Protein 3N44 (pdb70)

Solvent-accessible surface area: 36978 Å² total; per-residue (Å²): 178,51,77,0,64,52,100,136,79,91,17,52,0,61,127,7,91,32,65,88,21,1,20,91,126,94,32,74,96,4,0,90,11,0,11,85,0,18,177,85,125,1,1,54,87,0,6,109,19,0,0,47,41,123,188,72,74,25,21,24,12,0,3,33,0,3,32,3,24,0,58,38,31,26,180,54,126,67,48,66,0,10,0,0,0,29,64,31,8,47,8,5,13,30,8,7,0,0,0,4,0,0,0,1,1,3,0,59,53,96,27,53,108,46,198,52,54,0,5,9,9,47,58,101,112,44,25,42,4,88,50,101,24,9,71,2,93,12,80,40,100,15,95,39,56,11,27,32,0,11,6,0,0,0,104,11,56,143,7,116,54,0,18,0,0,0,43,16,95,192,169,92,76,54,26,0,25,37,113,28,118,6,78,59,75,62,34,32,27,0,92,60,182,91,200,42,182,160,16,75,110,36,76,2,0,26,4,49,104,54,85,66,39,100,90,8,65,19,64,2,9,2,1,4,18,35,4,18,131,118,11,15,45,81,92,118,49,38,0,57,0,46,8,122,82,78,42,0,65,20,57,14,98,23,88,52,25,128,107,28,93,5,92,82,88,71,77,0,95,134,10,122,52,128,74,6,26,4,6,23,16,34,33,118,55,0,5,32,9,0,25,23,5,2,25,8,47,126,40,16,110,70,61,1,50,8,49,4,7,3,17,16,28,125,59,72,26,93,0,30,98,12,158,109,17,85,54,75,72,14,153,74,60,0,31,1,55,1,86,21,127,34,27,0,21,0,3,53,4,27,12,5,149,123,25,85,46,86,90,57,82,4,120,131,152,90,102,12,97,9,102,2,34,121,77,0,4,5,0,11,1,1,4,14,106,39,50,65,13,39,36,87,94,102,21,98,22,85,7,66,4,33,41,44,24,54,42,38,14,42,0,89,42,109,56,46,10,12,28,12,2,18,0,31,0,68,29,2,24,9,70,8,76,55,54,69,47,0,2,1,1,27,27,46,26,28,26,25,0,1,46,0,71,37,44,19,112,7,158,44,135,149,64,160,70,34,39,43,17,34,87,47,24,89,42,10,69,2,84,32,113,15,16,3,17,2,44,21,108,74,110,1,5,0,13,0,16,1,28,0,63,28,4,26,0,1,100,28,3,60,0,7,0,52,100,14,103,126,32,52,21,28,4,80,0,39,0,53,5,112,54,97,94,10,72,0,84,4,113,4,83,29,119,70,40,32,79,34,140,108,0,99,0,49,1,7,84,31,70,30,106,78,38,8,14,85,109,45,0,0,16,10,59,38,43,1,16,54,41,130,3,36,85,90,42,50,1,154,25,21,97,20,0,0,1,0,1,138,41,30,133,20,198,61,35,59,14,51,0,120,17,72,2,84,129,14,56,106,21,19,6,32,11,25,90,47,34,23,105,12,0,3,61,111,18,32,138,109,69,53,31,3,13,42,39,41,2,29,28,4,0,40,12,27,35,145,69,10,66,0,28,37,1,42,19,41,56,0,35,0,16,0,61,0,27,137,100,18,14,82,141,63,130,104,9,10,70,5,78,117,38,57,24,79,33,88,53,15,53,32,23,50,96,53,26,1,48,0,39,0,98,15,27,16,76,92,132,22,139,0,10,1,32,10,59,34,153,47,5,50,4,130,49,11,86,28,114,0,105,18,148,53,102,12,121,1,13,0,16,7,89,80,58,86,1,107,0,110,0,17,0,3,59,50,74,8,106,0,64,12,128,3,101,100,44,189,47,98,3,27,77,140,64

Organism: Chikungunya virus (NCBI:txid37124)

GO terms:
  GO:0042802 identical protein binding (F, IPI)

Secondary structure (DSSP, 8-state):
--EEEETTEEEETTS-SS-S-HHHH-HHHHHHHHHTTSSSTTHHHHHHHHTB--/--B-GGGTB----EEESBSSTT--EEETT-EEEEE---TTS-EEEEEEEEEEE-TTS-EEEEEEEEEETTEEEEEEGGG-EEESSSB-EEEEEEEEEEEEE--SEEEEEEEEE-TTS-EEEEEEEEEE-PPPSSSB--SS--SSSEEEEEEEE-------S-EEEEEPPPPEE-GGGEEEETTEEEE--TTS-EEEEESSSS--EEEESS-EEESS--GGGEEEEE---S-BEE--TTS---TTT-S--EEEE-SS-EEEEEEEEPPPPPPEEEEETTEEEEEE--SS-EEEEEEESSS----EEEEE-S-EEEEEE--SS-EEEEETTSPPEEEEE-/-EEEEEEES-TT--EEEEE--TTB--EEEEEEEEEEEEE--EEEEEEEE-EEEE----EEETTS--------STT-EEEEEES---EETTEES-S-SSS-EEEEEEEEEE-GGGGTSEEEEEEE-SPEEEEEEEEEETTEEEEEEEETTS--EEEETTEEEEE---S----S--SEEEEETTEEEE--PPPTT-PPTTSTTSEEBSSTT-S--EE-S--EE-PPPTT-----EE----HHHHHHHH----HHHH-GGG-EEETTTTEEES---SEEEEEEE--GGG--BTTTSPPEEEEEEEEEEEB-SSS--EEEEEEEEESS-EEEEEEESSTT-EES-SEEEE-SS-EEEEEEE-S-SEEEEEEEETTEEEEEEEE-B--S-SEES--

CATH classification: 1.10.287.2230

Structure (mmCIF, N/CA/C/O backbone):
data_3N44
#
_entry.id   3N44
#
_cell.length_a   58.089
_cell.length_b   89.954
_cell.length_c   174.018
_cell.angle_alpha   90.00
_cell.angle_beta   90.00
_cell.angle_gamma   90.00
#
_symmetry.space_group_name_H-M   'P 21 21 21'
#
loop_
_entity.id
_entity.type
_entity.pdbx_description
1 polymer 'E3 envelope glycoprotein'
2 polymer 'E2 envelope glycoprotein'
3 polymer 'E1 envelope glycoprotein'
4 non-polymer 'ACETATE ION'
5 non-polymer 2-acetamido-2-deoxy-beta-D-glucopyranose
6 non-polymer 'OSMIUM ION'
7 water water
#
loop_
_atom_site.group_PDB
_atom_site.id
_atom_site.type_symbol
_atom_site.label_atom_id
_atom_site.label_alt_id
_atom_site.label_comp_id
_atom_site.label_asym_id
_atom_site.label_entity_id
_atom_site.label_seq_id
_atom_site.pdbx_PDB_ins_code
_atom_site.Cartn_x
_atom_site.Cartn_y
_atom_site.Cartn_z
_atom_site.occupancy
_atom_site.B_iso_or_equiv
_atom_site.auth_seq_id
_atom_site.auth_comp_id
_atom_site.auth_asym_id
_atom_site.auth_atom_id
_atom_site.pdbx_PDB_model_num
ATOM 1 N N . PRO A 1 6 ? 56.541 1.565 40.747 1.00 80.68 5 PRO A N 1
ATOM 2 C CA . PRO A 1 6 ? 56.611 1.006 42.105 1.00 80.27 5 PRO A CA 1
ATOM 3 C C . PRO A 1 6 ? 55.922 -0.352 42.261 1.00 83.83 5 PRO A C 1
ATOM 4 O O . PRO A 1 6 ? 56.076 -0.986 43.308 1.00 83.38 5 PRO A O 1
ATOM 8 N N . VAL A 1 7 ? 55.171 -0.799 41.229 1.00 80.23 6 VAL A N 1
ATOM 9 C CA . VAL A 1 7 ? 54.440 -2.073 41.226 1.00 79.90 6 VAL A CA 1
ATOM 10 C C . VAL A 1 7 ? 55.383 -3.295 41.241 1.00 83.05 6 VAL A C 1
ATOM 11 O O . VAL A 1 7 ? 56.339 -3.348 40.463 1.00 82.45 6 VAL A O 1
ATOM 15 N N . MET A 1 8 ? 55.131 -4.243 42.167 1.00 79.38 7 MET A N 1
ATOM 16 C CA . MET A 1 8 ? 55.954 -5.443 42.357 1.00 79.00 7 MET A CA 1
ATOM 17 C C . MET A 1 8 ? 55.199 -6.744 42.077 1.00 82.48 7 MET A C 1
ATOM 18 O O . MET A 1 8 ? 54.007 -6.845 42.369 1.00 82.22 7 MET A O 1
ATOM 23 N N . CYS A 1 9 ? 55.908 -7.735 41.502 1.00 78.58 8 CYS A N 1
ATOM 24 C CA . CYS A 1 9 ? 55.406 -9.073 41.167 1.00 78.29 8 CYS A CA 1
ATOM 25 C C . CYS A 1 9 ? 56.094 -10.143 42.041 1.00 83.20 8 CYS A C 1
ATOM 26 O O . CYS A 1 9 ? 57.104 -9.845 42.685 1.00 82.94 8 CYS A O 1
ATOM 29 N N . LEU A 1 10 ? 55.545 -11.377 42.071 1.00 80.49 9 LEU A N 1
ATOM 30 C CA . LEU A 1 10 ? 56.069 -12.470 42.898 1.00 81.32 9 LEU A CA 1
ATOM 31 C C . LEU A 1 10 ? 56.515 -13.728 42.148 1.00 85.50 9 LEU A C 1
ATOM 32 O O . LEU A 1 10 ? 55.931 -14.087 41.124 1.00 84.48 9 LEU A O 1
ATOM 37 N N . LEU A 1 11 ? 57.545 -14.405 42.697 1.00 83.10 10 LEU A N 1
ATOM 38 C CA . LEU A 1 11 ? 58.121 -15.663 42.210 1.00 83.27 10 LEU A CA 1
ATOM 39 C C . LEU A 1 11 ? 58.512 -16.490 43.443 1.00 88.76 10 LEU A C 1
ATOM 40 O O . LEU A 1 11 ? 59.518 -16.186 44.091 1.00 88.83 10 LEU A O 1
ATOM 45 N N . ALA A 1 12 ? 57.692 -17.516 43.770 1.00 86.21 11 ALA A N 1
ATOM 46 C CA . ALA A 1 12 ? 57.835 -18.435 44.911 1.00 87.67 11 ALA A CA 1
ATOM 47 C C . ALA A 1 12 ? 57.975 -17.730 46.276 1.00 92.43 11 ALA A C 1
ATOM 48 O O . ALA A 1 12 ? 56.990 -17.645 47.011 1.00 92.75 11 ALA A O 1
ATOM 50 N N . ASN A 1 13 ? 59.181 -17.212 46.598 1.00 88.90 12 ASN A N 1
ATOM 51 C CA . ASN A 1 13 ? 59.470 -16.500 47.849 1.00 89.41 12 ASN A CA 1
ATOM 52 C C . ASN A 1 13 ? 60.252 -15.187 47.638 1.00 91.89 12 ASN A C 1
ATOM 53 O O . ASN A 1 13 ? 60.546 -14.487 48.611 1.00 91.85 12 ASN A O 1
ATOM 58 N N . THR A 1 14 ? 60.561 -14.846 46.369 1.00 86.94 13 THR A N 1
ATOM 59 C CA . THR A 1 14 ? 61.297 -13.630 46.002 1.00 85.69 13 THR A CA 1
ATOM 60 C C . THR A 1 14 ? 60.408 -12.615 45.280 1.00 87.98 13 THR A C 1
ATOM 61 O O . THR A 1 14 ? 59.651 -12.988 44.380 1.00 87.01 13 THR A O 1
ATOM 65 N N . THR A 1 15 ? 60.509 -11.333 45.679 1.00 83.96 14 THR A N 1
ATOM 66 C CA . THR A 1 15 ? 59.754 -10.220 45.089 1.00 82.73 14 THR A CA 1
ATOM 67 C C . THR A 1 15 ? 60.619 -9.457 44.085 1.00 85.27 14 THR A C 1
ATOM 68 O O . THR A 1 15 ? 61.801 -9.220 44.344 1.00 85.01 14 THR A O 1
ATOM 72 N N . PHE A 1 16 ? 60.026 -9.080 42.940 1.00 80.72 15 PHE A N 1
ATOM 73 C CA . PHE A 1 16 ? 60.706 -8.377 41.848 1.00 79.86 15 PHE A CA 1
ATOM 74 C C . PHE A 1 16 ? 59.755 -7.394 41.128 1.00 82.57 15 PHE A C 1
ATOM 75 O O . PHE A 1 16 ? 58.553 -7.662 41.109 1.00 82.09 15 PHE A O 1
ATOM 83 N N . PRO A 1 17 ? 60.244 -6.302 40.477 1.00 78.40 16 PRO A N 1
ATOM 84 C CA . PRO A 1 17 ? 59.312 -5.415 39.751 1.00 77.80 16 PRO A CA 1
ATOM 85 C C . PRO A 1 17 ? 58.734 -6.096 38.506 1.00 80.84 16 PRO A C 1
ATOM 86 O O . PRO A 1 17 ? 59.477 -6.731 37.756 1.00 80.32 16 PRO A O 1
ATOM 90 N N . CYS A 1 18 ? 57.402 -5.996 38.320 1.00 76.88 17 CYS A N 1
ATOM 91 C CA . CYS A 1 18 ? 56.636 -6.610 37.226 1.00 76.29 17 CYS A CA 1
ATOM 92 C C . CYS A 1 18 ? 57.223 -6.428 35.824 1.00 78.60 17 CYS A C 1
ATOM 93 O O . CYS A 1 18 ? 57.283 -7.397 35.065 1.00 77.96 17 CYS A O 1
ATOM 96 N N . SER A 1 19 ? 57.668 -5.202 35.492 1.00 74.23 18 SER A N 1
ATOM 97 C CA . SER A 1 19 ? 58.266 -4.877 34.193 1.00 73.74 18 SER A CA 1
ATOM 98 C C . SER A 1 19 ? 59.653 -5.510 33.998 1.00 76.13 18 SER A C 1
ATOM 99 O O . SER A 1 19 ? 60.058 -5.736 32.855 1.00 75.90 18 SER A O 1
ATOM 102 N N . GLN A 1 20 ? 60.369 -5.801 35.106 1.00 71.40 19 GLN A N 1
ATOM 103 C CA . GLN A 1 20 ? 61.708 -6.398 35.082 1.00 70.80 19 GLN A CA 1
ATOM 104 C C . GLN A 1 20 ? 61.748 -7.794 35.755 1.00 72.84 19 GLN A C 1
ATOM 105 O O . GLN A 1 20 ? 62.080 -7.899 36.941 1.00 72.42 19 GLN A O 1
ATOM 111 N N . PRO A 1 21 ? 61.402 -8.881 35.021 1.00 67.95 20 PRO A N 1
ATOM 112 C CA . PRO A 1 21 ? 61.443 -10.220 35.635 1.00 67.12 20 PRO A CA 1
ATOM 113 C C . PRO A 1 21 ? 62.852 -10.830 35.683 1.00 69.28 20 PRO A C 1
ATOM 114 O O . PRO A 1 21 ? 63.702 -10.414 34.896 1.00 68.99 20 PRO A O 1
ATOM 118 N N . PRO A 1 22 ? 63.143 -11.807 36.584 1.00 64.54 21 PRO A N 1
ATOM 119 C CA . PRO A 1 22 ? 64.505 -12.378 36.623 1.00 64.22 21 PRO A CA 1
ATOM 120 C C . PRO A 1 22 ? 64.846 -13.290 35.441 1.00 66.15 21 PRO A C 1
ATOM 121 O O . PRO A 1 22 ? 66.025 -13.507 35.161 1.00 66.29 21 PRO A O 1
ATOM 125 N N . CYS A 1 23 ? 63.817 -13.819 34.757 1.00 60.60 22 CYS A N 1
ATOM 126 C CA . CYS A 1 23 ? 63.940 -14.726 33.613 1.00 59.59 22 CYS A CA 1
ATOM 127 C C . CYS A 1 23 ? 64.375 -14.047 32.308 1.00 63.05 22 CYS A C 1
ATOM 128 O O . CYS A 1 23 ? 64.994 -14.704 31.469 1.00 62.75 22 CYS A O 1
ATOM 131 N N . THR A 1 24 ? 64.013 -12.754 32.123 1.00 59.33 23 THR A N 1
ATOM 132 C CA . THR A 1 24 ? 64.302 -11.955 30.924 1.00 59.29 23 THR A CA 1
ATOM 133 C C . THR A 1 24 ? 65.805 -11.926 30.539 1.00 63.46 23 THR A C 1
ATOM 134 O O . THR A 1 24 ? 66.643 -11.829 31.439 1.00 63.30 23 THR A O 1
ATOM 138 N N . PRO A 1 25 ? 66.187 -12.075 29.243 1.00 60.15 24 PRO A N 1
ATOM 139 C CA . PRO A 1 25 ? 65.341 -12.206 28.039 1.00 59.66 24 PRO A CA 1
ATOM 140 C C . PRO A 1 25 ? 64.798 -13.606 27.761 1.00 62.67 24 PRO A C 1
ATOM 141 O O . PRO A 1 25 ? 65.376 -14.596 28.211 1.00 62.34 24 PRO A O 1
ATOM 145 N N . CYS A 1 26 ? 63.694 -13.668 26.983 1.00 58.50 25 CYS A N 1
ATOM 146 C CA . CYS A 1 26 ? 62.994 -14.881 26.536 1.00 57.67 25 CYS A CA 1
ATOM 147 C C . CYS A 1 26 ? 62.661 -15.843 27.693 1.00 61.08 25 CYS A C 1
ATOM 148 O O . CYS A 1 26 ? 63.332 -16.865 27.872 1.00 60.90 25 CYS A O 1
ATOM 151 N N . CYS A 1 27 ? 61.640 -15.486 28.495 1.00 57.14 26 CYS A N 1
ATOM 152 C CA . CYS A 1 27 ? 61.188 -16.269 29.650 1.00 56.61 26 CYS A CA 1
ATOM 153 C C . CYS A 1 27 ? 60.527 -17.583 29.238 1.00 58.48 26 CYS A C 1
ATOM 154 O O . CYS A 1 27 ? 60.837 -18.626 29.818 1.00 58.25 26 CYS A O 1
ATOM 157 N N . TYR A 1 28 ? 59.618 -17.530 28.245 1.00 53.30 27 TYR A N 1
ATOM 158 C CA . TYR A 1 28 ? 58.896 -18.696 27.735 1.00 52.06 27 TYR A CA 1
ATOM 159 C C . TYR A 1 28 ? 59.803 -19.652 26.946 1.00 55.16 27 TYR A C 1
ATOM 160 O O . TYR A 1 28 ? 59.593 -20.864 27.002 1.00 54.35 27 TYR A O 1
ATOM 169 N N . GLU A 1 29 ? 60.788 -19.109 26.202 1.00 51.70 28 GLU A N 1
ATOM 170 C CA . GLU A 1 29 ? 61.725 -19.898 25.397 1.00 51.66 28 GLU A CA 1
ATOM 171 C C . GLU A 1 29 ? 62.646 -20.759 26.265 1.00 55.89 28 GLU A C 1
ATOM 172 O O . GLU A 1 29 ? 62.833 -21.939 25.963 1.00 55.43 28 GLU A O 1
ATOM 178 N N . LYS A 1 30 ? 63.195 -20.174 27.352 1.00 52.84 29 LYS A N 1
ATOM 179 C CA . LYS A 1 30 ? 64.091 -20.844 28.299 1.00 53.27 29 LYS A CA 1
ATOM 180 C C . LYS A 1 30 ? 63.349 -21.913 29.108 1.00 56.91 29 LYS A C 1
ATOM 181 O O . LYS A 1 30 ? 63.722 -23.088 29.058 1.00 56.87 29 LYS A O 1
ATOM 187 N N . GLU A 1 31 ? 62.308 -21.498 29.859 1.00 52.84 30 GLU A N 1
ATOM 188 C CA . GLU A 1 31 ? 61.497 -22.369 30.710 1.00 52.51 30 GLU A CA 1
ATOM 189 C C . GLU A 1 31 ? 60.001 -22.119 30.427 1.00 55.20 30 GLU A C 1
ATOM 190 O O . GLU A 1 31 ? 59.437 -21.167 30.971 1.00 54.56 30 GLU A O 1
ATOM 196 N N . PRO A 1 32 ? 59.339 -22.929 29.565 1.00 51.03 31 PRO A N 1
ATOM 197 C CA . PRO A 1 32 ? 57.915 -22.672 29.274 1.00 49.96 31 PRO A CA 1
ATOM 198 C C . PRO A 1 32 ? 56.941 -23.004 30.404 1.00 53.59 31 PRO A C 1
ATOM 199 O O . PRO A 1 32 ? 55.901 -22.354 30.501 1.00 52.83 31 PRO A O 1
ATOM 203 N N . GLU A 1 33 ? 57.273 -23.995 31.256 1.00 50.50 32 GLU A N 1
ATOM 204 C CA . GLU A 1 33 ? 56.418 -24.419 32.366 1.00 50.63 32 GLU A CA 1
ATOM 205 C C . GLU A 1 33 ? 56.382 -23.420 33.528 1.00 54.14 32 GLU A C 1
ATOM 206 O O . GLU A 1 33 ? 55.290 -23.012 33.925 1.00 53.50 32 GLU A O 1
ATOM 212 N N . GLU A 1 34 ? 57.556 -23.038 34.079 1.00 50.81 33 GLU A N 1
ATOM 213 C CA . GLU A 1 34 ? 57.620 -22.112 35.215 1.00 50.82 33 GLU A CA 1
ATOM 214 C C . GLU A 1 34 ? 57.222 -20.659 34.913 1.00 52.84 33 GLU A C 1
ATOM 215 O O . GLU A 1 34 ? 56.871 -19.933 35.843 1.00 52.54 33 GLU A O 1
ATOM 221 N N . THR A 1 35 ? 57.263 -20.245 33.626 1.00 47.86 34 THR A N 1
ATOM 222 C CA . THR A 1 35 ? 56.871 -18.900 33.189 1.00 46.84 34 THR A CA 1
ATOM 223 C C . THR A 1 35 ? 55.351 -18.743 33.336 1.00 49.84 34 THR A C 1
ATOM 224 O O . THR A 1 35 ? 54.898 -17.749 33.905 1.00 49.44 34 THR A O 1
ATOM 228 N N . LEU A 1 36 ? 54.579 -19.743 32.855 1.00 45.66 35 LEU A N 1
ATOM 229 C CA . LEU A 1 36 ? 53.117 -19.770 32.952 1.00 45.05 35 LEU A CA 1
ATOM 230 C C . LEU A 1 36 ? 52.686 -19.900 34.413 1.00 49.64 35 LEU A C 1
ATOM 231 O O . LEU A 1 36 ? 51.715 -19.258 34.814 1.00 49.19 35 LEU A O 1
ATOM 236 N N . ARG A 1 37 ? 53.434 -20.700 35.209 1.00 47.05 36 ARG A N 1
ATOM 237 C CA . ARG A 1 37 ? 53.211 -20.906 36.644 1.00 47.98 36 ARG A CA 1
ATOM 238 C C . ARG A 1 37 ? 53.410 -19.595 37.412 1.00 51.91 36 ARG A C 1
ATOM 239 O O . ARG A 1 37 ? 52.623 -19.296 38.310 1.00 52.34 36 ARG A O 1
ATOM 247 N N . MET A 1 38 ? 54.445 -18.807 37.033 1.00 47.54 37 MET A N 1
ATOM 248 C CA . MET A 1 38 ? 54.766 -17.497 37.610 1.00 47.32 37 MET A CA 1
ATOM 249 C C . MET A 1 38 ? 53.620 -16.517 37.315 1.00 50.53 37 MET A C 1
ATOM 250 O O . MET A 1 38 ? 53.173 -15.815 38.222 1.00 50.52 37 MET A O 1
ATOM 255 N N . LEU A 1 39 ? 53.133 -16.503 36.056 1.00 46.15 38 LEU A N 1
ATOM 256 C CA . LEU A 1 39 ? 52.030 -15.653 35.602 1.00 45.56 38 LEU A CA 1
ATOM 257 C C . LEU A 1 39 ? 50.708 -16.007 36.292 1.00 49.57 38 LEU A C 1
ATOM 258 O O . LEU A 1 39 ? 49.941 -15.104 36.621 1.00 49.08 38 LEU A O 1
ATOM 263 N N . GLU A 1 40 ? 50.467 -17.313 36.545 1.00 46.52 39 GLU A N 1
ATOM 264 C CA . GLU A 1 40 ? 49.273 -17.823 37.230 1.00 46.96 39 GLU A CA 1
ATOM 265 C C . GLU A 1 40 ? 49.200 -17.356 38.688 1.00 52.25 39 GLU A C 1
ATOM 266 O O . GLU A 1 40 ? 48.101 -17.182 39.215 1.00 52.30 39 GLU A O 1
ATOM 272 N N . ASP A 1 41 ? 50.367 -17.160 39.332 1.00 49.63 40 ASP A N 1
ATOM 273 C CA . ASP A 1 41 ? 50.481 -16.708 40.720 1.00 50.61 40 ASP A CA 1
ATOM 274 C C . ASP A 1 41 ? 50.356 -15.181 40.863 1.00 54.64 40 ASP A C 1
ATOM 275 O O . ASP A 1 41 ? 50.196 -14.691 41.984 1.00 55.10 40 ASP A O 1
ATOM 280 N N . ASN A 1 42 ? 50.425 -14.438 39.739 1.00 50.50 41 ASN A N 1
ATOM 281 C CA . ASN A 1 42 ? 50.357 -12.972 39.722 1.00 50.28 41 ASN A CA 1
ATOM 282 C C . ASN A 1 42 ? 49.083 -12.380 39.082 1.00 54.42 41 ASN A C 1
ATOM 283 O O . ASN A 1 42 ? 49.046 -11.175 38.822 1.00 53.67 41 ASN A O 1
ATOM 288 N N . VAL A 1 43 ? 48.038 -13.206 38.860 1.00 51.78 42 VAL A N 1
ATOM 289 C CA . VAL A 1 43 ? 46.774 -12.771 38.236 1.00 51.77 42 VAL A CA 1
ATOM 290 C C . VAL A 1 43 ? 45.948 -11.746 39.011 1.00 56.89 42 VAL A C 1
ATOM 291 O O . VAL A 1 43 ? 45.335 -10.873 38.393 1.00 56.30 42 VAL A O 1
ATOM 295 N N . MET A 1 44 ? 45.925 -11.852 40.349 1.00 54.86 43 MET A N 1
ATOM 296 C CA . MET A 1 44 ? 45.183 -10.935 41.222 1.00 55.69 43 MET A CA 1
ATOM 297 C C . MET A 1 44 ? 45.895 -9.580 41.340 1.00 59.04 43 MET A C 1
ATOM 298 O O . MET A 1 44 ? 45.246 -8.568 41.612 1.00 59.01 43 MET A O 1
ATOM 303 N N . ARG A 1 45 ? 47.226 -9.573 41.132 1.00 54.84 44 ARG A N 1
ATOM 304 C CA . ARG A 1 45 ? 48.109 -8.406 41.223 1.00 54.37 44 ARG A CA 1
ATOM 305 C C . ARG A 1 45 ? 47.858 -7.353 40.125 1.00 57.70 44 ARG A C 1
ATOM 306 O O . ARG A 1 45 ? 47.542 -7.732 38.994 1.00 56.89 44 ARG A O 1
ATOM 314 N N . PRO A 1 46 ? 47.984 -6.033 40.435 1.00 54.31 45 PRO A N 1
ATOM 315 C CA . PRO A 1 46 ? 47.707 -5.003 39.414 1.00 53.94 45 PRO A CA 1
ATOM 316 C C . PRO A 1 46 ? 48.692 -4.928 38.249 1.00 56.68 45 PRO A C 1
ATOM 317 O O . PRO A 1 46 ? 48.301 -4.530 37.150 1.00 56.55 45 PRO A O 1
ATOM 321 N N . GLY A 1 47 ? 49.947 -5.298 38.494 1.00 52.13 46 GLY A N 1
ATOM 322 C CA . GLY A 1 47 ? 50.998 -5.262 37.483 1.00 51.17 46 GLY A CA 1
ATOM 323 C C . GLY A 1 47 ? 51.157 -6.526 36.663 1.00 53.57 46 GLY A C 1
ATOM 324 O O . GLY A 1 47 ? 52.228 -6.747 36.093 1.00 52.89 46 GLY A O 1
ATOM 325 N N . TYR A 1 48 ? 50.093 -7.355 36.574 1.00 49.38 47 TYR A N 1
ATOM 326 C CA . TYR A 1 48 ? 50.098 -8.611 35.819 1.00 48.47 47 TYR A CA 1
ATOM 327 C C . TYR A 1 48 ? 50.424 -8.428 34.331 1.00 51.83 47 TYR A C 1
ATOM 328 O O . TYR A 1 48 ? 51.248 -9.173 33.800 1.00 51.09 47 TYR A O 1
ATOM 337 N N . TYR A 1 49 ? 49.762 -7.463 33.663 1.00 48.61 48 TYR A N 1
ATOM 338 C CA . TYR A 1 49 ? 49.968 -7.189 32.238 1.00 48.46 48 TYR A CA 1
ATOM 339 C C . TYR A 1 49 ? 51.347 -6.621 31.898 1.00 52.67 48 TYR A C 1
ATOM 340 O O . TYR A 1 49 ? 51.783 -6.730 30.750 1.00 52.13 48 TYR A O 1
ATOM 349 N N . GLN A 1 50 ? 52.045 -6.056 32.905 1.00 49.70 49 GLN A N 1
ATOM 350 C CA . GLN A 1 50 ? 53.415 -5.561 32.772 1.00 49.87 49 GLN A CA 1
ATOM 351 C C . GLN A 1 50 ? 54.345 -6.779 32.763 1.00 53.75 49 GLN A C 1
ATOM 352 O O . GLN A 1 50 ? 55.331 -6.793 32.025 1.00 53.71 49 GLN A O 1
ATOM 358 N N . LEU A 1 51 ? 53.999 -7.814 33.563 1.00 50.06 50 LEU A N 1
ATOM 359 C CA . LEU A 1 51 ? 54.726 -9.081 33.661 1.00 49.70 50 LEU A CA 1
ATOM 360 C C . LEU A 1 51 ? 54.460 -9.956 32.428 1.00 53.50 50 LEU A C 1
ATOM 361 O O . LEU A 1 51 ? 55.385 -10.608 31.943 1.00 52.87 50 LEU A O 1
ATOM 366 N N . LEU A 1 52 ? 53.205 -9.957 31.922 1.00 50.13 51 LEU A N 1
ATOM 367 C CA . LEU A 1 52 ? 52.790 -10.718 30.736 1.00 49.77 51 LEU A CA 1
ATOM 368 C C . LEU A 1 52 ? 53.505 -10.216 29.474 1.00 54.09 51 LEU A C 1
ATOM 369 O O . LEU A 1 52 ? 53.895 -11.026 28.630 1.00 53.29 51 LEU A O 1
ATOM 374 N N . GLN A 1 53 ? 53.695 -8.885 29.370 1.00 51.54 52 GLN A N 1
ATOM 375 C CA . GLN A 1 53 ? 54.378 -8.239 28.250 1.00 52.10 52 GLN A CA 1
ATOM 376 C C . GLN A 1 53 ? 55.877 -8.561 28.261 1.00 56.28 52 GLN A C 1
ATOM 377 O O . GLN A 1 53 ? 56.422 -8.929 27.221 1.00 56.18 52 GLN A O 1
ATOM 383 N N . ALA A 1 54 ? 56.525 -8.448 29.437 1.00 52.77 53 ALA A N 1
ATOM 384 C CA . ALA A 1 54 ? 57.955 -8.697 29.625 1.00 52.78 53 ALA A CA 1
ATOM 385 C C . ALA A 1 54 ? 58.365 -10.168 29.469 1.00 56.59 53 ALA A C 1
ATOM 386 O O . ALA A 1 54 ? 59.434 -10.437 28.920 1.00 56.66 53 ALA A O 1
ATOM 388 N N . SER A 1 55 ? 57.530 -11.109 29.951 1.00 52.73 54 SER A N 1
ATOM 389 C CA . SER A 1 55 ? 57.800 -12.550 29.881 1.00 52.35 54 SER A CA 1
ATOM 390 C C . SER A 1 55 ? 57.671 -13.122 28.470 1.00 56.13 54 SER A C 1
ATOM 391 O O . SER A 1 55 ? 58.398 -14.057 28.127 1.00 55.68 54 SER A O 1
ATOM 394 N N . LEU A 1 56 ? 56.746 -12.576 27.660 1.00 52.73 55 LEU A N 1
ATOM 395 C CA . LEU A 1 56 ? 56.506 -13.050 26.295 1.00 52.57 55 LEU A CA 1
ATOM 396 C C . LEU A 1 56 ? 57.209 -12.232 25.191 1.00 57.48 55 LEU A C 1
ATOM 397 O O . LEU A 1 56 ? 56.782 -12.248 24.034 1.00 57.10 55 LEU A O 1
ATOM 402 N N . THR A 1 57 ? 58.317 -11.559 25.553 1.00 55.21 56 THR A N 1
ATOM 403 C CA . THR A 1 57 ? 59.148 -10.764 24.646 1.00 56.27 56 THR A CA 1
ATOM 404 C C . THR A 1 57 ? 60.493 -11.478 24.465 1.00 60.99 56 THR A C 1
ATOM 405 O O . THR A 1 57 ? 61.136 -11.831 25.457 1.00 60.31 56 THR A O 1
ATOM 409 N N . CYS A 1 58 ? 60.908 -11.700 23.203 1.00 58.71 57 CYS A N 1
ATOM 410 C CA . CYS A 1 58 ? 62.170 -12.374 22.903 1.00 59.15 57 CYS A CA 1
ATOM 411 C C . CYS A 1 58 ? 63.017 -11.658 21.839 1.00 64.63 57 CYS A C 1
ATOM 412 O O . CYS A 1 58 ? 63.955 -10.946 22.202 1.00 65.07 57 CYS A O 1
ATOM 415 N N . SER A 1 59 ? 62.694 -11.844 20.541 1.00 61.68 58 SER A N 1
ATOM 416 C CA . SER A 1 59 ? 63.434 -11.242 19.428 1.00 93.32 58 SER A CA 1
ATOM 417 C C . SER A 1 59 ? 62.490 -10.740 18.339 1.00 121.77 58 SER A C 1
ATOM 418 O O . SER A 1 59 ? 62.875 -9.907 17.520 1.00 84.02 58 SER A O 1
ATOM 421 N N . ASP B 2 4 ? 57.807 -4.037 20.852 1.00 71.11 4 ASP B N 1
ATOM 422 C CA . ASP B 2 4 ? 57.097 -4.617 19.712 1.00 71.18 4 ASP B CA 1
ATOM 423 C C . ASP B 2 4 ? 57.487 -6.079 19.415 1.00 73.53 4 ASP B C 1
ATOM 424 O O . ASP B 2 4 ? 56.957 -6.676 18.474 1.00 73.16 4 ASP B O 1
ATOM 429 N N . ASN B 2 5 ? 58.381 -6.659 20.244 1.00 68.73 5 ASN B N 1
ATOM 430 C CA . ASN B 2 5 ? 58.853 -8.045 20.123 1.00 67.41 5 ASN B CA 1
ATOM 431 C C . ASN B 2 5 ? 57.972 -9.027 20.929 1.00 68.88 5 ASN B C 1
ATOM 432 O O . ASN B 2 5 ? 58.274 -10.224 20.989 1.00 67.77 5 ASN B O 1
ATOM 437 N N . PHE B 2 6 ? 56.879 -8.515 21.531 1.00 64.24 6 PHE B N 1
ATOM 438 C CA . PHE B 2 6 ? 55.929 -9.273 22.346 1.00 62.27 6 PHE B CA 1
ATOM 439 C C . PHE B 2 6 ? 54.955 -10.099 21.503 1.00 64.55 6 PHE B C 1
ATOM 440 O O . PHE B 2 6 ? 54.292 -9.562 20.612 1.00 64.87 6 PHE B O 1
ATOM 448 N N . ASN B 2 7 ? 54.863 -11.405 21.810 1.00 59.03 7 ASN B N 1
ATOM 449 C CA . ASN B 2 7 ? 53.970 -12.351 21.143 1.00 57.71 7 ASN B CA 1
ATOM 450 C C . ASN B 2 7 ? 53.256 -13.200 22.196 1.00 59.13 7 ASN B C 1
ATOM 451 O O . ASN B 2 7 ? 53.886 -14.021 22.864 1.00 58.39 7 ASN B O 1
ATOM 456 N N . VAL B 2 8 ? 51.948 -12.961 22.370 1.00 54.36 8 VAL B N 1
ATOM 457 C CA . VAL B 2 8 ? 51.114 -13.668 23.344 1.00 52.82 8 VAL B CA 1
ATOM 458 C C . VAL B 2 8 ? 50.728 -15.078 22.862 1.00 54.84 8 VAL B C 1
ATOM 459 O O . VAL B 2 8 ? 50.479 -15.965 23.682 1.00 53.69 8 VAL B O 1
ATOM 463 N N . TYR B 2 9 ? 50.712 -15.277 21.532 1.00 50.73 9 TYR B N 1
ATOM 464 C CA . TYR B 2 9 ? 50.338 -16.531 20.885 1.00 49.30 9 TYR B CA 1
ATOM 465 C C . TYR B 2 9 ? 51.317 -17.693 21.062 1.00 51.50 9 TYR B C 1
ATOM 466 O O . TYR B 2 9 ? 50.949 -18.832 20.774 1.00 50.26 9 TYR B O 1
ATOM 475 N N . LYS B 2 10 ? 52.535 -17.429 21.571 1.00 52.61 10 LYS B N 1
ATOM 476 C CA . LYS B 2 10 ? 53.500 -18.500 21.823 1.00 53.11 10 LYS B CA 1
ATOM 477 C C . LYS B 2 10 ? 53.151 -19.297 23.086 1.00 55.20 10 LYS B C 1
ATOM 478 O O . LYS B 2 10 ? 53.403 -20.502 23.136 1.00 54.84 10 LYS B O 1
ATOM 484 N N . ALA B 2 11 ? 52.522 -18.630 24.074 1.00 50.33 11 ALA B N 1
ATOM 485 C CA . ALA B 2 11 ? 52.076 -19.235 25.330 1.00 48.97 11 ALA B CA 1
ATOM 486 C C . ALA B 2 11 ? 50.780 -20.019 25.129 1.00 50.02 11 ALA B C 1
ATOM 487 O O . ALA B 2 11 ? 50.607 -21.070 25.743 1.00 49.43 11 ALA B O 1
ATOM 489 N N . THR B 2 12 ? 49.875 -19.505 24.275 1.00 44.72 12 THR B N 1
ATOM 490 C CA . THR B 2 12 ? 48.576 -20.114 23.973 1.00 42.59 12 THR B CA 1
ATOM 491 C C . THR B 2 12 ? 48.658 -21.107 22.807 1.00 45.55 12 THR B C 1
ATOM 492 O O . THR B 2 12 ? 49.675 -21.161 22.115 1.00 46.40 12 THR B O 1
ATOM 496 N N . ARG B 2 13 ? 47.587 -21.899 22.600 1.00 40.21 13 ARG B N 1
ATOM 497 C CA . ARG B 2 13 ? 47.514 -22.893 21.527 1.00 39.90 13 ARG B CA 1
ATOM 498 C C . ARG B 2 13 ? 46.071 -23.139 21.035 1.00 41.59 13 ARG B C 1
ATOM 499 O O . ARG B 2 13 ? 45.144 -23.025 21.844 1.00 39.93 13 ARG B O 1
ATOM 507 N N . PRO B 2 14 ? 45.848 -23.513 19.742 1.00 37.88 14 PRO B N 1
ATOM 508 C CA . PRO B 2 14 ? 44.476 -23.849 19.313 1.00 36.69 14 PRO B CA 1
ATOM 509 C C . PRO B 2 14 ? 44.063 -25.190 19.932 1.00 39.59 14 PRO B C 1
ATOM 510 O O . PRO B 2 14 ? 44.933 -25.980 20.306 1.00 39.86 14 PRO B O 1
ATOM 514 N N . TYR B 2 15 ? 42.757 -25.443 20.076 1.00 34.80 15 TYR B N 1
ATOM 515 C CA . TYR B 2 15 ? 42.302 -26.673 20.728 1.00 34.28 15 TYR B CA 1
ATOM 516 C C . TYR B 2 15 ? 41.095 -27.355 20.089 1.00 38.68 15 TYR B C 1
ATOM 517 O O . TYR B 2 15 ? 40.475 -26.810 19.176 1.00 38.10 15 TYR B O 1
ATOM 526 N N . LEU B 2 16 ? 40.786 -28.571 20.575 1.00 36.09 16 LEU B N 1
ATOM 527 C CA . LEU B 2 16 ? 39.640 -29.372 20.157 1.00 36.52 16 LEU B CA 1
ATOM 528 C C . LEU B 2 16 ? 38.607 -29.307 21.278 1.00 39.83 16 LEU B C 1
ATOM 529 O O . LEU B 2 16 ? 38.930 -29.594 22.435 1.00 39.08 16 LEU B O 1
ATOM 534 N N . ALA B 2 17 ? 37.379 -28.894 20.941 1.00 36.39 17 ALA B N 1
ATOM 535 C CA . ALA B 2 17 ? 36.280 -28.772 21.897 1.00 36.00 17 ALA B CA 1
ATOM 536 C C . ALA B 2 17 ? 34.984 -29.340 21.318 1.00 40.98 17 ALA B C 1
ATOM 537 O O . ALA B 2 17 ? 34.881 -29.526 20.102 1.00 41.42 17 ALA B O 1
ATOM 539 N N . HIS B 2 18 ? 34.000 -29.613 22.193 1.00 37.59 18 HIS B N 1
ATOM 540 C CA . HIS B 2 18 ? 32.694 -30.144 21.810 1.00 38.47 18 HIS B CA 1
ATOM 541 C C . HIS B 2 18 ? 31.904 -29.168 20.936 1.00 42.54 18 HIS B C 1
ATOM 542 O O . HIS B 2 18 ? 31.921 -27.960 21.174 1.00 41.06 18 HIS B O 1
ATOM 549 N N . CYS B 2 19 ? 31.204 -29.715 19.935 1.00 40.66 19 CYS B N 1
ATOM 550 C CA . CYS B 2 19 ? 30.327 -28.992 19.022 1.00 41.01 19 CYS B CA 1
ATOM 551 C C . CYS B 2 19 ? 29.054 -29.835 18.829 1.00 46.33 19 CYS B C 1
ATOM 552 O O . CYS B 2 19 ? 29.173 -31.033 18.560 1.00 47.20 19 CYS B O 1
ATOM 555 N N . PRO B 2 20 ? 27.838 -29.258 19.002 1.00 43.00 20 PRO B N 1
ATOM 556 C CA . PRO B 2 20 ? 26.614 -30.070 18.859 1.00 44.69 20 PRO B CA 1
ATOM 557 C C . PRO B 2 20 ? 26.300 -30.529 17.433 1.00 50.58 20 PRO B C 1
ATOM 558 O O . PRO B 2 20 ? 25.631 -31.550 17.262 1.00 51.86 20 PRO B O 1
ATOM 562 N N . ASP B 2 21 ? 26.776 -29.780 16.419 1.00 47.26 21 ASP B N 1
ATOM 563 C CA . ASP B 2 21 ? 26.554 -30.089 15.006 1.00 49.10 21 ASP B CA 1
ATOM 564 C C . ASP B 2 21 ? 27.789 -29.767 14.155 1.00 53.16 21 ASP B C 1
ATOM 565 O O . ASP B 2 21 ? 28.063 -28.600 13.868 1.00 51.62 21 ASP B O 1
ATOM 570 N N . CYS B 2 22 ? 28.522 -30.816 13.750 1.00 51.30 22 CYS B N 1
ATOM 571 C CA . CYS B 2 22 ? 29.717 -30.713 12.909 1.00 51.55 22 CYS B CA 1
ATOM 572 C C . CYS B 2 22 ? 29.373 -30.922 11.425 1.00 58.82 22 CYS B C 1
ATOM 573 O O . CYS B 2 22 ? 30.254 -30.847 10.564 1.00 58.87 22 CYS B O 1
ATOM 576 N N . GLY B 2 23 ? 28.093 -31.168 11.155 1.00 57.93 23 GLY B N 1
ATOM 577 C CA . GLY B 2 23 ? 27.554 -31.439 9.829 1.00 60.89 23 GLY B CA 1
ATOM 578 C C . GLY B 2 23 ? 26.683 -32.677 9.856 1.00 68.29 23 GLY B C 1
ATOM 579 O O . GLY B 2 23 ? 26.952 -33.602 10.631 1.00 67.93 23 GLY B O 1
ATOM 580 N N . GLU B 2 24 ? 25.611 -32.690 9.031 1.00 67.87 24 GLU B N 1
ATOM 581 C CA . GLU B 2 24 ? 24.616 -33.778 8.905 1.00 70.74 24 GLU B CA 1
ATOM 582 C C . GLU B 2 24 ? 23.682 -33.928 10.129 1.00 74.17 24 GLU B C 1
ATOM 583 O O . GLU B 2 24 ? 22.661 -34.616 10.037 1.00 76.25 24 GLU B O 1
ATOM 589 N N . GLY B 2 25 ? 24.033 -33.274 11.239 1.00 67.57 25 GLY B N 1
ATOM 590 C CA . GLY B 2 25 ? 23.273 -33.297 12.485 1.00 66.55 25 GLY B CA 1
ATOM 591 C C . GLY B 2 25 ? 23.877 -34.168 13.568 1.00 69.34 25 GLY B C 1
ATOM 592 O O . GLY B 2 25 ? 23.143 -34.700 14.407 1.00 69.78 25 GLY B O 1
ATOM 593 N N . HIS B 2 26 ? 25.219 -34.313 13.569 1.00 64.13 26 HIS B N 1
ATOM 594 C CA . HIS B 2 26 ? 25.944 -35.136 14.541 1.00 62.86 26 HIS B CA 1
ATOM 595 C C . HIS B 2 26 ? 27.046 -34.365 15.266 1.00 62.52 26 HIS B C 1
ATOM 596 O O . HIS B 2 26 ? 27.720 -33.527 14.663 1.00 60.77 26 HIS B O 1
ATOM 603 N N . SER B 2 27 ? 27.233 -34.675 16.561 1.00 57.36 27 SER B N 1
ATOM 604 C CA . SER B 2 27 ? 28.234 -34.066 17.438 1.00 54.46 27 SER B CA 1
ATOM 605 C C . SER B 2 27 ? 29.641 -34.631 17.196 1.00 56.74 27 SER B C 1
ATOM 606 O O . SER B 2 27 ? 29.779 -35.803 16.835 1.00 57.84 27 SER B O 1
ATOM 609 N N . CYS B 2 28 ? 30.683 -33.794 17.415 1.00 50.48 28 CYS B N 1
ATOM 610 C CA . CYS B 2 28 ? 32.098 -34.155 17.242 1.00 49.54 28 CYS B CA 1
ATOM 611 C C . CYS B 2 28 ? 33.047 -33.273 18.076 1.00 50.28 28 CYS B C 1
ATOM 612 O O . CYS B 2 28 ? 32.635 -32.231 18.592 1.00 48.41 28 CYS B O 1
ATOM 615 N N . HIS B 2 29 ? 34.329 -33.686 18.167 1.00 46.10 29 HIS B N 1
ATOM 616 C CA . HIS B 2 29 ? 35.400 -32.940 18.829 1.00 44.09 29 HIS B CA 1
ATOM 617 C C . HIS B 2 29 ? 35.970 -32.044 17.727 1.00 47.26 29 HIS B C 1
ATOM 618 O O . HIS B 2 29 ? 36.862 -32.450 16.975 1.00 47.78 29 HIS B O 1
ATOM 625 N N . SER B 2 30 ? 35.371 -30.854 17.582 1.00 42.47 30 SER B N 1
ATOM 626 C CA . SER B 2 30 ? 35.658 -29.890 16.524 1.00 42.07 30 SER B CA 1
ATOM 627 C C . SER B 2 30 ? 36.910 -29.017 16.684 1.00 44.41 30 SER B C 1
ATOM 628 O O . SER B 2 30 ? 37.080 -28.375 17.724 1.00 42.53 30 SER B O 1
ATOM 631 N N . PRO B 2 31 ? 37.740 -28.897 15.615 1.00 41.67 31 PRO B N 1
ATOM 632 C CA . PRO B 2 31 ? 38.890 -27.977 15.681 1.00 40.82 31 PRO B CA 1
ATOM 633 C C . PRO B 2 31 ? 38.463 -26.524 15.422 1.00 43.93 31 PRO B C 1
ATOM 634 O O . PRO B 2 31 ? 39.263 -25.606 15.598 1.00 42.95 31 PRO B O 1
ATOM 638 N N . VAL B 2 32 ? 37.195 -26.333 14.997 1.00 40.72 32 VAL B N 1
ATOM 639 C CA . VAL B 2 32 ? 36.546 -25.056 14.690 1.00 40.05 32 VAL B CA 1
ATOM 640 C C . VAL B 2 32 ? 35.270 -24.890 15.578 1.00 42.91 32 VAL B C 1
ATOM 641 O O . VAL B 2 32 ? 34.287 -24.262 15.176 1.00 42.60 32 VAL B O 1
ATOM 645 N N . ALA B 2 33 ? 35.327 -25.436 16.813 1.00 38.67 33 ALA B N 1
ATOM 646 C CA . ALA B 2 33 ? 34.235 -25.395 17.791 1.00 37.78 33 ALA B CA 1
ATOM 647 C C . ALA B 2 33 ? 33.888 -23.971 18.231 1.00 40.62 33 ALA B C 1
ATOM 648 O O . ALA B 2 33 ? 34.786 -23.163 18.476 1.00 39.49 33 ALA B O 1
ATOM 650 N N . LEU B 2 34 ? 32.582 -23.670 18.315 1.00 37.21 34 LEU B N 1
ATOM 651 C CA . LEU B 2 34 ? 32.072 -22.354 18.706 1.00 36.17 34 LEU B CA 1
ATOM 652 C C . LEU B 2 34 ? 32.026 -22.197 20.220 1.00 38.90 34 LEU B C 1
ATOM 653 O O . LEU B 2 34 ? 31.504 -23.071 20.914 1.00 38.67 34 LEU B O 1
ATOM 658 N N . GLU B 2 35 ? 32.574 -21.079 20.728 1.00 34.63 35 GLU B N 1
ATOM 659 C CA . GLU B 2 35 ? 32.616 -20.787 22.160 1.00 33.97 35 GLU B CA 1
ATOM 660 C C . GLU B 2 35 ? 31.526 -19.809 22.597 1.00 38.33 35 GLU B C 1
ATOM 661 O O . GLU B 2 35 ? 30.578 -20.215 23.269 1.00 38.75 35 GLU B O 1
ATOM 667 N N . ARG B 2 36 ? 31.663 -18.529 22.218 1.00 34.48 36 ARG B N 1
ATOM 668 C CA . ARG B 2 36 ? 30.728 -17.470 22.581 1.00 34.09 36 ARG B CA 1
ATOM 669 C C . ARG B 2 36 ? 30.493 -16.545 21.392 1.00 37.22 36 ARG B C 1
ATOM 670 O O . ARG B 2 36 ? 31.451 -16.043 20.800 1.00 36.79 36 ARG B O 1
ATOM 678 N N . ILE B 2 37 ? 29.214 -16.338 21.042 1.00 33.38 37 ILE B N 1
ATOM 679 C CA . ILE B 2 37 ? 28.798 -15.444 19.961 1.00 32.93 37 ILE B CA 1
ATOM 680 C C . ILE B 2 37 ? 28.193 -14.205 20.624 1.00 35.38 37 ILE B C 1
ATOM 681 O O . ILE B 2 37 ? 27.187 -14.310 21.332 1.00 35.29 37 ILE B O 1
ATOM 686 N N . ARG B 2 38 ? 28.839 -13.046 20.430 1.00 30.68 38 ARG B N 1
ATOM 687 C CA . ARG B 2 38 ? 28.407 -11.776 21.012 1.00 29.93 38 ARG B CA 1
ATOM 688 C C . ARG B 2 38 ? 27.692 -10.900 19.989 1.00 33.52 38 ARG B C 1
ATOM 689 O O . ARG B 2 38 ? 28.228 -10.644 18.909 1.00 32.94 38 ARG B O 1
ATOM 697 N N . ASN B 2 39 ? 26.465 -10.467 20.330 1.00 30.41 39 ASN B N 1
ATOM 698 C CA . ASN B 2 39 ? 25.606 -9.627 19.488 1.00 30.49 39 ASN B CA 1
ATOM 699 C C . ASN B 2 39 ? 25.189 -8.333 20.219 1.00 34.16 39 ASN B C 1
ATOM 700 O O . ASN B 2 39 ? 24.040 -7.892 20.125 1.00 34.07 39 ASN B O 1
ATOM 705 N N . GLU B 2 40 ? 26.149 -7.719 20.927 1.00 30.43 40 GLU B N 1
ATOM 706 C CA . GLU B 2 40 ? 25.959 -6.493 21.710 1.00 30.59 40 GLU B CA 1
ATOM 707 C C . GLU B 2 40 ? 25.977 -5.233 20.839 1.00 34.88 40 GLU B C 1
ATOM 708 O O . GLU B 2 40 ? 25.400 -4.215 21.228 1.00 35.12 40 GLU B O 1
ATOM 714 N N . ALA B 2 41 ? 26.649 -5.302 19.670 1.00 31.10 41 ALA B N 1
ATOM 715 C CA . ALA B 2 41 ? 26.764 -4.200 18.715 1.00 30.98 41 ALA B CA 1
ATOM 716 C C . ALA B 2 41 ? 25.425 -3.915 18.044 1.00 34.81 41 ALA B C 1
ATOM 717 O O . ALA B 2 41 ? 24.801 -4.824 17.489 1.00 34.32 41 ALA B O 1
ATOM 719 N N . THR B 2 42 ? 24.976 -2.653 18.119 1.00 31.67 42 THR B N 1
ATOM 720 C CA . THR B 2 42 ? 23.700 -2.216 17.548 1.00 32.18 42 THR B CA 1
ATOM 721 C C . THR B 2 42 ? 23.713 -2.150 16.016 1.00 36.51 42 THR B C 1
ATOM 722 O O . THR B 2 42 ? 22.655 -2.268 15.397 1.00 36.84 42 THR B O 1
ATOM 726 N N . ASP B 2 43 ? 24.910 -2.011 15.405 1.00 32.79 43 ASP B N 1
ATOM 727 C CA . ASP B 2 43 ? 25.077 -1.956 13.950 1.00 33.04 43 ASP B CA 1
ATOM 728 C C . ASP B 2 43 ? 24.866 -3.318 13.249 1.00 37.03 43 ASP B C 1
ATOM 729 O O . ASP B 2 43 ? 24.734 -3.359 12.024 1.00 37.79 43 ASP B O 1
ATOM 734 N N . GLY B 2 44 ? 24.837 -4.400 14.030 1.00 32.67 44 GLY B N 1
ATOM 735 C CA . GLY B 2 44 ? 24.618 -5.756 13.534 1.00 32.53 44 GLY B CA 1
ATOM 736 C C . GLY B 2 44 ? 25.830 -6.668 13.544 1.00 35.49 44 GLY B C 1
ATOM 737 O O . GLY B 2 44 ? 25.686 -7.874 13.324 1.00 34.97 44 GLY B O 1
ATOM 738 N N . THR B 2 45 ? 27.032 -6.101 13.791 1.00 31.61 45 THR B N 1
ATOM 739 C CA . THR B 2 45 ? 28.309 -6.824 13.828 1.00 31.19 45 THR B CA 1
ATOM 740 C C . THR B 2 45 ? 28.322 -7.873 14.945 1.00 34.47 45 THR B C 1
ATOM 741 O O . THR B 2 45 ? 27.921 -7.577 16.073 1.00 33.57 45 THR B O 1
ATOM 745 N N . LEU B 2 46 ? 28.767 -9.099 14.613 1.00 31.21 46 LEU B N 1
ATOM 746 C CA . LEU B 2 46 ? 28.857 -10.221 15.549 1.00 30.54 46 LEU B CA 1
ATOM 747 C C . LEU B 2 46 ? 30.306 -10.513 15.918 1.00 34.10 46 LEU B C 1
ATOM 748 O O . LEU B 2 46 ? 31.161 -10.584 15.032 1.00 34.11 46 LEU B O 1
ATOM 753 N N . LYS B 2 47 ? 30.577 -10.700 17.222 1.00 29.98 47 LYS B N 1
ATOM 754 C CA . LYS B 2 47 ? 31.903 -11.061 17.719 1.00 29.36 47 LYS B CA 1
ATOM 755 C C . LYS B 2 47 ? 31.854 -12.549 18.073 1.00 32.45 47 LYS B C 1
ATOM 756 O O . LYS B 2 47 ? 31.280 -12.930 19.097 1.00 31.76 47 LYS B O 1
ATOM 762 N N . ILE B 2 48 ? 32.405 -13.387 17.184 1.00 29.02 48 ILE B N 1
ATOM 763 C CA . ILE B 2 48 ? 32.395 -14.846 17.316 1.00 28.67 48 ILE B CA 1
ATOM 764 C C . ILE B 2 48 ? 33.716 -15.374 17.888 1.00 32.05 48 ILE B C 1
ATOM 765 O O . ILE B 2 48 ? 34.785 -14.993 17.409 1.00 32.12 48 ILE B O 1
ATOM 770 N N . GLN B 2 49 ? 33.634 -16.259 18.905 1.00 27.90 49 GLN B N 1
ATOM 771 C CA . GLN B 2 49 ? 34.800 -16.895 19.519 1.00 27.30 49 GLN B CA 1
ATOM 772 C C . GLN B 2 49 ? 34.880 -18.360 19.092 1.00 31.61 49 GLN B C 1
ATOM 773 O O . GLN B 2 49 ? 33.901 -19.100 19.234 1.00 31.00 49 GLN B O 1
ATOM 779 N N A VAL B 2 50 ? 36.048 -18.766 18.566 0.50 28.90 50 VAL B N 1
ATOM 780 N N B VAL B 2 50 ? 36.045 -18.772 18.561 0.50 28.80 50 VAL B N 1
ATOM 781 C CA A VAL B 2 50 ? 36.313 -20.113 18.058 0.50 29.43 50 VAL B CA 1
ATOM 782 C CA B VAL B 2 50 ? 36.300 -20.145 18.103 0.50 29.23 50 VAL B CA 1
ATOM 783 C C A VAL B 2 50 ? 37.512 -20.785 18.779 0.50 33.26 50 VAL B C 1
ATOM 784 C C B VAL B 2 50 ? 37.492 -20.795 18.817 0.50 33.15 50 VAL B C 1
ATOM 785 O O A VAL B 2 50 ? 38.329 -20.084 19.379 0.50 32.52 50 VAL B O 1
ATOM 786 O O B VAL B 2 50 ? 38.300 -20.093 19.428 0.50 32.38 50 VAL B O 1
ATOM 793 N N . SER B 2 51 ? 37.593 -22.135 18.737 1.00 30.16 51 SER B N 1
ATOM 794 C CA . SER B 2 51 ? 38.669 -22.919 19.364 1.00 30.03 51 SER B CA 1
ATOM 795 C C . SER B 2 51 ? 40.028 -22.787 18.650 1.00 34.75 51 SER B C 1
ATOM 796 O O . SER B 2 51 ? 41.066 -23.004 19.280 1.00 34.12 51 SER B O 1
ATOM 799 N N . LEU B 2 52 ? 40.023 -22.437 17.346 1.00 32.40 52 LEU B N 1
ATOM 800 C CA . LEU B 2 52 ? 41.250 -22.248 16.563 1.00 33.31 52 LEU B CA 1
ATOM 801 C C . LEU B 2 52 ? 41.765 -20.797 16.594 1.00 36.57 52 LEU B C 1
ATOM 802 O O . LEU B 2 52 ? 41.046 -19.901 17.044 1.00 35.26 52 LEU B O 1
ATOM 807 N N . GLN B 2 53 ? 43.003 -20.573 16.107 1.00 33.93 53 GLN B N 1
ATOM 808 C CA . GLN B 2 53 ? 43.636 -19.251 16.066 1.00 33.87 53 GLN B CA 1
ATOM 809 C C . GLN B 2 53 ? 43.946 -18.810 14.631 1.00 39.25 53 GLN B C 1
ATOM 810 O O . GLN B 2 53 ? 44.617 -19.534 13.894 1.00 39.67 53 GLN B O 1
ATOM 816 N N . ILE B 2 54 ? 43.433 -17.625 14.238 1.00 36.23 54 ILE B N 1
ATOM 817 C CA . ILE B 2 54 ? 43.585 -17.039 12.896 1.00 37.42 54 ILE B CA 1
ATOM 818 C C . ILE B 2 54 ? 44.666 -15.952 12.890 1.00 42.43 54 ILE B C 1
ATOM 819 O O . ILE B 2 54 ? 44.765 -15.178 13.842 1.00 41.10 54 ILE B O 1
ATOM 824 N N . GLY B 2 55 ? 45.436 -15.897 11.803 1.00 41.23 55 GLY B N 1
ATOM 825 C CA . GLY B 2 55 ? 46.492 -14.911 11.598 1.00 42.59 55 GLY B CA 1
ATOM 826 C C . GLY B 2 55 ? 47.827 -15.250 12.229 1.00 47.67 55 GLY B C 1
ATOM 827 O O . GLY B 2 55 ? 48.741 -14.422 12.215 1.00 48.71 55 GLY B O 1
ATOM 828 N N . ILE B 2 56 ? 47.945 -16.463 12.802 1.00 43.83 56 ILE B N 1
ATOM 829 C CA . ILE B 2 56 ? 49.151 -16.952 13.481 1.00 44.45 56 ILE B CA 1
ATOM 830 C C . ILE B 2 56 ? 49.489 -18.367 12.980 1.00 49.06 56 ILE B C 1
ATOM 831 O O . ILE B 2 56 ? 48.588 -19.190 12.814 1.00 47.51 56 ILE B O 1
ATOM 836 N N . LYS B 2 57 ? 50.787 -18.627 12.720 1.00 47.90 57 LYS B N 1
ATOM 837 C CA . LYS B 2 57 ? 51.308 -19.921 12.264 1.00 49.02 57 LYS B CA 1
ATOM 838 C C . LYS B 2 57 ? 51.663 -20.816 13.465 1.00 52.48 57 LYS B C 1
ATOM 839 O O . LYS B 2 57 ? 51.723 -20.324 14.594 1.00 50.78 57 LYS B O 1
ATOM 845 N N . THR B 2 58 ? 51.918 -22.122 13.215 1.00 50.26 58 THR B N 1
ATOM 846 C CA . THR B 2 58 ? 52.294 -23.114 14.240 1.00 49.73 58 THR B CA 1
ATOM 847 C C . THR B 2 58 ? 53.614 -22.764 14.941 1.00 54.94 58 THR B C 1
ATOM 848 O O . THR B 2 58 ? 53.795 -23.105 16.111 1.00 53.32 58 THR B O 1
ATOM 852 N N . ASP B 2 59 ? 54.519 -22.066 14.223 1.00 54.24 59 ASP B N 1
ATOM 853 C CA . ASP B 2 59 ? 55.819 -21.596 14.712 1.00 55.78 59 ASP B CA 1
ATOM 854 C C . ASP B 2 59 ? 55.692 -20.266 15.493 1.00 58.96 59 ASP B C 1
ATOM 855 O O . ASP B 2 59 ? 56.705 -19.646 15.828 1.00 60.08 59 ASP B O 1
ATOM 860 N N . ASP B 2 60 ? 54.433 -19.841 15.770 1.00 53.53 60 ASP B N 1
ATOM 861 C CA . ASP B 2 60 ? 54.014 -18.639 16.511 1.00 52.35 60 ASP B CA 1
ATOM 862 C C . ASP B 2 60 ? 54.119 -17.296 15.766 1.00 57.48 60 ASP B C 1
ATOM 863 O O . ASP B 2 60 ? 53.650 -16.281 16.289 1.00 56.09 60 ASP B O 1
ATOM 868 N N . SER B 2 61 ? 54.693 -17.293 14.543 1.00 56.34 61 SER B N 1
ATOM 869 C CA . SER B 2 61 ? 54.838 -16.085 13.723 1.00 57.68 61 SER B CA 1
ATOM 870 C C . SER B 2 61 ? 53.494 -15.619 13.158 1.00 60.41 61 SER B C 1
ATOM 871 O O . SER B 2 61 ? 52.639 -16.447 12.836 1.00 58.68 61 SER B O 1
ATOM 874 N N . HIS B 2 62 ? 53.320 -14.291 13.039 1.00 57.65 62 HIS B N 1
ATOM 875 C CA . HIS B 2 62 ? 52.098 -13.666 12.535 1.00 56.46 62 HIS B CA 1
ATOM 876 C C . HIS B 2 62 ? 52.048 -13.633 11.006 1.00 62.00 62 HIS B C 1
ATOM 877 O O . HIS B 2 62 ? 52.957 -13.100 10.365 1.00 63.83 62 HIS B O 1
ATOM 884 N N . ASP B 2 63 ? 50.984 -14.224 10.432 1.00 57.65 63 ASP B N 1
ATOM 885 C CA . ASP B 2 63 ? 50.742 -14.302 8.990 1.00 59.15 63 ASP B CA 1
ATOM 886 C C . ASP B 2 63 ? 49.228 -14.280 8.750 1.00 61.34 63 ASP B C 1
ATOM 887 O O . ASP B 2 63 ? 48.543 -15.252 9.078 1.00 59.24 63 ASP B O 1
ATOM 892 N N . TRP B 2 64 ? 48.710 -13.161 8.196 1.00 58.50 64 TRP B N 1
ATOM 893 C CA . TRP B 2 64 ? 47.281 -12.942 7.934 1.00 56.96 64 TRP B CA 1
ATOM 894 C C . TRP B 2 64 ? 46.612 -13.959 6.999 1.00 60.86 64 TRP B C 1
ATOM 895 O O . TRP B 2 64 ? 45.425 -14.239 7.170 1.00 58.73 64 TRP B O 1
ATOM 906 N N . THR B 2 65 ? 47.369 -14.518 6.031 1.00 59.67 65 THR B N 1
ATOM 907 C CA . THR B 2 65 ? 46.866 -15.524 5.083 1.00 60.43 65 THR B CA 1
ATOM 908 C C . THR B 2 65 ? 46.878 -16.943 5.678 1.00 62.95 65 THR B C 1
ATOM 909 O O . THR B 2 65 ? 46.345 -17.870 5.061 1.00 63.21 65 THR B O 1
ATOM 913 N N . LYS B 2 66 ? 47.471 -17.106 6.877 1.00 57.71 66 LYS B N 1
ATOM 914 C CA . LYS B 2 66 ? 47.565 -18.391 7.569 1.00 56.45 66 LYS B CA 1
ATOM 915 C C . LYS B 2 66 ? 46.580 -18.511 8.735 1.00 56.90 66 LYS B C 1
ATOM 916 O O . LYS B 2 66 ? 46.139 -17.503 9.292 1.00 55.00 66 LYS B O 1
ATOM 922 N N . LEU B 2 67 ? 46.239 -19.758 9.089 1.00 52.46 67 LEU B N 1
ATOM 923 C CA . LEU B 2 67 ? 45.308 -20.124 10.155 1.00 49.82 67 LEU B CA 1
ATOM 924 C C . LEU B 2 67 ? 45.836 -21.386 10.849 1.00 53.01 67 LEU B C 1
ATOM 925 O O . LEU B 2 67 ? 46.321 -22.292 10.170 1.00 53.84 67 LEU B O 1
ATOM 930 N N . ARG B 2 68 ? 45.733 -21.453 12.189 1.00 47.70 68 ARG B N 1
ATOM 931 C CA . ARG B 2 68 ? 46.174 -22.635 12.931 1.00 47.14 68 ARG B CA 1
ATOM 932 C C . ARG B 2 68 ? 45.077 -23.312 13.751 1.00 49.84 68 ARG B C 1
ATOM 933 O O . ARG B 2 68 ? 44.404 -22.668 14.556 1.00 47.78 68 ARG B O 1
ATOM 941 N N . TYR B 2 69 ? 44.891 -24.615 13.505 1.00 47.44 69 TYR B N 1
ATOM 942 C CA . TYR B 2 69 ? 43.893 -25.470 14.145 1.00 46.38 69 TYR B CA 1
ATOM 943 C C . TYR B 2 69 ? 44.578 -26.665 14.816 1.00 50.73 69 TYR B C 1
ATOM 944 O O . TYR B 2 69 ? 45.680 -27.039 14.410 1.00 51.50 69 TYR B O 1
ATOM 953 N N . MET B 2 70 ? 43.915 -27.286 15.805 1.00 46.54 70 MET B N 1
ATOM 954 C CA . MET B 2 70 ? 44.456 -28.463 16.480 1.00 46.87 70 MET B CA 1
ATOM 955 C C . MET B 2 70 ? 44.155 -29.714 15.651 1.00 53.31 70 MET B C 1
ATOM 956 O O . MET B 2 70 ? 42.987 -30.052 15.440 1.00 52.51 70 MET B O 1
ATOM 961 N N . ASP B 2 71 ? 45.217 -30.376 15.160 1.00 52.67 71 ASP B N 1
ATOM 962 C CA . ASP B 2 71 ? 45.112 -31.594 14.363 1.00 54.82 71 ASP B CA 1
ATOM 963 C C . ASP B 2 71 ? 45.419 -32.797 15.253 1.00 60.01 71 ASP B C 1
ATOM 964 O O . ASP B 2 71 ? 46.575 -33.220 15.358 1.00 60.40 71 ASP B O 1
ATOM 969 N N . ASN B 2 72 ? 44.370 -33.316 15.922 1.00 56.76 72 ASN B N 1
ATOM 970 C CA . ASN B 2 72 ? 44.394 -34.468 16.832 1.00 57.08 72 ASN B CA 1
ATOM 971 C C . ASN B 2 72 ? 45.320 -34.289 18.049 1.00 61.13 72 ASN B C 1
ATOM 972 O O . ASN B 2 72 ? 44.822 -34.051 19.151 1.00 59.41 72 ASN B O 1
ATOM 977 N N . HIS B 2 73 ? 46.654 -34.386 17.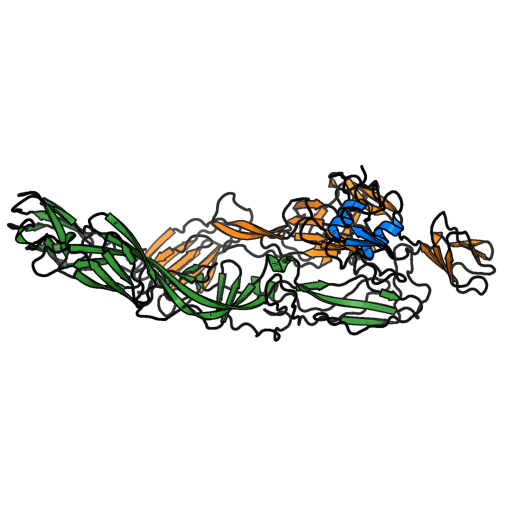849 1.00 59.35 73 HIS B N 1
ATOM 978 C CA . HIS B 2 73 ? 47.655 -34.249 18.914 1.00 58.96 73 HIS B CA 1
ATOM 979 C C . HIS B 2 73 ? 48.387 -32.904 18.854 1.00 62.23 73 HIS B C 1
ATOM 980 O O . HIS B 2 73 ? 48.519 -32.237 19.883 1.00 60.73 73 HIS B O 1
ATOM 987 N N . MET B 2 74 ? 48.888 -32.526 17.659 1.00 59.70 74 MET B N 1
ATOM 988 C CA . MET B 2 74 ? 49.656 -31.297 17.450 1.00 59.46 74 MET B CA 1
ATOM 989 C C . MET B 2 74 ? 48.927 -30.252 16.573 1.00 61.42 74 MET B C 1
ATOM 990 O O . MET B 2 74 ? 48.116 -30.643 15.727 1.00 61.33 74 MET B O 1
ATOM 995 N N . PRO B 2 75 ? 49.204 -28.930 16.731 1.00 56.34 75 PRO B N 1
ATOM 996 C CA . PRO B 2 75 ? 48.539 -27.938 15.870 1.00 55.45 75 PRO B CA 1
ATOM 997 C C . PRO B 2 75 ? 49.086 -27.963 14.442 1.00 59.58 75 PRO B C 1
ATOM 998 O O . PRO B 2 75 ? 50.271 -28.234 14.243 1.00 60.63 75 PRO B O 1
ATOM 1002 N N . ALA B 2 76 ? 48.215 -27.699 13.452 1.00 55.15 76 ALA B N 1
ATOM 1003 C CA . ALA B 2 76 ? 48.567 -27.684 12.029 1.00 56.58 76 ALA B CA 1
ATOM 1004 C C . ALA B 2 76 ? 48.128 -26.386 11.346 1.00 58.97 76 ALA B C 1
ATOM 1005 O O . ALA B 2 76 ? 47.220 -25.710 11.833 1.00 56.52 76 ALA B O 1
ATOM 1007 N N . ASP B 2 77 ? 48.779 -26.040 10.219 1.00 56.81 77 ASP B N 1
ATOM 1008 C CA . ASP B 2 77 ? 48.477 -24.833 9.448 1.00 56.52 77 ASP B CA 1
ATOM 1009 C C . ASP B 2 77 ? 47.421 -25.059 8.367 1.00 60.15 77 ASP B C 1
ATOM 1010 O O . ASP B 2 77 ? 47.344 -26.142 7.783 1.00 61.09 77 ASP B O 1
ATOM 1015 N N . ALA B 2 78 ? 46.606 -24.022 8.114 1.00 55.43 78 ALA B N 1
ATOM 1016 C CA . ALA B 2 78 ? 45.530 -23.992 7.120 1.00 55.80 78 ALA B CA 1
ATOM 1017 C C . ALA B 2 78 ? 45.431 -22.589 6.507 1.00 59.81 78 ALA B C 1
ATOM 1018 O O . ALA B 2 78 ? 45.986 -21.638 7.063 1.00 58.50 78 ALA B O 1
ATOM 1020 N N . GLU B 2 79 ? 44.737 -22.460 5.361 1.00 57.74 79 GLU B N 1
ATOM 1021 C CA . GLU B 2 79 ? 44.582 -21.179 4.667 1.00 58.11 79 GLU B CA 1
ATOM 1022 C C . GLU B 2 79 ? 43.401 -20.353 5.175 1.00 59.49 79 GLU B C 1
ATOM 1023 O O . GLU B 2 79 ? 42.326 -20.901 5.428 1.00 57.95 79 GLU B O 1
ATOM 1029 N N . ARG B 2 80 ? 43.616 -19.029 5.314 1.00 55.50 80 ARG B N 1
ATOM 1030 C CA . ARG B 2 80 ? 42.631 -18.037 5.762 1.00 53.46 80 ARG B CA 1
ATOM 1031 C C . ARG B 2 80 ? 41.459 -17.915 4.773 1.00 58.34 80 ARG B C 1
ATOM 1032 O O . ARG B 2 80 ? 40.322 -17.721 5.205 1.00 56.26 80 ARG B O 1
ATOM 1040 N N . ALA B 2 81 ? 41.738 -18.054 3.458 1.00 57.85 81 ALA B N 1
ATOM 1041 C CA . ALA B 2 81 ? 40.747 -17.992 2.377 1.00 59.21 81 ALA B CA 1
ATOM 1042 C C . ALA B 2 81 ? 39.655 -19.065 2.514 1.00 62.58 81 ALA B C 1
ATOM 1043 O O . ALA B 2 81 ? 38.504 -18.814 2.153 1.00 62.16 81 ALA B O 1
ATOM 1045 N N . GLY B 2 82 ? 40.030 -20.226 3.055 1.00 58.80 82 GLY B N 1
ATOM 1046 C CA . GLY B 2 82 ? 39.136 -21.355 3.287 1.00 58.24 82 GLY B CA 1
ATOM 1047 C C . GLY B 2 82 ? 38.140 -21.153 4.414 1.00 59.07 82 GLY B C 1
ATOM 1048 O O . GLY B 2 82 ? 37.134 -21.864 4.474 1.00 58.55 82 GLY B O 1
ATOM 1049 N N . LEU B 2 83 ? 38.413 -20.187 5.319 1.00 53.51 83 LEU B N 1
ATOM 1050 C CA . LEU B 2 83 ? 37.549 -19.861 6.458 1.00 50.82 83 LEU B CA 1
ATOM 1051 C C . LEU B 2 83 ? 36.257 -19.187 5.992 1.00 54.66 83 LEU B C 1
ATOM 1052 O O . LEU B 2 83 ? 36.301 -18.238 5.204 1.00 55.25 83 LEU B O 1
ATOM 1057 N N . PHE B 2 84 ? 35.111 -19.691 6.479 1.00 50.25 84 PHE B N 1
ATOM 1058 C CA . PHE B 2 84 ? 33.788 -19.172 6.140 1.00 50.06 84 PHE B CA 1
ATOM 1059 C C . PHE B 2 84 ? 32.861 -19.091 7.348 1.00 51.56 84 PHE B C 1
ATOM 1060 O O . PHE B 2 84 ? 32.901 -19.956 8.227 1.00 50.27 84 PHE B O 1
ATOM 1068 N N . VAL B 2 85 ? 32.025 -18.045 7.378 1.00 47.17 85 VAL B N 1
ATOM 1069 C CA . VAL B 2 85 ? 31.018 -17.800 8.413 1.00 45.25 85 VAL B CA 1
ATOM 1070 C C . VAL B 2 85 ? 29.678 -17.675 7.675 1.00 50.13 85 VAL B C 1
ATOM 1071 O O . VAL B 2 85 ? 29.608 -16.961 6.672 1.00 50.76 85 VAL B O 1
ATOM 1075 N N . ARG B 2 86 ? 28.638 -18.400 8.137 1.00 46.73 86 ARG B N 1
ATOM 1076 C CA . ARG B 2 86 ? 27.303 -18.362 7.528 1.00 47.96 86 ARG B CA 1
ATOM 1077 C C . ARG B 2 86 ? 26.156 -18.671 8.489 1.00 51.26 86 ARG B C 1
ATOM 1078 O O . ARG B 2 86 ? 26.332 -19.437 9.437 1.00 50.07 86 ARG B O 1
ATOM 1086 N N . THR B 2 87 ? 24.983 -18.063 8.233 1.00 48.38 87 THR B N 1
ATOM 1087 C CA . THR B 2 87 ? 23.754 -18.273 9.002 1.00 48.03 87 THR B CA 1
ATOM 1088 C C . THR B 2 87 ? 22.760 -19.022 8.108 1.00 54.25 87 THR B C 1
ATOM 1089 O O . THR B 2 87 ? 22.643 -20.243 8.215 1.00 54.59 87 THR B O 1
ATOM 1093 N N . SER B 2 88 ? 22.090 -18.295 7.199 1.00 52.23 88 SER B N 1
ATOM 1094 C CA . SER B 2 88 ? 21.159 -18.832 6.205 1.00 54.78 88 SER B CA 1
ATOM 1095 C C . SER B 2 88 ? 21.806 -18.657 4.829 1.00 60.04 88 SER B C 1
ATOM 1096 O O . SER B 2 88 ? 21.551 -19.437 3.911 1.00 62.15 88 SER B O 1
ATOM 1099 N N . ALA B 2 89 ? 22.662 -17.627 4.717 1.00 55.25 89 ALA B N 1
ATOM 1100 C CA . ALA B 2 89 ? 23.436 -17.236 3.541 1.00 56.24 89 ALA B CA 1
ATOM 1101 C C . ALA B 2 89 ? 24.868 -16.868 4.006 1.00 58.00 89 ALA B C 1
ATOM 1102 O O . ALA B 2 89 ? 25.038 -16.579 5.195 1.00 54.99 89 ALA B O 1
ATOM 1104 N N . PRO B 2 90 ? 25.909 -16.874 3.128 1.00 55.78 90 PRO B N 1
ATOM 1105 C CA . PRO B 2 90 ? 27.269 -16.545 3.600 1.00 54.04 90 PRO B CA 1
ATOM 1106 C C . PRO B 2 90 ? 27.440 -15.136 4.173 1.00 56.16 90 PRO B C 1
ATOM 1107 O O . PRO B 2 90 ? 26.917 -14.171 3.613 1.00 56.40 90 PRO B O 1
ATOM 1111 N N . CYS B 2 91 ? 28.159 -15.035 5.309 1.00 50.52 91 CYS B N 1
ATOM 1112 C CA . CYS B 2 91 ? 28.444 -13.780 6.014 1.00 48.55 91 CYS B CA 1
ATOM 1113 C C . CYS B 2 91 ? 29.716 -13.134 5.483 1.00 52.62 91 CYS B C 1
ATOM 1114 O O . CYS B 2 91 ? 30.631 -13.836 5.048 1.00 53.06 91 CYS B O 1
ATOM 1117 N N . THR B 2 92 ? 29.794 -11.798 5.574 1.00 48.52 92 THR B N 1
ATOM 1118 C CA . THR B 2 92 ? 30.973 -11.041 5.160 1.00 48.65 92 THR B CA 1
ATOM 1119 C C . THR B 2 92 ? 31.868 -10.849 6.389 1.00 50.24 92 THR B C 1
ATOM 1120 O O . THR B 2 92 ? 31.472 -10.174 7.343 1.00 48.22 92 THR B O 1
ATOM 1124 N N . ILE B 2 93 ? 33.056 -11.479 6.375 1.00 46.72 93 ILE B N 1
ATOM 1125 C CA . ILE B 2 93 ? 34.027 -11.394 7.467 1.00 44.96 93 ILE B CA 1
ATOM 1126 C C . ILE B 2 93 ? 34.757 -10.050 7.384 1.00 48.99 93 ILE B C 1
ATOM 1127 O O . ILE B 2 93 ? 35.383 -9.748 6.364 1.00 50.39 93 ILE B O 1
ATOM 1132 N N . THR B 2 94 ? 34.654 -9.245 8.454 1.00 43.86 94 THR B N 1
ATOM 1133 C CA . THR B 2 94 ? 35.266 -7.916 8.544 1.00 43.92 94 THR B CA 1
ATOM 1134 C C . THR B 2 94 ? 36.611 -7.897 9.277 1.00 47.81 94 THR B C 1
ATOM 1135 O O . THR B 2 94 ? 37.470 -7.080 8.941 1.00 48.44 94 THR B O 1
ATOM 1139 N N . GLY B 2 95 ? 36.779 -8.781 10.261 1.00 43.29 95 GLY B N 1
ATOM 1140 C CA . GLY B 2 95 ? 38.003 -8.876 11.051 1.00 42.88 95 GLY B CA 1
ATOM 1141 C C . GLY B 2 95 ? 38.294 -10.261 11.590 1.00 45.99 95 GLY B C 1
ATOM 1142 O O . GLY B 2 95 ? 37.379 -10.966 12.022 1.00 44.50 95 GLY B O 1
ATOM 1143 N N . THR B 2 96 ? 39.583 -10.654 11.567 1.00 43.34 96 THR B N 1
ATOM 1144 C CA . THR B 2 96 ? 40.073 -11.949 12.056 1.00 42.76 96 THR B CA 1
ATOM 1145 C C . THR B 2 96 ? 41.410 -11.809 12.779 1.00 46.66 96 THR B C 1
ATOM 1146 O O . THR B 2 96 ? 42.374 -11.302 12.197 1.00 47.61 96 THR B O 1
ATOM 1150 N N . MET B 2 97 ? 41.461 -12.258 14.050 1.00 41.92 97 MET B N 1
ATOM 1151 C CA . MET B 2 97 ? 42.659 -12.256 14.895 1.00 42.00 97 MET B CA 1
ATOM 1152 C C . MET B 2 97 ? 42.510 -13.238 16.057 1.00 44.09 97 MET B C 1
ATOM 1153 O O . MET B 2 97 ? 41.702 -13.016 16.962 1.00 42.52 97 MET B O 1
ATOM 1158 N N . GLY B 2 98 ? 43.284 -14.320 15.992 1.00 40.68 98 GLY B N 1
ATOM 1159 C CA . GLY B 2 98 ? 43.299 -15.387 16.984 1.00 39.43 98 GLY B CA 1
ATOM 1160 C C . GLY B 2 98 ? 41.993 -16.147 17.058 1.00 41.41 98 GLY B C 1
ATOM 1161 O O . GLY B 2 98 ? 41.489 -16.619 16.036 1.00 41.30 98 GLY B O 1
ATOM 1162 N N . HIS B 2 99 ? 41.425 -16.233 18.270 1.00 36.37 99 HIS B N 1
ATOM 1163 C CA . HIS B 2 99 ? 40.160 -16.917 18.550 1.00 35.08 99 HIS B CA 1
ATOM 1164 C C . HIS B 2 99 ? 38.920 -16.108 18.130 1.00 38.13 99 HIS B C 1
ATOM 1165 O O . HIS B 2 99 ? 37.807 -16.623 18.236 1.00 36.98 99 HIS B O 1
ATOM 1172 N N . PHE B 2 100 ? 39.100 -14.858 17.659 1.00 34.92 100 PHE B N 1
ATOM 1173 C CA . PHE B 2 100 ? 37.976 -13.982 17.328 1.00 34.40 100 PHE B CA 1
ATOM 1174 C C . PHE B 2 100 ? 37.741 -13.635 15.862 1.00 39.05 100 PHE B C 1
ATOM 1175 O O . PHE B 2 100 ? 38.682 -13.315 15.134 1.00 39.39 100 PHE B O 1
ATOM 1183 N N . ILE B 2 101 ? 36.458 -13.694 15.446 1.00 35.65 101 ILE B N 1
ATOM 1184 C CA . ILE B 2 101 ? 35.979 -13.380 14.093 1.00 36.39 101 ILE B CA 1
ATOM 1185 C C . ILE B 2 101 ? 34.884 -12.309 14.173 1.00 39.62 101 ILE B C 1
ATOM 1186 O O . ILE B 2 101 ? 33.975 -12.417 15.001 1.00 38.31 101 ILE B O 1
ATOM 1191 N N . LEU B 2 102 ? 34.953 -11.306 13.283 1.00 36.89 102 LEU B N 1
ATOM 1192 C CA . LEU B 2 102 ? 33.936 -10.264 13.153 1.00 36.55 102 LEU B CA 1
ATOM 1193 C C . LEU B 2 102 ? 33.217 -10.500 11.831 1.00 41.47 102 LEU B C 1
ATOM 1194 O O . LEU B 2 102 ? 33.871 -10.588 10.788 1.00 42.06 102 LEU B O 1
ATOM 1199 N N . ALA B 2 103 ? 31.882 -10.649 11.873 1.00 37.96 103 ALA B N 1
ATOM 1200 C CA . ALA B 2 103 ? 31.099 -10.914 10.668 1.00 39.06 103 ALA B CA 1
ATOM 1201 C C . ALA B 2 103 ? 29.733 -10.236 10.637 1.00 43.35 103 ALA B C 1
ATOM 1202 O O . ALA B 2 103 ? 29.059 -10.136 11.665 1.00 41.84 103 ALA B O 1
ATOM 1204 N N . ARG B 2 104 ? 29.330 -9.784 9.436 1.00 41.63 104 ARG B N 1
ATOM 1205 C CA . ARG B 2 104 ? 28.023 -9.187 9.174 1.00 42.04 104 ARG B CA 1
ATOM 1206 C C . ARG B 2 104 ? 27.176 -10.299 8.559 1.00 47.15 104 ARG B C 1
ATOM 1207 O O . ARG B 2 104 ? 27.468 -10.769 7.455 1.00 48.02 104 ARG B O 1
ATOM 1215 N N . CYS B 2 105 ? 26.179 -10.773 9.317 1.00 43.63 105 CYS B N 1
ATOM 1216 C CA . CYS B 2 105 ? 25.325 -11.893 8.932 1.00 44.80 105 CYS B CA 1
ATOM 1217 C C . CYS B 2 105 ? 23.881 -11.518 8.602 1.00 49.99 105 CYS B C 1
ATOM 1218 O O . CYS B 2 105 ? 23.298 -10.691 9.308 1.00 48.84 105 CYS B O 1
ATOM 1221 N N . PRO B 2 106 ? 23.250 -12.171 7.592 1.00 48.66 106 PRO B N 1
ATOM 1222 C CA . PRO B 2 106 ? 21.826 -11.898 7.331 1.00 49.76 106 PRO B CA 1
ATOM 1223 C C . PRO B 2 106 ? 20.938 -12.648 8.334 1.00 53.74 106 PRO B C 1
ATOM 1224 O O . PRO B 2 106 ? 21.457 -13.422 9.144 1.00 52.20 106 PRO B O 1
ATOM 1228 N N . LYS B 2 107 ? 19.607 -12.418 8.287 1.00 51.90 107 LYS B N 1
ATOM 1229 C CA . LYS B 2 107 ? 18.629 -13.054 9.179 1.00 52.12 107 LYS B CA 1
ATOM 1230 C C . LYS B 2 107 ? 18.707 -14.589 9.100 1.00 56.88 107 LYS B C 1
ATOM 1231 O O . LYS B 2 107 ? 18.572 -15.164 8.018 1.00 58.39 107 LYS B O 1
ATOM 1237 N N . GLY B 2 108 ? 18.966 -15.214 10.247 1.00 52.10 108 GLY B N 1
ATOM 1238 C CA . GLY B 2 108 ? 19.091 -16.662 10.376 1.00 52.47 108 GLY B CA 1
ATOM 1239 C C . GLY B 2 108 ? 18.742 -17.193 11.752 1.00 55.10 108 GLY B C 1
ATOM 1240 O O . GLY B 2 108 ? 18.633 -16.423 12.712 1.00 53.15 108 GLY B O 1
ATOM 1241 N N . GLU B 2 109 ? 18.568 -18.525 11.851 1.00 52.58 109 GLU B N 1
ATOM 1242 C CA . GLU B 2 109 ? 18.224 -19.220 13.096 1.00 52.11 109 GLU B CA 1
ATOM 1243 C C . GLU B 2 109 ? 19.394 -19.999 13.705 1.00 54.16 109 GLU B C 1
ATOM 1244 O O . GLU B 2 109 ? 19.367 -20.299 14.900 1.00 53.20 109 GLU B O 1
ATOM 1250 N N . THR B 2 110 ? 20.413 -20.323 12.889 1.00 49.96 110 THR B N 1
ATOM 1251 C CA . THR B 2 110 ? 21.617 -21.049 13.312 1.00 48.50 110 THR B CA 1
ATOM 1252 C C . THR B 2 110 ? 22.870 -20.332 12.807 1.00 50.91 110 THR B C 1
ATOM 1253 O O . THR B 2 110 ? 22.812 -19.671 11.772 1.00 50.97 110 THR B O 1
ATOM 1257 N N . LEU B 2 111 ? 23.999 -20.463 13.530 1.00 45.86 111 LEU B N 1
ATOM 1258 C CA . LEU B 2 111 ? 25.272 -19.858 13.129 1.00 44.54 111 LEU B CA 1
ATOM 1259 C C . LEU B 2 111 ? 26.314 -20.947 12.873 1.00 48.12 111 LEU B C 1
ATOM 1260 O O . LEU B 2 111 ? 26.540 -21.802 13.731 1.00 47.02 111 LEU B O 1
ATOM 1265 N N . THR B 2 112 ? 26.934 -20.913 11.682 1.00 45.52 112 THR B N 1
ATOM 1266 C CA . THR B 2 112 ? 27.945 -21.879 11.255 1.00 45.84 112 THR B CA 1
ATOM 1267 C C . THR B 2 112 ? 29.269 -21.190 10.926 1.00 48.89 112 THR B C 1
ATOM 1268 O O . THR B 2 112 ? 29.289 -20.200 10.193 1.00 48.65 112 THR B O 1
ATOM 1272 N N . VAL B 2 113 ? 30.369 -21.724 11.480 1.00 44.86 113 VAL B N 1
ATOM 1273 C CA . VAL B 2 113 ? 31.736 -21.259 11.241 1.00 44.31 113 VAL B CA 1
ATOM 1274 C C . VAL B 2 113 ? 32.566 -22.477 10.817 1.00 49.39 113 VAL B C 1
ATOM 1275 O O . VAL B 2 113 ? 32.652 -23.458 11.561 1.00 48.65 113 VAL B O 1
ATOM 1279 N N . GLY B 2 114 ? 33.138 -22.405 9.619 1.00 47.42 114 GLY B N 1
ATOM 1280 C CA . GLY B 2 114 ? 33.946 -23.481 9.061 1.00 48.73 114 GLY B CA 1
ATOM 1281 C C . GLY B 2 114 ? 35.225 -23.044 8.380 1.00 53.53 114 GLY B C 1
ATOM 1282 O O . GLY B 2 114 ? 35.470 -21.846 8.215 1.00 52.63 114 GLY B O 1
ATOM 1283 N N . PHE B 2 115 ? 36.052 -24.032 7.983 1.00 51.73 115 PHE B N 1
ATOM 1284 C CA . PHE B 2 115 ? 37.334 -23.848 7.292 1.00 53.00 115 PHE B CA 1
ATOM 1285 C C . PHE B 2 115 ? 37.741 -25.126 6.533 1.00 59.67 115 PHE B C 1
ATOM 1286 O O . PHE B 2 115 ? 37.125 -26.178 6.720 1.00 59.42 115 PHE B O 1
ATOM 1294 N N . THR B 2 116 ? 38.791 -25.030 5.697 1.00 58.58 116 THR B N 1
ATOM 1295 C CA . THR B 2 116 ? 39.336 -26.153 4.931 1.00 61.11 116 THR B CA 1
ATOM 1296 C C . THR B 2 116 ? 40.820 -26.305 5.274 1.00 65.67 116 THR B C 1
ATOM 1297 O O . THR B 2 116 ? 41.582 -25.342 5.150 1.00 65.19 116 THR B O 1
ATOM 1301 N N . ASP B 2 117 ? 41.222 -27.508 5.723 1.00 63.05 117 ASP B N 1
ATOM 1302 C CA . ASP B 2 117 ? 42.606 -27.798 6.102 1.00 63.26 117 ASP B CA 1
ATOM 1303 C C . ASP B 2 117 ? 43.527 -28.087 4.901 1.00 70.76 117 ASP B C 1
ATOM 1304 O O . ASP B 2 117 ? 43.091 -27.980 3.751 1.00 72.47 117 ASP B O 1
ATOM 1309 N N . SER B 2 118 ? 44.802 -28.441 5.177 1.00 68.16 118 SER B N 1
ATOM 1310 C CA . SER B 2 118 ? 45.831 -28.746 4.176 1.00 71.17 118 SER B CA 1
ATOM 1311 C C . SER B 2 118 ? 45.523 -29.988 3.326 1.00 77.40 118 SER B C 1
ATOM 1312 O O . SER B 2 118 ? 46.029 -30.094 2.206 1.00 80.10 118 SER B O 1
ATOM 1315 N N . ARG B 2 119 ? 44.703 -30.919 3.854 1.00 72.78 119 ARG B N 1
ATOM 1316 C CA . ARG B 2 119 ? 44.336 -32.166 3.172 1.00 74.99 119 ARG B CA 1
ATOM 1317 C C . ARG B 2 119 ? 42.990 -32.106 2.416 1.00 79.43 119 ARG B C 1
ATOM 1318 O O . ARG B 2 119 ? 42.500 -33.155 1.986 1.00 80.96 119 ARG B O 1
ATOM 1326 N N . LYS B 2 120 ? 42.404 -30.886 2.245 1.00 74.46 120 LYS B N 1
ATOM 1327 C CA . LYS B 2 120 ? 41.137 -30.618 1.530 1.00 74.90 120 LYS B CA 1
ATOM 1328 C C . LYS B 2 120 ? 39.840 -30.919 2.343 1.00 76.14 120 LYS B C 1
ATOM 1329 O O . LYS B 2 120 ? 38.744 -30.578 1.891 1.00 76.24 120 LYS B O 1
ATOM 1335 N N . ILE B 2 121 ? 39.971 -31.484 3.563 1.00 70.05 121 ILE B N 1
ATOM 1336 C CA . ILE B 2 121 ? 38.822 -31.809 4.426 1.00 67.81 121 ILE B CA 1
ATOM 1337 C C . ILE B 2 121 ? 38.194 -30.534 5.015 1.00 68.42 121 ILE B C 1
ATOM 1338 O O . ILE B 2 121 ? 38.907 -29.695 5.570 1.00 66.12 121 ILE B O 1
ATOM 1343 N N . SER B 2 122 ? 36.860 -30.395 4.887 1.00 64.51 122 SER B N 1
ATOM 1344 C CA . SER B 2 122 ? 36.122 -29.242 5.402 1.00 61.76 122 SER B CA 1
ATOM 1345 C C . SER B 2 122 ? 35.526 -29.523 6.781 1.00 62.38 122 SER B C 1
ATOM 1346 O O . SER B 2 122 ? 34.758 -30.475 6.945 1.00 62.70 122 SER B O 1
ATOM 1349 N N . HIS B 2 123 ? 35.904 -28.699 7.772 1.00 55.67 123 HIS B N 1
ATOM 1350 C CA . HIS B 2 123 ? 35.431 -28.799 9.154 1.00 52.97 123 HIS B CA 1
ATOM 1351 C C . HIS B 2 123 ? 34.526 -27.614 9.466 1.00 54.47 123 HIS B C 1
ATOM 1352 O O . HIS B 2 123 ? 34.906 -26.475 9.196 1.00 53.26 123 HIS B O 1
ATOM 1359 N N . SER B 2 124 ? 33.336 -27.878 10.034 1.00 50.06 124 SER B N 1
ATOM 1360 C CA . SER B 2 124 ? 32.363 -26.843 10.394 1.00 48.40 124 SER B CA 1
ATOM 1361 C C . SER B 2 124 ? 31.731 -27.092 11.770 1.00 50.11 124 SER B C 1
ATOM 1362 O O . SER B 2 124 ? 31.820 -28.202 12.296 1.00 49.72 124 SER B O 1
ATOM 1365 N N . CYS B 2 125 ? 31.108 -26.048 12.353 1.00 45.02 125 CYS B N 1
ATOM 1366 C CA . CYS B 2 125 ? 30.422 -26.115 13.645 1.00 43.53 125 CYS B CA 1
ATOM 1367 C C . CYS B 2 125 ? 29.162 -25.256 13.626 1.00 47.66 125 CYS B C 1
ATOM 1368 O O . CYS B 2 125 ? 29.238 -24.059 13.348 1.00 46.41 125 CYS B O 1
ATOM 1371 N N . THR B 2 126 ? 28.004 -25.876 13.911 1.00 45.58 126 THR B N 1
ATOM 1372 C CA . THR B 2 126 ? 26.700 -25.213 13.919 1.00 45.91 126 THR B CA 1
ATOM 1373 C C . THR B 2 126 ? 26.119 -25.128 15.333 1.00 49.65 126 THR B C 1
ATOM 1374 O O . THR B 2 126 ? 26.071 -26.127 16.050 1.00 49.53 126 THR B O 1
ATOM 1378 N N . HIS B 2 127 ? 25.679 -23.921 15.715 1.00 46.16 127 HIS B N 1
ATOM 1379 C CA . HIS B 2 127 ? 25.060 -23.610 17.002 1.00 45.73 127 HIS B CA 1
ATOM 1380 C C . HIS B 2 127 ? 23.710 -22.933 16.755 1.00 50.76 127 HIS B C 1
ATOM 1381 O O . HIS B 2 127 ? 23.614 -22.129 15.824 1.00 50.46 127 HIS B O 1
ATOM 1388 N N . PRO B 2 128 ? 22.656 -23.209 17.562 1.00 48.41 128 PRO B N 1
ATOM 1389 C CA . PRO B 2 128 ? 21.384 -22.501 17.345 1.00 49.23 128 PRO B CA 1
ATOM 1390 C C . PRO B 2 128 ? 21.472 -21.074 17.890 1.00 52.13 128 PRO B C 1
ATOM 1391 O O . PRO B 2 128 ? 21.520 -20.869 19.105 1.00 51.29 128 PRO B O 1
ATOM 1395 N N . PHE B 2 129 ? 21.566 -20.093 16.976 1.00 48.51 129 PHE B N 1
ATOM 1396 C CA . PHE B 2 129 ? 21.692 -18.677 17.313 1.00 47.21 129 PHE B CA 1
ATOM 1397 C C . PHE B 2 129 ? 20.680 -17.828 16.546 1.00 52.53 129 PHE B C 1
ATOM 1398 O O . PHE B 2 129 ? 20.784 -17.697 15.324 1.00 52.55 129 PHE B O 1
ATOM 1406 N N . HIS B 2 130 ? 19.708 -17.242 17.272 1.00 50.04 130 HIS B N 1
ATOM 1407 C CA . HIS B 2 130 ? 18.682 -16.377 16.691 1.00 51.08 130 HIS B CA 1
ATOM 1408 C C . HIS B 2 130 ? 19.297 -15.019 16.327 1.00 53.75 130 HIS B C 1
ATOM 1409 O O . HIS B 2 130 ? 19.553 -14.194 17.209 1.00 52.19 130 HIS B O 1
ATOM 1416 N N . HIS B 2 131 ? 19.565 -14.814 15.026 1.00 50.75 131 HIS B N 1
ATOM 1417 C CA . HIS B 2 131 ? 20.154 -13.578 14.520 1.00 49.78 131 HIS B CA 1
ATOM 1418 C C . HIS B 2 131 ? 19.148 -12.746 13.729 1.00 55.48 131 HIS B C 1
ATOM 1419 O O . HIS B 2 131 ? 18.700 -13.146 12.650 1.00 56.45 131 HIS B O 1
ATOM 1426 N N . ASP B 2 132 ? 18.786 -11.589 14.297 1.00 52.04 132 ASP B N 1
ATOM 1427 C CA . ASP B 2 132 ? 17.863 -10.617 13.722 1.00 53.01 132 ASP B CA 1
ATOM 1428 C C . ASP B 2 132 ? 18.311 -9.235 14.228 1.00 55.95 132 ASP B C 1
ATOM 1429 O O . ASP B 2 132 ? 17.826 -8.784 15.272 1.00 55.47 132 ASP B O 1
ATOM 1434 N N . PRO B 2 133 ? 19.299 -8.588 13.553 1.00 51.89 133 PRO B N 1
ATOM 1435 C CA . PRO B 2 133 ? 19.794 -7.284 14.039 1.00 50.82 133 PRO B CA 1
ATOM 1436 C C . PRO B 2 133 ? 18.722 -6.193 14.123 1.00 55.36 133 PRO B C 1
ATOM 1437 O O . PRO B 2 133 ? 17.888 -6.102 13.219 1.00 55.95 133 PRO B O 1
ATOM 1441 N N . PRO B 2 134 ? 18.695 -5.391 15.219 1.00 51.64 134 PRO B N 1
ATOM 1442 C CA . PRO B 2 134 ? 17.652 -4.357 15.346 1.00 52.17 134 PRO B CA 1
ATOM 1443 C C . PRO B 2 134 ? 17.794 -3.199 14.364 1.00 55.38 134 PRO B C 1
ATOM 1444 O O . PRO B 2 134 ? 18.894 -2.920 13.880 1.00 54.27 134 PRO B O 1
ATOM 1448 N N . VAL B 2 135 ? 16.670 -2.528 14.076 1.00 52.31 135 VAL B N 1
ATOM 1449 C CA . VAL B 2 135 ? 16.629 -1.383 13.170 1.00 52.26 135 VAL B CA 1
ATOM 1450 C C . VAL B 2 135 ? 17.187 -0.123 13.849 1.00 54.44 135 VAL B C 1
ATOM 1451 O O . VAL B 2 135 ? 16.720 0.263 14.923 1.00 54.18 135 VAL B O 1
ATOM 1455 N N . ILE B 2 136 ? 18.220 0.481 13.236 1.00 49.66 136 ILE B N 1
ATOM 1456 C CA . ILE B 2 136 ? 18.839 1.709 13.732 1.00 48.61 136 ILE B CA 1
ATOM 1457 C C . ILE B 2 136 ? 18.093 2.877 13.099 1.00 52.25 136 ILE B C 1
ATOM 1458 O O . ILE B 2 136 ? 18.171 3.083 11.886 1.00 52.40 136 ILE B O 1
ATOM 1463 N N . GLY B 2 137 ? 17.330 3.582 13.925 1.00 48.24 137 GLY B N 1
ATOM 1464 C CA . GLY B 2 137 ? 16.513 4.709 13.499 1.00 48.66 137 GLY B CA 1
ATOM 1465 C C . GLY B 2 137 ? 15.061 4.339 13.304 1.00 52.39 137 GLY B C 1
ATOM 1466 O O . GLY B 2 137 ? 14.503 3.563 14.086 1.00 51.81 137 GLY B O 1
ATOM 1467 N N . ARG B 2 138 ? 14.444 4.894 12.251 1.00 49.48 138 ARG B N 1
ATOM 1468 C CA . ARG B 2 138 ? 13.033 4.677 11.928 1.00 50.48 138 ARG B CA 1
ATOM 1469 C C . ARG B 2 138 ? 12.814 4.174 10.488 1.00 55.53 138 ARG B C 1
ATOM 1470 O O . ARG B 2 138 ? 11.676 4.140 10.014 1.00 56.53 138 ARG B O 1
ATOM 1478 N N . GLU B 2 139 ? 13.899 3.767 9.804 1.00 51.75 139 GLU B N 1
ATOM 1479 C CA . GLU B 2 139 ? 13.847 3.263 8.431 1.00 52.74 139 GLU B CA 1
ATOM 1480 C C . GLU B 2 139 ? 14.600 1.942 8.297 1.00 56.68 139 GLU B C 1
ATOM 1481 O O . GLU B 2 139 ? 15.753 1.849 8.721 1.00 54.71 139 GLU B O 1
ATOM 1487 N N . LYS B 2 140 ? 13.944 0.920 7.715 1.00 55.29 140 LYS B N 1
ATOM 1488 C CA . LYS B 2 140 ? 14.535 -0.403 7.499 1.00 55.25 140 LYS B CA 1
ATOM 1489 C C . LYS B 2 140 ? 15.272 -0.435 6.154 1.00 60.90 140 LYS B C 1
ATOM 1490 O O . LYS B 2 140 ? 14.704 -0.830 5.133 1.00 62.18 140 LYS B O 1
ATOM 1496 N N . PHE B 2 141 ? 16.537 0.017 6.161 1.00 57.16 141 PHE B N 1
ATOM 1497 C CA . PHE B 2 141 ? 17.401 0.080 4.980 1.00 58.05 141 PHE B CA 1
ATOM 1498 C C . PHE B 2 141 ? 18.340 -1.126 4.885 1.00 62.83 141 PHE B C 1
ATOM 1499 O O . PHE B 2 141 ? 18.645 -1.754 5.903 1.00 60.91 141 PHE B O 1
ATOM 1507 N N . HIS B 2 142 ? 18.794 -1.445 3.660 1.00 61.99 142 HIS B N 1
ATOM 1508 C CA . HIS B 2 142 ? 19.682 -2.578 3.389 1.00 62.29 142 HIS B CA 1
ATOM 1509 C C . HIS B 2 142 ? 21.162 -2.190 3.305 1.00 65.90 142 HIS B C 1
ATOM 1510 O O . HIS B 2 142 ? 22.011 -2.954 3.768 1.00 64.63 142 HIS B O 1
ATOM 1517 N N . SER B 2 143 ? 21.469 -1.019 2.712 1.00 63.33 143 SER B N 1
ATOM 1518 C CA . SER B 2 143 ? 22.840 -0.526 2.549 1.00 63.03 143 SER B CA 1
ATOM 1519 C C . SER B 2 143 ? 23.082 0.795 3.284 1.00 66.07 143 SER B C 1
ATOM 1520 O O . SER B 2 143 ? 22.248 1.699 3.208 1.00 66.01 143 SER B O 1
ATOM 1523 N N . ARG B 2 144 ? 24.229 0.907 3.984 1.00 61.67 144 ARG B N 1
ATOM 1524 C CA . ARG B 2 144 ? 24.611 2.105 4.742 1.00 60.86 144 ARG B CA 1
ATOM 1525 C C . ARG B 2 144 ? 25.063 3.276 3.841 1.00 66.22 144 ARG B C 1
ATOM 1526 O O . ARG B 2 144 ? 25.998 3.109 3.057 1.00 67.05 144 ARG B O 1
ATOM 1534 N N . PRO B 2 145 ? 24.419 4.466 3.915 1.00 62.82 145 PRO B N 1
ATOM 1535 C CA . PRO B 2 145 ? 24.861 5.580 3.057 1.00 64.06 145 PRO B CA 1
ATOM 1536 C C . PRO B 2 145 ? 26.054 6.349 3.629 1.00 67.24 145 PRO B C 1
ATOM 1537 O O . PRO B 2 145 ? 26.302 6.292 4.835 1.00 65.17 145 PRO B O 1
ATOM 1541 N N . GLN B 2 146 ? 26.790 7.069 2.759 1.00 65.45 146 GLN B N 1
ATOM 1542 C CA . GLN B 2 146 ? 27.943 7.887 3.155 1.00 65.40 146 GLN B CA 1
ATOM 1543 C C . GLN B 2 146 ? 27.488 9.123 3.933 1.00 68.29 146 GLN B C 1
ATOM 1544 O O . GLN B 2 146 ? 28.174 9.549 4.864 1.00 67.25 146 GLN B O 1
ATOM 1550 N N . HIS B 2 147 ? 26.323 9.681 3.554 1.00 64.92 147 HIS B N 1
ATOM 1551 C CA . HIS B 2 147 ? 25.702 10.836 4.199 1.00 64.36 147 HIS B CA 1
ATOM 1552 C C . HIS B 2 147 ? 24.311 10.472 4.724 1.00 66.04 147 HIS B C 1
ATOM 1553 O O . HIS B 2 147 ? 23.574 9.725 4.077 1.00 65.92 147 HIS B O 1
ATOM 1560 N N . GLY B 2 148 ? 23.976 11.022 5.886 1.00 60.82 148 GLY B N 1
ATOM 1561 C CA . GLY B 2 148 ? 22.694 10.825 6.548 1.00 59.39 148 GLY B CA 1
ATOM 1562 C C . GLY B 2 148 ? 22.665 11.381 7.956 1.00 61.23 148 GLY B C 1
ATOM 1563 O O . GLY B 2 148 ? 23.598 12.075 8.375 1.00 60.93 148 GLY B O 1
ATOM 1564 N N . LYS B 2 149 ? 21.585 11.077 8.695 1.00 56.13 149 LYS B N 1
ATOM 1565 C CA . LYS B 2 149 ? 21.403 11.510 10.079 1.00 54.91 149 LYS B CA 1
ATOM 1566 C C . LYS B 2 149 ? 22.340 10.704 10.984 1.00 56.63 149 LYS B C 1
ATOM 1567 O O . LYS B 2 149 ? 22.362 9.474 10.911 1.00 55.18 149 LYS B O 1
ATOM 1573 N N . GLU B 2 150 ? 23.140 11.405 11.804 1.00 52.80 150 GLU B N 1
ATOM 1574 C CA . GLU B 2 150 ? 24.078 10.772 12.726 1.00 51.44 150 GLU B CA 1
ATOM 1575 C C . GLU B 2 150 ? 23.346 10.251 13.956 1.00 53.71 150 GLU B C 1
ATOM 1576 O O . GLU B 2 150 ? 22.715 11.027 14.679 1.00 53.90 150 GLU B O 1
ATOM 1582 N N . LEU B 2 151 ? 23.408 8.927 14.170 1.00 48.43 151 LEU B N 1
ATOM 1583 C CA . LEU B 2 151 ? 22.786 8.256 15.308 1.00 47.21 151 LEU B CA 1
ATOM 1584 C C . LEU B 2 151 ? 23.831 7.504 16.130 1.00 49.90 151 LEU B C 1
ATOM 1585 O O . LEU B 2 151 ? 24.717 6.879 15.540 1.00 48.80 151 LEU B O 1
ATOM 1590 N N . PRO B 2 152 ? 23.739 7.508 17.483 1.00 46.41 152 PRO B N 1
ATOM 1591 C CA . PRO B 2 152 ? 24.723 6.752 18.274 1.00 45.55 152 PRO B CA 1
ATOM 1592 C C . PRO B 2 152 ? 24.505 5.241 18.172 1.00 48.27 152 PRO B C 1
ATOM 1593 O O . PRO B 2 152 ? 23.412 4.744 18.453 1.00 47.90 152 PRO B O 1
ATOM 1597 N N . CYS B 2 153 ? 25.542 4.524 17.716 1.00 44.05 153 CYS B N 1
ATOM 1598 C CA . CYS B 2 153 ? 25.522 3.072 17.550 1.00 42.94 153 CYS B CA 1
ATOM 1599 C C . CYS B 2 153 ? 26.820 2.439 18.052 1.00 45.47 153 CYS B C 1
ATOM 1600 O O . CYS B 2 153 ? 27.834 3.128 18.170 1.00 45.44 153 CYS B O 1
ATOM 1603 N N . SER B 2 154 ? 26.787 1.133 18.348 1.00 40.84 154 SER B N 1
ATOM 1604 C CA . SER B 2 154 ? 27.960 0.400 18.814 1.00 40.02 154 SER B CA 1
ATOM 1605 C C . SER B 2 154 ? 28.427 -0.626 17.791 1.00 43.44 154 SER B C 1
ATOM 1606 O O . SER B 2 154 ? 27.612 -1.177 17.046 1.00 43.00 154 SER B O 1
ATOM 1609 N N . THR B 2 155 ? 29.750 -0.860 17.748 1.00 39.75 155 THR B N 1
ATOM 1610 C CA . THR B 2 155 ? 30.412 -1.818 16.861 1.00 39.22 155 THR B CA 1
ATOM 1611 C C . THR B 2 155 ? 31.699 -2.348 17.501 1.00 43.17 155 THR B C 1
ATOM 1612 O O . THR B 2 155 ? 32.238 -1.728 18.422 1.00 43.08 155 THR B O 1
ATOM 1616 N N . TYR B 2 156 ? 32.192 -3.485 17.000 1.00 39.69 156 TYR B N 1
ATOM 1617 C CA . TYR B 2 156 ? 33.454 -4.057 17.447 1.00 39.67 156 TYR B CA 1
ATOM 1618 C C . TYR B 2 156 ? 34.507 -3.501 16.490 1.00 46.30 156 TYR B C 1
ATOM 1619 O O . TYR B 2 156 ? 34.443 -3.772 15.286 1.00 46.08 156 TYR B O 1
ATOM 1628 N N . VAL B 2 157 ? 35.411 -2.646 17.008 1.00 45.19 157 VAL B N 1
ATOM 1629 C CA . VAL B 2 157 ? 36.453 -1.983 16.213 1.00 47.12 157 VAL B CA 1
ATOM 1630 C C . VAL B 2 157 ? 37.403 -2.947 15.504 1.00 53.25 157 VAL B C 1
ATOM 1631 O O . VAL B 2 157 ? 37.868 -3.910 16.111 1.00 52.20 157 VAL B O 1
ATOM 1635 N N . GLN B 2 158 ? 37.670 -2.680 14.211 1.00 52.44 158 GLN B N 1
ATOM 1636 C CA . GLN B 2 158 ? 38.521 -3.479 13.317 1.00 53.88 158 GLN B CA 1
ATOM 1637 C C . GLN B 2 158 ? 39.992 -3.588 13.757 1.00 60.21 158 GLN B C 1
ATOM 1638 O O . GLN B 2 158 ? 40.723 -4.420 13.211 1.00 60.64 158 GLN B O 1
ATOM 1644 N N . SER B 2 159 ? 40.419 -2.756 14.734 1.00 58.04 159 SER B N 1
ATOM 1645 C CA . SER B 2 159 ? 41.782 -2.704 15.271 1.00 59.43 159 SER B CA 1
ATOM 1646 C C . SER B 2 159 ? 42.265 -4.033 15.854 1.00 63.74 159 SER B C 1
ATOM 1647 O O . SER B 2 159 ? 41.532 -4.694 16.594 1.00 61.93 159 SER B O 1
ATOM 1650 N N . THR B 2 160 ? 43.506 -4.412 15.506 1.00 62.28 160 THR B N 1
ATOM 1651 C CA . THR B 2 160 ? 44.181 -5.636 15.952 1.00 62.12 160 THR B CA 1
ATOM 1652 C C . THR B 2 160 ? 44.577 -5.514 17.436 1.00 65.89 160 THR B C 1
ATOM 1653 O O . THR B 2 160 ? 44.601 -6.523 18.146 1.00 64.76 160 THR B O 1
ATOM 1657 N N . ALA B 2 161 ? 44.879 -4.276 17.890 1.00 63.40 161 ALA B N 1
ATOM 1658 C CA . ALA B 2 161 ? 45.299 -3.936 19.252 1.00 63.57 161 ALA B CA 1
ATOM 1659 C C . ALA B 2 161 ? 44.342 -4.421 20.344 1.00 65.72 161 ALA B C 1
ATOM 1660 O O . ALA B 2 161 ? 43.142 -4.136 20.300 1.00 64.35 161 ALA B O 1
ATOM 1662 N N . ALA B 2 162 ? 44.889 -5.180 21.309 1.00 62.03 162 ALA B N 1
ATOM 1663 C CA . ALA B 2 162 ? 44.169 -5.737 22.452 1.00 60.38 162 ALA B CA 1
ATOM 1664 C C . ALA B 2 162 ? 44.589 -4.960 23.706 1.00 64.53 162 ALA B C 1
ATOM 1665 O O . ALA B 2 162 ? 45.746 -5.055 24.129 1.00 65.56 162 ALA B O 1
ATOM 1667 N N . THR B 2 163 ? 43.667 -4.142 24.260 1.00 59.85 163 THR B N 1
ATOM 1668 C CA . THR B 2 163 ? 43.952 -3.286 25.421 1.00 60.57 163 THR B CA 1
ATOM 1669 C C . THR B 2 163 ? 42.920 -3.316 26.553 1.00 61.94 163 THR B C 1
ATOM 1670 O O . THR B 2 163 ? 43.315 -3.238 27.718 1.00 63.00 163 THR B O 1
ATOM 1674 N N . THR B 2 164 ? 41.614 -3.382 26.226 1.00 55.03 164 THR B N 1
ATOM 1675 C CA . THR B 2 164 ? 40.541 -3.350 27.231 1.00 53.59 164 THR B CA 1
ATOM 1676 C C . THR B 2 164 ? 39.966 -4.715 27.642 1.00 53.46 164 THR B C 1
ATOM 1677 O O . THR B 2 164 ? 40.136 -5.120 28.794 1.00 53.65 164 THR B O 1
ATOM 1681 N N . GLU B 2 165 ? 39.269 -5.402 26.714 1.00 46.08 165 GLU B N 1
ATOM 1682 C CA . GLU B 2 165 ? 38.625 -6.701 26.950 1.00 43.58 165 GLU B CA 1
ATOM 1683 C C . GLU B 2 165 ? 39.628 -7.834 27.187 1.00 45.22 165 GLU B C 1
ATOM 1684 O O . GLU B 2 165 ? 40.755 -7.769 26.694 1.00 45.28 165 GLU B O 1
ATOM 1690 N N . GLU B 2 166 ? 39.212 -8.871 27.944 1.00 39.65 166 GLU B N 1
ATOM 1691 C CA . GLU B 2 166 ? 40.059 -10.019 28.288 1.00 38.72 166 GLU B CA 1
ATOM 1692 C C . GLU B 2 166 ? 39.309 -11.360 28.419 1.00 39.60 166 GLU B C 1
ATOM 1693 O O . GLU B 2 166 ? 38.084 -11.379 28.554 1.00 38.57 166 GLU B O 1
ATOM 1699 N N . ILE B 2 167 ? 40.066 -12.478 28.374 1.00 34.59 167 ILE B N 1
ATOM 1700 C CA . ILE B 2 167 ? 39.583 -13.859 28.534 1.00 33.04 167 ILE B CA 1
ATOM 1701 C C . ILE B 2 167 ? 40.485 -14.607 29.520 1.00 37.04 167 ILE B C 1
ATOM 1702 O O . ILE B 2 167 ? 41.658 -14.254 29.669 1.00 37.48 167 ILE B O 1
ATOM 1707 N N . GLU B 2 168 ? 39.946 -15.649 30.169 1.00 32.84 168 GLU B N 1
ATOM 1708 C CA . GLU B 2 168 ? 40.704 -16.472 31.107 1.00 32.96 168 GLU B CA 1
ATOM 1709 C C . GLU B 2 168 ? 41.362 -17.635 30.375 1.00 35.38 168 GLU B C 1
ATOM 1710 O O . GLU B 2 168 ? 40.739 -18.263 29.516 1.00 34.17 168 GLU B O 1
ATOM 1716 N N . VAL B 2 169 ? 42.634 -17.894 30.695 1.00 31.92 169 VAL B N 1
ATOM 1717 C CA . VAL B 2 169 ? 43.428 -18.978 30.112 1.00 31.10 169 VAL B CA 1
ATOM 1718 C C . VAL B 2 169 ? 44.037 -19.847 31.211 1.00 34.91 169 VAL B C 1
ATOM 1719 O O . VAL B 2 169 ? 44.346 -19.340 32.287 1.00 35.80 169 VAL B O 1
ATOM 1723 N N . HIS B 2 170 ? 44.187 -21.151 30.952 1.00 55.17 170 HIS B N 1
ATOM 1724 C CA . HIS B 2 170 ? 44.776 -22.095 31.901 1.00 52.81 170 HIS B CA 1
ATOM 1725 C C . HIS B 2 170 ? 45.442 -23.275 31.195 1.00 54.47 170 HIS B C 1
ATOM 1726 O O . HIS B 2 170 ? 45.348 -23.393 29.972 1.00 53.41 170 HIS B O 1
ATOM 1733 N N . MET B 2 171 ? 46.094 -24.155 31.972 1.00 50.32 171 MET B N 1
ATOM 1734 C CA . MET B 2 171 ? 46.761 -25.356 31.479 1.00 48.51 171 MET B CA 1
ATOM 1735 C C . MET B 2 171 ? 45.726 -26.342 30.906 1.00 50.04 171 MET B C 1
ATOM 1736 O O . MET B 2 171 ? 44.641 -26.472 31.482 1.00 48.81 171 MET B O 1
ATOM 1741 N N . PRO B 2 172 ? 46.014 -27.022 29.769 1.00 45.80 172 PRO B N 1
ATOM 1742 C CA . PRO B 2 172 ? 45.030 -27.964 29.209 1.00 43.82 172 PRO B CA 1
ATOM 1743 C C . PRO B 2 172 ? 44.903 -29.245 30.039 1.00 45.93 172 PRO B C 1
ATOM 1744 O O . PRO B 2 172 ? 45.857 -29.595 30.740 1.00 45.32 172 PRO B O 1
ATOM 1748 N N . PRO B 2 173 ? 43.764 -29.981 29.964 1.00 41.29 173 PRO B N 1
ATOM 1749 C CA . PRO B 2 173 ? 43.659 -31.239 30.723 1.00 39.65 173 PRO B CA 1
ATOM 1750 C C . PRO B 2 173 ? 44.513 -32.345 30.095 1.00 43.11 173 PRO B C 1
ATOM 1751 O O . PRO B 2 173 ? 45.021 -32.169 28.982 1.00 42.98 173 PRO B O 1
ATOM 1755 N N . ASP B 2 174 ? 44.663 -33.483 30.798 1.00 39.08 174 ASP B N 1
ATOM 1756 C CA . ASP B 2 174 ? 45.428 -34.625 30.297 1.00 38.34 174 ASP B CA 1
ATOM 1757 C C . ASP B 2 174 ? 44.683 -35.243 29.108 1.00 42.14 174 ASP B C 1
ATOM 1758 O O . ASP B 2 174 ? 43.504 -35.582 29.233 1.00 41.61 174 ASP B O 1
ATOM 1763 N N . THR B 2 175 ? 45.355 -35.308 27.942 1.00 38.81 175 THR B N 1
ATOM 1764 C CA . THR B 2 175 ? 44.803 -35.817 26.681 1.00 38.46 175 THR B CA 1
ATOM 1765 C C . THR B 2 175 ? 44.862 -37.356 26.630 1.00 40.71 175 THR B C 1
ATOM 1766 O O . THR B 2 175 ? 45.960 -37.899 26.488 1.00 39.96 175 THR B O 1
ATOM 1770 N N . PRO B 2 176 ? 43.712 -38.078 26.708 1.00 36.43 176 PRO B N 1
ATOM 1771 C CA . PRO B 2 176 ? 43.771 -39.550 26.643 1.00 35.79 176 PRO B CA 1
ATOM 1772 C C . PRO B 2 176 ? 44.213 -40.061 25.275 1.00 40.52 176 PRO B C 1
ATOM 1773 O O . PRO B 2 176 ? 43.811 -39.511 24.251 1.00 40.81 176 PRO B O 1
ATOM 1777 N N . ASP B 2 177 ? 45.087 -41.078 25.268 1.00 37.42 177 ASP B N 1
ATOM 1778 C CA . ASP B 2 177 ? 45.621 -41.670 24.047 1.00 38.05 177 ASP B CA 1
ATOM 1779 C C . ASP B 2 177 ? 45.840 -43.165 24.251 1.00 42.37 177 ASP B C 1
ATOM 1780 O O . ASP B 2 177 ? 46.719 -43.568 25.017 1.00 41.55 177 ASP B O 1
ATOM 1785 N N . ARG B 2 178 ? 45.011 -43.986 23.581 1.00 39.97 178 ARG B N 1
ATOM 1786 C CA . ARG B 2 178 ? 45.063 -45.448 23.669 1.00 40.35 178 ARG B CA 1
ATOM 1787 C C . ARG B 2 178 ? 46.288 -46.048 22.972 1.00 44.53 178 ARG B C 1
ATOM 1788 O O . ARG B 2 178 ? 46.698 -47.157 23.323 1.00 44.42 178 ARG B O 1
ATOM 1796 N N . THR B 2 179 ? 46.887 -45.307 22.013 1.00 41.35 179 THR B N 1
ATOM 1797 C CA . THR B 2 179 ? 48.078 -45.731 21.263 1.00 41.77 179 THR B CA 1
ATOM 1798 C C . THR B 2 179 ? 49.344 -45.800 22.134 1.00 44.65 179 THR B C 1
ATOM 1799 O O . THR B 2 179 ? 50.317 -46.443 21.735 1.00 44.66 179 THR B O 1
ATOM 1803 N N . LEU B 2 180 ? 49.316 -45.169 23.334 1.00 40.28 180 LEU B N 1
ATOM 1804 C CA . LEU B 2 180 ? 50.408 -45.185 24.318 1.00 39.57 180 LEU B CA 1
ATOM 1805 C C . LEU B 2 180 ? 50.578 -46.588 24.905 1.00 43.98 180 LEU B C 1
ATOM 1806 O O . LEU B 2 180 ? 51.675 -46.951 25.328 1.00 43.19 180 LEU B O 1
ATOM 1811 N N . MET B 2 181 ? 49.477 -47.359 24.946 1.00 41.83 181 MET B N 1
ATOM 1812 C CA . MET B 2 181 ? 49.419 -48.713 25.491 1.00 42.72 181 MET B CA 1
ATOM 1813 C C . MET B 2 181 ? 49.420 -49.756 24.382 1.00 48.40 181 MET B C 1
ATOM 1814 O O . MET B 2 181 ? 48.747 -49.582 23.362 1.00 48.58 181 MET B O 1
ATOM 1819 N N . SER B 2 182 ? 50.179 -50.842 24.591 1.00 45.93 182 SER B N 1
ATOM 1820 C CA . SER B 2 182 ? 50.302 -51.958 23.655 1.00 47.46 182 SER B CA 1
ATOM 1821 C C . SER B 2 182 ? 50.339 -53.289 24.404 1.00 52.82 182 SER B C 1
ATOM 1822 O O . SER B 2 182 ? 50.818 -53.345 25.540 1.00 51.59 182 SER B O 1
ATOM 1825 N N . GLN B 2 183 ? 49.828 -54.357 23.766 1.00 51.75 183 GLN B N 1
ATOM 1826 C CA . GLN B 2 183 ? 49.790 -55.699 24.343 1.00 53.29 183 GLN B CA 1
ATOM 1827 C C . GLN B 2 183 ? 51.060 -56.472 23.985 1.00 58.21 183 GLN B C 1
ATOM 1828 O O . GLN B 2 183 ? 51.329 -56.709 22.805 1.00 58.95 183 GLN B O 1
ATOM 1834 N N . GLN B 2 184 ? 51.848 -56.838 25.010 1.00 54.64 184 GLN B N 1
ATOM 1835 C CA . GLN B 2 184 ? 53.091 -57.599 24.869 1.00 55.40 184 GLN B CA 1
ATOM 1836 C C . GLN B 2 184 ? 52.938 -58.965 25.552 1.00 61.25 184 GLN B C 1
ATOM 1837 O O . GLN B 2 184 ? 53.382 -59.145 26.689 1.00 60.84 184 GLN B O 1
ATOM 1843 N N . SER B 2 185 ? 52.280 -59.911 24.842 1.00 59.79 185 SER B N 1
ATOM 1844 C CA . SER B 2 185 ? 51.957 -61.296 25.227 1.00 62.26 185 SER B CA 1
ATOM 1845 C C . SER B 2 185 ? 52.627 -61.845 26.514 1.00 65.62 185 SER B C 1
ATOM 1846 O O . SER B 2 185 ? 53.753 -62.342 26.454 1.00 65.91 185 SER B O 1
ATOM 1849 N N . GLY B 2 186 ? 51.952 -61.747 27.664 1.00 61.12 186 GLY B N 1
ATOM 1850 C CA . GLY B 2 186 ? 50.626 -61.157 27.831 1.00 59.60 186 GLY B CA 1
ATOM 1851 C C . GLY B 2 186 ? 50.625 -60.041 28.855 1.00 59.84 186 GLY B C 1
ATOM 1852 O O . GLY B 2 186 ? 49.929 -60.122 29.871 1.00 59.92 186 GLY B O 1
ATOM 1853 N N . ASN B 2 187 ? 51.423 -58.994 28.589 1.00 52.95 187 ASN B N 1
ATOM 1854 C CA . ASN B 2 187 ? 51.590 -57.824 29.455 1.00 50.00 187 ASN B CA 1
ATOM 1855 C C . ASN B 2 187 ? 51.188 -56.535 28.729 1.00 50.60 187 ASN B C 1
ATOM 1856 O O . ASN B 2 187 ? 50.942 -56.559 27.522 1.00 50.19 187 ASN B O 1
ATOM 1861 N N . VAL B 2 188 ? 51.120 -55.412 29.468 1.00 44.76 188 VAL B N 1
ATOM 1862 C CA . VAL B 2 188 ? 50.792 -54.099 28.908 1.00 42.48 188 VAL B CA 1
ATOM 1863 C C . VAL B 2 188 ? 52.039 -53.222 28.962 1.00 44.53 188 VAL B C 1
ATOM 1864 O O . VAL B 2 188 ? 52.621 -53.047 30.034 1.00 43.82 188 VAL B O 1
ATOM 1868 N N . LYS B 2 189 ? 52.450 -52.684 27.804 1.00 40.17 189 LYS B N 1
ATOM 1869 C CA . LYS B 2 189 ? 53.602 -51.795 27.716 1.00 38.84 189 LYS B CA 1
ATOM 1870 C C . LYS B 2 189 ? 53.140 -50.365 27.452 1.00 41.37 189 LYS B C 1
ATOM 1871 O O . LYS B 2 189 ? 52.305 -50.136 26.572 1.00 40.88 189 LYS B O 1
ATOM 1877 N N . ILE B 2 190 ? 53.675 -49.410 28.227 1.00 36.99 190 ILE B N 1
ATOM 1878 C CA . ILE B 2 190 ? 53.372 -47.989 28.077 1.00 35.85 190 ILE B CA 1
ATOM 1879 C C . ILE B 2 190 ? 54.577 -47.323 27.409 1.00 39.11 190 ILE B C 1
ATOM 1880 O O . ILE B 2 190 ? 55.641 -47.217 28.024 1.00 38.67 190 ILE B O 1
ATOM 1885 N N . THR B 2 191 ? 54.419 -46.923 26.137 1.00 35.34 191 THR B N 1
ATOM 1886 C CA . THR B 2 191 ? 55.483 -46.262 25.383 1.00 35.05 191 THR B CA 1
ATOM 1887 C C . THR B 2 191 ? 55.320 -44.749 25.528 1.00 38.25 191 THR B C 1
ATOM 1888 O O . THR B 2 191 ? 54.430 -44.151 24.919 1.00 37.62 191 THR B O 1
ATOM 1892 N N . VAL B 2 192 ? 56.165 -44.155 26.382 1.00 34.86 192 VAL B N 1
ATOM 1893 C CA . VAL B 2 192 ? 56.175 -42.737 26.742 1.00 34.74 192 VAL B CA 1
ATOM 1894 C C . VAL B 2 192 ? 56.436 -41.761 25.578 1.00 39.36 192 VAL B C 1
ATOM 1895 O O . VAL B 2 192 ? 55.711 -40.770 25.456 1.00 39.26 192 VAL B O 1
ATOM 1899 N N . ASN B 2 193 ? 57.439 -42.063 24.718 1.00 36.16 193 ASN B N 1
ATOM 1900 C CA . ASN B 2 193 ? 57.851 -41.248 23.563 1.00 36.97 193 ASN B CA 1
ATOM 1901 C C . ASN B 2 193 ? 58.182 -39.781 23.915 1.00 40.87 193 ASN B C 1
ATOM 1902 O O . ASN B 2 193 ? 57.735 -38.853 23.236 1.00 41.22 193 ASN B O 1
ATOM 1907 N N . GLY B 2 194 ? 58.968 -39.607 24.978 1.00 36.82 194 GLY B N 1
ATOM 1908 C CA . GLY B 2 194 ? 59.416 -38.309 25.475 1.00 37.24 194 GLY B CA 1
ATOM 1909 C C . GLY B 2 194 ? 58.331 -37.406 26.027 1.00 40.86 194 GLY B C 1
ATOM 1910 O O . GLY B 2 194 ? 58.479 -36.181 26.007 1.00 41.54 194 GLY B O 1
ATOM 1911 N N . GLN B 2 195 ? 57.240 -38.002 26.536 1.00 36.34 195 GLN B N 1
ATOM 1912 C CA . GLN B 2 195 ? 56.096 -37.276 27.096 1.00 36.04 195 GLN B CA 1
ATOM 1913 C C . GLN B 2 195 ? 55.790 -37.722 28.526 1.00 38.98 195 GLN B C 1
ATOM 1914 O O . GLN B 2 195 ? 56.091 -38.858 28.897 1.00 37.80 195 GLN B O 1
ATOM 1920 N N . THR B 2 196 ? 55.183 -36.827 29.323 1.00 35.93 196 THR B N 1
ATOM 1921 C CA . THR B 2 196 ? 54.774 -37.117 30.697 1.00 35.37 196 THR B CA 1
ATOM 1922 C C . THR B 2 196 ? 53.391 -37.775 30.599 1.00 38.44 196 THR B C 1
ATOM 1923 O O . THR B 2 196 ? 52.444 -37.152 30.115 1.00 37.86 196 THR B O 1
ATOM 1927 N N . VAL B 2 197 ? 53.301 -39.056 30.991 1.00 34.81 197 VAL B N 1
ATOM 1928 C CA . VAL B 2 197 ? 52.078 -39.855 30.887 1.00 34.08 197 VAL B CA 1
ATOM 1929 C C . VAL B 2 197 ? 51.485 -40.204 32.257 1.00 38.83 197 VAL B C 1
ATOM 1930 O O . VAL B 2 197 ? 52.196 -40.710 33.127 1.00 38.88 197 VAL B O 1
ATOM 1934 N N . ARG B 2 198 ? 50.175 -39.937 32.430 1.00 35.73 198 ARG B N 1
ATOM 1935 C CA . ARG B 2 198 ? 49.417 -40.271 33.636 1.00 35.92 198 ARG B CA 1
ATOM 1936 C C . ARG B 2 198 ? 48.641 -41.551 33.327 1.00 39.80 198 ARG B C 1
ATOM 1937 O O . ARG B 2 198 ? 47.823 -41.568 32.401 1.00 38.90 198 ARG B O 1
ATOM 1945 N N . TYR B 2 199 ? 48.931 -42.632 34.068 1.00 37.25 199 TYR B N 1
ATOM 1946 C CA . TYR B 2 199 ? 48.318 -43.940 33.842 1.00 37.38 199 TYR B CA 1
ATOM 1947 C C . TYR B 2 199 ? 47.583 -44.526 35.050 1.00 42.37 199 TYR B C 1
ATOM 1948 O O . TYR B 2 199 ? 47.831 -44.128 36.189 1.00 42.26 199 TYR B O 1
ATOM 1957 N N . LYS B 2 200 ? 46.692 -45.498 34.779 1.00 39.82 200 LYS B N 1
ATOM 1958 C CA . LYS B 2 200 ? 45.908 -46.247 35.760 1.00 40.98 200 LYS B CA 1
ATOM 1959 C C . LYS B 2 200 ? 45.549 -47.614 35.165 1.00 46.57 200 LYS B C 1
ATOM 1960 O O . LYS B 2 200 ? 45.070 -47.682 34.030 1.00 45.58 200 LYS B O 1
ATOM 1966 N N . CYS B 2 201 ? 45.794 -48.694 35.927 1.00 45.56 201 CYS B N 1
ATOM 1967 C CA . CYS B 2 201 ? 45.508 -50.065 35.499 1.00 47.03 201 CYS B CA 1
ATOM 1968 C C . CYS B 2 201 ? 44.715 -50.863 36.536 1.00 54.83 201 CYS B C 1
ATOM 1969 O O . CYS B 2 201 ? 44.929 -50.704 37.739 1.00 54.92 201 CYS B O 1
ATOM 1972 N N . ASN B 2 202 ? 43.813 -51.743 36.052 1.00 54.39 202 ASN B N 1
ATOM 1973 C CA . ASN B 2 202 ? 42.962 -52.632 36.855 1.00 57.15 202 ASN B CA 1
ATOM 1974 C C . ASN B 2 202 ? 43.692 -53.962 37.128 1.00 64.74 202 ASN B C 1
ATOM 1975 O O . ASN B 2 202 ? 43.060 -55.020 37.211 1.00 66.50 202 ASN B O 1
ATOM 1980 N N . CYS B 2 203 ? 45.028 -53.895 37.272 1.00 62.09 203 CYS B N 1
ATOM 1981 C CA . CYS B 2 203 ? 45.894 -55.049 37.499 1.00 64.29 203 CYS B CA 1
ATOM 1982 C C . CYS B 2 203 ? 46.743 -54.896 38.762 1.00 70.86 203 CYS B C 1
ATOM 1983 O O . CYS B 2 203 ? 47.077 -53.774 39.155 1.00 69.12 203 CYS B O 1
ATOM 1986 N N . GLY B 2 204 ? 47.076 -56.032 39.377 1.00 71.16 204 GLY B N 1
ATOM 1987 C CA . GLY B 2 204 ? 47.864 -56.110 40.603 1.00 72.98 204 GLY B CA 1
ATOM 1988 C C . GLY B 2 204 ? 49.321 -55.699 40.489 1.00 77.16 204 GLY B C 1
ATOM 1989 O O . GLY B 2 204 ? 49.953 -55.405 41.508 1.00 77.63 204 GLY B O 1
ATOM 1990 N N . GLY B 2 205 ? 49.850 -55.693 39.262 1.00 73.00 205 GLY B N 1
ATOM 1991 C CA . GLY B 2 205 ? 51.232 -55.327 38.961 1.00 72.10 205 GLY B CA 1
ATOM 1992 C C . GLY B 2 205 ? 51.559 -53.886 39.297 1.00 75.02 205 GLY B C 1
ATOM 1993 O O . GLY B 2 205 ? 52.180 -53.618 40.331 1.00 75.56 205 GLY B O 1
ATOM 1994 N N . SER B 2 206 ? 51.131 -52.949 38.430 1.00 69.69 206 SER B N 1
ATOM 1995 C CA . SER B 2 206 ? 51.340 -51.513 38.625 1.00 68.10 206 SER B CA 1
ATOM 1996 C C . SER B 2 206 ? 50.065 -50.829 39.101 1.00 71.89 206 SER B C 1
ATOM 1997 O O . SER B 2 206 ? 48.967 -51.190 38.668 1.00 71.73 206 SER B O 1
ATOM 2000 N N . ASN B 2 207 ? 50.217 -49.838 39.994 1.00 67.98 207 ASN B N 1
ATOM 2001 C CA . ASN B 2 207 ? 49.101 -49.092 40.570 1.00 67.44 207 ASN B CA 1
ATOM 2002 C C . ASN B 2 207 ? 48.596 -47.975 39.636 1.00 68.09 207 ASN B C 1
ATOM 2003 O O . ASN B 2 207 ? 48.069 -48.274 38.563 1.00 66.92 207 ASN B O 1
ATOM 2008 N N . GLU B 2 208 ? 48.754 -46.702 40.048 1.00 62.95 208 GLU B N 1
ATOM 2009 C CA . GLU B 2 208 ? 48.317 -45.506 39.331 1.00 60.59 208 GLU B CA 1
ATOM 2010 C C . GLU B 2 208 ? 49.260 -44.351 39.689 1.00 62.65 208 GLU B C 1
ATOM 2011 O O . GLU B 2 208 ? 49.525 -44.117 40.871 1.00 63.65 208 GLU B O 1
ATOM 2017 N N . GLY B 2 209 ? 49.754 -43.651 38.670 1.00 56.59 209 GLY B N 1
ATOM 2018 C CA . GLY B 2 209 ? 50.659 -42.524 38.859 1.00 55.93 209 GLY B CA 1
ATOM 2019 C C . GLY B 2 209 ? 51.014 -41.749 37.607 1.00 56.66 209 GLY B C 1
ATOM 2020 O O . GLY B 2 209 ? 50.313 -41.821 36.593 1.00 54.99 209 GLY B O 1
ATOM 2021 N N . LEU B 2 210 ? 52.114 -40.985 37.694 1.00 52.29 210 LEU B N 1
ATOM 2022 C CA . LEU B 2 210 ? 52.651 -40.145 36.626 1.00 50.91 210 LEU B CA 1
ATOM 2023 C C . LEU B 2 210 ? 54.041 -40.659 36.236 1.00 53.40 210 LEU B C 1
ATOM 2024 O O . LEU B 2 210 ? 54.856 -40.952 37.116 1.00 54.03 210 LEU B O 1
ATOM 2029 N N . THR B 2 211 ? 54.302 -40.794 34.921 1.00 47.85 211 THR B N 1
ATOM 2030 C CA . THR B 2 211 ? 55.581 -41.303 34.421 1.00 47.05 211 THR B CA 1
ATOM 2031 C C . THR B 2 211 ? 56.148 -40.569 33.205 1.00 49.79 211 THR B C 1
ATOM 2032 O O . THR B 2 211 ? 55.406 -40.167 32.309 1.00 48.67 211 THR B O 1
ATOM 2036 N N . THR B 2 212 ? 57.477 -40.416 33.189 1.00 46.52 212 THR B N 1
ATOM 2037 C CA . THR B 2 212 ? 58.260 -39.831 32.094 1.00 46.23 212 THR B CA 1
ATOM 2038 C C . THR B 2 212 ? 59.145 -40.936 31.475 1.00 49.19 212 THR B C 1
ATOM 2039 O O . THR B 2 212 ? 59.955 -40.655 30.583 1.00 49.06 212 THR B O 1
ATOM 2043 N N A THR B 2 213 ? 58.978 -42.186 31.954 0.50 45.10 213 THR B N 1
ATOM 2044 N N B THR B 2 213 ? 58.974 -42.184 31.957 0.50 45.24 213 THR B N 1
ATOM 2045 C CA A THR B 2 213 ? 59.720 -43.371 31.511 0.50 44.60 213 THR B CA 1
ATOM 2046 C CA B THR B 2 213 ? 59.725 -43.370 31.547 0.50 44.83 213 THR B CA 1
ATOM 2047 C C A THR B 2 213 ? 58.768 -44.484 31.057 0.50 47.78 213 THR B C 1
ATOM 2048 C C B THR B 2 213 ? 58.782 -44.510 31.101 0.50 47.88 213 THR B C 1
ATOM 2049 O O A THR B 2 213 ? 57.602 -44.501 31.459 0.50 47.09 213 THR B O 1
ATOM 2050 O O B THR B 2 213 ? 57.629 -44.554 31.538 0.50 47.21 213 THR B O 1
ATOM 2057 N N . ASP B 2 214 ? 59.276 -45.417 30.227 1.00 44.33 214 ASP B N 1
ATOM 2058 C CA . ASP B 2 214 ? 58.518 -46.568 29.710 1.00 44.11 214 ASP B CA 1
ATOM 2059 C C . ASP B 2 214 ? 58.203 -47.559 30.834 1.00 48.42 214 ASP B C 1
ATOM 2060 O O . ASP B 2 214 ? 59.099 -47.943 31.591 1.00 48.57 214 ASP B O 1
ATOM 2065 N N . LYS B 2 215 ? 56.923 -47.936 30.958 1.00 44.94 215 LYS B N 1
ATOM 2066 C CA . LYS B 2 215 ? 56.446 -48.849 31.994 1.00 45.53 215 LYS B CA 1
ATOM 2067 C C . LYS B 2 215 ? 55.894 -50.151 31.420 1.00 50.29 215 LYS B C 1
ATOM 2068 O O . LYS B 2 215 ? 55.416 -50.179 30.283 1.00 49.50 215 LYS B O 1
ATOM 2074 N N . VAL B 2 216 ? 55.965 -51.229 32.218 1.00 48.21 216 VAL B N 1
ATOM 2075 C CA . VAL B 2 216 ? 55.460 -52.553 31.860 1.00 49.38 216 VAL B CA 1
ATOM 2076 C C . VAL B 2 216 ? 54.579 -53.118 32.988 1.00 54.89 216 VAL B C 1
ATOM 2077 O O . VAL B 2 216 ? 55.003 -53.160 34.145 1.00 55.03 216 VAL B O 1
ATOM 2081 N N . ILE B 2 217 ? 53.332 -53.490 32.647 1.00 52.38 217 ILE B N 1
ATOM 2082 C CA . ILE B 2 217 ? 52.359 -54.039 33.596 1.00 53.61 217 ILE B CA 1
ATOM 2083 C C . ILE B 2 217 ? 52.285 -55.550 33.382 1.00 60.29 217 ILE B C 1
ATOM 2084 O O . ILE B 2 217 ? 51.661 -56.006 32.420 1.00 60.21 217 ILE B O 1
ATOM 2089 N N . ASN B 2 218 ? 52.958 -56.320 34.260 1.00 59.19 218 ASN B N 1
ATOM 2090 C CA . ASN B 2 218 ? 53.013 -57.783 34.196 1.00 61.75 218 ASN B CA 1
ATOM 2091 C C . ASN B 2 218 ? 51.645 -58.413 34.458 1.00 68.04 218 ASN B C 1
ATOM 2092 O O . ASN B 2 218 ? 50.978 -58.047 35.430 1.00 67.79 218 ASN B O 1
ATOM 2097 N N . ASN B 2 219 ? 51.226 -59.341 33.561 1.00 66.52 219 ASN B N 1
ATOM 2098 C CA . ASN B 2 219 ? 49.939 -60.053 33.567 1.00 68.37 219 ASN B CA 1
ATOM 2099 C C . ASN B 2 219 ? 48.773 -59.055 33.613 1.00 70.79 219 ASN B C 1
ATOM 2100 O O . ASN B 2 219 ? 48.105 -58.900 34.641 1.00 70.85 219 ASN B O 1
ATOM 2105 N N . CYS B 2 220 ? 48.583 -58.329 32.498 1.00 65.58 220 CYS B N 1
ATOM 2106 C CA . CYS B 2 220 ? 47.565 -57.288 32.377 1.00 63.67 220 CYS B CA 1
ATOM 2107 C C . CYS B 2 220 ? 46.972 -57.202 30.971 1.00 66.21 220 CYS B C 1
ATOM 2108 O O . CYS B 2 220 ? 47.634 -57.562 29.994 1.00 65.89 220 CYS B O 1
ATOM 2111 N N . LYS B 2 221 ? 45.724 -56.705 30.877 1.00 61.77 221 LYS B N 1
ATOM 2112 C CA . LYS B 2 221 ? 44.994 -56.522 29.621 1.00 61.16 221 LYS B CA 1
ATOM 2113 C C . LYS B 2 221 ? 44.928 -55.034 29.264 1.00 61.49 221 LYS B C 1
ATOM 2114 O O . LYS B 2 221 ? 44.837 -54.194 30.163 1.00 59.64 221 LYS B O 1
ATOM 2120 N N . VAL B 2 222 ? 45.003 -54.713 27.956 1.00 57.07 222 VAL B N 1
ATOM 2121 C CA . VAL B 2 222 ? 44.970 -53.338 27.436 1.00 54.70 222 VAL B CA 1
ATOM 2122 C C . VAL B 2 222 ? 43.652 -52.594 27.761 1.00 57.01 222 VAL B C 1
ATOM 2123 O O . VAL B 2 222 ? 43.684 -51.393 28.036 1.00 54.93 222 VAL B O 1
ATOM 2127 N N . ASP B 2 223 ? 42.517 -53.328 27.789 1.00 54.40 223 ASP B N 1
ATOM 2128 C CA . ASP B 2 223 ? 41.186 -52.802 28.112 1.00 53.58 223 ASP B CA 1
ATOM 2129 C C . ASP B 2 223 ? 41.060 -52.464 29.604 1.00 55.55 223 ASP B C 1
ATOM 2130 O O . ASP B 2 223 ? 40.201 -51.665 29.982 1.00 54.38 223 ASP B O 1
ATOM 2135 N N . GLN B 2 224 ? 41.925 -53.069 30.442 1.00 51.67 224 GLN B N 1
ATOM 2136 C CA . GLN B 2 224 ? 41.981 -52.858 31.891 1.00 50.85 224 GLN B CA 1
ATOM 2137 C C . GLN B 2 224 ? 42.922 -51.694 32.258 1.00 51.79 224 GLN B C 1
ATOM 2138 O O . GLN B 2 224 ? 43.218 -51.498 33.437 1.00 51.25 224 GLN B O 1
ATOM 2144 N N . CYS B 2 225 ? 43.382 -50.921 31.254 1.00 46.41 225 CYS B N 1
ATOM 2145 C CA . CYS B 2 225 ? 44.298 -49.796 31.448 1.00 44.55 225 CYS B CA 1
ATOM 2146 C C . CYS B 2 225 ? 43.837 -48.509 30.753 1.00 45.91 225 CYS B C 1
ATOM 2147 O O . CYS B 2 225 ? 43.145 -48.563 29.734 1.00 45.54 225 CYS B O 1
ATOM 2150 N N . HIS B 2 226 ? 44.251 -47.353 31.307 1.00 40.62 226 HIS B N 1
ATOM 2151 C CA . HIS B 2 226 ? 43.950 -46.011 30.800 1.00 39.07 226 HIS B CA 1
ATOM 2152 C C . HIS B 2 226 ? 45.221 -45.152 30.850 1.00 41.11 226 HIS B C 1
ATOM 2153 O O . HIS B 2 226 ? 45.909 -45.144 31.872 1.00 40.52 226 HIS B O 1
ATOM 2160 N N . ALA B 2 227 ? 45.536 -44.444 29.747 1.00 36.83 227 ALA B N 1
ATOM 2161 C CA . ALA B 2 227 ? 46.721 -43.581 29.650 1.00 36.11 227 ALA B CA 1
ATOM 2162 C C . ALA B 2 227 ? 46.401 -42.238 29.007 1.00 39.02 227 ALA B C 1
ATOM 2163 O O . ALA B 2 227 ? 45.610 -42.178 28.062 1.00 38.53 227 ALA B O 1
ATOM 2165 N N . ALA B 2 228 ? 47.031 -41.163 29.510 1.00 35.30 228 ALA B N 1
ATOM 2166 C CA . ALA B 2 228 ? 46.814 -39.802 29.018 1.00 35.23 228 ALA B CA 1
ATOM 2167 C C . ALA B 2 228 ? 48.097 -38.976 28.954 1.00 39.73 228 ALA B C 1
ATOM 2168 O O . ALA B 2 228 ? 48.959 -39.121 29.820 1.00 39.31 228 ALA B O 1
ATOM 2170 N N . VAL B 2 229 ? 48.209 -38.092 27.944 1.00 37.25 229 VAL B N 1
ATOM 2171 C CA . VAL B 2 229 ? 49.373 -37.217 27.755 1.00 38.01 229 VAL B CA 1
ATOM 2172 C C . VAL B 2 229 ? 49.174 -35.894 28.519 1.00 43.18 229 VAL B C 1
ATOM 2173 O O . VAL B 2 229 ? 48.183 -35.198 28.300 1.00 43.04 229 VAL B O 1
ATOM 2177 N N . THR B 2 230 ? 50.122 -35.557 29.411 1.00 40.67 230 THR B N 1
ATOM 2178 C CA . THR B 2 230 ? 50.112 -34.327 30.216 1.00 41.89 230 THR B CA 1
ATOM 2179 C C . THR B 2 230 ? 50.820 -33.187 29.458 1.00 47.64 230 THR B C 1
ATOM 2180 O O . THR B 2 230 ? 51.854 -33.431 28.841 1.00 47.51 230 THR B O 1
ATOM 2184 N N . ASN B 2 231 ? 50.261 -31.956 29.501 1.00 45.82 231 ASN B N 1
ATOM 2185 C CA . ASN B 2 231 ? 50.847 -30.765 28.872 1.00 47.64 231 ASN B CA 1
ATOM 2186 C C . ASN B 2 231 ? 50.788 -29.555 29.805 1.00 53.27 231 ASN B C 1
ATOM 2187 O O . ASN B 2 231 ? 49.717 -28.977 30.011 1.00 53.16 231 ASN B O 1
ATOM 2192 N N . HIS B 2 232 ? 51.945 -29.193 30.382 1.00 51.10 232 HIS B N 1
ATOM 2193 C CA . HIS B 2 232 ? 52.090 -28.062 31.299 1.00 53.11 232 HIS B CA 1
ATOM 2194 C C . HIS B 2 232 ? 52.935 -26.930 30.691 1.00 58.92 232 HIS B C 1
ATOM 2195 O O . HIS B 2 232 ? 53.269 -25.966 31.384 1.00 60.72 232 HIS B O 1
ATOM 2202 N N . LYS B 2 233 ? 53.238 -27.033 29.383 1.00 44.57 233 LYS B N 1
ATOM 2203 C CA . LYS B 2 233 ? 54.039 -26.056 28.640 1.00 45.23 233 LYS B CA 1
ATOM 2204 C C . LYS B 2 233 ? 53.200 -25.034 27.856 1.00 47.84 233 LYS B C 1
ATOM 2205 O O . LYS B 2 233 ? 53.737 -24.003 27.447 1.00 48.02 233 LYS B O 1
ATOM 2211 N N . LYS B 2 234 ? 51.896 -25.311 27.650 1.00 42.74 234 LYS B N 1
ATOM 2212 C CA . LYS B 2 234 ? 51.002 -24.432 26.885 1.00 41.52 234 LYS B CA 1
ATOM 2213 C C . LYS B 2 234 ? 49.778 -23.948 27.670 1.00 43.64 234 LYS B C 1
ATOM 2214 O O . LYS B 2 234 ? 49.392 -24.562 28.665 1.00 43.13 234 LYS B O 1
ATOM 2220 N N . TRP B 2 235 ? 49.173 -22.840 27.204 1.00 38.93 235 TRP B N 1
ATOM 2221 C CA . TRP B 2 235 ? 47.959 -22.246 27.764 1.00 37.38 235 TRP B CA 1
ATOM 2222 C C . TRP B 2 235 ? 46.788 -22.474 26.814 1.00 39.21 235 TRP B C 1
ATOM 2223 O O . TRP B 2 235 ? 46.974 -22.564 25.599 1.00 38.77 235 TRP B O 1
ATOM 2234 N N . GLN B 2 236 ? 45.584 -22.568 27.376 1.00 34.39 236 GLN B N 1
ATOM 2235 C CA . GLN B 2 236 ? 44.350 -22.813 26.638 1.00 32.98 236 GLN B CA 1
ATOM 2236 C C . GLN B 2 236 ? 43.229 -22.001 27.276 1.00 35.52 236 GLN B C 1
ATOM 2237 O O . GLN B 2 236 ? 43.204 -21.871 28.502 1.00 35.50 236 GLN B O 1
ATOM 2243 N N . TYR B 2 237 ? 42.294 -21.473 26.456 1.00 30.62 237 TYR B N 1
ATOM 2244 C CA . TYR B 2 237 ? 41.140 -20.702 26.934 1.00 29.62 237 TYR B CA 1
ATOM 2245 C C . TYR B 2 237 ? 40.327 -21.522 27.941 1.00 32.82 237 TYR B C 1
ATOM 2246 O O . TYR B 2 237 ? 40.144 -22.725 27.738 1.00 32.45 237 TYR B O 1
ATOM 2255 N N . ASN B 2 238 ? 39.859 -20.873 29.028 1.00 28.89 238 ASN B N 1
ATOM 2256 C CA . ASN B 2 238 ? 39.044 -21.496 30.075 1.00 28.59 238 ASN B CA 1
ATOM 2257 C C . ASN B 2 238 ? 37.655 -21.814 29.485 1.00 31.18 238 ASN B C 1
ATOM 2258 O O . ASN B 2 238 ? 36.678 -21.101 29.728 1.00 30.16 238 ASN B O 1
ATOM 2263 N N . SER B 2 239 ? 37.602 -22.890 28.679 1.00 27.64 239 SER B N 1
ATOM 2264 C CA . SER B 2 239 ? 36.427 -23.345 27.942 1.00 27.22 239 SER B CA 1
ATOM 2265 C C . SER B 2 239 ? 35.497 -24.266 28.730 1.00 31.39 239 SER B C 1
ATOM 2266 O O . SER B 2 239 ? 35.956 -25.279 29.259 1.00 31.33 239 SER B O 1
ATOM 2269 N N . PRO B 2 240 ? 34.168 -23.991 28.729 1.00 28.16 240 PRO B N 1
ATOM 2270 C CA . PRO B 2 240 ? 33.230 -24.905 29.407 1.00 28.82 240 PRO B CA 1
ATOM 2271 C C . PRO B 2 240 ? 33.006 -26.210 28.628 1.00 33.34 240 PRO B C 1
ATOM 2272 O O . PRO B 2 240 ? 32.379 -27.129 29.149 1.00 33.79 240 PRO B O 1
ATOM 2276 N N . LEU B 2 241 ? 33.521 -26.281 27.381 1.00 29.64 241 LEU B N 1
ATOM 2277 C CA . LEU B 2 241 ? 33.412 -27.430 26.475 1.00 29.92 241 LEU B CA 1
ATOM 2278 C C . LEU B 2 241 ? 34.634 -28.366 26.568 1.00 34.03 241 LEU B C 1
ATOM 2279 O O . LEU B 2 241 ? 34.708 -29.362 25.844 1.00 34.21 241 LEU B O 1
ATOM 2284 N N . VAL B 2 242 ? 35.593 -28.030 27.450 1.00 30.46 242 VAL B N 1
ATOM 2285 C CA . VAL B 2 242 ? 36.840 -28.770 27.678 1.00 30.56 242 VAL B CA 1
ATOM 2286 C C . VAL B 2 242 ? 36.954 -29.035 29.201 1.00 35.55 242 VAL B C 1
ATOM 2287 O O . VAL B 2 242 ? 36.653 -28.122 29.973 1.00 35.07 242 VAL B O 1
ATOM 2291 N N . PRO B 2 243 ? 37.367 -30.243 29.670 1.00 33.40 243 PRO B N 1
ATOM 2292 C CA . PRO B 2 243 ? 37.469 -30.456 31.126 1.00 34.16 243 PRO B CA 1
ATOM 2293 C C . PRO B 2 243 ? 38.604 -29.671 31.782 1.00 38.78 243 PRO B C 1
ATOM 2294 O O . PRO B 2 243 ? 39.598 -29.354 31.129 1.00 37.72 243 PRO B O 1
ATOM 2298 N N . ARG B 2 244 ? 38.434 -29.339 33.069 1.00 36.97 244 ARG B N 1
ATOM 2299 C CA . ARG B 2 244 ? 39.417 -28.607 33.868 1.00 37.52 244 ARG B CA 1
ATOM 2300 C C . ARG B 2 244 ? 40.571 -29.540 34.234 1.00 43.79 244 ARG B C 1
ATOM 2301 O O . ARG B 2 244 ? 40.347 -30.741 34.404 1.00 43.97 244 ARG B O 1
ATOM 2309 N N . ASN B 2 245 ? 41.797 -28.994 34.365 1.00 41.79 245 ASN B N 1
ATOM 2310 C CA . ASN B 2 245 ? 42.974 -29.773 34.754 1.00 42.99 245 ASN B CA 1
ATOM 2311 C C . ASN B 2 245 ? 42.748 -30.275 36.184 1.00 49.74 245 ASN B C 1
ATOM 2312 O O . ASN B 2 245 ? 42.639 -29.470 37.112 1.00 49.84 245 ASN B O 1
ATOM 2317 N N . ALA B 2 246 ? 42.586 -31.604 36.329 1.00 48.12 246 ALA B N 1
ATOM 2318 C CA . ALA B 2 246 ? 42.291 -32.301 37.585 1.00 49.92 246 ALA B CA 1
ATOM 2319 C C . ALA B 2 246 ? 43.227 -31.990 38.754 1.00 56.23 246 ALA B C 1
ATOM 2320 O O . ALA B 2 246 ? 42.754 -31.885 39.885 1.00 57.18 246 ALA B O 1
ATOM 2322 N N . GLU B 2 247 ? 44.538 -31.838 38.486 1.00 53.56 247 GLU B N 1
ATOM 2323 C CA . GLU B 2 247 ? 45.546 -31.567 39.516 1.00 55.25 247 GLU B CA 1
ATOM 2324 C C . GLU B 2 247 ? 45.628 -30.101 39.941 1.00 60.12 247 GLU B C 1
ATOM 2325 O O . GLU B 2 247 ? 45.575 -29.817 41.140 1.00 61.41 247 GLU B O 1
ATOM 2331 N N . LEU B 2 248 ? 45.766 -29.177 38.972 1.00 55.77 248 LEU B N 1
ATOM 2332 C CA . LEU B 2 248 ? 45.884 -27.740 39.242 1.00 56.14 248 LEU B CA 1
ATOM 2333 C C . LEU B 2 248 ? 44.534 -27.118 39.628 1.00 60.09 248 LEU B C 1
ATOM 2334 O O . LEU B 2 248 ? 44.399 -26.602 40.740 1.00 61.34 248 LEU B O 1
ATOM 2339 N N . GLY B 2 249 ? 43.554 -27.204 38.726 1.00 54.90 249 GLY B N 1
ATOM 2340 C CA . GLY B 2 249 ? 42.197 -26.712 38.943 1.00 54.38 249 GLY B CA 1
ATOM 2341 C C . GLY B 2 249 ? 42.020 -25.209 38.893 1.00 57.55 249 GLY B C 1
ATOM 2342 O O . GLY B 2 249 ? 41.807 -24.645 37.815 1.00 55.70 249 GLY B O 1
ATOM 2343 N N . ASP B 2 250 ? 42.080 -24.556 40.072 1.00 55.11 250 ASP B N 1
ATOM 2344 C CA . ASP B 2 250 ? 41.894 -23.108 40.229 1.00 54.91 250 ASP B CA 1
ATOM 2345 C C . ASP B 2 250 ? 43.004 -22.221 39.641 1.00 56.76 250 ASP B C 1
ATOM 2346 O O . ASP B 2 250 ? 42.798 -21.010 39.511 1.00 56.44 250 ASP B O 1
ATOM 2351 N N . ARG B 2 251 ? 44.161 -22.815 39.275 1.00 51.71 251 ARG B N 1
ATOM 2352 C CA . ARG B 2 251 ? 45.294 -22.101 38.676 1.00 50.80 251 ARG B CA 1
ATOM 2353 C C . ARG B 2 251 ? 44.910 -21.586 37.290 1.00 51.31 251 ARG B C 1
ATOM 2354 O O . ARG B 2 251 ? 44.543 -22.378 36.417 1.00 49.65 251 ARG B O 1
ATOM 2362 N N . LYS B 2 252 ? 44.945 -20.254 37.108 1.00 46.64 252 LYS B N 1
ATOM 2363 C CA . LYS B 2 252 ? 44.567 -19.612 35.846 1.00 44.32 252 LYS B CA 1
ATOM 2364 C C . LYS B 2 252 ? 45.352 -18.338 35.532 1.00 47.54 252 LYS B C 1
ATOM 2365 O O . LYS B 2 252 ? 45.927 -17.718 36.425 1.00 48.65 252 LYS B O 1
ATOM 2371 N N . GLY B 2 253 ? 45.342 -17.976 34.254 1.00 42.19 253 GLY B N 1
ATOM 2372 C CA . GLY B 2 253 ? 45.950 -16.774 33.703 1.00 42.02 253 GLY B CA 1
ATOM 2373 C C . GLY B 2 253 ? 44.923 -15.969 32.931 1.00 43.56 253 GLY B C 1
ATOM 2374 O O . GLY B 2 253 ? 43.774 -16.401 32.792 1.00 41.64 253 GLY B O 1
ATOM 2375 N N . LYS B 2 254 ? 45.320 -14.791 32.425 1.00 40.10 254 LYS B N 1
ATOM 2376 C CA . LYS B 2 254 ? 44.434 -13.927 31.638 1.00 38.80 254 LYS B CA 1
ATOM 2377 C C . LYS B 2 254 ? 45.167 -13.201 30.515 1.00 42.68 254 LYS B C 1
ATOM 2378 O O . LYS B 2 254 ? 46.311 -12.789 30.694 1.00 43.89 254 LYS B O 1
ATOM 2384 N N . ILE B 2 255 ? 44.523 -13.081 29.346 1.00 37.67 255 ILE B N 1
ATOM 2385 C CA . ILE B 2 255 ? 45.100 -12.408 28.177 1.00 37.54 255 ILE B CA 1
ATOM 2386 C C . ILE B 2 255 ? 44.122 -11.397 27.576 1.00 40.29 255 ILE B C 1
ATOM 2387 O O . ILE B 2 255 ? 42.913 -11.637 27.589 1.00 38.89 255 ILE B O 1
ATOM 2392 N N . HIS B 2 256 ? 44.644 -10.273 27.050 1.00 37.11 256 HIS B N 1
ATOM 2393 C CA . HIS B 2 256 ? 43.824 -9.251 26.397 1.00 36.22 256 HIS B CA 1
ATOM 2394 C C . HIS B 2 256 ? 43.364 -9.765 25.032 1.00 38.44 256 HIS B C 1
ATOM 2395 O O . HIS B 2 256 ? 44.102 -10.501 24.372 1.00 37.94 256 HIS B O 1
ATOM 2402 N N . ILE B 2 257 ? 42.139 -9.402 24.626 1.00 33.99 257 ILE B N 1
ATOM 2403 C CA . ILE B 2 257 ? 41.550 -9.853 23.361 1.00 32.85 257 ILE B CA 1
ATOM 2404 C C . ILE B 2 257 ? 41.264 -8.720 22.363 1.00 37.49 257 ILE B C 1
ATOM 2405 O O . ILE B 2 257 ? 40.934 -7.612 22.795 1.00 37.36 257 ILE B O 1
ATOM 2410 N N . PRO B 2 258 ? 41.378 -8.964 21.031 1.00 34.36 258 PRO B N 1
ATOM 2411 C CA . PRO B 2 258 ? 41.112 -7.881 20.072 1.00 34.67 258 PRO B CA 1
ATOM 2412 C C . PRO B 2 258 ? 39.624 -7.589 19.864 1.00 37.99 258 PRO B C 1
ATOM 2413 O O . PRO B 2 258 ? 38.766 -8.294 20.399 1.00 36.46 258 PRO B O 1
ATOM 2417 N N . PHE B 2 259 ? 39.337 -6.541 19.068 1.00 35.44 259 PHE B N 1
ATOM 2418 C CA . PHE B 2 259 ? 38.005 -6.066 18.679 1.00 34.84 259 PHE B CA 1
ATOM 2419 C C . PHE B 2 259 ? 37.041 -5.734 19.846 1.00 38.59 259 PHE B C 1
ATOM 2420 O O . PHE B 2 259 ? 35.981 -6.357 19.944 1.00 37.23 259 PHE B O 1
ATOM 2428 N N . PRO B 2 260 ? 37.351 -4.749 20.727 1.00 36.67 260 PRO B N 1
ATOM 2429 C CA . PRO B 2 260 ? 36.405 -4.423 21.810 1.00 36.43 260 PRO B CA 1
ATOM 2430 C C . PRO B 2 260 ? 35.212 -3.611 21.310 1.00 40.01 260 PRO B C 1
ATOM 2431 O O . PRO B 2 260 ? 35.300 -2.974 20.256 1.00 39.74 260 PRO B O 1
ATOM 2435 N N . LEU B 2 261 ? 34.095 -3.642 22.063 1.00 36.12 261 LEU B N 1
ATOM 2436 C CA . LEU B 2 261 ? 32.887 -2.890 21.722 1.00 35.81 261 LEU B CA 1
ATOM 2437 C C . LEU B 2 261 ? 33.123 -1.407 22.001 1.00 40.96 261 LEU B C 1
ATOM 2438 O O . LEU B 2 261 ? 33.612 -1.052 23.077 1.00 41.36 261 LEU B O 1
ATOM 2443 N N . ALA B 2 262 ? 32.802 -0.550 21.019 1.00 38.01 262 ALA B N 1
ATOM 2444 C CA . ALA B 2 262 ? 33.003 0.894 21.128 1.00 39.00 262 ALA B CA 1
ATOM 2445 C C . ALA B 2 262 ? 31.815 1.708 20.632 1.00 42.99 262 ALA B C 1
ATOM 2446 O O . ALA B 2 262 ? 31.116 1.289 19.708 1.00 41.79 262 ALA B O 1
ATOM 2448 N N . ASN B 2 263 ? 31.609 2.885 21.245 1.00 40.90 263 ASN B N 1
ATOM 2449 C CA . ASN B 2 263 ? 30.553 3.835 20.899 1.00 41.29 263 ASN B CA 1
ATOM 2450 C C . ASN B 2 263 ? 30.978 4.644 19.664 1.00 45.86 263 ASN B C 1
ATOM 2451 O O . ASN B 2 263 ? 31.984 5.358 19.702 1.00 46.42 263 ASN B O 1
ATOM 2456 N N . VAL B 2 264 ? 30.246 4.476 18.551 1.00 42.08 264 VAL B N 1
ATOM 2457 C CA . VAL B 2 264 ? 30.527 5.161 17.280 1.00 42.57 264 VAL B CA 1
ATOM 2458 C C . VAL B 2 264 ? 29.277 5.869 16.723 1.00 47.29 264 VAL B C 1
ATOM 2459 O O . VAL B 2 264 ? 28.259 5.960 17.412 1.00 46.51 264 VAL B O 1
ATOM 2463 N N . THR B 2 265 ? 29.366 6.372 15.480 1.00 45.22 265 THR B N 1
ATOM 2464 C CA . THR B 2 265 ? 28.264 7.042 14.795 1.00 45.78 265 THR B CA 1
ATOM 2465 C C . THR B 2 265 ? 27.798 6.245 13.573 1.00 49.71 265 THR B C 1
ATOM 2466 O O . THR B 2 265 ? 28.623 5.775 12.785 1.00 49.51 265 THR B O 1
ATOM 2470 N N . CYS B 2 266 ? 26.477 6.064 13.448 1.00 46.18 266 CYS B N 1
ATOM 2471 C CA . CYS B 2 266 ? 25.859 5.341 12.340 1.00 46.06 266 CYS B CA 1
ATOM 2472 C C . CYS B 2 266 ? 25.077 6.307 11.452 1.00 51.26 266 CYS B C 1
ATOM 2473 O O . CYS B 2 266 ? 24.270 7.094 11.956 1.00 50.92 266 CYS B O 1
ATOM 2476 N N . ARG B 2 267 ? 25.343 6.267 10.135 1.00 48.93 267 ARG B N 1
ATOM 2477 C CA . ARG B 2 267 ? 24.673 7.126 9.158 1.00 50.11 267 ARG B CA 1
ATOM 2478 C C . ARG B 2 267 ? 23.392 6.448 8.685 1.00 53.89 267 ARG B C 1
ATOM 2479 O O . ARG B 2 267 ? 23.440 5.325 8.175 1.00 53.29 267 ARG B O 1
ATOM 2487 N N . VAL B 2 268 ? 22.245 7.116 8.887 1.00 50.79 268 VAL B N 1
ATOM 2488 C CA . VAL B 2 268 ? 20.935 6.596 8.484 1.00 51.01 268 VAL B CA 1
ATOM 2489 C C . VAL B 2 268 ? 20.302 7.454 7.375 1.00 56.67 268 VAL B C 1
ATOM 2490 O O . VAL B 2 268 ? 20.332 8.684 7.473 1.00 56.70 268 VAL B O 1
ATOM 2494 N N . PRO B 2 269 ? 19.741 6.843 6.307 1.00 59.04 269 PRO B N 1
ATOM 2495 C CA . PRO B 2 269 ? 19.149 7.661 5.237 1.00 59.25 269 PRO B CA 1
ATOM 2496 C C . PRO B 2 269 ? 17.802 8.268 5.603 1.00 61.39 269 PRO B C 1
ATOM 2497 O O . PRO B 2 269 ? 17.049 7.692 6.390 1.00 59.59 269 PRO B O 1
ATOM 2501 N N . LYS B 2 270 ? 17.506 9.435 5.016 1.00 58.19 270 LYS B N 1
ATOM 2502 C CA . LYS B 2 270 ? 16.249 10.150 5.213 1.00 56.42 270 LYS B CA 1
ATOM 2503 C C . LYS B 2 270 ? 15.369 9.912 3.989 1.00 62.32 270 LYS B C 1
ATOM 2504 O O . LYS B 2 270 ? 15.786 10.210 2.865 1.00 63.65 270 LYS B O 1
ATOM 2510 N N . ALA B 2 271 ? 14.172 9.330 4.207 1.00 58.79 271 ALA B N 1
ATOM 2511 C CA . ALA B 2 271 ? 13.201 9.015 3.155 1.00 59.95 271 ALA B CA 1
ATOM 2512 C C . ALA B 2 271 ? 12.746 10.278 2.428 1.00 64.83 271 ALA B C 1
ATOM 2513 O O . ALA B 2 271 ? 12.611 11.329 3.063 1.00 62.69 271 ALA B O 1
ATOM 2515 N N . ARG B 2 272 ? 12.540 10.184 1.095 1.00 64.23 272 ARG B N 1
ATOM 2516 C CA . ARG B 2 272 ? 12.119 11.323 0.273 1.00 64.59 272 ARG B CA 1
ATOM 2517 C C . ARG B 2 272 ? 10.806 11.944 0.749 1.00 67.36 272 ARG B C 1
ATOM 2518 O O . ARG B 2 272 ? 9.876 11.216 1.107 1.00 66.16 272 ARG B O 1
ATOM 2526 N N . ASN B 2 273 ? 10.773 13.290 0.820 1.00 64.08 273 ASN B N 1
ATOM 2527 C CA . ASN B 2 273 ? 9.631 14.078 1.288 1.00 62.75 273 ASN B CA 1
ATOM 2528 C C . ASN B 2 273 ? 8.338 13.753 0.531 1.00 67.59 273 ASN B C 1
ATOM 2529 O O . ASN B 2 273 ? 8.332 13.790 -0.703 1.00 68.69 273 ASN B O 1
ATOM 2534 N N . PRO B 2 274 ? 7.255 13.370 1.247 1.00 63.43 274 PRO B N 1
ATOM 2535 C CA . PRO B 2 274 ? 6.006 13.021 0.549 1.00 63.75 274 PRO B CA 1
ATOM 2536 C C . PRO B 2 274 ? 5.249 14.236 0.021 1.00 67.82 274 PRO B C 1
ATOM 2537 O O . PRO B 2 274 ? 5.362 15.325 0.589 1.00 66.49 274 PRO B O 1
ATOM 2541 N N . THR B 2 275 ? 4.479 14.043 -1.069 1.00 65.77 275 THR B N 1
ATOM 2542 C CA . THR B 2 275 ? 3.659 15.096 -1.676 1.00 65.84 275 THR B CA 1
ATOM 2543 C C . THR B 2 275 ? 2.498 15.416 -0.738 1.00 68.64 275 THR B C 1
ATOM 2544 O O . THR B 2 275 ? 1.733 14.519 -0.370 1.00 67.78 275 THR B O 1
ATOM 2548 N N . VAL B 2 276 ? 2.416 16.682 -0.301 1.00 65.00 276 VAL B N 1
ATOM 2549 C CA . VAL B 2 276 ? 1.420 17.139 0.666 1.00 64.15 276 VAL B CA 1
ATOM 2550 C C . VAL B 2 276 ? 0.346 18.092 0.103 1.00 68.51 276 VAL B C 1
ATOM 2551 O O . VAL B 2 276 ? 0.670 19.084 -0.553 1.00 68.75 276 VAL B O 1
ATOM 2555 N N . THR B 2 277 ? -0.935 17.756 0.353 1.00 64.87 277 THR B N 1
ATOM 2556 C CA . THR B 2 277 ? -2.109 18.540 -0.044 1.00 65.21 277 THR B CA 1
ATOM 2557 C C . THR B 2 277 ? -2.891 18.902 1.219 1.00 68.84 277 THR B C 1
ATOM 2558 O O . THR B 2 277 ? -3.235 18.014 2.005 1.00 67.90 277 THR B O 1
ATOM 2562 N N . TYR B 2 278 ? -3.139 20.207 1.430 1.00 65.93 278 TYR B N 1
ATOM 2563 C CA . TYR B 2 278 ? -3.827 20.713 2.619 1.00 65.87 278 TYR B CA 1
ATOM 2564 C C . TYR B 2 278 ? -5.341 20.853 2.455 1.00 70.24 278 TYR B C 1
ATOM 2565 O O . TYR B 2 278 ? -5.823 21.199 1.375 1.00 70.43 278 TYR B O 1
ATOM 2574 N N . GLY B 2 279 ? -6.060 20.586 3.545 1.00 66.68 279 GLY B N 1
ATOM 2575 C CA . GLY B 2 279 ? -7.514 20.682 3.632 1.00 67.20 279 GLY B CA 1
ATOM 2576 C C . GLY B 2 279 ? -7.970 21.411 4.882 1.00 71.51 279 GLY B C 1
ATOM 2577 O O . GLY B 2 279 ? -7.136 21.820 5.696 1.00 70.89 279 GLY B O 1
ATOM 2578 N N . LYS B 2 280 ? -9.299 21.577 5.049 1.00 68.98 280 LYS B N 1
ATOM 2579 C CA . LYS B 2 280 ? -9.892 22.263 6.204 1.00 70.15 280 LYS B CA 1
ATOM 2580 C C . LYS B 2 280 ? -9.706 21.430 7.481 1.00 72.88 280 LYS B C 1
ATOM 2581 O O . LYS B 2 280 ? -10.307 20.359 7.614 1.00 72.19 280 LYS B O 1
ATOM 2587 N N . ASN B 2 281 ? -8.828 21.914 8.393 1.00 68.82 281 ASN B N 1
ATOM 2588 C CA . ASN B 2 281 ? -8.454 21.281 9.670 1.00 67.97 281 ASN B CA 1
ATOM 2589 C C . ASN B 2 281 ? -7.900 19.845 9.512 1.00 68.79 281 ASN B C 1
ATOM 2590 O O . ASN B 2 281 ? -7.976 19.038 10.443 1.00 68.00 281 ASN B O 1
ATOM 2595 N N . GLN B 2 282 ? -7.325 19.548 8.327 1.00 63.49 282 GLN B N 1
ATOM 2596 C CA . GLN B 2 282 ? -6.761 18.242 7.978 1.00 61.63 282 GLN B CA 1
ATOM 2597 C C . GLN B 2 282 ? -5.586 18.331 6.995 1.00 63.87 282 GLN B C 1
ATOM 2598 O O . GLN B 2 282 ? -5.477 19.302 6.243 1.00 63.61 282 GLN B O 1
ATOM 2604 N N . VAL B 2 283 ? -4.719 17.301 7.004 1.00 59.15 283 VAL B N 1
ATOM 2605 C CA . VAL B 2 283 ? -3.545 17.191 6.139 1.00 58.21 283 VAL B CA 1
ATOM 2606 C C . VAL B 2 283 ? -3.509 15.829 5.411 1.00 61.55 283 VAL B C 1
ATOM 2607 O O . VAL B 2 283 ? -3.767 14.790 6.026 1.00 60.73 283 VAL B O 1
ATOM 2611 N N . ILE B 2 284 ? -3.248 15.854 4.091 1.00 58.43 284 ILE B N 1
ATOM 2612 C CA . ILE B 2 284 ? -3.194 14.654 3.248 1.00 58.41 284 ILE B CA 1
ATOM 2613 C C . ILE B 2 284 ? -1.768 14.464 2.714 1.00 62.14 284 ILE B C 1
ATOM 2614 O O . ILE B 2 284 ? -1.214 15.379 2.099 1.00 61.87 284 ILE B O 1
ATOM 2619 N N . MET B 2 285 ? -1.178 13.282 2.969 1.00 58.75 285 MET B N 1
ATOM 2620 C CA . MET B 2 285 ? 0.187 12.951 2.554 1.00 58.87 285 MET B CA 1
ATOM 2621 C C . MET B 2 285 ? 0.238 11.678 1.714 1.00 63.60 285 MET B C 1
ATOM 2622 O O . MET B 2 285 ? -0.249 10.632 2.150 1.00 63.16 285 MET B O 1
ATOM 2627 N N . LEU B 2 286 ? 0.836 11.770 0.513 1.00 61.26 286 LEU B N 1
ATOM 2628 C CA . LEU B 2 286 ? 1.018 10.638 -0.397 1.00 62.58 286 LEU B CA 1
ATOM 2629 C C . LEU B 2 286 ? 2.433 10.100 -0.186 1.00 66.33 286 LEU B C 1
ATOM 2630 O O . LEU B 2 286 ? 3.400 10.659 -0.710 1.00 66.29 286 LEU B O 1
ATOM 2635 N N . LEU B 2 287 ? 2.551 9.046 0.637 1.00 62.57 287 LEU B N 1
ATOM 2636 C CA . LEU B 2 287 ? 3.828 8.430 1.007 1.00 62.74 287 LEU B CA 1
ATOM 2637 C C . LEU B 2 287 ? 4.318 7.433 -0.042 1.00 68.93 287 LEU B C 1
ATOM 2638 O O . LEU B 2 287 ? 3.587 6.508 -0.403 1.00 69.52 287 LEU B O 1
ATOM 2643 N N . TYR B 2 288 ? 5.562 7.627 -0.522 1.00 66.51 288 TYR B N 1
ATOM 2644 C CA . TYR B 2 288 ? 6.205 6.765 -1.517 1.00 68.93 288 TYR B CA 1
ATOM 2645 C C . TYR B 2 288 ? 7.502 6.151 -0.936 1.00 72.63 288 TYR B C 1
ATOM 2646 O O . TYR B 2 288 ? 8.595 6.666 -1.195 1.00 72.72 288 TYR B O 1
ATOM 2655 N N . PRO B 2 289 ? 7.408 5.067 -0.126 1.00 68.55 289 PRO B N 1
ATOM 2656 C CA . PRO B 2 289 ? 8.628 4.494 0.464 1.00 68.61 289 PRO B CA 1
ATOM 2657 C C . PRO B 2 289 ? 9.339 3.464 -0.411 1.00 74.62 289 PRO B C 1
ATOM 2658 O O . PRO B 2 289 ? 8.695 2.607 -1.020 1.00 76.03 289 PRO B O 1
ATOM 2662 N N . ASP B 2 290 ? 10.680 3.552 -0.460 1.00 71.25 290 ASP B N 1
ATOM 2663 C CA . ASP B 2 290 ? 11.544 2.637 -1.213 1.00 74.04 290 ASP B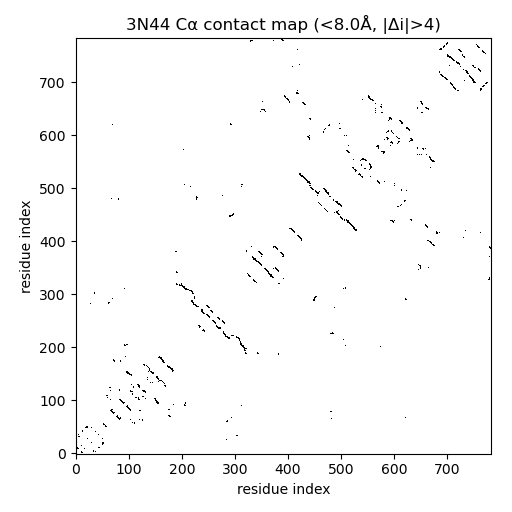 CA 1
ATOM 2664 C C . ASP B 2 290 ? 11.898 1.417 -0.350 1.00 77.14 290 ASP B C 1
ATOM 2665 O O . ASP B 2 290 ? 12.339 0.392 -0.874 1.00 79.82 290 ASP B O 1
ATOM 2670 N N . HIS B 2 291 ? 11.696 1.544 0.975 1.00 69.83 291 HIS B N 1
ATOM 2671 C CA . HIS B 2 291 ? 11.966 0.535 2.005 1.00 69.15 291 HIS B CA 1
ATOM 2672 C C . HIS B 2 291 ? 11.017 0.760 3.214 1.00 68.52 291 HIS B C 1
ATOM 2673 O O . HIS B 2 291 ? 10.438 1.848 3.292 1.00 65.94 291 HIS B O 1
ATOM 2680 N N . PRO B 2 292 ? 10.826 -0.212 4.158 1.00 63.92 292 PRO B N 1
ATOM 2681 C CA . PRO B 2 292 ? 9.914 0.039 5.297 1.00 60.60 292 PRO B CA 1
ATOM 2682 C C . PRO B 2 292 ? 10.286 1.276 6.119 1.00 60.51 292 PRO B C 1
ATOM 2683 O O . PRO B 2 292 ? 11.404 1.380 6.628 1.00 59.73 292 PRO B O 1
ATOM 2687 N N . THR B 2 293 ? 9.347 2.235 6.194 1.00 54.34 293 THR B N 1
ATOM 2688 C CA . THR B 2 293 ? 9.518 3.521 6.870 1.00 51.42 293 THR B CA 1
ATOM 2689 C C . THR B 2 293 ? 8.463 3.713 7.972 1.00 52.34 293 THR B C 1
ATOM 2690 O O . THR B 2 293 ? 7.275 3.487 7.728 1.00 51.97 293 THR B O 1
ATOM 2694 N N . LEU B 2 294 ? 8.904 4.134 9.178 1.00 46.54 294 LEU B N 1
ATOM 2695 C CA . LEU B 2 294 ? 8.019 4.386 10.319 1.00 44.47 294 LEU B CA 1
ATOM 2696 C C . LEU B 2 294 ? 7.352 5.749 10.166 1.00 46.06 294 LEU B C 1
ATOM 2697 O O . LEU B 2 294 ? 8.034 6.756 9.957 1.00 45.05 294 LEU B O 1
ATOM 2702 N N . LEU B 2 295 ? 6.017 5.771 10.289 1.00 41.75 295 LEU B N 1
ATOM 2703 C CA . LEU B 2 295 ? 5.197 6.978 10.235 1.00 40.34 295 LEU B CA 1
ATOM 2704 C C . LEU B 2 295 ? 4.585 7.172 11.624 1.00 42.50 295 LEU B C 1
ATOM 2705 O O . LEU B 2 295 ? 3.865 6.295 12.108 1.00 42.41 295 LEU B O 1
ATOM 2710 N N . SER B 2 296 ? 4.911 8.299 12.276 1.00 37.47 296 SER B N 1
ATOM 2711 C CA . SER B 2 296 ? 4.409 8.626 13.610 1.00 36.32 296 SER B CA 1
ATOM 2712 C C . SER B 2 296 ? 3.858 10.044 13.670 1.00 38.92 296 SER B C 1
ATOM 2713 O O . SER B 2 296 ? 4.348 10.929 12.963 1.00 38.17 296 SER B O 1
ATOM 2716 N N . TYR B 2 297 ? 2.835 10.256 14.514 1.00 35.09 297 TYR B N 1
ATOM 2717 C CA . TYR B 2 297 ? 2.196 11.561 14.685 1.00 34.77 297 TYR B CA 1
ATOM 2718 C C . TYR B 2 297 ? 1.631 11.805 16.079 1.00 37.48 297 TYR B C 1
ATOM 2719 O O . TYR B 2 297 ? 1.250 10.860 16.772 1.00 37.08 297 TYR B O 1
ATOM 2728 N N . ARG B 2 298 ? 1.604 13.084 16.491 1.00 33.58 298 ARG B N 1
ATOM 2729 C CA . ARG B 2 298 ? 1.118 13.528 17.799 1.00 34.00 298 ARG B CA 1
ATOM 2730 C C . ARG B 2 298 ? 0.548 14.947 17.751 1.00 39.25 298 ARG B C 1
ATOM 2731 O O . ARG B 2 298 ? 0.963 15.754 16.915 1.00 38.70 298 ARG B O 1
ATOM 2739 N N . ASN B 2 299 ? -0.392 15.246 18.661 1.00 37.38 299 ASN B N 1
ATOM 2740 C CA . ASN B 2 299 ? -0.987 16.573 18.807 1.00 38.88 299 ASN B CA 1
ATOM 2741 C C . ASN B 2 299 ? -0.077 17.378 19.733 1.00 43.05 299 ASN B C 1
ATOM 2742 O O . ASN B 2 299 ? 0.443 16.826 20.707 1.00 42.36 299 ASN B O 1
ATOM 2747 N N B MET B 2 300 ? 0.131 18.669 19.426 1.00 40.19 300 MET B N 1
ATOM 2748 C CA B MET B 2 300 ? 1.014 19.543 20.207 1.00 40.54 300 MET B CA 1
ATOM 2749 C C B MET B 2 300 ? 0.299 20.308 21.339 1.00 47.27 300 MET B C 1
ATOM 2750 O O B MET B 2 300 ? 0.566 21.491 21.567 1.00 48.36 300 MET B O 1
ATOM 2755 N N . GLY B 2 301 ? -0.576 19.602 22.054 1.00 44.96 301 GLY B N 1
ATOM 2756 C CA . GLY B 2 301 ? -1.341 20.142 23.173 1.00 47.64 301 GLY B CA 1
ATOM 2757 C C . GLY B 2 301 ? -1.325 19.255 24.400 1.00 52.07 301 GLY B C 1
ATOM 2758 O O . GLY B 2 301 ? -0.383 18.483 24.592 1.00 49.79 301 GLY B O 1
ATOM 2759 N N . GLU B 2 302 ? -2.377 19.365 25.236 1.00 51.48 302 GLU B N 1
ATOM 2760 C CA . GLU B 2 302 ? -2.546 18.607 26.481 1.00 52.30 302 GLU B CA 1
ATOM 2761 C C . GLU B 2 302 ? -2.635 17.095 26.238 1.00 54.42 302 GLU B C 1
ATOM 2762 O O . GLU B 2 302 ? -1.959 16.332 26.929 1.00 53.18 302 GLU B O 1
ATOM 2768 N N . GLU B 2 303 ? -3.453 16.674 25.254 1.00 50.61 303 GLU B N 1
ATOM 2769 C CA . GLU B 2 303 ? -3.631 15.272 24.878 1.00 48.91 303 GLU B CA 1
ATOM 2770 C C . GLU B 2 303 ? -2.829 15.005 23.587 1.00 50.19 303 GLU B C 1
ATOM 2771 O O . GLU B 2 303 ? -3.254 15.441 22.511 1.00 49.64 303 GLU B O 1
ATOM 2777 N N . PRO B 2 304 ? -1.652 14.336 23.671 1.00 44.93 304 PRO B N 1
ATOM 2778 C CA . PRO B 2 304 ? -0.859 14.101 22.450 1.00 42.65 304 PRO B CA 1
ATOM 2779 C C . PRO B 2 304 ? -1.449 13.058 21.503 1.00 45.92 304 PRO B C 1
ATOM 2780 O O . PRO B 2 304 ? -1.341 13.227 20.288 1.00 44.53 304 PRO B O 1
ATOM 2784 N N . ASN B 2 305 ? -2.086 11.998 22.059 1.00 43.35 305 ASN B N 1
ATOM 2785 C CA . ASN B 2 305 ? -2.714 10.886 21.332 1.00 43.02 305 ASN B CA 1
ATOM 2786 C C . ASN B 2 305 ? -1.784 10.319 20.245 1.00 45.28 305 ASN B C 1
ATOM 2787 O O . ASN B 2 305 ? -2.093 10.375 19.049 1.00 44.47 305 ASN B O 1
ATOM 2792 N N . TYR B 2 306 ? -0.612 9.824 20.685 1.00 41.05 306 TYR B N 1
ATOM 2793 C CA . TYR B 2 306 ? 0.430 9.262 19.826 1.00 39.69 306 TYR B CA 1
ATOM 2794 C C . TYR B 2 306 ? -0.045 8.027 19.066 1.00 44.78 306 TYR B C 1
ATOM 2795 O O . TYR B 2 306 ? -0.662 7.132 19.648 1.00 45.16 306 TYR B O 1
ATOM 2804 N N . GLN B 2 307 ? 0.249 7.995 17.758 1.00 41.62 307 GLN B N 1
ATOM 2805 C CA . GLN B 2 307 ? -0.083 6.892 16.856 1.00 42.11 307 GLN B CA 1
ATOM 2806 C C . GLN B 2 307 ? 1.123 6.587 15.971 1.00 46.47 307 GLN B C 1
ATOM 2807 O O . GLN B 2 307 ? 1.820 7.510 15.542 1.00 45.42 307 GLN B O 1
ATOM 2813 N N . GLU B 2 308 ? 1.374 5.295 15.709 1.00 44.47 308 GLU B N 1
ATOM 2814 C CA . GLU B 2 308 ? 2.496 4.856 14.876 1.00 44.63 308 GLU B CA 1
ATOM 2815 C C . GLU B 2 308 ? 2.153 3.688 13.955 1.00 50.35 308 GLU B C 1
ATOM 2816 O O . GLU B 2 308 ? 1.381 2.804 14.333 1.00 50.87 308 GLU B O 1
ATOM 2822 N N . GLU B 2 309 ? 2.736 3.695 12.743 1.00 47.58 309 GLU B N 1
ATOM 2823 C CA . GLU B 2 309 ? 2.552 2.653 11.729 1.00 48.97 309 GLU B CA 1
ATOM 2824 C C . GLU B 2 309 ? 3.749 2.544 10.784 1.00 53.57 309 GLU B C 1
ATOM 2825 O O . GLU B 2 309 ? 4.328 3.562 10.400 1.00 52.20 309 GLU B O 1
ATOM 2831 N N . TRP B 2 310 ? 4.118 1.303 10.423 1.00 52.05 310 TRP B N 1
ATOM 2832 C CA . TRP B 2 310 ? 5.213 1.024 9.497 1.00 53.18 310 TRP B CA 1
ATOM 2833 C C . TRP B 2 310 ? 4.645 0.949 8.080 1.00 59.86 310 TRP B C 1
ATOM 2834 O O . TRP B 2 310 ? 3.870 0.040 7.772 1.00 61.09 310 TRP B O 1
ATOM 2845 N N . VAL B 2 311 ? 4.995 1.933 7.235 1.00 57.07 311 VAL B N 1
ATOM 2846 C CA . VAL B 2 311 ? 4.521 2.017 5.850 1.00 58.66 311 VAL B CA 1
ATOM 2847 C C . VAL B 2 311 ? 5.444 1.191 4.944 1.00 66.15 311 VAL B C 1
ATOM 2848 O O . VAL B 2 311 ? 6.655 1.423 4.921 1.00 65.80 311 VAL B O 1
ATOM 2852 N N . MET B 2 312 ? 4.863 0.212 4.223 1.00 65.90 312 MET B N 1
ATOM 2853 C CA . MET B 2 312 ? 5.595 -0.707 3.343 1.00 69.15 312 MET B CA 1
ATOM 2854 C C . MET B 2 312 ? 5.501 -0.325 1.861 1.00 75.45 312 MET B C 1
ATOM 2855 O O . MET B 2 312 ? 6.521 -0.328 1.169 1.00 76.70 312 MET B O 1
ATOM 2860 N N . HIS B 2 313 ? 4.280 -0.021 1.375 1.00 72.27 313 HIS B N 1
ATOM 2861 C CA . HIS B 2 313 ? 4.005 0.334 -0.023 1.00 73.75 313 HIS B CA 1
ATOM 2862 C C . HIS B 2 313 ? 3.466 1.770 -0.177 1.00 75.31 313 HIS B C 1
ATOM 2863 O O . HIS B 2 313 ? 3.370 2.492 0.817 1.00 72.26 313 HIS B O 1
ATOM 2870 N N . LYS B 2 314 ? 3.124 2.177 -1.426 1.00 73.06 314 LYS B N 1
ATOM 2871 C CA . LYS B 2 314 ? 2.572 3.498 -1.761 1.00 71.20 314 LYS B CA 1
ATOM 2872 C C . LYS B 2 314 ? 1.232 3.673 -1.042 1.00 73.15 314 LYS B C 1
ATOM 2873 O O . LYS B 2 314 ? 0.295 2.909 -1.293 1.00 73.93 314 LYS B O 1
ATOM 2879 N N . LYS B 2 315 ? 1.165 4.636 -0.106 1.00 66.98 315 LYS B N 1
ATOM 2880 C CA . LYS B 2 315 ? -0.024 4.870 0.712 1.00 65.15 315 LYS B CA 1
ATOM 2881 C C . LYS B 2 315 ? -0.354 6.353 0.879 1.00 66.95 315 LYS B C 1
ATOM 2882 O O . LYS B 2 315 ? 0.549 7.178 1.032 1.00 65.74 315 LYS B O 1
ATOM 2888 N N . GLU B 2 316 ? -1.660 6.675 0.875 1.00 62.85 316 GLU B N 1
ATOM 2889 C CA . GLU B 2 316 ? -2.182 8.025 1.083 1.00 61.20 316 GLU B CA 1
ATOM 2890 C C . GLU B 2 316 ? -2.786 8.080 2.493 1.00 63.22 316 GLU B C 1
ATOM 2891 O O . GLU B 2 316 ? -3.645 7.259 2.826 1.00 63.25 316 GLU B O 1
ATOM 2897 N N . VAL B 2 317 ? -2.311 9.022 3.326 1.00 57.96 317 VAL B N 1
ATOM 2898 C CA . VAL B 2 317 ? -2.780 9.163 4.709 1.00 56.63 317 VAL B CA 1
ATOM 2899 C C . VAL B 2 317 ? -3.515 10.475 4.985 1.00 59.07 317 VAL B C 1
ATOM 2900 O O . VAL B 2 317 ? -3.028 11.545 4.618 1.00 58.31 317 VAL B O 1
ATOM 2904 N N . VAL B 2 318 ? -4.693 10.381 5.629 1.00 55.10 318 VAL B N 1
ATOM 2905 C CA . VAL B 2 318 ? -5.525 11.531 6.001 1.00 54.49 318 VAL B CA 1
ATOM 2906 C C . VAL B 2 318 ? -5.378 11.740 7.513 1.00 56.96 318 VAL B C 1
ATOM 2907 O O . VAL B 2 318 ? -5.751 10.866 8.299 1.00 56.72 318 VAL B O 1
ATOM 2911 N N . LEU B 2 319 ? -4.801 12.886 7.907 1.00 52.37 319 LEU B N 1
ATOM 2912 C CA . LEU B 2 319 ? -4.535 13.233 9.303 1.00 51.55 319 LEU B CA 1
ATOM 2913 C C . LEU B 2 319 ? -5.210 14.547 9.686 1.00 55.13 319 LEU B C 1
ATOM 2914 O O . LEU B 2 319 ? -5.017 15.551 9.000 1.00 54.69 319 LEU B O 1
ATOM 2919 N N . THR B 2 320 ? -5.983 14.544 10.788 1.00 51.75 320 THR B N 1
ATOM 2920 C CA . THR B 2 320 ? -6.675 15.739 11.282 1.00 52.44 320 THR B CA 1
ATOM 2921 C C . THR B 2 320 ? -5.706 16.646 12.052 1.00 55.44 320 THR B C 1
ATOM 2922 O O . THR B 2 320 ? -5.002 16.173 12.949 1.00 54.55 320 THR B O 1
ATOM 2926 N N . VAL B 2 321 ? -5.652 17.941 11.671 1.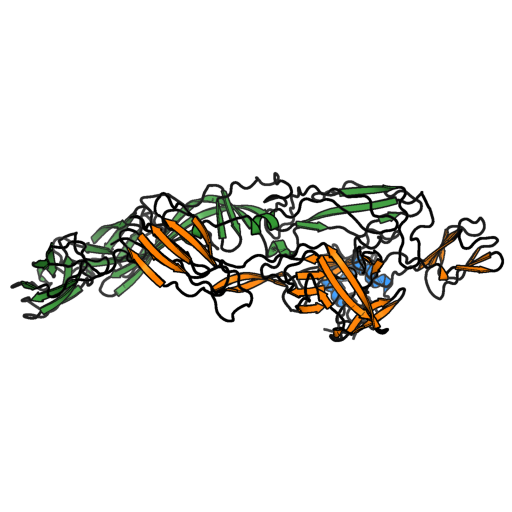00 51.96 321 VAL B N 1
ATOM 2927 C CA . VAL B 2 321 ? -4.786 18.949 12.298 1.00 51.85 321 VAL B CA 1
ATOM 2928 C C . VAL B 2 321 ? -5.609 19.753 13.321 1.00 57.09 321 VAL B C 1
ATOM 2929 O O . VAL B 2 321 ? -6.514 20.483 12.910 1.00 57.99 321 VAL B O 1
ATOM 2933 N N . PRO B 2 322 ? -5.341 19.615 14.645 1.00 53.60 322 PRO B N 1
ATOM 2934 C CA . PRO B 2 322 ? -6.126 20.375 15.632 1.00 55.53 322 PRO B CA 1
ATOM 2935 C C . PRO B 2 322 ? -5.592 21.792 15.867 1.00 60.15 322 PRO B C 1
ATOM 2936 O O . PRO B 2 322 ? -4.572 22.168 15.287 1.00 58.52 322 PRO B O 1
ATOM 2940 N N . THR B 2 323 ? -6.281 22.574 16.724 1.00 59.10 323 THR B N 1
ATOM 2941 C CA . THR B 2 323 ? -5.929 23.953 17.092 1.00 60.66 323 THR B CA 1
ATOM 2942 C C . THR B 2 323 ? -4.526 24.043 17.730 1.00 63.03 323 THR B C 1
ATOM 2943 O O . THR B 2 323 ? -3.799 25.008 17.482 1.00 63.09 323 THR B O 1
ATOM 2947 N N . GLU B 2 324 ? -4.156 23.031 18.540 1.00 57.74 324 GLU B N 1
ATOM 2948 C CA . GLU B 2 324 ? -2.863 22.936 19.230 1.00 56.41 324 GLU B CA 1
ATOM 2949 C C . GLU B 2 324 ? -1.713 22.702 18.245 1.00 56.39 324 GLU B C 1
ATOM 2950 O O . GLU B 2 324 ? -0.588 23.138 18.498 1.00 55.62 324 GLU B O 1
ATOM 2956 N N . GLY B 2 325 ? -2.010 22.000 17.153 1.00 50.35 325 GLY B N 1
ATOM 2957 C CA . GLY B 2 325 ? -1.047 21.664 16.114 1.00 47.71 325 GLY B CA 1
ATOM 2958 C C . GLY B 2 325 ? -0.760 20.179 16.031 1.00 48.55 325 GLY B C 1
ATOM 2959 O O . GLY B 2 325 ? -0.967 19.447 17.004 1.00 48.00 325 GLY B O 1
ATOM 2960 N N . LEU B 2 326 ? -0.273 19.726 14.867 1.00 42.91 326 LEU B N 1
ATOM 2961 C CA . LEU B 2 326 ? 0.052 18.322 14.632 1.00 40.93 326 LEU B CA 1
ATOM 2962 C C . LEU B 2 326 ? 1.498 18.163 14.163 1.00 43.25 326 LEU B C 1
ATOM 2963 O O . LEU B 2 326 ? 1.908 18.806 13.194 1.00 42.84 326 LEU B O 1
ATOM 2968 N N . GLU B 2 327 ? 2.267 17.313 14.864 1.00 38.67 327 GLU B N 1
ATOM 2969 C CA . GLU B 2 327 ? 3.662 17.025 14.537 1.00 37.30 327 GLU B CA 1
ATOM 2970 C C . GLU B 2 327 ? 3.737 15.648 13.881 1.00 40.37 327 GLU B C 1
ATOM 2971 O O . GLU B 2 327 ? 3.355 14.654 14.496 1.00 39.55 327 GLU B O 1
ATOM 2977 N N . VAL B 2 328 ? 4.196 15.600 12.620 1.00 37.18 328 VAL B N 1
ATOM 2978 C CA . VAL B 2 328 ? 4.309 14.363 11.843 1.00 36.86 328 VAL B CA 1
ATOM 2979 C C . VAL B 2 328 ? 5.785 14.031 11.598 1.00 41.12 328 VAL B C 1
ATOM 2980 O O . VAL B 2 328 ? 6.533 14.878 11.108 1.00 41.11 328 VAL B O 1
ATOM 2984 N N . THR B 2 329 ? 6.194 12.798 11.937 1.00 37.59 329 THR B N 1
ATOM 2985 C CA . THR B 2 329 ? 7.563 12.326 11.729 1.00 37.46 329 THR B CA 1
ATOM 2986 C C . THR B 2 329 ? 7.552 11.187 10.706 1.00 42.07 329 THR B C 1
ATOM 2987 O O . THR B 2 329 ? 6.935 10.146 10.943 1.00 41.54 329 THR B O 1
ATOM 2991 N N . TRP B 2 330 ? 8.203 11.412 9.554 1.00 39.66 330 TRP B N 1
ATOM 2992 C CA . TRP B 2 330 ? 8.296 10.441 8.467 1.00 40.62 330 TRP B CA 1
ATOM 2993 C C . TRP B 2 330 ? 9.721 9.885 8.383 1.00 45.16 330 TRP B C 1
ATOM 2994 O O . TRP B 2 330 ? 10.601 10.498 7.774 1.00 45.50 330 TRP B O 1
ATOM 3005 N N . GLY B 2 331 ? 9.928 8.747 9.045 1.00 41.53 331 GLY B N 1
ATOM 3006 C CA . GLY B 2 331 ? 11.210 8.056 9.109 1.00 42.00 331 GLY B CA 1
ATOM 3007 C C . GLY B 2 331 ? 12.270 8.809 9.883 1.00 44.78 331 GLY B C 1
ATOM 3008 O O . GLY B 2 331 ? 11.999 9.329 10.969 1.00 42.75 331 GLY B O 1
ATOM 3009 N N . ASN B 2 332 ? 13.484 8.882 9.310 1.00 42.54 332 ASN B N 1
ATOM 3010 C CA . ASN B 2 332 ? 14.639 9.564 9.898 1.00 42.11 332 ASN B CA 1
ATOM 3011 C C . ASN B 2 332 ? 14.651 11.081 9.659 1.00 46.29 332 ASN B C 1
ATOM 3012 O O . ASN B 2 332 ? 15.516 11.773 10.202 1.00 45.65 332 ASN B O 1
ATOM 3017 N N . ASN B 2 333 ? 13.683 11.599 8.869 1.00 43.40 333 ASN B N 1
ATOM 3018 C CA . ASN B 2 333 ? 13.545 13.030 8.579 1.00 43.39 333 ASN B CA 1
ATOM 3019 C C . ASN B 2 333 ? 13.147 13.793 9.838 1.00 46.73 333 ASN B C 1
ATOM 3020 O O . ASN B 2 333 ? 12.521 13.217 10.732 1.00 45.27 333 ASN B O 1
ATOM 3025 N N . GLU B 2 334 ? 13.491 15.094 9.894 1.00 44.28 334 GLU B N 1
ATOM 3026 C CA . GLU B 2 334 ? 13.133 15.976 11.007 1.00 43.72 334 GLU B CA 1
ATOM 3027 C C . GLU B 2 334 ? 11.603 16.149 11.030 1.00 47.70 334 GLU B C 1
ATOM 3028 O O . GLU B 2 334 ? 10.994 16.184 9.957 1.00 47.64 334 GLU B O 1
ATOM 3034 N N . PRO B 2 335 ? 10.954 16.186 12.221 1.00 44.17 335 PRO B N 1
ATOM 3035 C CA . PRO B 2 335 ? 9.482 16.272 12.255 1.00 44.04 335 PRO B CA 1
ATOM 3036 C C . PRO B 2 335 ? 8.858 17.490 11.579 1.00 48.86 335 PRO B C 1
ATOM 3037 O O . PRO B 2 335 ? 9.328 18.613 11.768 1.00 49.23 335 PRO B O 1
ATOM 3041 N N . TYR B 2 336 ? 7.804 17.250 10.772 1.00 45.40 336 TYR B N 1
ATOM 3042 C CA . TYR B 2 336 ? 7.050 18.299 10.087 1.00 45.91 336 TYR B CA 1
ATOM 3043 C C . TYR B 2 336 ? 5.946 18.758 11.039 1.00 49.73 336 TYR B C 1
ATOM 3044 O O . TYR B 2 336 ? 5.169 17.931 11.524 1.00 48.96 336 TYR B O 1
ATOM 3053 N N . LYS B 2 337 ? 5.889 20.065 11.325 1.00 46.96 337 LYS B N 1
ATOM 3054 C CA . LYS B 2 337 ? 4.882 20.636 12.220 1.00 47.28 337 LYS B CA 1
ATOM 3055 C C . LYS B 2 337 ? 3.794 21.330 11.409 1.00 51.64 337 LYS B C 1
ATOM 3056 O O . LYS B 2 337 ? 4.107 22.066 10.476 1.00 51.66 337 LYS B O 1
ATOM 3062 N N . TYR B 2 338 ? 2.519 21.065 11.741 1.00 48.26 338 TYR B N 1
ATOM 3063 C CA . TYR B 2 338 ? 1.366 21.631 11.036 1.00 48.78 338 TYR B CA 1
ATOM 3064 C C . TYR B 2 338 ? 0.426 22.370 11.980 1.00 54.12 338 TYR B C 1
ATOM 3065 O O . TYR B 2 338 ? 0.170 21.898 13.087 1.00 53.60 338 TYR B O 1
ATOM 3074 N N . TRP B 2 339 ? -0.097 23.524 11.528 1.00 52.39 339 TRP B N 1
ATOM 3075 C CA . TRP B 2 339 ? -1.023 24.374 12.282 1.00 54.28 339 TRP B CA 1
ATOM 3076 C C . TRP B 2 339 ? -2.142 24.914 11.376 1.00 59.82 339 TRP B C 1
ATOM 3077 O O . TRP B 2 339 ? -1.861 25.268 10.230 1.00 59.32 339 TRP B O 1
ATOM 3088 N N . PRO B 2 340 ? -3.405 25.024 11.857 1.00 57.99 340 PRO B N 1
ATOM 3089 C CA . PRO B 2 340 ? -4.461 25.578 10.991 1.00 58.92 340 PRO B CA 1
ATOM 3090 C C . PRO B 2 340 ? -4.445 27.107 10.942 1.00 64.82 340 PRO B C 1
ATOM 3091 O O . PRO B 2 340 ? -4.115 27.754 11.939 1.00 65.92 340 PRO B O 1
ATOM 3095 N N . GLN B 2 341 ? -4.798 27.680 9.775 1.00 61.57 341 GLN B N 1
ATOM 3096 C CA . GLN B 2 341 ? -4.838 29.128 9.542 1.00 93.22 341 GLN B CA 1
ATOM 3097 C C . GLN B 2 341 ? -5.996 29.791 10.289 1.00 123.07 341 GLN B C 1
ATOM 3098 O O . GLN B 2 341 ? -7.102 29.254 10.325 1.00 84.24 341 GLN B O 1
ATOM 3104 N N . TYR C 3 23 ? 14.061 52.605 33.114 1.00 35.37 1 TYR F N 1
ATOM 3105 C CA . TYR C 3 23 ? 12.638 52.290 33.020 1.00 34.58 1 TYR F CA 1
ATOM 3106 C C . TYR C 3 23 ? 12.421 50.778 32.923 1.00 37.57 1 TYR F C 1
ATOM 3107 O O . TYR C 3 23 ? 12.938 50.139 32.004 1.00 36.67 1 TYR F O 1
ATOM 3116 N N . GLU C 3 24 ? 11.652 50.215 33.872 1.00 34.27 2 GLU F N 1
ATOM 3117 C CA . GLU C 3 24 ? 11.346 48.785 33.915 1.00 33.87 2 GLU F CA 1
ATOM 3118 C C . GLU C 3 24 ? 10.085 48.464 33.107 1.00 37.47 2 GLU F C 1
ATOM 3119 O O . GLU C 3 24 ? 8.983 48.872 33.484 1.00 37.25 2 GLU F O 1
ATOM 3125 N N . HIS C 3 25 ? 10.259 47.736 31.991 1.00 33.64 3 HIS F N 1
ATOM 3126 C CA . HIS C 3 25 ? 9.167 47.310 31.122 1.00 33.15 3 HIS F CA 1
ATOM 3127 C C . HIS C 3 25 ? 8.837 45.843 31.395 1.00 37.13 3 HIS F C 1
ATOM 3128 O O . HIS C 3 25 ? 9.676 44.962 31.179 1.00 36.31 3 HIS F O 1
ATOM 3135 N N . VAL C 3 26 ? 7.622 45.596 31.905 1.00 34.21 4 VAL F N 1
ATOM 3136 C CA . VAL C 3 26 ? 7.126 44.259 32.238 1.00 34.09 4 VAL F CA 1
ATOM 3137 C C . VAL C 3 26 ? 6.141 43.823 31.152 1.00 37.97 4 VAL F C 1
ATOM 3138 O O . VAL C 3 26 ? 5.209 44.559 30.829 1.00 38.08 4 VAL F O 1
ATOM 3142 N N . THR C 3 27 ? 6.366 42.633 30.583 1.00 34.14 5 THR F N 1
ATOM 3143 C CA . THR C 3 27 ? 5.533 42.049 29.528 1.00 33.97 5 THR F CA 1
ATOM 3144 C C . THR C 3 27 ? 5.433 40.530 29.695 1.00 38.23 5 THR F C 1
ATOM 3145 O O . THR C 3 27 ? 6.239 39.943 30.414 1.00 37.57 5 THR F O 1
ATOM 3149 N N . VAL C 3 28 ? 4.427 39.903 29.063 1.00 35.70 6 VAL F N 1
ATOM 3150 C CA . VAL C 3 28 ? 4.221 38.450 29.118 1.00 35.93 6 VAL F CA 1
ATOM 3151 C C . VAL C 3 28 ? 3.999 37.926 27.692 1.00 39.58 6 VAL F C 1
ATOM 3152 O O . VAL C 3 28 ? 3.124 38.428 26.981 1.00 39.60 6 VAL F O 1
ATOM 3156 N N . ILE C 3 29 ? 4.795 36.923 27.281 1.00 35.57 7 ILE F N 1
ATOM 3157 C CA . ILE C 3 29 ? 4.682 36.291 25.960 1.00 35.33 7 ILE F CA 1
ATOM 3158 C C . ILE C 3 29 ? 4.309 34.804 26.094 1.00 39.57 7 ILE F C 1
ATOM 3159 O O . ILE C 3 29 ? 4.720 34.179 27.078 1.00 39.03 7 ILE F O 1
ATOM 3164 N N . PRO C 3 30 ? 3.555 34.202 25.135 1.00 36.68 8 PRO F N 1
ATOM 3165 C CA . PRO C 3 30 ? 3.242 32.767 25.253 1.00 36.97 8 PRO F CA 1
ATOM 3166 C C . PRO C 3 30 ? 4.502 31.915 25.116 1.00 40.39 8 PRO F C 1
ATOM 3167 O O . PRO C 3 30 ? 5.434 32.305 24.408 1.00 39.26 8 PRO F O 1
ATOM 3171 N N . ASN C 3 31 ? 4.540 30.765 25.806 1.00 37.54 9 ASN F N 1
ATOM 3172 C CA . ASN C 3 31 ? 5.684 29.855 25.785 1.00 37.11 9 ASN F CA 1
ATOM 3173 C C . ASN C 3 31 ? 5.733 29.061 24.465 1.00 41.44 9 ASN F C 1
ATOM 3174 O O . ASN C 3 31 ? 5.517 27.849 24.448 1.00 41.52 9 ASN F O 1
ATOM 3179 N N . THR C 3 32 ? 5.999 29.773 23.355 1.00 38.01 10 THR F N 1
ATOM 3180 C CA . THR C 3 32 ? 6.097 29.215 22.005 1.00 38.14 10 THR F CA 1
ATOM 3181 C C . THR C 3 32 ? 7.394 29.705 21.361 1.00 41.36 10 THR F C 1
ATOM 3182 O O . THR C 3 32 ? 7.636 30.912 21.291 1.00 40.60 10 THR F O 1
ATOM 3186 N N . VAL C 3 33 ? 8.227 28.756 20.914 1.00 37.89 11 VAL F N 1
ATOM 3187 C CA . VAL C 3 33 ? 9.529 28.995 20.290 1.00 37.51 11 VAL F CA 1
ATOM 3188 C C . VAL C 3 33 ? 9.388 29.215 18.773 1.00 41.26 11 VAL F C 1
ATOM 3189 O O . VAL C 3 33 ? 8.633 28.498 18.112 1.00 41.24 11 VAL F O 1
ATOM 3193 N N . GLY C 3 34 ? 10.112 30.209 18.256 1.00 37.41 12 GLY F N 1
ATOM 3194 C CA . GLY C 3 34 ? 10.142 30.546 16.836 1.00 37.65 12 GLY F CA 1
ATOM 3195 C C . GLY C 3 34 ? 9.099 31.545 16.377 1.00 41.38 12 GLY F C 1
ATOM 3196 O O . GLY C 3 34 ? 8.894 31.704 15.171 1.00 41.67 12 GLY F O 1
ATOM 3197 N N . VAL C 3 35 ? 8.431 32.224 17.328 1.00 37.25 13 VAL F N 1
ATOM 3198 C CA . VAL C 3 35 ? 7.401 33.220 17.021 1.00 37.29 13 VAL F CA 1
ATOM 3199 C C . VAL C 3 35 ? 7.871 34.608 17.496 1.00 40.50 13 VAL F C 1
ATOM 3200 O O . VAL C 3 35 ? 8.074 34.793 18.697 1.00 39.40 13 VAL F O 1
ATOM 3204 N N . PRO C 3 36 ? 8.075 35.591 16.587 1.00 37.43 14 PRO F N 1
ATOM 3205 C CA . PRO C 3 36 ? 8.509 36.920 17.045 1.00 36.85 14 PRO F CA 1
ATOM 3206 C C . PRO C 3 36 ? 7.338 37.750 17.572 1.00 40.36 14 PRO F C 1
ATOM 3207 O O . PRO C 3 36 ? 6.361 37.979 16.855 1.00 40.42 14 PRO F O 1
ATOM 3211 N N . TYR C 3 37 ? 7.427 38.167 18.844 1.00 36.25 15 TYR F N 1
ATOM 3212 C CA . TYR C 3 37 ? 6.406 38.969 19.516 1.00 35.98 15 TYR F CA 1
ATOM 3213 C C . TYR C 3 37 ? 6.849 40.422 19.627 1.00 38.98 15 TYR F C 1
ATOM 3214 O O . TYR C 3 37 ? 8.028 40.694 19.860 1.00 38.00 15 TYR F O 1
ATOM 3223 N N . LYS C 3 38 ? 5.900 41.352 19.454 1.00 35.40 16 LYS F N 1
ATOM 3224 C CA . LYS C 3 38 ? 6.163 42.788 19.510 1.00 34.82 16 LYS F CA 1
ATOM 3225 C C . LYS C 3 38 ? 5.603 43.415 20.778 1.00 38.34 16 LYS F C 1
ATOM 3226 O O . LYS C 3 38 ? 4.464 43.135 21.157 1.00 38.51 16 LYS F O 1
ATOM 3232 N N . THR C 3 39 ? 6.412 44.259 21.436 1.00 34.14 17 THR F N 1
ATOM 3233 C CA . THR C 3 39 ? 6.023 44.968 22.653 1.00 33.63 17 THR F CA 1
ATOM 3234 C C . THR C 3 39 ? 6.301 46.466 22.540 1.00 36.99 17 THR F C 1
ATOM 3235 O O . THR C 3 39 ? 7.388 46.863 22.109 1.00 36.18 17 THR F O 1
ATOM 3239 N N . LEU C 3 40 ? 5.307 47.292 22.896 1.00 33.73 18 LEU F N 1
ATOM 3240 C CA . LEU C 3 40 ? 5.446 48.742 22.847 1.00 33.67 18 LEU F CA 1
ATOM 3241 C C . LEU C 3 40 ? 5.842 49.284 24.216 1.00 37.57 18 LEU F C 1
ATOM 3242 O O . LEU C 3 40 ? 5.147 49.048 25.207 1.00 37.18 18 LEU F O 1
ATOM 3247 N N . VAL C 3 41 ? 6.977 49.992 24.260 1.00 34.32 19 VAL F N 1
ATOM 3248 C CA . VAL C 3 41 ? 7.507 50.619 25.467 1.00 34.36 19 VAL F CA 1
ATOM 3249 C C . VAL C 3 41 ? 7.138 52.102 25.391 1.00 39.39 19 VAL F C 1
ATOM 3250 O O . VAL C 3 41 ? 7.742 52.855 24.621 1.00 39.27 19 VAL F O 1
ATOM 3254 N N . ASN C 3 42 ? 6.113 52.502 26.157 1.00 36.70 20 ASN F N 1
ATOM 3255 C CA . ASN C 3 42 ? 5.645 53.883 26.188 1.00 37.15 20 ASN F CA 1
ATOM 3256 C C . ASN C 3 42 ? 5.944 54.547 27.535 1.00 41.74 20 ASN F C 1
ATOM 3257 O O . ASN C 3 42 ? 5.097 54.568 28.435 1.00 41.88 20 ASN F O 1
ATOM 3262 N N . ARG C 3 43 ? 7.174 55.072 27.668 1.00 38.22 21 ARG F N 1
ATOM 3263 C CA . ARG C 3 43 ? 7.625 55.781 28.862 1.00 38.26 21 ARG F CA 1
ATOM 3264 C C . ARG C 3 43 ? 7.029 57.198 28.799 1.00 42.72 21 ARG F C 1
ATOM 3265 O O . ARG C 3 43 ? 7.237 57.885 27.794 1.00 42.34 21 ARG F O 1
ATOM 3273 N N . PRO C 3 44 ? 6.247 57.633 29.823 1.00 39.83 22 PRO F N 1
ATOM 3274 C CA . PRO C 3 44 ? 5.625 58.971 29.764 1.00 40.01 22 PRO F CA 1
ATOM 3275 C C . PRO C 3 44 ? 6.619 60.119 29.592 1.00 43.58 22 PRO F C 1
ATOM 3276 O O . PRO C 3 44 ? 7.600 60.211 30.333 1.00 43.30 22 PRO F O 1
ATOM 3280 N N . GLY C 3 45 ? 6.366 60.948 28.579 1.00 39.67 23 GLY F N 1
ATOM 3281 C CA . GLY C 3 45 ? 7.202 62.089 28.221 1.00 39.48 23 GLY F CA 1
ATOM 3282 C C . GLY C 3 45 ? 8.331 61.747 27.267 1.00 42.59 23 GLY F C 1
ATOM 3283 O O . GLY C 3 45 ? 9.087 62.633 26.859 1.00 42.62 23 GLY F O 1
ATOM 3284 N N . TYR C 3 46 ? 8.450 60.456 26.899 1.00 38.11 24 TYR F N 1
ATOM 3285 C CA . TYR C 3 46 ? 9.490 59.950 26.004 1.00 37.47 24 TYR F CA 1
ATOM 3286 C C . TYR C 3 46 ? 8.892 59.244 24.793 1.00 40.21 24 TYR F C 1
ATOM 3287 O O . TYR C 3 46 ? 7.837 58.614 24.909 1.00 39.73 24 TYR F O 1
ATOM 3296 N N . SER C 3 47 ? 9.559 59.371 23.627 1.00 36.16 25 SER F N 1
ATOM 3297 C CA . SER C 3 47 ? 9.143 58.771 22.354 1.00 35.59 25 SER F CA 1
ATOM 3298 C C . SER C 3 47 ? 8.9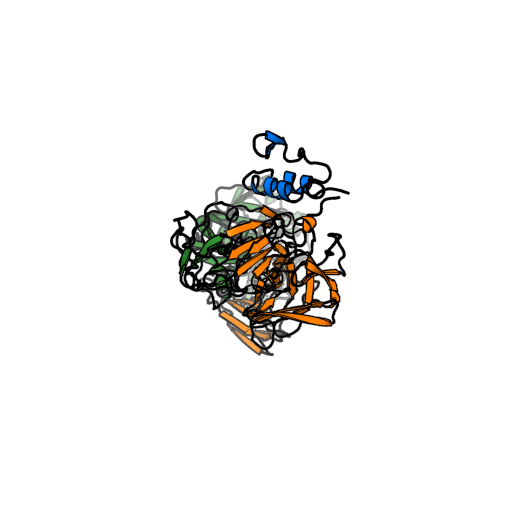82 57.245 22.475 1.00 38.56 25 SER F C 1
ATOM 3299 O O . SER C 3 47 ? 9.828 56.606 23.109 1.00 37.70 25 SER F O 1
ATOM 3302 N N . PRO C 3 48 ? 7.903 56.649 21.898 1.00 34.87 26 PRO F N 1
ATOM 3303 C CA . PRO C 3 48 ? 7.704 55.192 22.024 1.00 34.25 26 PRO F CA 1
ATOM 3304 C C . PRO C 3 48 ? 8.840 54.343 21.464 1.00 38.25 26 PRO F C 1
ATOM 3305 O O . PRO C 3 48 ? 9.536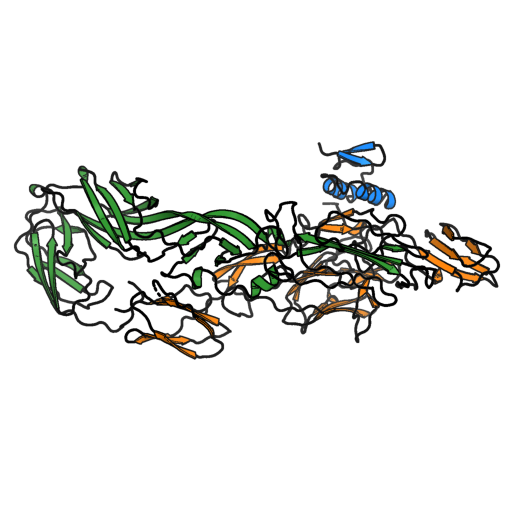 54.757 20.535 1.00 38.25 26 PRO F O 1
ATOM 3309 N N . MET C 3 49 ? 9.038 53.163 22.063 1.00 34.62 27 MET F N 1
ATOM 3310 C CA . MET C 3 49 ? 10.086 52.215 21.697 1.00 34.30 27 MET F CA 1
ATOM 3311 C C . MET C 3 49 ? 9.453 50.853 21.415 1.00 37.40 27 MET F C 1
ATOM 3312 O O . MET C 3 49 ? 8.642 50.381 22.211 1.00 36.66 27 MET F O 1
ATOM 3317 N N . VAL C 3 50 ? 9.808 50.234 20.277 1.00 33.96 28 VAL F N 1
ATOM 3318 C CA . VAL C 3 50 ? 9.277 48.921 19.906 1.00 33.59 28 VAL F CA 1
ATOM 3319 C C . VAL C 3 50 ? 10.378 47.868 20.008 1.00 37.31 28 VAL F C 1
ATOM 3320 O O . VAL C 3 50 ? 11.425 48.004 19.373 1.00 37.19 28 VAL F O 1
ATOM 3324 N N . LEU C 3 51 ? 10.132 46.827 20.815 1.00 33.69 29 LEU F N 1
ATOM 3325 C CA . LEU C 3 51 ? 11.056 45.714 21.007 1.00 33.41 29 LEU F CA 1
ATOM 3326 C C . LEU C 3 51 ? 10.464 44.426 20.454 1.00 37.17 29 LEU F C 1
ATOM 3327 O O . LEU C 3 51 ? 9.297 44.118 20.712 1.00 36.44 29 LEU F O 1
ATOM 3332 N N . GLU C 3 52 ? 11.268 43.683 19.683 1.00 34.22 30 GLU F N 1
ATOM 3333 C CA . GLU C 3 52 ? 10.871 42.398 19.117 1.00 34.04 30 GLU F CA 1
ATOM 3334 C C . GLU C 3 52 ? 11.538 41.301 19.943 1.00 37.11 30 GLU F C 1
ATOM 3335 O O . GLU C 3 52 ? 12.758 41.319 20.114 1.00 36.41 30 GLU F O 1
ATOM 3341 N N . MET C 3 53 ? 10.732 40.375 20.485 1.00 33.45 31 MET F N 1
ATOM 3342 C CA . MET C 3 53 ? 11.219 39.266 21.306 1.00 32.98 31 MET F CA 1
ATOM 3343 C C . MET C 3 53 ? 10.829 37.934 20.687 1.00 36.35 31 MET F C 1
ATOM 3344 O O . MET C 3 53 ? 9.673 37.745 20.305 1.00 35.45 31 MET F O 1
ATOM 3349 N N . GLU C 3 54 ? 11.796 37.011 20.595 1.00 33.15 32 GLU F N 1
ATOM 3350 C CA . GLU C 3 54 ? 11.586 35.679 20.039 1.00 33.13 32 GLU F CA 1
ATOM 3351 C C . GLU C 3 54 ? 12.347 34.645 20.863 1.00 36.96 32 GLU F C 1
ATOM 3352 O O . GLU C 3 54 ? 13.555 34.787 21.070 1.00 36.58 32 GLU F O 1
ATOM 3358 N N . LEU C 3 55 ? 11.637 33.609 21.334 1.00 33.48 33 LEU F N 1
ATOM 3359 C CA . LEU C 3 55 ? 12.238 32.525 22.104 1.00 33.09 33 LEU F CA 1
ATOM 3360 C C . LEU C 3 55 ? 12.945 31.561 21.164 1.00 36.96 33 LEU F C 1
ATOM 3361 O O . LEU C 3 55 ? 12.320 31.018 20.250 1.00 37.05 33 LEU F O 1
ATOM 3366 N N . LEU C 3 56 ? 14.261 31.394 21.358 1.00 33.08 34 LEU F N 1
ATOM 3367 C CA . LEU C 3 56 ? 15.086 30.504 20.542 1.00 33.10 34 LEU F CA 1
ATOM 3368 C C . LEU C 3 56 ? 14.990 29.073 21.065 1.00 36.17 34 LEU F C 1
ATOM 3369 O O . LEU C 3 56 ? 14.944 28.134 20.268 1.00 36.07 34 LEU F O 1
ATOM 3374 N N . SER C 3 57 ? 14.945 28.917 22.407 1.00 31.86 35 SER F N 1
ATOM 3375 C CA . SER C 3 57 ? 14.817 27.638 23.109 1.00 31.42 35 SER F CA 1
ATOM 3376 C C . SER C 3 57 ? 14.355 27.815 24.557 1.00 34.96 35 SER F C 1
ATOM 3377 O O . SER C 3 57 ? 14.773 28.758 25.229 1.00 34.01 35 SER F O 1
ATOM 3380 N N . VAL C 3 58 ? 13.487 26.900 25.027 1.00 31.76 36 VAL F N 1
ATOM 3381 C CA . VAL C 3 58 ? 12.979 26.858 26.403 1.00 31.40 36 VAL F CA 1
ATOM 3382 C C . VAL C 3 58 ? 13.344 25.472 26.939 1.00 35.06 36 VAL F C 1
ATOM 3383 O O . VAL C 3 58 ? 12.842 24.461 26.440 1.00 34.68 36 VAL F O 1
ATOM 3387 N N . THR C 3 59 ? 14.261 25.436 27.917 1.00 31.45 37 THR F N 1
ATOM 3388 C CA . THR C 3 59 ? 14.797 24.206 28.493 1.00 31.33 37 THR F CA 1
ATOM 3389 C C . THR C 3 59 ? 14.299 23.926 29.915 1.00 35.11 37 THR F C 1
ATOM 3390 O O . THR C 3 59 ? 14.374 24.793 30.786 1.00 34.90 37 THR F O 1
ATOM 3394 N N . LEU C 3 60 ? 13.805 22.697 30.135 1.00 31.53 38 LEU F N 1
ATOM 3395 C CA . LEU C 3 60 ? 13.340 22.209 31.431 1.00 31.57 38 LEU F CA 1
ATOM 3396 C C . LEU C 3 60 ? 14.232 21.020 31.803 1.00 35.04 38 LEU F C 1
ATOM 3397 O O . LEU C 3 60 ? 14.032 19.912 31.299 1.00 34.89 38 LEU F O 1
ATOM 3402 N N . GLU C 3 61 ? 15.260 21.274 32.633 1.00 30.98 39 GLU F N 1
ATOM 3403 C CA . GLU C 3 61 ? 16.229 20.265 33.057 1.00 30.78 39 GLU F CA 1
ATOM 3404 C C . GLU C 3 61 ? 15.872 19.680 34.436 1.00 34.62 39 GLU F C 1
ATOM 3405 O O . GLU C 3 61 ? 16.044 20.365 35.449 1.00 34.49 39 GLU F O 1
ATOM 3411 N N . PRO C 3 62 ? 15.380 18.417 34.505 1.00 36.25 40 PRO F N 1
ATOM 3412 C CA . PRO C 3 62 ? 15.053 17.838 35.817 1.00 35.78 40 PRO F CA 1
ATOM 3413 C C . PRO C 3 62 ? 16.291 17.456 36.621 1.00 39.26 40 PRO F C 1
ATOM 3414 O O . PRO C 3 62 ? 17.322 17.112 36.039 1.00 38.05 40 PRO F O 1
ATOM 3418 N N . THR C 3 63 ? 16.188 17.534 37.958 1.00 36.75 41 THR F N 1
ATOM 3419 C CA . THR C 3 63 ? 17.266 17.153 38.869 1.00 36.69 41 THR F CA 1
ATOM 3420 C C . THR C 3 63 ? 17.247 15.625 38.930 1.00 38.66 41 THR F C 1
ATOM 3421 O O . THR C 3 63 ? 16.230 15.037 39.310 1.00 37.75 41 THR F O 1
ATOM 3425 N N . LEU C 3 64 ? 18.343 14.990 38.489 1.00 34.13 42 LEU F N 1
ATOM 3426 C CA . LEU C 3 64 ? 18.427 13.534 38.429 1.00 32.42 42 LEU F CA 1
ATOM 3427 C C . LEU C 3 64 ? 19.263 12.899 39.517 1.00 36.03 42 LEU F C 1
ATOM 3428 O O . LEU C 3 64 ? 20.316 13.420 39.891 1.00 36.99 42 LEU F O 1
ATOM 3433 N N . SER C 3 65 ? 18.792 11.741 39.994 1.00 30.96 43 SER F N 1
ATOM 3434 C CA . SER C 3 65 ? 19.451 10.919 40.994 1.00 30.64 43 SER F CA 1
ATOM 3435 C C . SER C 3 65 ? 19.467 9.493 40.458 1.00 32.16 43 SER F C 1
ATOM 3436 O O . SER C 3 65 ? 18.411 8.870 40.316 1.00 30.68 43 SER F O 1
ATOM 3439 N N . LEU C 3 66 ? 20.662 9.005 40.092 1.00 28.42 44 LEU F N 1
ATOM 3440 C CA . LEU C 3 66 ? 20.848 7.668 39.536 1.00 26.92 44 LEU F CA 1
ATOM 3441 C C . LEU C 3 66 ? 20.630 6.597 40.596 1.00 30.52 44 LEU F C 1
ATOM 3442 O O . LEU C 3 66 ? 21.292 6.614 41.633 1.00 30.98 44 LEU F O 1
ATOM 3447 N N . ASP C 3 67 ? 19.677 5.689 40.340 1.00 25.98 45 ASP F N 1
ATOM 3448 C CA . ASP C 3 67 ? 19.381 4.564 41.221 1.00 25.65 45 ASP F CA 1
ATOM 3449 C C . ASP C 3 67 ? 20.353 3.445 40.869 1.00 28.40 45 ASP F C 1
ATOM 3450 O O . ASP C 3 67 ? 21.153 3.033 41.707 1.00 28.52 45 ASP F O 1
ATOM 3455 N N . TYR C 3 68 ? 20.309 2.992 39.605 1.00 23.75 46 TYR F N 1
ATOM 3456 C CA . TYR C 3 68 ? 21.155 1.931 39.071 1.00 23.01 46 TYR F CA 1
ATOM 3457 C C . TYR C 3 68 ? 21.174 1.966 37.547 1.00 26.23 46 TYR F C 1
ATOM 3458 O O . TYR C 3 68 ? 20.365 2.655 36.922 1.00 25.51 46 TYR F O 1
ATOM 3467 N N . ILE C 3 69 ? 22.074 1.175 36.959 1.00 22.73 47 ILE F N 1
ATOM 3468 C CA . ILE C 3 6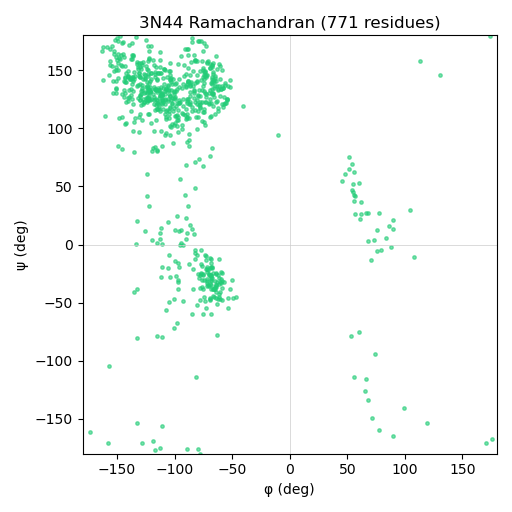9 ? 22.172 0.971 35.520 1.00 21.99 47 ILE F CA 1
ATOM 3469 C C . ILE C 3 69 ? 21.922 -0.513 35.239 1.00 25.39 47 ILE F C 1
ATOM 3470 O O . ILE C 3 69 ? 22.163 -1.358 36.108 1.00 24.47 47 ILE F O 1
ATOM 3475 N N . THR C 3 70 ? 21.462 -0.826 34.028 1.00 22.22 48 THR F N 1
ATOM 3476 C CA . THR C 3 70 ? 21.271 -2.203 33.584 1.00 22.26 48 THR F CA 1
ATOM 3477 C C . THR C 3 70 ? 21.887 -2.373 32.209 1.00 27.89 48 THR F C 1
ATOM 3478 O O . THR C 3 70 ? 22.009 -1.400 31.464 1.00 28.02 48 THR F O 1
ATOM 3482 N N . CYS C 3 71 ? 22.302 -3.598 31.889 1.00 25.44 49 CYS F N 1
ATOM 3483 C CA . CYS C 3 71 ? 22.964 -3.937 30.633 1.00 25.87 49 CYS F CA 1
ATOM 3484 C C . CYS C 3 71 ? 22.809 -5.430 30.356 1.00 29.86 49 CYS F C 1
ATOM 3485 O O . CYS C 3 71 ? 22.039 -6.103 31.042 1.00 29.01 49 CYS F O 1
ATOM 3488 N N . GLU C 3 72 ? 23.518 -5.944 29.340 1.00 27.31 50 GLU F N 1
ATOM 3489 C CA . GLU C 3 72 ? 23.495 -7.364 29.017 1.00 27.66 50 GLU F CA 1
ATOM 3490 C C . GLU C 3 72 ? 24.360 -8.079 30.051 1.00 31.76 50 GLU F C 1
ATOM 3491 O O . GLU C 3 72 ? 25.452 -7.603 30.368 1.00 31.86 50 GLU F O 1
ATOM 3497 N N . TYR C 3 73 ? 23.855 -9.180 30.618 1.00 28.09 51 TYR F N 1
ATOM 3498 C CA . TYR C 3 73 ? 24.618 -9.933 31.608 1.00 28.22 51 TYR F CA 1
ATOM 3499 C C . TYR C 3 73 ? 25.588 -10.903 30.934 1.00 32.16 51 TYR F C 1
ATOM 3500 O O . TYR C 3 73 ? 25.427 -11.219 29.753 1.00 31.70 51 TYR F O 1
ATOM 3509 N N . LYS C 3 74 ? 26.577 -11.387 31.692 1.00 28.11 52 LYS F N 1
ATOM 3510 C CA . LYS C 3 74 ? 27.545 -12.370 31.219 1.00 27.46 52 LYS F CA 1
ATOM 3511 C C . LYS C 3 74 ? 27.470 -13.581 32.136 1.00 30.63 52 LYS F C 1
ATOM 3512 O O . LYS C 3 74 ? 27.596 -13.434 33.353 1.00 30.16 52 LYS F O 1
ATOM 3518 N N . THR C 3 75 ? 27.243 -14.768 31.556 1.00 27.14 53 THR F N 1
ATOM 3519 C CA . THR C 3 75 ? 27.205 -16.010 32.322 1.00 26.78 53 THR F CA 1
ATOM 3520 C C . THR C 3 75 ? 28.611 -16.602 32.275 1.00 30.81 53 THR F C 1
ATOM 3521 O O . THR C 3 75 ? 29.012 -17.180 31.261 1.00 30.03 53 THR F O 1
ATOM 3525 N N . VAL C 3 76 ? 29.378 -16.390 33.356 1.00 28.21 54 VAL F N 1
ATOM 3526 C CA . VAL C 3 76 ? 30.755 -16.869 33.460 1.00 28.44 54 VAL F CA 1
ATOM 3527 C C . VAL C 3 76 ? 30.741 -18.345 33.816 1.00 32.34 54 VAL F C 1
ATOM 3528 O O . VAL C 3 76 ? 30.343 -18.718 34.922 1.00 32.04 54 VAL F O 1
ATOM 3532 N N . ILE C 3 77 ? 31.128 -19.181 32.845 1.00 28.93 55 ILE F N 1
ATOM 3533 C CA . ILE C 3 77 ? 31.174 -20.629 33.001 1.00 28.62 55 ILE F CA 1
ATOM 3534 C C . ILE C 3 77 ? 32.607 -21.140 32.759 1.00 32.75 55 ILE F C 1
ATOM 3535 O O . ILE C 3 77 ? 33.036 -21.229 31.604 1.00 32.87 55 ILE F O 1
ATOM 3540 N N . PRO C 3 78 ? 33.360 -21.503 33.822 1.00 29.20 56 PRO F N 1
ATOM 3541 C CA . PRO C 3 78 ? 34.713 -22.035 33.600 1.00 29.41 56 PRO F CA 1
ATOM 3542 C C . PRO C 3 78 ? 34.675 -23.499 33.152 1.00 32.69 56 PRO F C 1
ATOM 3543 O O . PRO C 3 78 ? 33.591 -24.081 33.031 1.00 31.78 56 PRO F O 1
ATOM 3547 N N . SER C 3 79 ? 35.860 -24.096 32.921 1.00 29.55 57 SER F N 1
ATOM 3548 C CA . SER C 3 79 ? 35.993 -25.501 32.544 1.00 29.15 57 SER F CA 1
ATOM 3549 C C . SER C 3 79 ? 35.414 -26.372 33.662 1.00 32.23 57 SER F C 1
ATOM 3550 O O . SER C 3 79 ? 35.750 -26.144 34.829 1.00 31.89 57 SER F O 1
ATOM 3553 N N . PRO C 3 80 ? 34.488 -27.313 33.347 1.00 28.18 58 PRO F N 1
ATOM 3554 C CA . PRO C 3 80 ? 33.899 -28.139 34.415 1.00 27.78 58 PRO F CA 1
ATOM 3555 C C . PRO C 3 80 ? 34.914 -29.092 35.032 1.00 32.95 58 PRO F C 1
ATOM 3556 O O . PRO C 3 80 ? 35.739 -29.664 34.314 1.00 33.27 58 PRO F O 1
ATOM 3560 N N . TYR C 3 81 ? 34.878 -29.234 36.365 1.00 29.74 59 TYR F N 1
ATOM 3561 C CA . TYR C 3 81 ? 35.793 -30.132 37.053 1.00 29.92 59 TYR F CA 1
ATOM 3562 C C . TYR C 3 81 ? 35.299 -31.573 36.956 1.00 32.70 59 TYR F C 1
ATOM 3563 O O . TYR C 3 81 ? 34.385 -31.975 37.682 1.00 31.95 59 TYR F O 1
ATOM 3572 N N . VAL C 3 82 ? 35.884 -32.333 36.020 1.00 28.90 60 VAL F N 1
ATOM 3573 C CA . VAL C 3 82 ? 35.555 -33.739 35.810 1.00 28.37 60 VAL F CA 1
ATOM 3574 C C . VAL C 3 82 ? 36.472 -34.555 36.719 1.00 31.97 60 VAL F C 1
ATOM 3575 O O . VAL C 3 82 ? 37.683 -34.619 36.487 1.00 32.16 60 VAL F O 1
ATOM 3579 N N . LYS C 3 83 ? 35.896 -35.142 37.774 1.00 27.70 61 LYS F N 1
ATOM 3580 C CA . LYS C 3 83 ? 36.638 -35.969 38.714 1.00 27.56 61 LYS F CA 1
ATOM 3581 C C . LYS C 3 83 ? 36.475 -37.441 38.348 1.00 31.11 61 LYS F C 1
ATOM 3582 O O . LYS C 3 83 ? 35.385 -38.002 38.484 1.00 30.25 61 LYS F O 1
ATOM 3588 N N . CYS C 3 84 ? 37.560 -38.048 37.849 1.00 28.24 62 CYS F N 1
ATOM 3589 C CA . CYS C 3 84 ? 37.592 -39.458 37.477 1.00 28.20 62 CYS F CA 1
ATOM 3590 C C . CYS C 3 84 ? 37.865 -40.279 38.728 1.00 32.37 62 CYS F C 1
ATOM 3591 O O . CYS C 3 84 ? 38.768 -39.935 39.499 1.00 32.51 62 CYS F O 1
ATOM 3594 N N . CYS C 3 85 ? 37.080 -41.359 38.929 1.00 28.72 63 CYS F N 1
ATOM 3595 C CA . CYS C 3 85 ? 37.178 -42.292 40.061 1.00 29.09 63 CYS F CA 1
ATOM 3596 C C . CYS C 3 85 ? 37.100 -41.585 41.425 1.00 32.77 63 CYS F C 1
ATOM 3597 O O . CYS C 3 85 ? 37.971 -41.765 42.282 1.00 32.94 63 CYS F O 1
ATOM 3600 N N . GLY C 3 86 ? 36.059 -40.773 41.594 1.00 28.87 64 GLY F N 1
ATOM 3601 C CA . GLY C 3 86 ? 35.838 -40.016 42.818 1.00 28.97 64 GLY F CA 1
ATOM 3602 C C . GLY C 3 86 ? 34.682 -39.039 42.785 1.00 31.95 64 GLY F C 1
ATOM 3603 O O . GLY C 3 86 ? 34.006 -38.897 41.762 1.00 30.70 64 GLY F O 1
ATOM 3604 N N . THR C 3 87 ? 34.464 -38.348 43.919 1.00 29.16 65 THR F N 1
ATOM 3605 C CA . THR C 3 87 ? 33.386 -37.380 44.107 1.00 28.94 65 THR F CA 1
ATOM 3606 C C . THR C 3 87 ? 33.909 -35.960 44.318 1.00 33.81 65 THR F C 1
ATOM 3607 O O . THR C 3 87 ? 34.654 -35.705 45.267 1.00 34.54 65 THR F O 1
ATOM 3611 N N . ALA C 3 88 ? 33.489 -35.037 43.440 1.00 30.16 66 ALA F N 1
ATOM 3612 C CA . ALA C 3 88 ? 33.815 -33.616 43.528 1.00 30.36 66 ALA F CA 1
ATOM 3613 C C . ALA C 3 88 ? 32.807 -32.983 44.490 1.00 35.43 66 ALA F C 1
ATOM 3614 O O . ALA C 3 88 ? 31.680 -33.474 44.589 1.00 35.02 66 ALA F O 1
ATOM 3616 N N . GLU C 3 89 ? 33.208 -31.927 45.219 1.00 33.18 67 GLU F N 1
ATOM 3617 C CA . GLU C 3 89 ? 32.312 -31.276 46.177 1.00 33.89 67 GLU F CA 1
ATOM 3618 C C . GLU C 3 89 ? 32.122 -29.789 45.903 1.00 37.35 67 GLU F C 1
ATOM 3619 O O . GLU C 3 89 ? 33.099 -29.058 45.724 1.00 36.79 67 GLU F O 1
ATOM 3625 N N . CYS C 3 90 ? 30.853 -29.349 45.889 1.00 34.07 68 CYS F N 1
ATOM 3626 C CA . CYS C 3 90 ? 30.465 -27.955 45.689 1.00 33.85 68 CYS F CA 1
ATOM 3627 C C . CYS C 3 90 ? 30.569 -27.190 47.000 1.00 39.90 68 CYS F C 1
ATOM 3628 O O . CYS C 3 90 ? 30.185 -27.705 48.053 1.00 40.41 68 CYS F O 1
ATOM 3631 N N . LYS C 3 91 ? 31.073 -25.954 46.927 1.00 37.44 69 LYS F N 1
ATOM 3632 C CA . LYS C 3 91 ? 31.179 -25.042 48.066 1.00 39.16 69 LYS F CA 1
ATOM 3633 C C . LYS C 3 91 ? 30.378 -23.774 47.765 1.00 42.86 69 LYS F C 1
ATOM 3634 O O . LYS C 3 91 ? 30.271 -23.387 46.598 1.00 41.07 69 LYS F O 1
ATOM 3640 N N . ASP C 3 92 ? 29.792 -23.148 48.800 1.00 41.05 70 ASP F N 1
ATOM 3641 C CA . ASP C 3 92 ? 29.005 -21.928 48.624 1.00 41.06 70 ASP F CA 1
ATOM 3642 C C . ASP C 3 92 ? 29.923 -20.730 48.377 1.00 44.45 70 ASP F C 1
ATOM 3643 O O . ASP C 3 92 ? 30.715 -20.362 49.249 1.00 45.79 70 ASP F O 1
ATOM 3648 N N . LYS C 3 93 ? 29.837 -20.156 47.167 1.00 38.87 71 LYS F N 1
ATOM 3649 C CA . LYS C 3 93 ? 30.640 -19.006 46.747 1.00 38.49 71 LYS F CA 1
ATOM 3650 C C . LYS C 3 93 ? 29.793 -17.733 46.722 1.00 42.20 71 LYS F C 1
ATOM 3651 O O . LYS C 3 93 ? 28.654 -17.761 46.249 1.00 40.76 71 LYS F O 1
ATOM 3657 N N . ASN C 3 94 ? 30.348 -16.622 47.241 1.00 40.01 72 ASN F N 1
ATOM 3658 C CA . ASN C 3 94 ? 29.669 -15.327 47.295 1.00 40.35 72 ASN F CA 1
ATOM 3659 C C . ASN C 3 94 ? 29.784 -14.593 45.949 1.00 42.09 72 ASN F C 1
ATOM 3660 O O . ASN C 3 94 ? 30.512 -13.603 45.819 1.00 42.52 72 ASN F O 1
ATOM 3665 N N . LEU C 3 95 ? 29.064 -15.112 44.940 1.00 36.05 73 LEU F N 1
ATOM 3666 C CA . LEU C 3 95 ? 29.025 -14.581 43.575 1.00 34.23 73 LEU F CA 1
ATOM 3667 C C . LEU C 3 95 ? 27.564 -14.434 43.108 1.00 36.75 73 LEU F C 1
ATOM 3668 O O . LEU C 3 95 ? 26.724 -15.231 43.537 1.00 36.40 73 LEU F O 1
ATOM 3673 N N . PRO C 3 96 ? 27.227 -13.431 42.253 1.00 32.18 74 PRO F N 1
ATOM 3674 C CA . PRO C 3 96 ? 25.823 -13.268 41.830 1.00 31.40 74 PRO F CA 1
ATOM 3675 C C . PRO C 3 96 ? 25.312 -14.434 40.988 1.00 33.47 74 PRO F C 1
ATOM 3676 O O . PRO C 3 96 ? 25.957 -14.816 40.008 1.00 31.94 74 PRO F O 1
ATOM 3680 N N . ASP C 3 97 ? 24.168 -15.022 41.413 1.00 29.84 75 ASP F N 1
ATOM 3681 C CA . ASP C 3 97 ? 23.509 -16.186 40.804 1.00 28.81 75 ASP F CA 1
ATOM 3682 C C . ASP C 3 97 ? 24.443 -17.402 40.695 1.00 31.82 75 ASP F C 1
ATOM 3683 O O . ASP C 3 97 ? 24.390 -18.139 39.704 1.00 30.28 75 ASP F O 1
ATOM 3688 N N . TYR C 3 98 ? 25.304 -17.603 41.718 1.00 28.96 76 TYR F N 1
ATOM 3689 C CA . TYR C 3 98 ? 26.250 -18.714 41.750 1.00 28.32 76 TYR F CA 1
ATOM 3690 C C . TYR C 3 98 ? 25.517 -20.044 41.800 1.00 32.34 76 TYR F C 1
ATOM 3691 O O . TYR C 3 98 ? 24.696 -20.277 42.688 1.00 32.50 76 TYR F O 1
ATOM 3700 N N . SER C 3 99 ? 25.802 -20.895 40.812 1.00 28.64 77 SER F N 1
ATOM 3701 C CA . SER C 3 99 ? 25.199 -22.211 40.672 1.00 28.52 77 SER F CA 1
ATOM 3702 C C . SER C 3 99 ? 26.283 -23.280 40.652 1.00 32.45 77 SER F C 1
ATOM 3703 O O . SER C 3 99 ? 27.289 -23.130 39.953 1.00 31.36 77 SER F O 1
ATOM 3706 N N . CYS C 3 100 ? 26.080 -24.349 41.433 1.00 29.99 78 CYS F N 1
ATOM 3707 C CA . CYS C 3 100 ? 26.999 -25.480 41.516 1.00 29.74 78 CYS F CA 1
ATOM 3708 C C . CYS C 3 100 ? 26.227 -26.784 41.662 1.00 33.09 78 CYS F C 1
ATOM 3709 O O . CYS C 3 100 ? 25.341 -26.889 42.512 1.00 33.71 78 CYS F O 1
ATOM 3712 N N . LYS C 3 101 ? 26.565 -27.774 40.822 1.00 28.36 79 LYS F N 1
ATOM 3713 C CA . LYS C 3 101 ? 25.951 -29.100 40.816 1.00 28.03 79 LYS F CA 1
ATOM 3714 C C . LYS C 3 101 ? 26.986 -30.179 40.523 1.00 30.82 79 LYS F C 1
ATOM 3715 O O . LYS C 3 101 ? 27.850 -29.991 39.664 1.00 29.60 79 LYS F O 1
ATOM 3721 N N . VAL C 3 102 ? 26.886 -31.314 41.232 1.00 27.57 80 VAL F N 1
ATOM 3722 C CA . VAL C 3 102 ? 27.770 -32.465 41.044 1.00 26.78 80 VAL F CA 1
ATOM 3723 C C . VAL C 3 102 ? 26.933 -33.611 40.475 1.00 30.29 80 VAL F C 1
ATOM 3724 O O . VAL C 3 102 ? 26.004 -34.088 41.132 1.00 30.82 80 VAL F O 1
ATOM 3728 N N . PHE C 3 103 ? 27.247 -34.019 39.236 1.00 25.61 81 PHE F N 1
ATOM 3729 C CA . PHE C 3 103 ? 26.547 -35.091 38.531 1.00 25.25 81 PHE F CA 1
ATOM 3730 C C . PHE C 3 103 ? 27.326 -36.401 38.619 1.00 28.82 81 PHE F C 1
ATOM 3731 O O . PHE C 3 103 ? 28.512 -36.432 38.294 1.00 27.59 81 PHE F O 1
ATOM 3739 N N . THR C 3 104 ? 26.654 -37.471 39.080 1.00 26.08 82 THR F N 1
ATOM 3740 C CA . THR C 3 104 ? 27.217 -38.818 39.244 1.00 25.99 82 THR F CA 1
ATOM 3741 C C . THR C 3 104 ? 26.924 -39.682 38.010 1.00 30.42 82 THR F C 1
ATOM 3742 O O . THR C 3 104 ? 26.035 -39.344 37.227 1.00 30.21 82 THR F O 1
ATOM 3746 N N . GLY C 3 105 ? 27.670 -40.781 37.855 1.00 27.35 83 GLY F N 1
ATOM 3747 C CA . GLY C 3 105 ? 27.522 -41.716 36.739 1.00 27.79 83 GLY F CA 1
ATOM 3748 C C . GLY C 3 105 ? 27.922 -41.134 35.397 1.00 31.96 83 GLY F C 1
ATOM 3749 O O . GLY C 3 105 ? 27.422 -41.558 34.352 1.00 32.33 83 GLY F O 1
ATOM 3750 N N . VAL C 3 106 ? 28.832 -40.154 35.432 1.00 28.07 84 VAL F N 1
ATOM 3751 C CA . VAL C 3 106 ? 29.349 -39.420 34.282 1.00 27.81 84 VAL F CA 1
ATOM 3752 C C . VAL C 3 106 ? 30.485 -40.215 33.612 1.00 32.25 84 VAL F C 1
ATOM 3753 O O . VAL C 3 106 ? 31.376 -40.712 34.298 1.00 31.56 84 VAL F O 1
ATOM 3757 N N . TYR C 3 107 ? 30.425 -40.359 32.278 1.00 29.70 85 TYR F N 1
ATOM 3758 C CA . TYR C 3 107 ? 31.448 -41.059 31.499 1.00 30.24 85 TYR F CA 1
ATOM 3759 C C . TYR C 3 107 ? 31.776 -40.233 30.245 1.00 35.04 85 TYR F C 1
ATOM 3760 O O . TYR C 3 107 ? 31.249 -40.518 29.169 1.00 35.37 85 TYR F O 1
ATOM 3769 N N . PRO C 3 108 ? 32.607 -39.170 30.367 1.00 31.75 86 PRO F N 1
ATOM 3770 C CA . PRO C 3 108 ? 32.898 -38.339 29.191 1.00 32.20 86 PRO F CA 1
ATOM 3771 C C . PRO C 3 108 ? 33.979 -38.887 28.266 1.00 37.88 86 PRO F C 1
ATOM 3772 O O . PRO C 3 108 ? 34.807 -39.702 28.678 1.00 37.68 86 PRO F O 1
ATOM 3776 N N . PHE C 3 109 ? 33.963 -38.418 27.009 1.00 36.02 87 PHE F N 1
ATOM 3777 C CA . PHE C 3 109 ? 34.908 -38.801 25.964 1.00 37.46 87 PHE F CA 1
ATOM 3778 C C . PHE C 3 109 ? 35.635 -37.586 25.392 1.00 42.35 87 PHE F C 1
ATOM 3779 O O . PHE C 3 109 ? 35.058 -36.500 25.302 1.00 41.38 87 PHE F O 1
ATOM 3787 N N . MET C 3 110 ? 36.900 -37.787 24.993 1.00 40.58 88 MET F N 1
ATOM 3788 C CA . MET C 3 110 ? 37.743 -36.799 24.319 1.00 41.57 88 MET F CA 1
ATOM 3789 C C . MET C 3 110 ? 38.110 -37.376 22.939 1.00 48.03 88 MET F C 1
ATOM 3790 O O . MET C 3 110 ? 37.487 -38.364 22.537 1.00 48.25 88 MET F O 1
ATOM 3795 N N . TRP C 3 111 ? 39.067 -36.769 22.200 1.00 46.39 89 TRP F N 1
ATOM 3796 C CA . TRP C 3 111 ? 39.443 -37.267 20.870 1.00 48.71 89 TRP F CA 1
ATOM 3797 C C . TRP C 3 111 ? 39.993 -38.704 20.880 1.00 52.82 89 TRP F C 1
ATOM 3798 O O . TRP C 3 111 ? 39.586 -39.513 20.044 1.00 53.80 89 TRP F O 1
ATOM 3809 N N . GLY C 3 112 ? 40.916 -38.988 21.798 1.00 48.18 90 GLY F N 1
ATOM 3810 C CA . GLY C 3 112 ? 41.570 -40.289 21.910 1.00 48.48 90 GLY F CA 1
ATOM 3811 C C . GLY C 3 112 ? 40.850 -41.351 22.720 1.00 50.01 90 GLY F C 1
ATOM 3812 O O . GLY C 3 112 ? 41.450 -42.377 23.053 1.00 50.09 90 GLY F O 1
ATOM 3813 N N . GLY C 3 113 ? 39.575 -41.114 23.025 1.00 44.14 91 GLY F N 1
ATOM 3814 C CA . GLY C 3 113 ? 38.745 -42.044 23.783 1.00 42.43 91 GLY F CA 1
ATOM 3815 C C . GLY C 3 113 ? 38.212 -41.489 25.087 1.00 43.02 91 GLY F C 1
ATOM 3816 O O . GLY C 3 113 ? 38.044 -40.275 25.229 1.00 41.71 91 GLY F O 1
ATOM 3817 N N . ALA C 3 114 ? 37.932 -42.391 26.046 1.00 38.20 92 ALA F N 1
ATOM 3818 C CA . ALA C 3 114 ? 37.396 -42.060 27.368 1.00 35.91 92 ALA F CA 1
ATOM 3819 C C . ALA C 3 114 ? 38.380 -41.251 28.208 1.00 38.63 92 ALA F C 1
ATOM 3820 O O . ALA C 3 114 ? 39.570 -41.573 28.253 1.00 38.89 92 ALA F O 1
ATOM 3822 N N . TYR C 3 115 ? 37.873 -40.192 28.860 1.00 33.51 93 TYR F N 1
ATOM 3823 C CA . TYR C 3 115 ? 38.648 -39.296 29.718 1.00 32.72 93 TYR F CA 1
ATOM 3824 C C . TYR C 3 115 ? 38.902 -39.916 31.104 1.00 35.60 93 TYR F C 1
ATOM 3825 O O . TYR C 3 115 ? 39.922 -39.613 31.729 1.00 35.48 93 TYR F O 1
ATOM 3834 N N . CYS C 3 116 ? 37.986 -40.790 31.569 1.00 31.09 94 CYS F N 1
ATOM 3835 C CA . CYS C 3 116 ? 38.078 -41.449 32.873 1.00 30.35 94 CYS F CA 1
ATOM 3836 C C . CYS C 3 116 ? 38.274 -42.959 32.773 1.00 35.56 94 CYS F C 1
ATOM 3837 O O . CYS C 3 116 ? 37.739 -43.594 31.861 1.00 35.97 94 CYS F O 1
ATOM 3840 N N . PHE C 3 117 ? 39.006 -43.533 33.748 1.00 32.34 95 PHE F N 1
ATOM 3841 C CA . PHE C 3 117 ? 39.275 -44.969 33.857 1.00 32.81 95 PHE F CA 1
ATOM 3842 C C . PHE C 3 117 ? 38.017 -45.722 34.316 1.00 35.83 95 PHE F C 1
ATOM 3843 O O . PHE C 3 117 ? 37.672 -46.748 33.724 1.00 35.88 95 PHE F O 1
ATOM 3851 N N . CYS C 3 118 ? 37.363 -45.228 35.390 1.00 31.30 96 CYS F N 1
ATOM 3852 C CA . CYS C 3 118 ? 36.161 -45.818 35.985 1.00 30.69 96 CYS F CA 1
ATOM 3853 C C . CYS C 3 118 ? 34.937 -45.677 35.085 1.00 35.40 96 CYS F C 1
ATOM 3854 O O . CYS C 3 118 ? 34.854 -44.726 34.309 1.00 34.78 96 CYS F O 1
ATOM 3857 N N . ASP C 3 119 ? 33.984 -46.620 35.200 1.00 33.13 97 ASP F N 1
ATOM 3858 C CA . ASP C 3 119 ? 32.758 -46.631 34.402 1.00 33.53 97 ASP F CA 1
ATOM 3859 C C . ASP C 3 119 ? 31.587 -45.911 35.083 1.00 36.55 97 ASP F C 1
ATOM 3860 O O . ASP C 3 119 ? 30.928 -45.087 34.443 1.00 36.02 97 ASP F O 1
ATOM 3865 N N . ALA C 3 120 ? 31.331 -46.218 36.372 1.00 32.63 98 ALA F N 1
ATOM 3866 C CA . ALA C 3 120 ? 30.221 -45.648 37.143 1.00 32.01 98 ALA F CA 1
ATOM 3867 C C . ALA C 3 120 ? 30.640 -44.846 38.394 1.00 34.75 98 ALA F C 1
ATOM 3868 O O . ALA C 3 120 ? 29.767 -44.368 39.127 1.00 34.76 98 ALA F O 1
ATOM 3870 N N . GLU C 3 121 ? 31.956 -44.667 38.620 1.00 30.15 99 GLU F N 1
ATOM 3871 C CA . GLU C 3 121 ? 32.480 -43.969 39.802 1.00 29.46 99 GLU F CA 1
ATOM 3872 C C . GLU C 3 121 ? 33.034 -42.552 39.541 1.00 31.82 99 GLU F C 1
ATOM 3873 O O . GLU C 3 121 ? 33.775 -42.027 40.377 1.00 31.21 99 GLU F O 1
ATOM 3879 N N . ASN C 3 122 ? 32.650 -41.921 38.413 1.00 27.51 100 ASN F N 1
ATOM 3880 C CA . ASN C 3 122 ? 33.115 -40.569 38.070 1.00 26.56 100 ASN F CA 1
ATOM 3881 C C . ASN C 3 122 ? 32.045 -39.507 38.294 1.00 29.76 100 ASN F C 1
ATOM 3882 O O . ASN C 3 122 ? 30.853 -39.783 38.143 1.00 29.50 100 ASN F O 1
ATOM 3887 N N . THR C 3 123 ? 32.483 -38.284 38.638 1.00 25.72 101 THR F N 1
ATOM 3888 C CA . THR C 3 123 ? 31.603 -37.137 38.879 1.00 25.06 101 THR F CA 1
ATOM 3889 C C . THR C 3 123 ? 32.050 -35.909 38.091 1.00 27.88 101 THR F C 1
ATOM 3890 O O . THR C 3 123 ? 33.243 -35.750 37.829 1.00 27.37 101 THR F O 1
ATOM 3894 N N . GLN C 3 124 ? 31.093 -35.033 37.731 1.00 23.95 102 GLN F N 1
ATOM 3895 C CA . GLN C 3 124 ? 31.376 -33.773 37.047 1.00 23.22 102 GLN F CA 1
ATOM 3896 C C . GLN C 3 124 ? 30.806 -32.617 37.856 1.00 27.36 102 GLN F C 1
ATOM 3897 O O . GLN C 3 124 ? 29.611 -32.602 38.162 1.00 26.90 102 GLN F O 1
ATOM 3903 N N . LEU C 3 125 ? 31.670 -31.653 38.198 1.00 24.25 103 LEU F N 1
ATOM 3904 C CA . LEU C 3 125 ? 31.291 -30.456 38.935 1.00 24.17 103 LEU F CA 1
ATOM 3905 C C . LEU C 3 125 ? 31.078 -29.334 37.924 1.00 27.66 103 LEU F C 1
ATOM 3906 O O . LEU C 3 125 ? 32.017 -28.940 37.225 1.00 26.92 103 LEU F O 1
ATOM 3911 N N . SER C 3 126 ? 29.832 -28.845 37.832 1.00 24.30 104 SER F N 1
ATOM 3912 C CA . SER C 3 126 ? 29.460 -27.740 36.956 1.00 23.94 104 SER F CA 1
ATOM 3913 C C . SER C 3 126 ? 29.372 -26.467 37.787 1.00 28.33 104 SER F C 1
ATOM 3914 O O . SER C 3 126 ? 28.770 -26.474 38.862 1.00 28.27 104 SER F O 1
ATOM 3917 N N . GLU C 3 127 ? 30.012 -25.391 37.308 1.00 25.11 105 GLU F N 1
ATOM 3918 C CA . GLU C 3 127 ? 30.063 -24.094 37.980 1.00 25.29 105 GLU F CA 1
ATOM 3919 C C . GLU C 3 127 ? 29.686 -22.971 37.035 1.00 28.52 105 GLU F C 1
ATOM 3920 O O . GLU C 3 127 ? 30.121 -22.962 35.880 1.00 27.51 105 GLU F O 1
ATOM 3926 N N . ALA C 3 128 ? 28.885 -22.016 37.534 1.00 25.42 106 ALA F N 1
ATOM 3927 C CA . ALA C 3 128 ? 28.437 -20.843 36.784 1.00 25.19 106 ALA F CA 1
ATOM 3928 C C . ALA C 3 128 ? 28.033 -19.711 37.711 1.00 29.57 106 ALA F C 1
ATOM 3929 O O . ALA C 3 128 ? 27.501 -19.953 38.795 1.00 29.67 106 ALA F O 1
ATOM 3931 N N . HIS C 3 129 ? 28.292 -18.472 37.276 1.00 26.26 107 HIS F N 1
ATOM 3932 C CA . HIS C 3 129 ? 27.904 -17.252 37.982 1.00 26.49 107 HIS F CA 1
ATOM 3933 C C . HIS C 3 129 ? 27.611 -16.132 36.987 1.00 29.56 107 HIS F C 1
ATOM 3934 O O . HIS C 3 129 ? 28.015 -16.216 35.823 1.00 28.20 107 HIS F O 1
ATOM 3941 N N . VAL C 3 130 ? 26.879 -15.106 37.436 1.00 26.80 108 VAL F N 1
ATOM 3942 C CA . VAL C 3 130 ? 26.496 -13.974 36.596 1.00 26.48 108 VAL F CA 1
ATOM 3943 C C . VAL C 3 130 ? 27.255 -12.719 37.018 1.00 31.33 108 VAL F C 1
ATOM 3944 O O . VAL C 3 130 ? 27.438 -12.465 38.210 1.00 31.92 108 VAL F O 1
ATOM 3948 N N . GLU C 3 131 ? 27.714 -11.954 36.026 1.00 27.68 109 GLU F N 1
ATOM 3949 C CA . GLU C 3 131 ? 28.384 -10.673 36.213 1.00 28.26 109 GLU F CA 1
ATOM 3950 C C . GLU C 3 131 ? 28.045 -9.749 35.036 1.00 31.37 109 GLU F C 1
ATOM 3951 O O . GLU C 3 131 ? 27.295 -10.147 34.136 1.00 30.33 109 GLU F O 1
ATOM 3957 N N . LYS C 3 132 ? 28.568 -8.518 35.055 1.00 28.01 110 LYS F N 1
ATOM 3958 C CA . LYS C 3 132 ? 28.355 -7.560 33.978 1.00 27.61 110 LYS F CA 1
ATOM 3959 C C . LYS C 3 132 ? 29.202 -7.952 32.770 1.00 31.74 110 LYS F C 1
ATOM 3960 O O . LYS C 3 132 ? 30.357 -8.358 32.930 1.00 31.56 110 LYS F O 1
ATOM 3966 N N . SER C 3 133 ? 28.629 -7.834 31.563 1.00 28.68 111 SER F N 1
ATOM 3967 C CA . SER C 3 133 ? 29.339 -8.128 30.317 1.00 29.70 111 SER F CA 1
ATOM 3968 C C . SER C 3 133 ? 30.313 -6.984 30.013 1.00 35.28 111 SER F C 1
ATOM 3969 O O . SER C 3 133 ? 30.218 -5.916 30.625 1.00 34.55 111 SER F O 1
ATOM 3972 N N . GLU C 3 134 ? 31.241 -7.204 29.065 1.00 33.84 112 GLU F N 1
ATOM 3973 C CA . GLU C 3 134 ? 32.225 -6.204 28.628 1.00 35.29 112 GLU F CA 1
ATOM 3974 C C . GLU C 3 134 ? 31.504 -5.011 27.975 1.00 37.98 112 GLU F C 1
ATOM 3975 O O . GLU C 3 134 ? 32.018 -3.891 27.985 1.00 38.33 112 GLU F O 1
ATOM 3981 N N . SER C 3 135 ? 30.297 -5.272 27.434 1.00 32.72 113 SER F N 1
ATOM 3982 C CA . SER C 3 135 ? 29.412 -4.318 26.771 1.00 31.51 113 SER F CA 1
ATOM 3983 C C . SER C 3 135 ? 28.822 -3.274 27.711 1.00 34.29 113 SER F C 1
ATOM 3984 O O . SER C 3 135 ? 28.472 -2.192 27.250 1.00 33.71 113 SER F O 1
ATOM 3987 N N . CYS C 3 136 ? 28.687 -3.602 29.013 1.00 30.52 114 CYS F N 1
ATOM 3988 C CA . CYS C 3 136 ? 28.104 -2.744 30.053 1.00 29.68 114 CYS F CA 1
ATOM 3989 C C . CYS C 3 136 ? 28.641 -1.314 30.142 1.00 33.96 114 CYS F C 1
ATOM 3990 O O . CYS C 3 136 ? 27.893 -0.411 30.518 1.00 32.43 114 CYS F O 1
ATOM 3993 N N . LYS C 3 137 ? 29.918 -1.111 29.777 1.00 32.34 115 LYS F N 1
ATOM 3994 C CA . LYS C 3 137 ? 30.584 0.193 29.769 1.00 33.46 115 LYS F CA 1
ATOM 3995 C C . LYS C 3 137 ? 30.117 1.043 28.578 1.00 37.22 115 LYS F C 1
ATOM 3996 O O . LYS C 3 137 ? 30.165 2.273 28.650 1.00 37.39 115 LYS F O 1
ATOM 4002 N N . THR C 3 138 ? 29.670 0.381 27.487 1.00 33.04 116 THR F N 1
ATOM 4003 C CA . THR C 3 138 ? 29.212 1.006 26.241 1.00 32.64 116 THR F CA 1
ATOM 4004 C C . THR C 3 138 ? 27.681 0.916 26.079 1.00 33.94 116 THR F C 1
ATOM 4005 O O . THR C 3 138 ? 27.028 1.944 25.899 1.00 33.07 116 THR F O 1
ATOM 4009 N N . GLU C 3 139 ? 27.126 -0.310 26.124 1.00 29.09 117 GLU F N 1
ATOM 4010 C CA . GLU C 3 139 ? 25.697 -0.595 25.977 1.00 27.37 117 GLU F CA 1
ATOM 4011 C C . GLU C 3 139 ? 25.033 -0.771 27.341 1.00 30.14 117 GLU F C 1
ATOM 4012 O O . GLU C 3 139 ? 25.184 -1.819 27.973 1.00 29.46 117 GLU F O 1
ATOM 4018 N N . PHE C 3 140 ? 24.312 0.268 27.799 1.00 26.35 118 PHE F N 1
ATOM 4019 C CA . PHE C 3 140 ? 23.624 0.284 29.092 1.00 25.30 118 PHE F CA 1
ATOM 4020 C C . PHE C 3 140 ? 22.448 1.265 29.125 1.00 29.04 118 PHE F C 1
ATOM 4021 O O . PHE C 3 140 ? 22.444 2.258 28.392 1.00 28.92 118 PHE F O 1
ATOM 4029 N N . ALA C 3 141 ? 21.469 0.991 30.004 1.00 25.21 119 ALA F N 1
ATOM 4030 C CA . ALA C 3 141 ? 20.298 1.835 30.246 1.00 24.86 119 ALA F CA 1
ATOM 4031 C C . ALA C 3 141 ? 20.375 2.318 31.692 1.00 29.12 119 ALA F C 1
ATOM 4032 O O . ALA C 3 141 ? 20.651 1.519 32.588 1.00 28.84 119 ALA F O 1
ATOM 4034 N N . SER C 3 142 ? 20.169 3.624 31.916 1.00 26.02 120 SER F N 1
ATOM 4035 C CA . SER C 3 142 ? 20.257 4.219 33.248 1.00 25.96 120 SER F CA 1
ATOM 4036 C C . SER C 3 142 ? 18.890 4.528 33.841 1.00 29.65 120 SER F C 1
ATOM 4037 O O . SER C 3 142 ? 18.077 5.192 33.199 1.00 29.31 120 SER F O 1
ATOM 4040 N N . ALA C 3 143 ? 18.641 4.043 35.069 1.00 26.26 121 ALA F N 1
ATOM 4041 C CA . ALA C 3 143 ? 17.388 4.261 35.791 1.00 26.21 121 ALA F CA 1
ATOM 4042 C C . ALA C 3 143 ? 17.557 5.427 36.776 1.00 30.49 121 ALA F C 1
ATOM 4043 O O . ALA C 3 143 ? 18.261 5.298 37.782 1.00 30.11 121 ALA F O 1
ATOM 4045 N N . TYR C 3 144 ? 16.938 6.577 36.451 1.00 27.88 122 TYR F N 1
ATOM 4046 C CA . TYR C 3 144 ? 17.020 7.815 37.232 1.00 28.87 122 TYR F CA 1
ATOM 4047 C C . TYR C 3 144 ? 15.732 8.182 37.962 1.00 34.71 122 TYR F C 1
ATOM 4048 O O . TYR C 3 144 ? 14.631 7.913 37.471 1.00 33.97 122 TYR F O 1
ATOM 4057 N N . ARG C 3 145 ? 15.887 8.881 39.099 1.00 33.44 123 ARG F N 1
ATOM 4058 C CA . ARG C 3 145 ? 14.797 9.467 39.874 1.00 34.79 123 ARG F CA 1
ATOM 4059 C C . ARG C 3 145 ? 14.789 10.951 39.498 1.00 40.35 123 ARG F C 1
ATOM 4060 O O . ARG C 3 145 ? 15.838 11.597 39.559 1.00 39.80 123 ARG F O 1
ATOM 4068 N N . ALA C 3 146 ? 13.633 11.477 39.063 1.00 38.85 124 ALA F N 1
ATOM 4069 C CA . ALA C 3 146 ? 13.512 12.881 38.665 1.00 40.13 124 ALA F CA 1
ATOM 4070 C C . ALA C 3 146 ? 12.879 13.724 39.770 1.00 47.40 124 ALA F C 1
ATOM 4071 O O . ALA C 3 146 ? 11.835 13.354 40.313 1.00 47.72 124 ALA F O 1
ATOM 4073 N N . HIS C 3 147 ? 13.533 14.848 40.113 1.00 46.20 125 HIS F N 1
ATOM 4074 C CA . HIS C 3 147 ? 13.098 15.777 41.162 1.00 48.43 125 HIS F CA 1
ATOM 4075 C C . HIS C 3 147 ? 12.625 17.115 40.554 1.00 53.99 125 HIS F C 1
ATOM 4076 O O . HIS C 3 147 ? 12.218 17.131 39.389 1.00 53.19 125 HIS F O 1
ATOM 4083 N N . THR C 3 148 ? 12.658 18.222 41.336 1.00 52.56 126 THR F N 1
ATOM 4084 C CA . THR C 3 148 ? 12.239 19.561 40.896 1.00 53.77 126 THR F CA 1
ATOM 4085 C C . THR C 3 148 ? 13.120 20.059 39.738 1.00 57.06 126 THR F C 1
ATOM 4086 O O . THR C 3 148 ? 14.335 20.204 39.896 1.00 56.90 126 THR F O 1
ATOM 4090 N N . ALA C 3 149 ? 12.494 20.286 38.571 1.00 44.63 127 ALA F N 1
ATOM 4091 C CA . ALA C 3 149 ? 13.162 20.725 37.347 1.00 43.39 127 ALA F CA 1
ATOM 4092 C C . ALA C 3 149 ? 13.568 22.195 37.349 1.00 46.53 127 ALA F C 1
ATOM 4093 O O . ALA C 3 149 ? 12.846 23.043 37.878 1.00 46.35 127 ALA F O 1
ATOM 4095 N N . SER C 3 150 ? 14.724 22.487 36.730 1.00 42.13 128 SER F N 1
ATOM 4096 C CA . SER C 3 150 ? 15.269 23.835 36.592 1.00 41.34 128 SER F CA 1
ATOM 4097 C C . SER C 3 150 ? 14.914 24.367 35.200 1.00 43.47 128 SER F C 1
ATOM 4098 O O . SER C 3 150 ? 15.281 23.756 34.191 1.00 42.87 128 SER F O 1
ATOM 4101 N N . ALA C 3 151 ? 14.162 25.479 35.152 1.00 38.97 129 ALA F N 1
ATOM 4102 C CA . ALA C 3 151 ? 13.724 26.102 33.903 1.00 37.74 129 ALA F CA 1
ATOM 4103 C C . ALA C 3 151 ? 14.680 27.203 33.449 1.00 40.13 129 ALA F C 1
ATOM 4104 O O . ALA C 3 151 ? 15.104 28.027 34.262 1.00 39.63 129 ALA F O 1
ATOM 4106 N N . SER C 3 152 ? 15.023 27.200 32.149 1.00 35.78 130 SER F N 1
ATOM 4107 C CA . SER C 3 152 ? 15.913 28.177 31.514 1.00 35.23 130 SER F CA 1
ATOM 4108 C C . SER C 3 152 ? 15.429 28.504 30.099 1.00 38.13 130 SER F C 1
ATOM 4109 O O . SER C 3 152 ? 14.767 27.677 29.469 1.00 37.11 130 SER F O 1
ATOM 4112 N N . ALA C 3 153 ? 15.755 29.711 29.602 1.00 34.78 131 ALA F N 1
ATOM 4113 C CA . ALA C 3 153 ? 15.338 30.150 28.270 1.00 34.24 131 ALA F CA 1
ATOM 4114 C C . ALA C 3 153 ? 16.390 30.969 27.526 1.00 37.90 131 ALA F C 1
ATOM 4115 O O . ALA C 3 153 ? 17.155 31.714 28.142 1.00 37.53 131 ALA F O 1
ATOM 4117 N N . LYS C 3 154 ? 16.404 30.827 26.190 1.00 34.32 132 LYS F N 1
ATOM 4118 C CA . LYS C 3 154 ? 17.266 31.560 25.265 1.00 34.26 132 LYS F CA 1
ATOM 4119 C C . LYS C 3 154 ? 16.332 32.500 24.495 1.00 37.32 132 LYS F C 1
ATOM 4120 O O . LYS C 3 154 ? 15.410 32.036 23.816 1.00 36.63 132 LYS F O 1
ATOM 4126 N N . LEU C 3 155 ? 16.530 33.816 24.656 1.00 33.58 133 LEU F N 1
ATOM 4127 C CA . LEU C 3 155 ? 15.676 34.827 24.040 1.00 33.08 133 LEU F CA 1
ATOM 4128 C C . LEU C 3 155 ? 16.437 35.781 23.122 1.00 36.71 133 LEU F C 1
ATOM 4129 O O . LEU C 3 155 ? 17.470 36.326 23.513 1.00 36.62 133 LEU F O 1
ATOM 4134 N N . ARG C 3 156 ? 15.903 35.985 21.902 1.00 32.94 134 ARG F N 1
ATOM 4135 C CA . ARG C 3 156 ? 16.435 36.913 20.904 1.00 32.93 134 ARG F CA 1
ATOM 4136 C C . ARG C 3 156 ? 15.655 38.220 21.043 1.00 36.54 134 ARG F C 1
ATOM 4137 O O . ARG C 3 156 ? 14.422 38.209 20.988 1.00 35.76 134 ARG F O 1
ATOM 4145 N N . VAL C 3 157 ? 16.369 39.336 21.258 1.00 33.31 135 VAL F N 1
ATOM 4146 C CA . VAL C 3 157 ? 15.752 40.654 21.411 1.00 32.92 135 VAL F CA 1
ATOM 4147 C C . VAL C 3 157 ? 16.327 41.625 20.378 1.00 38.30 135 VAL F C 1
ATOM 4148 O O . VAL C 3 157 ? 17.547 41.781 20.292 1.00 38.35 135 VAL F O 1
ATOM 4152 N N . LEU C 3 158 ? 15.448 42.276 19.596 1.00 35.70 136 LEU F N 1
ATOM 4153 C CA . LEU C 3 158 ? 15.861 43.280 18.622 1.00 36.53 136 LEU F CA 1
ATOM 4154 C C . LEU C 3 158 ? 15.909 44.605 19.388 1.00 40.75 136 LEU F C 1
ATOM 4155 O O . LEU C 3 158 ? 14.894 45.293 19.528 1.00 39.86 136 LEU F O 1
ATOM 4160 N N . TYR C 3 159 ? 17.084 44.901 19.967 1.00 38.22 137 TYR F N 1
ATOM 4161 C CA . TYR C 3 159 ? 17.326 46.080 20.794 1.00 38.30 137 TYR F CA 1
ATOM 4162 C C . TYR C 3 159 ? 18.266 47.065 20.103 1.00 43.65 137 TYR F C 1
ATOM 4163 O O . TYR C 3 159 ? 19.401 46.710 19.773 1.00 44.20 137 TYR F O 1
ATOM 4172 N N . GLN C 3 160 ? 17.774 48.305 19.886 1.00 40.46 138 GLN F N 1
ATOM 4173 C CA . GLN C 3 160 ? 18.475 49.425 19.237 1.00 41.33 138 GLN F CA 1
ATOM 4174 C C . GLN C 3 160 ? 18.980 49.091 17.816 1.00 46.32 138 GLN F C 1
ATOM 4175 O O . GLN C 3 160 ? 20.100 49.453 17.442 1.00 47.03 138 GLN F O 1
ATOM 4181 N N . GLY C 3 161 ? 18.133 48.402 17.049 1.00 42.59 139 GLY F N 1
ATOM 4182 C CA . GLY C 3 161 ? 18.416 47.989 15.677 1.00 43.27 139 GLY F CA 1
ATOM 4183 C C . GLY C 3 161 ? 19.359 46.809 15.534 1.00 47.56 139 GLY F C 1
ATOM 4184 O O . GLY C 3 161 ? 19.833 46.533 14.429 1.00 48.27 139 GLY F O 1
ATOM 4185 N N . ASN C 3 162 ? 19.635 46.098 16.643 1.00 43.40 140 ASN F N 1
ATOM 4186 C CA . ASN C 3 162 ? 20.527 44.937 16.668 1.00 43.58 140 ASN F CA 1
ATOM 4187 C C . ASN C 3 162 ? 19.933 43.772 17.457 1.00 45.65 140 ASN F C 1
ATOM 4188 O O . ASN C 3 162 ? 19.243 43.988 18.455 1.00 44.15 140 ASN F O 1
ATOM 4193 N N . ASN C 3 163 ? 20.214 42.537 17.009 1.00 42.02 141 ASN F N 1
ATOM 4194 C CA . ASN C 3 163 ? 19.742 41.320 17.665 1.00 40.89 141 ASN F CA 1
ATOM 4195 C C . ASN C 3 163 ? 20.703 40.893 18.771 1.00 44.78 141 ASN F C 1
ATOM 4196 O O . ASN C 3 163 ? 21.888 40.665 18.511 1.00 45.25 141 ASN F O 1
ATOM 4201 N N . ILE C 3 164 ? 20.188 40.804 20.006 1.00 40.47 142 ILE F N 1
ATOM 4202 C CA . ILE C 3 164 ? 20.958 40.387 21.181 1.00 40.37 142 ILE F CA 1
ATOM 4203 C C . ILE C 3 164 ? 20.433 39.067 21.742 1.00 43.10 142 ILE F C 1
ATOM 4204 O O . ILE C 3 164 ? 19.222 38.831 21.730 1.00 41.68 142 ILE F O 1
ATOM 4209 N N . THR C 3 165 ? 21.347 38.202 22.207 1.00 40.08 143 THR F N 1
ATOM 4210 C CA . THR C 3 165 ? 21.001 36.894 22.765 1.00 39.39 143 THR F CA 1
ATOM 4211 C C . THR C 3 165 ? 21.055 36.934 24.291 1.00 42.79 143 THR F C 1
ATOM 4212 O O . THR C 3 165 ? 22.092 37.273 24.865 1.00 43.11 143 THR F O 1
ATOM 4216 N N . VAL C 3 166 ? 19.925 36.605 24.940 1.00 38.41 144 VAL F N 1
ATOM 4217 C CA . VAL C 3 166 ? 19.806 36.580 26.399 1.00 38.10 144 VAL F CA 1
ATOM 4218 C C . VAL C 3 166 ? 19.504 35.149 26.861 1.00 41.53 144 VAL F C 1
ATOM 4219 O O . VAL C 3 166 ? 18.460 34.593 26.514 1.00 40.42 144 VAL F O 1
ATOM 4223 N N . THR C 3 167 ? 20.433 34.557 27.628 1.00 38.70 145 THR F N 1
ATOM 4224 C CA . THR C 3 167 ? 20.290 33.210 28.184 1.00 38.41 145 THR F CA 1
ATOM 4225 C C . THR C 3 167 ? 20.203 33.347 29.704 1.00 42.56 145 THR F C 1
ATOM 4226 O O . THR C 3 167 ? 21.137 33.849 30.334 1.00 42.82 145 THR F O 1
ATOM 4230 N N . ALA C 3 168 ? 19.052 32.958 30.280 1.00 38.68 146 ALA F N 1
ATOM 4231 C CA . ALA C 3 168 ? 18.794 33.069 31.716 1.00 38.75 146 ALA F CA 1
ATOM 4232 C C . ALA C 3 168 ? 17.843 31.998 32.229 1.00 42.58 146 ALA F C 1
ATOM 4233 O O . ALA C 3 168 ? 17.063 31.437 31.454 1.00 41.80 146 ALA F O 1
ATOM 4235 N N . TYR C 3 169 ? 17.891 31.740 33.551 1.00 39.58 147 TYR F N 1
ATOM 4236 C CA . TYR C 3 169 ? 16.995 30.805 34.224 1.00 39.39 147 TYR F CA 1
ATOM 4237 C C . TYR C 3 169 ? 15.623 31.476 34.344 1.00 42.88 147 TYR F C 1
ATOM 4238 O O . TYR C 3 169 ? 15.543 32.642 34.745 1.00 42.45 147 TYR F O 1
ATOM 4247 N N . ALA C 3 170 ? 14.552 30.752 33.979 1.00 39.14 148 ALA F N 1
ATOM 4248 C CA . ALA C 3 170 ? 13.179 31.258 34.020 1.00 38.84 148 ALA F CA 1
ATOM 4249 C C . ALA C 3 170 ? 12.542 31.154 35.424 1.00 43.39 148 ALA F C 1
ATOM 4250 O O . ALA C 3 170 ? 11.408 30.688 35.571 1.00 43.25 148 ALA F O 1
ATOM 4252 N N . ASN C 3 171 ? 13.278 31.622 36.449 1.00 40.50 149 ASN F N 1
ATOM 4253 C CA . ASN C 3 171 ? 12.854 31.619 37.853 1.00 41.19 149 ASN F CA 1
ATOM 4254 C C . ASN C 3 171 ? 12.326 32.980 38.331 1.00 45.88 149 ASN F C 1
ATOM 4255 O O . ASN C 3 171 ? 11.705 33.058 39.394 1.00 46.32 149 ASN F O 1
ATOM 4260 N N . GLY C 3 172 ? 12.582 34.025 37.544 1.00 42.24 150 GLY F N 1
ATOM 4261 C CA . GLY C 3 172 ? 12.180 35.392 37.854 1.00 42.42 150 GLY F CA 1
ATOM 4262 C C . GLY C 3 172 ? 13.066 36.052 38.892 1.00 47.34 150 GLY F C 1
ATOM 4263 O O . GLY C 3 172 ? 12.617 36.956 39.602 1.00 47.39 150 GLY F O 1
ATOM 4264 N N . ASP C 3 173 ? 14.338 35.609 38.978 1.00 44.28 151 ASP F N 1
ATOM 4265 C CA . ASP C 3 173 ? 15.330 36.121 39.926 1.00 44.95 151 ASP F CA 1
ATOM 4266 C C . ASP C 3 173 ? 16.688 36.370 39.260 1.00 48.45 151 ASP F C 1
ATOM 4267 O O . ASP C 3 173 ? 17.335 37.375 39.563 1.00 48.85 151 ASP F O 1
ATOM 4272 N N . HIS C 3 174 ? 17.115 35.455 38.364 1.00 43.81 152 HIS F N 1
ATOM 4273 C CA . HIS C 3 174 ? 18.385 35.532 37.641 1.00 43.26 152 HIS F CA 1
ATOM 4274 C C . HIS C 3 174 ? 18.383 36.687 36.632 1.00 46.11 152 HIS F C 1
ATOM 4275 O O . HIS C 3 174 ? 17.656 36.643 35.637 1.00 45.04 152 HIS F O 1
ATOM 4282 N N . ALA C 3 175 ? 19.181 37.733 36.916 1.00 42.67 153 ALA F N 1
ATOM 4283 C CA . ALA C 3 175 ? 19.286 38.927 36.077 1.00 42.06 153 ALA F CA 1
ATOM 4284 C C . ALA C 3 175 ? 20.522 38.901 35.182 1.00 45.56 153 ALA F C 1
ATOM 4285 O O . ALA C 3 175 ? 21.641 38.726 35.668 1.00 46.15 153 ALA F O 1
ATOM 4287 N N . VAL C 3 176 ? 20.304 39.061 33.866 1.00 41.00 154 VAL F N 1
ATOM 4288 C CA . VAL C 3 176 ? 21.352 39.081 32.840 1.00 40.82 154 VAL F CA 1
ATOM 4289 C C . VAL C 3 176 ? 21.349 40.467 32.184 1.00 43.71 154 VAL F C 1
ATOM 4290 O O . VAL C 3 176 ? 20.304 40.926 31.716 1.00 42.46 154 VAL F O 1
ATOM 4294 N N . THR C 3 177 ? 22.514 41.135 32.178 1.00 40.65 155 THR F N 1
ATOM 4295 C CA . THR C 3 177 ? 22.667 42.473 31.610 1.00 40.44 155 THR F CA 1
ATOM 4296 C C . THR C 3 177 ? 23.386 42.441 30.255 1.00 44.07 155 THR F C 1
ATOM 4297 O O . THR C 3 177 ? 24.569 42.098 30.184 1.00 44.65 155 THR F O 1
ATOM 4301 N N . VAL C 3 178 ? 22.647 42.776 29.181 1.00 39.30 156 VAL F N 1
ATOM 4302 C CA . VAL C 3 178 ? 23.151 42.841 27.803 1.00 39.15 156 VAL F CA 1
ATOM 4303 C C . VAL C 3 178 ? 22.864 44.254 27.285 1.00 42.43 156 VAL F C 1
ATOM 4304 O O . VAL C 3 178 ? 21.706 44.685 27.303 1.00 41.22 156 VAL F O 1
ATOM 4308 N N . LYS C 3 179 ? 23.925 44.975 26.848 1.00 39.60 157 LYS F N 1
ATOM 4309 C CA . LYS C 3 179 ? 23.880 46.360 26.349 1.00 39.49 157 LYS F CA 1
ATOM 4310 C C . LYS C 3 179 ? 23.251 47.329 27.372 1.00 41.93 157 LYS F C 1
ATOM 4311 O O . LYS C 3 179 ? 22.444 48.190 27.012 1.00 41.19 157 LYS F O 1
ATOM 4317 N N . ASP C 3 180 ? 23.633 47.160 28.660 1.00 37.88 158 ASP F N 1
ATOM 4318 C CA . ASP C 3 180 ? 23.180 47.921 29.836 1.00 37.34 158 ASP F CA 1
ATOM 4319 C C . ASP C 3 180 ? 21.702 47.700 30.229 1.00 39.56 158 ASP F C 1
ATOM 4320 O O . ASP C 3 180 ? 21.225 48.305 31.194 1.00 38.99 158 ASP F O 1
ATOM 4325 N N . ALA C 3 181 ? 20.999 46.795 29.515 1.00 35.13 159 ALA F N 1
ATOM 4326 C CA . ALA C 3 181 ? 19.603 46.446 29.777 1.00 33.85 159 ALA F CA 1
ATOM 4327 C C . ALA C 3 181 ? 19.529 45.186 30.646 1.00 37.47 159 ALA F C 1
ATOM 4328 O O . ALA C 3 181 ? 20.076 44.145 30.274 1.00 36.85 159 ALA F O 1
ATOM 4330 N N . LYS C 3 182 ? 18.879 45.299 31.818 1.00 34.08 160 LYS F N 1
ATOM 4331 C CA . LYS C 3 182 ? 18.725 44.208 32.780 1.00 33.80 160 LYS F CA 1
ATOM 4332 C C . LYS C 3 182 ? 17.517 43.347 32.408 1.00 36.80 160 LYS F C 1
ATOM 4333 O O . LYS C 3 182 ? 16.389 43.848 32.359 1.00 35.87 160 LYS F O 1
ATOM 4339 N N . PHE C 3 183 ? 17.764 42.058 32.119 1.00 33.25 161 PHE F N 1
ATOM 4340 C CA . PHE C 3 183 ? 16.732 41.100 31.726 1.00 32.38 161 PHE F CA 1
ATOM 4341 C C . PHE C 3 183 ? 16.439 40.079 32.820 1.00 36.65 161 PHE F C 1
ATOM 4342 O O . PHE C 3 183 ? 17.348 39.385 33.284 1.00 36.43 161 PHE F O 1
ATOM 4350 N N . ILE C 3 184 ? 15.163 39.992 33.224 1.00 33.44 162 ILE F N 1
ATOM 4351 C CA . ILE C 3 184 ? 14.664 39.034 34.210 1.00 33.73 162 ILE F CA 1
ATOM 4352 C C . ILE C 3 184 ? 13.558 38.224 33.526 1.00 38.10 162 ILE F C 1
ATOM 4353 O O . ILE C 3 184 ? 12.512 38.769 33.162 1.00 37.58 162 ILE F O 1
ATOM 4358 N N . VAL C 3 185 ? 13.836 36.936 33.303 1.00 35.32 163 VAL F N 1
ATOM 4359 C CA . VAL C 3 185 ? 12.962 35.980 32.624 1.00 35.06 163 VAL F CA 1
ATOM 4360 C C . VAL C 3 185 ? 12.231 35.102 33.650 1.00 39.56 163 VAL F C 1
ATOM 4361 O O . VAL C 3 185 ? 12.853 34.587 34.582 1.00 39.48 163 VAL F O 1
ATOM 4365 N N . GLY C 3 186 ? 10.921 34.963 33.467 1.00 36.32 164 GLY F N 1
ATOM 4366 C CA . GLY C 3 186 ? 10.066 34.156 34.327 1.00 36.69 164 GLY F CA 1
ATOM 4367 C C . GLY C 3 186 ? 9.465 34.900 35.508 1.00 41.55 164 GLY F C 1
ATOM 4368 O O . GLY C 3 186 ? 9.474 36.135 35.525 1.00 41.19 164 GLY F O 1
ATOM 4369 N N . PRO C 3 187 ? 8.926 34.187 36.528 1.00 39.03 165 PRO F N 1
ATOM 4370 C CA . PRO C 3 187 ? 8.837 32.720 36.660 1.00 39.07 165 PRO F CA 1
ATOM 4371 C C . PRO C 3 187 ? 7.765 32.104 35.763 1.00 43.03 165 PRO F C 1
ATOM 4372 O O . PRO C 3 187 ? 6.712 32.712 35.569 1.00 43.04 165 PRO F O 1
ATOM 4376 N N . MET C 3 188 ? 8.048 30.908 35.204 1.00 39.45 166 MET F N 1
ATOM 4377 C CA . MET C 3 188 ? 7.152 30.152 34.316 1.00 39.33 166 MET F CA 1
ATOM 4378 C C . MET C 3 188 ? 5.767 29.976 34.940 1.00 42.53 166 MET F C 1
ATOM 4379 O O . MET C 3 188 ? 5.668 29.669 36.131 1.00 42.71 166 MET F O 1
ATOM 4384 N N . SER C 3 189 ? 4.706 30.197 34.141 1.00 38.28 167 SER F N 1
ATOM 4385 C CA . SER C 3 189 ? 3.313 30.073 34.585 1.00 38.79 167 SER F CA 1
ATOM 4386 C C . SER C 3 189 ? 2.941 28.621 34.892 1.00 42.71 167 SER F C 1
ATOM 4387 O O . SER C 3 189 ? 2.106 28.375 35.765 1.00 43.47 167 SER F O 1
ATOM 4390 N N . SER C 3 190 ? 3.567 27.668 34.177 1.00 38.11 168 SER F N 1
ATOM 4391 C CA . SER C 3 190 ? 3.342 26.236 34.349 1.00 38.22 168 SER F CA 1
ATOM 4392 C C . SER C 3 190 ? 4.614 25.536 34.833 1.00 41.06 168 SER F C 1
ATOM 4393 O O . SER C 3 190 ? 5.698 25.781 34.298 1.00 39.43 168 SER F O 1
ATOM 4396 N N . ALA C 3 191 ? 4.473 24.678 35.860 1.00 38.15 169 ALA F N 1
ATOM 4397 C CA . ALA C 3 191 ? 5.563 23.893 36.449 1.00 37.55 169 ALA F CA 1
ATOM 4398 C C . ALA C 3 191 ? 5.548 22.452 35.897 1.00 40.86 169 ALA F C 1
ATOM 4399 O O . ALA C 3 191 ? 6.244 21.574 36.416 1.00 40.47 169 ALA F O 1
ATOM 4401 N N . TRP C 3 192 ? 4.762 22.231 34.822 1.00 36.92 170 TRP F N 1
ATOM 4402 C CA . TRP C 3 192 ? 4.595 20.950 34.141 1.00 36.70 170 TRP F CA 1
ATOM 4403 C C . TRP C 3 192 ? 5.872 20.503 33.430 1.00 39.26 170 TRP F C 1
ATOM 4404 O O . TRP C 3 192 ? 6.558 21.314 32.805 1.00 37.82 170 TRP F O 1
ATOM 4415 N N . THR C 3 193 ? 6.164 19.194 33.510 1.00 35.99 171 THR F N 1
ATOM 4416 C CA . THR C 3 193 ? 7.305 18.538 32.864 1.00 34.99 171 THR F CA 1
ATOM 4417 C C . THR C 3 193 ? 6.837 17.212 32.245 1.00 38.57 171 THR F C 1
ATOM 4418 O O . THR C 3 193 ? 6.003 16.535 32.854 1.00 39.12 171 THR F O 1
ATOM 4422 N N . PRO C 3 194 ? 7.367 16.791 31.068 1.00 39.54 172 PRO F N 1
ATOM 4423 C CA . PRO C 3 194 ? 6.929 15.505 30.492 1.00 38.53 172 PRO F CA 1
ATOM 4424 C C . PRO C 3 194 ? 7.465 14.271 31.227 1.00 40.71 172 PRO F C 1
ATOM 4425 O O . PRO C 3 194 ? 7.019 13.157 30.949 1.00 40.01 172 PRO F O 1
ATOM 4429 N N . PHE C 3 195 ? 8.411 14.473 32.166 1.00 36.51 173 PHE F N 1
ATOM 4430 C CA . PHE C 3 195 ? 9.041 13.410 32.948 1.00 35.23 173 PHE F CA 1
ATOM 4431 C C . PHE C 3 195 ? 8.269 13.078 34.220 1.00 39.76 173 PHE F C 1
ATOM 4432 O O . PHE C 3 195 ? 7.783 13.981 34.902 1.00 40.57 173 PHE F O 1
ATOM 4440 N N . ASP C 3 196 ? 8.193 11.777 34.554 1.00 35.77 174 ASP F N 1
ATOM 4441 C CA . ASP C 3 196 ? 7.561 11.274 35.777 1.00 36.37 174 ASP F CA 1
ATOM 4442 C C . ASP C 3 196 ? 8.627 11.227 36.889 1.00 39.20 174 ASP F C 1
ATOM 4443 O O . ASP C 3 196 ? 9.760 11.649 36.653 1.00 37.80 174 ASP F O 1
ATOM 4448 N N . ASN C 3 197 ? 8.274 10.717 38.091 1.00 36.29 175 ASN F N 1
ATOM 4449 C CA . ASN C 3 197 ? 9.200 10.595 39.226 1.00 35.71 175 ASN F CA 1
ATOM 4450 C C . ASN C 3 197 ? 10.324 9.580 38.952 1.00 37.17 175 ASN F C 1
ATOM 4451 O O . ASN C 3 197 ? 11.398 9.682 39.548 1.00 36.33 175 ASN F O 1
ATOM 4456 N N . LYS C 3 198 ? 10.070 8.612 38.048 1.00 32.28 176 LYS F N 1
ATOM 4457 C CA . LYS C 3 198 ? 11.012 7.562 37.664 1.00 30.45 176 LYS F CA 1
ATOM 4458 C C . LYS C 3 198 ? 11.188 7.532 36.141 1.00 32.94 176 LYS F C 1
ATOM 4459 O O . LYS C 3 198 ? 10.202 7.394 35.409 1.00 32.66 176 LYS F O 1
ATOM 4465 N N . ILE C 3 199 ? 12.442 7.692 35.666 1.00 28.28 177 ILE F N 1
ATOM 4466 C CA . ILE C 3 199 ? 12.778 7.691 34.234 1.00 27.25 177 ILE F CA 1
ATOM 4467 C C . ILE C 3 199 ? 13.908 6.712 33.880 1.00 29.84 177 ILE F C 1
ATOM 4468 O O . ILE C 3 199 ? 14.743 6.396 34.731 1.00 28.72 177 ILE F O 1
ATOM 4473 N N . VAL C 3 200 ? 13.931 6.248 32.615 1.00 26.33 178 VAL F N 1
ATOM 4474 C CA . VAL C 3 200 ? 14.951 5.343 32.073 1.00 25.50 178 VAL F CA 1
ATOM 4475 C C . VAL C 3 200 ? 15.590 5.991 30.839 1.00 29.69 178 VAL F C 1
ATOM 4476 O O . VAL C 3 200 ? 14.878 6.380 29.909 1.00 29.64 178 VAL F O 1
ATOM 4480 N N . VAL C 3 201 ? 16.930 6.131 30.855 1.00 26.12 179 VAL F N 1
ATOM 4481 C CA . VAL C 3 201 ? 17.693 6.760 29.777 1.00 26.20 179 VAL F CA 1
ATOM 4482 C C . VAL C 3 201 ? 18.612 5.760 29.069 1.00 29.80 179 VAL F C 1
ATOM 4483 O O . VAL C 3 201 ? 19.460 5.132 29.708 1.00 29.07 179 VAL F O 1
ATOM 4487 N N . TYR C 3 202 ? 18.435 5.629 27.743 1.00 26.47 180 TYR F N 1
ATOM 4488 C CA . TYR C 3 202 ? 19.266 4.802 26.873 1.00 26.28 180 TYR F CA 1
ATOM 4489 C C . TYR C 3 202 ? 19.730 5.680 25.713 1.00 31.80 180 TYR F C 1
ATOM 4490 O O . TYR C 3 202 ? 18.923 6.040 24.850 1.00 31.68 180 TYR F O 1
ATOM 4499 N N . LYS C 3 203 ? 21.027 6.054 25.726 1.00 29.68 181 LYS F N 1
ATOM 4500 C CA . LYS C 3 203 ? 21.682 6.910 24.729 1.00 30.82 181 LYS F CA 1
ATOM 4501 C C . LYS C 3 203 ? 20.962 8.267 24.585 1.00 35.56 181 LYS F C 1
ATOM 4502 O O . LYS C 3 203 ? 20.934 9.035 25.548 1.00 35.25 181 LYS F O 1
ATOM 4508 N N . GLY C 3 204 ? 20.363 8.523 23.422 1.00 32.75 182 GLY F N 1
ATOM 4509 C CA . GLY C 3 204 ? 19.633 9.757 23.151 1.00 33.12 182 GLY F CA 1
ATOM 4510 C C . GLY C 3 204 ? 18.144 9.686 23.434 1.00 36.52 182 GLY F C 1
ATOM 4511 O O . GLY C 3 204 ? 17.441 10.682 23.249 1.00 36.55 182 GLY F O 1
ATOM 4512 N N . ASP C 3 205 ? 17.651 8.513 23.887 1.00 32.56 183 ASP F N 1
ATOM 4513 C CA . ASP C 3 205 ? 16.235 8.276 24.186 1.00 32.10 183 ASP F CA 1
ATOM 4514 C C . ASP C 3 205 ? 15.934 8.227 25.686 1.00 34.79 183 ASP F C 1
ATOM 4515 O O . ASP C 3 205 ? 16.689 7.616 26.446 1.00 33.96 183 ASP F O 1
ATOM 4520 N N . VAL C 3 206 ? 14.824 8.875 26.104 1.00 31.18 184 VAL F N 1
ATOM 4521 C CA . VAL C 3 206 ? 14.348 8.933 27.496 1.00 30.65 184 VAL F CA 1
ATOM 4522 C C . VAL C 3 206 ? 12.929 8.349 27.564 1.00 34.96 184 VAL F C 1
ATOM 4523 O O . VAL C 3 206 ? 12.091 8.661 26.715 1.00 35.44 184 VAL F O 1
ATOM 4527 N N . TYR C 3 207 ? 12.672 7.501 28.573 1.00 31.20 185 TYR F N 1
ATOM 4528 C CA . TYR C 3 207 ? 11.388 6.831 28.777 1.00 31.53 185 TYR F CA 1
ATOM 4529 C C . TYR C 3 207 ? 10.873 7.045 30.197 1.00 35.78 185 TYR F C 1
ATOM 4530 O O . TYR C 3 207 ? 11.664 7.039 31.141 1.00 34.75 185 TYR F O 1
ATOM 4539 N N . ASN C 3 208 ? 9.544 7.209 30.349 1.00 33.62 186 ASN F N 1
ATOM 4540 C CA . ASN C 3 208 ? 8.889 7.307 31.654 1.00 34.13 186 ASN F CA 1
ATOM 4541 C C . ASN C 3 208 ? 8.608 5.860 32.038 1.00 38.57 186 ASN F C 1
ATOM 4542 O O . ASN C 3 208 ? 7.795 5.195 31.387 1.00 39.11 186 ASN F O 1
ATOM 4547 N N . MET C 3 209 ? 9.347 5.341 33.029 1.00 34.50 187 MET F N 1
ATOM 4548 C CA . MET C 3 209 ? 9.240 3.937 33.409 1.00 34.26 187 MET F CA 1
ATOM 4549 C C . MET C 3 209 ? 9.231 3.699 34.903 1.00 38.23 187 MET F C 1
ATOM 4550 O O . MET C 3 209 ? 10.096 4.207 35.619 1.00 37.35 187 MET F O 1
ATOM 4555 N N . ASP C 3 210 ? 8.293 2.854 35.358 1.00 35.51 188 ASP F N 1
ATOM 4556 C CA . ASP C 3 210 ? 8.192 2.431 36.750 1.00 35.56 188 ASP F CA 1
ATOM 4557 C C . ASP C 3 210 ? 9.050 1.156 36.867 1.00 37.31 188 ASP F C 1
ATOM 4558 O O . ASP C 3 210 ? 8.529 0.045 37.011 1.00 37.48 188 ASP F O 1
ATOM 4563 N N . TYR C 3 211 ? 10.381 1.334 36.730 1.00 31.57 189 TYR F N 1
ATOM 4564 C CA . TYR C 3 211 ? 11.389 0.270 36.771 1.00 30.06 189 TYR F CA 1
ATOM 4565 C C . TYR C 3 211 ? 11.447 -0.434 38.134 1.00 34.12 189 TYR F C 1
ATOM 4566 O O . TYR C 3 211 ? 11.143 0.210 39.142 1.00 34.09 189 TYR F O 1
ATOM 4575 N N . PRO C 3 212 ? 11.831 -1.736 38.210 1.00 30.75 190 PRO F N 1
ATOM 4576 C CA . PRO C 3 212 ? 11.894 -2.396 39.526 1.00 31.27 190 PRO F CA 1
ATOM 4577 C C . PRO C 3 212 ? 12.963 -1.774 40.429 1.00 34.94 190 PRO F C 1
ATOM 4578 O O . PRO C 3 212 ? 14.002 -1.356 39.913 1.00 33.51 190 PRO F O 1
ATOM 4582 N N . PRO C 3 213 ? 12.729 -1.666 41.760 1.00 32.69 191 PRO F N 1
ATOM 4583 C CA . PRO C 3 213 ? 13.748 -1.052 42.633 1.00 32.50 191 PRO F CA 1
ATOM 4584 C C . PRO C 3 213 ? 15.059 -1.836 42.702 1.00 35.62 191 PRO F C 1
ATOM 4585 O O . PRO C 3 213 ? 15.097 -3.010 42.323 1.00 34.68 191 PRO F O 1
ATOM 4589 N N . PHE C 3 214 ? 16.139 -1.171 43.160 1.00 32.36 192 PHE F N 1
ATOM 4590 C CA . PHE C 3 214 ? 17.476 -1.752 43.287 1.00 31.81 192 PHE F CA 1
ATOM 4591 C C . PHE C 3 214 ? 17.450 -2.967 44.220 1.00 36.16 192 PHE F C 1
ATOM 4592 O O . PHE C 3 214 ? 17.027 -2.855 45.372 1.00 36.91 192 PHE F O 1
ATOM 4600 N N . GLY C 3 215 ? 17.858 -4.114 43.681 1.00 32.08 193 GLY F N 1
ATOM 4601 C CA . GLY C 3 215 ? 17.889 -5.391 44.385 1.00 32.41 193 GLY F CA 1
ATOM 4602 C C . GLY C 3 215 ? 16.585 -6.166 44.347 1.00 36.70 193 GLY F C 1
ATOM 4603 O O . GLY C 3 215 ? 16.405 -7.100 45.133 1.00 37.16 193 GLY F O 1
ATOM 4604 N N . ALA C 3 216 ? 15.668 -5.796 43.428 1.00 32.98 194 ALA F N 1
ATOM 4605 C CA . ALA C 3 216 ? 14.359 -6.443 43.274 1.00 33.60 194 ALA F CA 1
ATOM 4606 C C . ALA C 3 216 ? 14.017 -6.789 41.811 1.00 36.78 194 ALA F C 1
ATOM 4607 O O . ALA C 3 216 ? 12.847 -7.003 41.479 1.00 37.03 194 ALA F O 1
ATOM 4609 N N . GLY C 3 217 ? 15.045 -6.868 40.967 1.00 32.40 195 GLY F N 1
ATOM 4610 C CA . GLY C 3 217 ? 14.914 -7.200 39.552 1.00 31.69 195 GLY F CA 1
ATOM 4611 C C . GLY C 3 217 ? 14.466 -8.626 39.305 1.00 35.93 195 GLY F C 1
ATOM 4612 O O . GLY C 3 217 ? 14.870 -9.540 40.029 1.00 35.74 195 GLY F O 1
ATOM 4613 N N . ARG C 3 218 ? 13.621 -8.819 38.279 1.00 33.01 196 ARG F N 1
ATOM 4614 C CA . ARG C 3 218 ? 13.049 -10.120 37.914 1.00 33.92 196 ARG F CA 1
ATOM 4615 C C . ARG C 3 218 ? 13.720 -10.743 36.671 1.00 37.39 196 ARG F C 1
ATOM 4616 O O . ARG C 3 218 ? 14.159 -9.995 35.793 1.00 36.17 196 ARG F O 1
ATOM 4624 N N . PRO C 3 219 ? 13.799 -12.099 36.564 1.00 34.42 197 PRO F N 1
ATOM 4625 C CA . PRO C 3 219 ? 14.447 -12.710 35.384 1.00 33.86 197 PRO F CA 1
ATOM 4626 C C . PRO C 3 219 ? 13.709 -12.491 34.064 1.00 37.94 197 PRO F C 1
ATOM 4627 O O . PRO C 3 219 ? 12.478 -12.505 34.032 1.00 38.74 197 PRO F O 1
ATOM 4631 N N . GLY C 3 220 ? 14.480 -12.273 32.998 1.00 33.41 198 GLY F N 1
ATOM 4632 C CA . GLY C 3 220 ? 13.973 -12.056 31.645 1.00 33.54 198 GLY F CA 1
ATOM 4633 C C . GLY C 3 220 ? 13.316 -10.711 31.395 1.00 36.79 198 GLY F C 1
ATOM 4634 O O . GLY C 3 220 ? 12.810 -10.467 30.296 1.00 36.60 198 GLY F O 1
ATOM 4635 N N . GLN C 3 221 ? 13.332 -9.827 32.408 1.00 32.61 199 GLN F N 1
ATOM 4636 C CA . GLN C 3 221 ? 12.729 -8.493 32.369 1.00 32.09 199 GLN F CA 1
ATOM 4637 C C . GLN C 3 221 ? 13.775 -7.413 32.658 1.00 33.99 199 GLN F C 1
ATOM 4638 O O . GLN C 3 221 ? 14.876 -7.737 33.116 1.00 32.89 199 GLN F O 1
ATOM 4644 N N . PHE C 3 222 ? 13.434 -6.132 32.380 1.00 29.57 200 PHE F N 1
ATOM 4645 C CA . PHE C 3 222 ? 14.303 -4.973 32.613 1.00 28.08 200 PHE F CA 1
ATOM 4646 C C . PHE C 3 222 ? 14.752 -4.954 34.078 1.00 31.29 200 PHE F C 1
ATOM 4647 O O . PHE C 3 222 ? 13.919 -5.029 34.983 1.00 31.08 200 PHE F O 1
ATOM 4655 N N . GLY C 3 223 ? 16.063 -4.903 34.284 1.00 27.23 201 GLY F N 1
ATOM 4656 C CA . GLY C 3 223 ? 16.659 -4.901 35.613 1.00 26.74 201 GLY F CA 1
ATOM 4657 C C . GLY C 3 223 ? 16.966 -6.281 36.162 1.00 30.24 201 GLY F C 1
ATOM 4658 O O . GLY C 3 223 ? 17.130 -6.429 37.374 1.00 29.89 201 GLY F O 1
ATOM 4659 N N . ASP C 3 224 ? 17.080 -7.302 35.276 1.00 26.70 202 ASP F N 1
ATOM 4660 C CA . ASP C 3 224 ? 17.427 -8.683 35.654 1.00 26.58 202 ASP F CA 1
ATOM 4661 C C . ASP C 3 224 ? 18.832 -8.724 36.275 1.00 29.97 202 ASP F C 1
ATOM 4662 O O . ASP C 3 224 ? 19.134 -9.597 37.090 1.00 29.68 202 ASP F O 1
ATOM 4667 N N . ILE C 3 225 ? 19.666 -7.743 35.887 1.00 26.08 203 ILE F N 1
ATOM 4668 C CA . ILE C 3 225 ? 21.008 -7.462 36.388 1.00 25.91 203 ILE F CA 1
ATOM 4669 C C . ILE C 3 225 ? 21.028 -5.975 36.781 1.00 29.17 203 ILE F C 1
ATOM 4670 O O . ILE C 3 225 ? 20.642 -5.124 35.977 1.00 28.59 203 ILE F O 1
ATOM 4675 N N . GLN C 3 226 ? 21.401 -5.673 38.035 1.00 25.56 204 GLN F N 1
ATOM 4676 C CA . GLN C 3 226 ? 21.429 -4.300 38.543 1.00 24.95 204 GLN F CA 1
ATOM 4677 C C . GLN C 3 226 ? 22.779 -3.938 39.144 1.00 28.96 204 GLN F C 1
ATOM 4678 O O . GLN C 3 226 ? 23.320 -4.688 39.958 1.00 29.14 204 GLN F O 1
ATOM 4684 N N . SER C 3 227 ? 23.325 -2.789 38.724 1.00 25.28 205 SER F N 1
ATOM 4685 C CA . SER C 3 227 ? 24.608 -2.271 39.196 1.00 25.84 205 SER F CA 1
ATOM 4686 C C . SER C 3 227 ? 24.535 -0.760 39.367 1.00 29.66 205 SER F C 1
ATOM 4687 O O . SER C 3 227 ? 23.853 -0.093 38.590 1.00 28.77 205 SER F O 1
ATOM 4690 N N . ARG C 3 228 ? 25.243 -0.229 40.382 1.00 27.27 206 ARG F N 1
ATOM 4691 C CA . ARG C 3 228 ? 25.296 1.195 40.727 1.00 27.93 206 ARG F CA 1
ATOM 4692 C C . ARG C 3 228 ? 25.703 2.084 39.537 1.00 32.73 206 ARG F C 1
ATOM 4693 O O . ARG C 3 228 ? 24.965 3.010 39.198 1.00 31.88 206 ARG F O 1
ATOM 4701 N N . THR C 3 229 ? 26.860 1.789 38.903 1.00 30.62 207 THR F N 1
ATOM 4702 C CA . THR C 3 229 ? 27.392 2.506 37.730 1.00 31.17 207 THR F CA 1
ATOM 4703 C C . THR C 3 229 ? 27.912 1.475 36.685 1.00 35.95 207 THR F C 1
ATOM 4704 O O . THR C 3 229 ? 28.132 0.322 37.070 1.00 35.45 207 THR F O 1
ATOM 4708 N N . PRO C 3 230 ? 28.119 1.837 35.382 1.00 33.21 208 PRO F N 1
ATOM 4709 C CA . PRO C 3 230 ? 28.607 0.839 34.404 1.00 33.14 208 PRO F CA 1
ATOM 4710 C C . PRO C 3 230 ? 29.956 0.183 34.711 1.00 38.55 208 PRO F C 1
ATOM 4711 O O . PRO C 3 230 ? 30.211 -0.918 34.219 1.00 38.31 208 PRO F O 1
ATOM 4715 N N . GLU C 3 231 ? 30.809 0.848 35.517 1.00 36.37 209 GLU F N 1
ATOM 4716 C CA . GLU C 3 231 ? 32.141 0.354 35.880 1.00 37.97 209 GLU F CA 1
ATOM 4717 C C . GLU C 3 231 ? 32.310 -0.076 37.363 1.00 41.74 209 GLU F C 1
ATOM 4718 O O . GLU C 3 231 ? 33.408 -0.504 37.731 1.00 42.87 209 GLU F O 1
ATOM 4724 N N . SER C 3 232 ? 31.248 0.025 38.205 1.00 36.58 210 SER F N 1
ATOM 4725 C CA . SER C 3 232 ? 31.312 -0.357 39.629 1.00 36.84 210 SER F CA 1
ATOM 4726 C C . SER C 3 232 ? 31.419 -1.878 39.839 1.00 40.44 210 SER F C 1
ATOM 4727 O O . SER C 3 232 ? 31.041 -2.643 38.951 1.00 38.97 210 SER F O 1
ATOM 4730 N N . LYS C 3 233 ? 31.937 -2.307 41.010 1.00 38.05 211 LYS F N 1
ATOM 4731 C CA . LYS C 3 233 ? 32.123 -3.722 41.354 1.00 37.87 211 LYS F CA 1
ATOM 4732 C C . LYS C 3 233 ? 30.851 -4.461 41.781 1.00 39.74 211 LYS F C 1
ATOM 4733 O O . LYS C 3 233 ? 30.787 -5.682 41.621 1.00 38.92 211 LYS F O 1
ATOM 4739 N N . ASP C 3 234 ? 29.851 -3.737 42.328 1.00 35.31 212 ASP F N 1
ATOM 4740 C CA . ASP C 3 234 ? 28.592 -4.327 42.792 1.00 33.75 212 ASP F CA 1
ATOM 4741 C C . ASP C 3 234 ? 27.746 -4.865 41.644 1.00 35.91 212 ASP F C 1
ATOM 4742 O O . ASP C 3 234 ? 27.560 -4.180 40.636 1.00 34.83 212 ASP F O 1
ATOM 4747 N N . VAL C 3 235 ? 27.275 -6.114 41.784 1.00 31.98 213 VAL F N 1
ATOM 4748 C CA . VAL C 3 235 ? 26.439 -6.783 40.788 1.00 30.54 213 VAL F CA 1
ATOM 4749 C C . VAL C 3 235 ? 25.287 -7.507 41.490 1.00 33.51 213 VAL F C 1
ATOM 4750 O O . VAL C 3 235 ? 25.526 -8.381 42.327 1.00 33.98 213 VAL F O 1
ATOM 4754 N N . TYR C 3 236 ? 24.043 -7.137 41.147 1.00 28.47 214 TYR F N 1
ATOM 4755 C CA . TYR C 3 236 ? 22.842 -7.816 41.622 1.00 27.82 214 TYR F CA 1
ATOM 4756 C C . TYR C 3 236 ? 22.356 -8.634 40.431 1.00 30.74 214 TYR F C 1
ATOM 4757 O O . TYR C 3 236 ? 22.233 -8.089 39.334 1.00 29.30 214 TYR F O 1
ATOM 4766 N N . ALA C 3 237 ? 22.090 -9.931 40.634 1.00 28.06 215 ALA F N 1
ATOM 4767 C CA . ALA C 3 237 ? 21.622 -10.792 39.553 1.00 27.68 215 ALA F CA 1
ATOM 4768 C C . ALA C 3 237 ? 20.535 -11.758 39.983 1.00 31.97 215 ALA F C 1
ATOM 4769 O O . ALA C 3 237 ? 20.651 -12.422 41.015 1.00 32.58 215 ALA F O 1
ATOM 4771 N N . ASN C 3 238 ? 19.475 -11.824 39.173 1.00 28.07 216 ASN F N 1
ATOM 4772 C CA . ASN C 3 238 ? 18.329 -12.711 39.333 1.00 28.56 216 ASN F CA 1
ATOM 4773 C C . ASN C 3 238 ? 17.888 -13.074 37.915 1.00 32.22 216 ASN F C 1
ATOM 4774 O O . ASN C 3 238 ? 17.024 -12.414 37.340 1.00 31.43 216 ASN F O 1
ATOM 4779 N N . THR C 3 239 ? 18.567 -14.072 37.323 1.00 32.45 217 THR F N 1
ATOM 4780 C CA . THR C 3 239 ? 18.354 -14.522 35.943 1.00 31.75 217 THR F CA 1
ATOM 4781 C C . THR C 3 239 ? 17.824 -15.963 35.852 1.00 36.22 217 THR F C 1
ATOM 4782 O O . THR C 3 239 ? 17.619 -16.464 34.742 1.00 35.65 217 THR F O 1
ATOM 4786 N N . GLN C 3 240 ? 17.591 -16.616 37.016 1.00 33.57 218 GLN F N 1
ATOM 4787 C CA . GLN C 3 240 ? 17.122 -18.003 37.149 1.00 33.73 218 GLN F CA 1
ATOM 4788 C C . GLN C 3 240 ? 18.089 -19.016 36.506 1.00 36.13 218 GLN F C 1
ATOM 4789 O O . GLN C 3 240 ? 17.684 -19.835 35.675 1.00 35.89 218 GLN F O 1
ATOM 4795 N N . LEU C 3 241 ? 19.376 -18.945 36.900 1.00 31.49 219 LEU F N 1
ATOM 4796 C CA . LEU C 3 241 ? 20.424 -19.840 36.408 1.00 30.05 219 LEU F CA 1
ATOM 4797 C C . LEU C 3 241 ? 20.265 -21.215 37.058 1.00 33.29 219 LEU F C 1
ATOM 4798 O O . LEU C 3 241 ? 20.354 -21.338 38.283 1.00 33.19 219 LEU F O 1
ATOM 4803 N N . VAL C 3 242 ? 19.998 -22.238 36.231 1.00 29.29 220 VAL F N 1
ATOM 4804 C CA . VAL C 3 242 ? 19.841 -23.628 36.669 1.00 29.22 220 VAL F CA 1
ATOM 4805 C C . VAL C 3 242 ? 20.739 -24.494 35.785 1.00 31.91 220 VAL F C 1
ATOM 4806 O O . VAL C 3 242 ? 20.581 -24.500 34.562 1.00 31.44 220 VAL F O 1
ATOM 4810 N N . LEU C 3 243 ? 21.691 -25.205 36.405 1.00 27.63 221 LEU F N 1
ATOM 4811 C CA . LEU C 3 243 ? 22.614 -26.084 35.689 1.00 26.55 221 LEU F CA 1
ATOM 4812 C C . LEU C 3 243 ? 21.956 -27.422 35.377 1.00 30.13 221 LEU F C 1
ATOM 4813 O O . LEU C 3 243 ? 21.195 -27.943 36.194 1.00 30.39 221 LEU F O 1
ATOM 4818 N N . GLN C 3 244 ? 22.232 -27.959 34.180 1.00 25.93 222 GLN F N 1
ATOM 4819 C CA . GLN C 3 244 ? 21.658 -29.218 33.700 1.00 26.17 222 GLN F CA 1
ATOM 4820 C C . GLN C 3 244 ? 22.719 -30.311 33.574 1.00 29.24 222 GLN F C 1
ATOM 4821 O O . GLN C 3 244 ? 23.910 -30.006 33.480 1.00 27.81 222 GLN F O 1
ATOM 4827 N N . ARG C 3 245 ? 22.283 -31.586 33.570 1.00 26.16 223 ARG F N 1
ATOM 4828 C CA . ARG C 3 245 ? 23.167 -32.742 33.429 1.00 25.46 223 ARG F CA 1
ATOM 4829 C C . ARG C 3 245 ? 23.776 -32.775 32.011 1.00 29.64 223 ARG F C 1
ATOM 4830 O O . ARG C 3 245 ? 23.028 -32.661 31.034 1.00 29.71 223 ARG F O 1
ATOM 4838 N N . PRO C 3 246 ? 25.121 -32.914 31.874 1.00 26.02 224 PRO F N 1
ATOM 4839 C CA . PRO C 3 246 ? 25.718 -32.939 30.526 1.00 26.19 224 PRO F CA 1
ATOM 4840 C C . PRO C 3 246 ? 25.352 -34.180 29.713 1.00 31.08 224 PRO F C 1
ATOM 4841 O O . PRO C 3 246 ? 25.041 -35.225 30.286 1.00 30.44 224 PRO F O 1
ATOM 4845 N N . ALA C 3 247 ? 25.384 -34.046 28.372 1.00 28.94 225 ALA F N 1
ATOM 4846 C CA . ALA C 3 247 ? 25.083 -35.100 27.398 1.00 30.17 225 ALA F CA 1
ATOM 4847 C C . ALA C 3 247 ? 26.030 -36.292 27.529 1.00 34.36 225 ALA F C 1
ATOM 4848 O O . ALA C 3 247 ? 27.154 -36.130 28.013 1.00 33.05 225 ALA F O 1
ATOM 4850 N N . ALA C 3 248 ? 25.560 -37.488 27.110 1.00 32.30 226 ALA F N 1
ATOM 4851 C CA . ALA C 3 248 ? 26.299 -38.754 27.152 1.00 32.55 226 ALA F CA 1
ATOM 4852 C C . ALA C 3 248 ? 27.646 -38.659 26.430 1.00 36.92 226 ALA F C 1
ATOM 4853 O O . ALA C 3 248 ? 27.692 -38.291 25.253 1.00 37.60 226 ALA F O 1
ATOM 4855 N N . GLY C 3 249 ? 28.720 -38.943 27.169 1.00 32.71 227 GLY F N 1
ATOM 4856 C CA . GLY C 3 249 ? 30.097 -38.903 26.681 1.00 32.74 227 GLY F CA 1
ATOM 4857 C C . GLY C 3 249 ? 30.572 -37.545 26.203 1.00 36.40 227 GLY F C 1
ATOM 4858 O O . GLY C 3 249 ? 31.472 -37.466 25.363 1.00 36.59 227 GLY F O 1
ATOM 4859 N N . THR C 3 250 ? 29.973 -36.469 26.741 1.00 32.26 228 THR F N 1
ATOM 4860 C CA . THR C 3 250 ? 30.255 -35.093 26.346 1.00 31.97 228 THR F CA 1
ATOM 4861 C C . THR C 3 250 ? 30.700 -34.226 27.523 1.00 35.13 228 THR F C 1
ATOM 4862 O O . THR C 3 250 ? 30.064 -34.241 28.579 1.00 33.87 228 THR F O 1
ATOM 4866 N N . VAL C 3 251 ? 31.779 -33.447 27.320 1.00 32.40 229 VAL F N 1
ATOM 4867 C CA . VAL C 3 251 ? 32.266 -32.491 28.311 1.00 31.55 229 VAL F CA 1
ATOM 4868 C C . VAL C 3 251 ? 31.738 -31.123 27.884 1.00 35.12 229 VAL F C 1
ATOM 4869 O O . VAL C 3 251 ? 32.214 -30.557 26.897 1.00 35.18 229 VAL F O 1
ATOM 4873 N N . HIS C 3 252 ? 30.713 -30.633 28.595 1.00 31.11 230 HIS F N 1
ATOM 4874 C CA . HIS C 3 252 ? 30.077 -29.330 28.386 1.00 30.79 230 HIS F CA 1
ATOM 4875 C C . HIS C 3 252 ? 29.254 -28.943 29.612 1.00 34.31 230 HIS F C 1
ATOM 4876 O O . HIS C 3 252 ? 29.048 -29.778 30.498 1.00 33.71 230 HIS F O 1
ATOM 4883 N N . VAL C 3 253 ? 28.839 -27.668 29.700 1.00 30.81 231 VAL F N 1
ATOM 4884 C CA . VAL C 3 253 ? 28.049 -27.187 30.834 1.00 30.16 231 VAL F CA 1
ATOM 4885 C C . VAL C 3 253 ? 26.670 -26.683 30.349 1.00 34.08 231 VAL F C 1
ATOM 4886 O O . VAL C 3 253 ? 26.502 -25.479 30.122 1.00 33.66 231 VAL F O 1
ATOM 4890 N N . PRO C 3 254 ? 25.679 -27.592 30.155 1.00 30.65 232 PRO F N 1
ATOM 4891 C CA . PRO C 3 254 ? 24.347 -27.132 29.726 1.00 30.88 232 PRO F CA 1
ATOM 4892 C C . PRO C 3 254 ? 23.611 -26.450 30.877 1.00 34.00 232 PRO F C 1
ATOM 4893 O O . PRO C 3 254 ? 23.829 -26.797 32.041 1.00 33.37 232 PRO F O 1
ATOM 4897 N N . TYR C 3 255 ? 22.766 -25.462 30.555 1.00 30.39 233 TYR F N 1
ATOM 4898 C CA . TYR C 3 255 ? 22.033 -24.689 31.557 1.00 29.95 233 TYR F CA 1
ATOM 4899 C C . TYR C 3 255 ? 20.754 -24.061 31.014 1.00 33.87 233 TYR F C 1
ATOM 4900 O O . TYR C 3 255 ? 20.633 -23.841 29.808 1.00 33.79 233 TYR F O 1
ATOM 4909 N N . SER C 3 256 ? 19.817 -23.741 31.922 1.00 30.65 234 SER F N 1
ATOM 4910 C CA . SER C 3 256 ? 18.576 -23.038 31.605 1.00 31.37 234 SER F CA 1
ATOM 4911 C C . SER C 3 256 ? 18.661 -21.663 32.270 1.00 34.30 234 SER F C 1
ATOM 4912 O O . SER C 3 256 ? 19.016 -21.564 33.451 1.00 33.56 234 SER F O 1
ATOM 4915 N N . GLN C 3 257 ? 18.415 -20.604 31.525 1.00 30.22 235 GLN F N 1
ATOM 4916 C CA . GLN C 3 257 ? 18.520 -19.247 32.005 1.00 29.49 235 GLN F CA 1
ATOM 4917 C C . GLN C 3 257 ? 17.558 -18.349 31.262 1.00 34.43 235 GLN F C 1
ATOM 4918 O O . GLN C 3 257 ? 17.482 -18.426 30.083 1.00 34.56 235 GLN F O 1
ATOM 4924 N N . ALA C 3 258 ? 16.834 -17.498 31.970 1.00 31.55 236 ALA F N 1
ATOM 4925 C CA . ALA C 3 258 ? 16.090 -16.383 31.398 1.00 32.42 236 ALA F CA 1
ATOM 4926 C C . ALA C 3 258 ? 16.979 -15.412 30.616 1.00 36.18 236 ALA F C 1
ATOM 4927 O O . ALA C 3 258 ? 17.975 -14.963 31.116 1.00 34.94 236 ALA F O 1
ATOM 4929 N N . PRO C 3 259 ? 16.659 -15.301 29.271 1.00 33.74 237 PRO F N 1
ATOM 4930 C CA . PRO C 3 259 ? 17.475 -14.432 28.411 1.00 33.18 237 PRO F CA 1
ATOM 4931 C C . PRO C 3 259 ? 17.455 -12.964 28.849 1.00 37.88 237 PRO F C 1
ATOM 4932 O O . PRO C 3 259 ? 16.486 -12.536 29.480 1.00 38.61 237 PRO F O 1
ATOM 4936 N N . SER C 3 260 ? 18.511 -12.167 28.506 1.00 31.30 238 SER F N 1
ATOM 4937 C CA . SER C 3 260 ? 18.710 -10.789 28.865 1.00 30.08 238 SER F CA 1
ATOM 4938 C C . SER C 3 260 ? 17.457 -9.929 28.817 1.00 33.98 238 SER F C 1
ATOM 4939 O O . SER C 3 260 ? 16.835 -9.786 27.790 1.00 34.26 238 SER F O 1
ATOM 4942 N N . GLY C 3 261 ? 17.109 -9.380 29.964 1.00 29.69 239 GLY F N 1
ATOM 4943 C CA . GLY C 3 261 ? 16.023 -8.468 30.111 1.00 29.33 239 GLY F CA 1
ATOM 4944 C C . GLY C 3 261 ? 16.303 -7.144 29.471 1.00 33.00 239 GLY F C 1
ATOM 4945 O O . GLY C 3 261 ? 15.386 -6.481 29.087 1.00 33.17 239 GLY F O 1
ATOM 4946 N N . PHE C 3 262 ? 17.577 -6.784 29.349 1.00 28.91 240 PHE F N 1
ATOM 4947 C CA . PHE C 3 262 ? 18.000 -5.542 28.707 1.00 28.37 240 PHE F CA 1
ATOM 4948 C C . PHE C 3 262 ? 17.849 -5.669 27.188 1.00 33.20 240 PHE F C 1
ATOM 4949 O O . PHE C 3 262 ? 17.311 -4.755 26.564 1.00 32.97 240 PHE F O 1
ATOM 4957 N N . LYS C 3 263 ? 18.297 -6.811 26.608 1.00 30.68 241 LYS F N 1
ATOM 4958 C CA . LYS C 3 263 ? 18.208 -7.121 25.173 1.00 31.54 241 LYS F CA 1
ATOM 4959 C C . LYS C 3 263 ? 16.756 -7.162 24.700 1.00 36.95 241 LYS F C 1
ATOM 4960 O O . LYS C 3 263 ? 16.451 -6.647 23.622 1.00 36.90 241 LYS F O 1
ATOM 4966 N N . TYR C 3 264 ? 15.866 -7.775 25.512 1.00 34.64 242 TYR F N 1
ATOM 4967 C CA . TYR C 3 264 ? 14.433 -7.877 25.240 1.00 35.80 242 TYR F CA 1
ATOM 4968 C C . TYR C 3 264 ? 13.789 -6.488 25.300 1.00 39.55 242 TYR F C 1
ATOM 4969 O O . TYR C 3 264 ? 12.911 -6.190 24.491 1.00 40.06 242 TYR F O 1
ATOM 4978 N N . TRP C 3 265 ? 14.233 -5.646 26.256 1.00 35.22 243 TRP F N 1
ATOM 4979 C CA . TRP C 3 265 ? 13.735 -4.282 26.421 1.00 34.91 243 TRP F CA 1
ATOM 4980 C C . TRP C 3 265 ? 14.110 -3.399 25.228 1.00 39.40 243 TRP F C 1
ATOM 4981 O O . TRP C 3 265 ? 13.285 -2.597 24.802 1.00 39.70 243 TRP F O 1
ATOM 4992 N N . LEU C 3 266 ? 15.331 -3.567 24.675 1.00 35.78 244 LEU F N 1
ATOM 4993 C CA . LEU C 3 266 ? 15.827 -2.803 23.522 1.00 35.89 244 LEU F CA 1
ATOM 4994 C C . LEU C 3 266 ? 14.944 -2.917 22.278 1.00 41.13 244 LEU F C 1
ATOM 4995 O O . LEU C 3 266 ? 14.862 -1.961 21.509 1.00 41.41 244 LEU F O 1
ATOM 5000 N N . LYS C 3 267 ? 14.286 -4.075 22.084 1.00 38.30 245 LYS F N 1
ATOM 5001 C CA . LYS C 3 267 ? 13.399 -4.306 20.941 1.00 39.48 245 LYS F CA 1
ATOM 5002 C C . LYS C 3 267 ? 11.914 -4.044 21.255 1.00 43.54 245 LYS F C 1
ATOM 5003 O O . LYS C 3 267 ? 11.128 -3.841 20.328 1.00 44.57 245 LYS F O 1
ATOM 5009 N N . GLU C 3 268 ? 11.539 -4.042 22.553 1.00 38.96 246 GLU F N 1
ATOM 5010 C CA . GLU C 3 268 ? 10.154 -3.856 23.002 1.00 39.42 246 GLU F CA 1
ATOM 5011 C C . GLU C 3 268 ? 9.862 -2.543 23.764 1.00 41.75 246 GLU F C 1
ATOM 5012 O O . GLU C 3 268 ? 8.733 -2.355 24.231 1.00 42.43 246 GLU F O 1
ATOM 5018 N N . ARG C 3 269 ? 10.855 -1.634 23.864 1.00 35.78 247 ARG F N 1
ATOM 5019 C CA . ARG C 3 269 ? 10.727 -0.344 24.563 1.00 34.52 247 ARG F CA 1
ATOM 5020 C C . ARG C 3 269 ? 9.696 0.619 23.974 1.00 39.36 247 ARG F C 1
ATOM 5021 O O . ARG C 3 269 ? 9.093 1.393 24.721 1.00 39.27 247 ARG F O 1
ATOM 5029 N N . GLY C 3 270 ? 9.513 0.566 22.656 1.00 36.33 248 GLY F N 1
ATOM 5030 C CA . GLY C 3 270 ? 8.582 1.429 21.939 1.00 37.11 248 GLY F CA 1
ATOM 5031 C C . GLY C 3 270 ? 9.113 2.834 21.738 1.00 39.86 248 GLY F C 1
ATOM 5032 O O . GLY C 3 270 ? 10.326 3.062 21.810 1.00 38.55 248 GLY F O 1
ATOM 5033 N N . ALA C 3 271 ? 8.205 3.788 21.488 1.00 36.82 249 ALA F N 1
ATOM 5034 C CA . ALA C 3 271 ? 8.559 5.188 21.261 1.00 36.14 249 ALA F CA 1
ATOM 5035 C C . ALA C 3 271 ? 8.939 5.906 22.553 1.00 38.55 249 ALA F C 1
ATOM 5036 O O . ALA C 3 271 ? 8.271 5.741 23.577 1.00 38.22 249 ALA F O 1
ATOM 5038 N N . SER C 3 272 ? 10.020 6.703 22.493 1.00 33.81 250 SER F N 1
ATOM 5039 C CA . SER C 3 272 ? 10.534 7.485 23.619 1.00 32.48 250 SER F CA 1
ATOM 5040 C C . SER C 3 272 ? 9.730 8.781 23.820 1.00 36.67 250 SER F C 1
ATOM 5041 O O . SER C 3 272 ? 8.836 9.078 23.022 1.00 37.34 250 SER F O 1
ATOM 5044 N N . LEU C 3 273 ? 10.044 9.546 24.890 1.00 32.40 251 LEU F N 1
ATOM 5045 C CA . LEU C 3 273 ? 9.378 10.810 25.225 1.00 32.82 251 LEU F CA 1
ATOM 5046 C C . LEU C 3 273 ? 9.462 11.875 24.121 1.00 36.84 251 LEU F C 1
ATOM 5047 O O . LEU C 3 273 ? 8.590 12.736 24.052 1.00 37.71 251 LEU F O 1
ATOM 5052 N N . GLN C 3 274 ? 10.480 11.792 23.240 1.00 32.24 252 GLN F N 1
ATOM 5053 C CA . GLN C 3 274 ? 10.688 12.688 22.095 1.00 32.55 252 GLN F CA 1
ATOM 5054 C C . GLN C 3 274 ? 9.499 12.620 21.115 1.00 37.24 252 GLN F C 1
ATOM 5055 O O . GLN C 3 274 ? 9.147 13.628 20.500 1.00 37.62 252 GLN F O 1
ATOM 5061 N N . HIS C 3 275 ? 8.870 11.437 21.008 1.00 34.00 253 HIS F N 1
ATOM 5062 C CA . HIS C 3 275 ? 7.753 11.171 20.102 1.00 35.31 253 HIS F CA 1
ATOM 5063 C C . HIS C 3 275 ? 6.377 11.122 20.779 1.00 40.25 253 HIS F C 1
ATOM 5064 O O . HIS C 3 275 ? 5.383 11.416 20.118 1.00 41.50 253 HIS F O 1
ATOM 5071 N N . THR C 3 276 ? 6.311 10.745 22.074 1.00 36.15 254 THR F N 1
ATOM 5072 C CA . THR C 3 276 ? 5.043 10.592 22.806 1.00 37.06 254 THR F CA 1
ATOM 5073 C C . THR C 3 276 ? 4.591 11.774 23.674 1.00 41.41 254 THR F C 1
ATOM 5074 O O . THR C 3 276 ? 3.384 11.937 23.865 1.00 42.56 254 THR F O 1
ATOM 5078 N N . ALA C 3 277 ? 5.539 12.556 24.237 1.00 33.63 255 ALA F N 1
ATOM 5079 C CA . ALA C 3 277 ? 5.259 13.676 25.148 1.00 33.07 255 ALA F CA 1
ATOM 5080 C C . ALA C 3 277 ? 4.249 14.718 24.652 1.00 37.39 255 ALA F C 1
ATOM 5081 O O . ALA C 3 277 ? 4.280 15.086 23.474 1.00 36.68 255 ALA F O 1
ATOM 5083 N N . PRO C 3 278 ? 3.378 15.241 25.554 1.00 34.60 256 PRO F N 1
ATOM 5084 C CA . PRO C 3 278 ? 2.427 16.288 25.141 1.00 34.80 256 PRO F CA 1
ATOM 5085 C C . PRO C 3 278 ? 3.118 17.644 24.952 1.00 37.73 256 PRO F C 1
ATOM 5086 O O . PRO C 3 278 ? 4.304 17.775 25.260 1.00 36.47 256 PRO F O 1
ATOM 5090 N N . PHE C 3 279 ? 2.373 18.649 24.434 1.00 34.50 257 PHE F N 1
ATOM 5091 C CA . PHE C 3 279 ? 2.818 20.033 24.190 1.00 33.50 257 PHE F CA 1
ATOM 5092 C C . PHE C 3 279 ? 3.996 20.199 23.204 1.00 36.75 257 PHE F C 1
ATOM 5093 O O . PHE C 3 279 ? 4.665 21.236 23.212 1.00 35.34 257 PHE F O 1
ATOM 5101 N N . GLY C 3 280 ? 4.206 19.196 22.351 1.00 34.14 258 GLY F N 1
ATOM 5102 C CA . GLY C 3 280 ? 5.262 19.184 21.342 1.00 33.70 258 GLY F CA 1
ATOM 5103 C C . GLY C 3 280 ? 6.673 19.240 21.893 1.00 37.20 258 GLY F C 1
ATOM 5104 O O . GLY C 3 280 ? 7.541 19.873 21.288 1.00 36.41 258 GLY F O 1
ATOM 5105 N N . CYS C 3 281 ? 6.907 18.578 23.047 1.00 34.19 259 CYS F N 1
ATOM 5106 C CA . CYS C 3 281 ? 8.205 18.523 23.726 1.00 33.63 259 CYS F CA 1
ATOM 5107 C C . CYS C 3 281 ? 9.257 17.793 22.906 1.00 37.16 259 CYS F C 1
ATOM 5108 O O . CYS C 3 281 ? 8.982 16.728 22.348 1.00 37.03 259 CYS F O 1
ATOM 5111 N N . GLN C 3 282 ? 10.470 18.363 22.860 1.00 33.32 260 GLN F N 1
ATOM 5112 C CA . GLN C 3 282 ? 11.642 17.768 22.217 1.00 33.26 260 GLN F CA 1
ATOM 5113 C C . GLN C 3 282 ? 12.513 17.272 23.372 1.00 37.35 260 GLN F C 1
ATOM 5114 O O . GLN C 3 282 ? 12.672 17.988 24.362 1.00 36.70 260 GLN F O 1
ATOM 5120 N N . ILE C 3 283 ? 13.014 16.035 23.292 1.00 34.61 261 ILE F N 1
ATOM 5121 C CA . ILE C 3 283 ? 13.812 15.470 24.381 1.00 34.47 261 ILE F CA 1
ATOM 5122 C C . ILE C 3 283 ? 15.277 15.287 24.000 1.00 38.88 261 ILE F C 1
ATOM 5123 O O . ILE C 3 283 ? 15.590 14.625 23.008 1.00 38.95 261 ILE F O 1
ATOM 5128 N N . ALA C 3 284 ? 16.164 15.887 24.806 1.00 35.39 262 ALA F N 1
ATOM 5129 C CA . ALA C 3 284 ? 17.612 15.829 24.639 1.00 35.49 262 ALA F CA 1
ATOM 5130 C C . ALA C 3 284 ? 18.265 15.183 25.862 1.00 39.83 262 ALA F C 1
ATOM 5131 O O . ALA C 3 284 ? 17.650 15.122 26.931 1.00 38.82 262 ALA F O 1
ATOM 5133 N N . THR C 3 285 ? 19.497 14.670 25.687 1.00 37.56 263 THR F N 1
ATOM 5134 C CA . THR C 3 285 ? 20.280 14.033 26.750 1.00 38.07 263 THR F CA 1
ATOM 5135 C C . THR C 3 285 ? 21.639 14.719 26.927 1.00 43.37 263 THR F C 1
ATOM 5136 O O . THR C 3 285 ? 22.027 15.549 26.103 1.00 43.12 263 THR F O 1
ATOM 5140 N N . ASN C 3 286 ? 22.359 14.348 28.004 1.00 40.85 264 ASN F N 1
ATOM 5141 C CA . ASN C 3 286 ? 23.666 14.876 28.411 1.00 41.45 264 ASN F CA 1
ATOM 5142 C C . ASN C 3 286 ? 23.720 16.433 28.497 1.00 44.61 264 ASN F C 1
ATOM 5143 O O . ASN C 3 286 ? 24.431 17.065 27.709 1.00 44.73 264 ASN F O 1
ATOM 5148 N N . PRO C 3 287 ? 22.967 17.084 29.425 1.00 40.01 265 PRO F N 1
ATOM 5149 C CA . PRO C 3 287 ? 22.048 16.520 30.432 1.00 39.28 265 PRO F CA 1
ATOM 5150 C C . PRO C 3 287 ? 20.627 16.276 29.908 1.00 41.74 265 PRO F C 1
ATOM 5151 O O . PRO C 3 287 ? 20.213 16.905 28.932 1.00 40.81 265 PRO F O 1
ATOM 5155 N N . VAL C 3 288 ? 19.881 15.362 30.566 1.00 37.64 266 VAL F N 1
ATOM 5156 C CA . VAL C 3 288 ? 18.491 15.035 30.219 1.00 36.70 266 VAL F CA 1
ATOM 5157 C C . VAL C 3 288 ? 17.645 16.295 30.430 1.00 39.27 266 VAL F C 1
ATOM 5158 O O . VAL C 3 288 ? 17.697 16.893 31.506 1.00 38.86 266 VAL F O 1
ATOM 5162 N N . ARG C 3 289 ? 16.936 16.735 29.376 1.00 35.01 267 ARG F N 1
ATOM 5163 C CA . ARG C 3 289 ? 16.128 17.957 29.409 1.00 34.13 267 ARG F CA 1
ATOM 5164 C C . ARG C 3 289 ? 14.964 17.961 28.419 1.00 37.41 267 ARG F C 1
ATOM 5165 O O . ARG C 3 289 ? 15.025 17.298 27.382 1.00 37.00 267 ARG F O 1
ATOM 5173 N N . ALA C 3 290 ? 13.913 18.732 28.746 1.00 33.78 268 ALA F N 1
ATOM 5174 C CA . ALA C 3 290 ? 12.736 18.934 27.906 1.00 33.53 268 ALA F CA 1
ATOM 5175 C C . ALA C 3 290 ? 12.947 20.254 27.164 1.00 36.82 268 ALA F C 1
ATOM 5176 O O . ALA C 3 290 ? 13.184 21.286 27.795 1.00 36.15 268 ALA F O 1
ATOM 5178 N N . VAL C 3 291 ? 12.928 20.206 25.826 1.00 33.33 269 VAL F N 1
ATOM 5179 C CA . VAL C 3 291 ? 13.183 21.365 24.967 1.00 32.79 269 VAL F CA 1
ATOM 5180 C C . VAL C 3 291 ? 11.926 21.774 24.192 1.00 36.65 269 VAL F C 1
ATOM 5181 O O . VAL C 3 291 ? 11.253 20.922 23.611 1.00 36.81 269 VAL F O 1
ATOM 5185 N N . ASN C 3 292 ? 11.628 23.090 24.191 1.00 32.51 270 ASN F N 1
ATOM 5186 C CA . ASN C 3 292 ? 10.534 23.743 23.465 1.00 32.15 270 ASN F CA 1
ATOM 5187 C C . ASN C 3 292 ? 9.126 23.192 23.720 1.00 36.43 270 ASN F C 1
ATOM 5188 O O . ASN C 3 292 ? 8.344 23.016 22.779 1.00 36.41 270 ASN F O 1
ATOM 5193 N N . CYS C 3 293 ? 8.797 22.948 25.002 1.00 33.02 271 CYS F N 1
ATOM 5194 C CA . CYS C 3 293 ? 7.476 22.475 25.411 1.00 33.29 271 CYS F CA 1
ATOM 5195 C C . CYS C 3 293 ? 6.515 23.658 25.342 1.00 37.38 271 CYS F C 1
ATOM 5196 O O . CYS C 3 293 ? 6.695 24.633 26.076 1.00 36.84 271 CYS F O 1
ATOM 5199 N N . ALA C 3 294 ? 5.537 23.598 24.422 1.00 34.38 272 ALA F N 1
ATOM 5200 C CA . ALA C 3 294 ? 4.556 24.665 24.223 1.00 34.44 272 ALA F CA 1
ATOM 5201 C C . ALA C 3 294 ? 3.445 24.611 25.284 1.00 38.98 272 ALA F C 1
ATOM 5202 O O . ALA C 3 294 ? 2.316 24.195 25.003 1.00 39.52 272 ALA F O 1
ATOM 5204 N N . VAL C 3 295 ? 3.789 25.021 26.517 1.00 35.11 273 VAL F N 1
ATOM 5205 C CA . VAL C 3 295 ? 2.874 25.029 27.660 1.00 35.61 273 VAL F CA 1
ATOM 5206 C C . VAL C 3 295 ? 2.994 26.318 28.490 1.00 39.05 273 VAL F C 1
ATOM 5207 O O . VAL C 3 295 ? 4.089 26.689 28.919 1.00 37.89 273 VAL F O 1
ATOM 5211 N N . GLY C 3 296 ? 1.861 26.987 28.675 1.00 36.20 274 GLY F N 1
ATOM 5212 C CA . GLY C 3 296 ? 1.760 28.220 29.443 1.00 35.97 274 GLY F CA 1
ATOM 5213 C C . GLY C 3 296 ? 2.386 29.429 28.781 1.00 39.43 274 GLY F C 1
ATOM 5214 O O . GLY C 3 296 ? 2.412 29.538 27.551 1.00 38.94 274 GLY F O 1
ATOM 5215 N N . ASN C 3 297 ? 2.884 30.349 29.612 1.00 35.83 275 ASN F N 1
ATOM 5216 C CA . ASN C 3 297 ? 3.509 31.606 29.207 1.00 35.16 275 ASN F CA 1
ATOM 5217 C C . ASN C 3 297 ? 4.651 31.969 30.160 1.00 39.31 275 ASN F C 1
ATOM 5218 O O . ASN C 3 297 ? 4.847 31.289 31.172 1.00 39.11 275 ASN F O 1
ATOM 5223 N N . MET C 3 298 ? 5.401 33.041 29.844 1.00 35.80 276 MET F N 1
ATOM 5224 C CA . MET C 3 298 ? 6.486 33.508 30.703 1.00 35.47 276 MET F CA 1
ATOM 5225 C C . MET C 3 298 ? 6.653 35.032 30.755 1.00 38.34 276 MET F C 1
ATOM 5226 O O . MET C 3 298 ? 6.769 35.674 29.707 1.00 37.37 276 MET F O 1
ATOM 5231 N N . PRO C 3 299 ? 6.666 35.629 31.969 1.00 35.01 277 PRO F N 1
ATOM 5232 C CA . PRO C 3 299 ? 6.855 37.083 32.068 1.00 34.78 277 PRO F CA 1
ATOM 5233 C C . PRO C 3 299 ? 8.303 37.486 31.802 1.00 38.34 277 PRO F C 1
ATOM 5234 O O . PRO C 3 299 ? 9.226 36.734 32.125 1.00 37.52 277 PRO F O 1
ATOM 5238 N N . ILE C 3 300 ? 8.495 38.661 31.179 1.00 35.09 278 ILE F N 1
ATOM 5239 C CA . ILE C 3 300 ? 9.812 39.217 30.862 1.00 34.84 278 ILE F CA 1
ATOM 5240 C C . ILE C 3 300 ? 9.900 40.637 31.420 1.00 38.78 278 ILE F C 1
ATOM 5241 O O . ILE C 3 300 ? 9.072 41.488 31.086 1.00 38.34 278 ILE F O 1
ATOM 5246 N N . SER C 3 301 ? 10.902 40.878 32.275 1.00 35.56 279 SER F N 1
ATOM 5247 C CA . SER C 3 301 ? 11.165 42.181 32.874 1.00 35.51 279 SER F CA 1
ATOM 5248 C C . SER C 3 301 ? 12.417 42.761 32.216 1.00 38.76 279 SER F C 1
ATOM 5249 O O . SER C 3 301 ? 13.500 42.180 32.329 1.00 38.41 279 SER F O 1
ATOM 5252 N N . ILE C 3 302 ? 12.254 43.873 31.480 1.00 34.83 280 ILE F N 1
ATOM 5253 C CA . ILE C 3 302 ? 13.361 44.538 30.788 1.00 34.34 280 ILE F CA 1
ATOM 5254 C C . ILE C 3 302 ? 13.575 45.932 31.377 1.00 37.57 280 ILE F C 1
ATOM 5255 O O . ILE C 3 302 ? 12.761 46.832 31.153 1.00 36.65 280 ILE F O 1
ATOM 5260 N N . ASP C 3 303 ? 14.666 46.101 32.141 1.00 34.36 281 ASP F N 1
ATOM 5261 C CA . ASP C 3 303 ? 15.022 47.391 32.721 1.00 34.55 281 ASP F CA 1
ATOM 5262 C C . ASP C 3 303 ? 15.861 48.116 31.670 1.00 37.51 281 ASP F C 1
ATOM 5263 O O . ASP C 3 303 ? 17.059 47.857 31.540 1.00 37.21 281 ASP F O 1
ATOM 5268 N N . ILE C 3 304 ? 15.195 48.960 30.862 1.00 32.74 282 ILE F N 1
ATOM 5269 C CA . ILE C 3 304 ? 15.812 49.715 29.770 1.00 32.46 282 ILE F CA 1
ATOM 5270 C C . ILE C 3 304 ? 16.514 50.970 30.320 1.00 36.80 282 ILE F C 1
ATOM 5271 O O . ILE C 3 304 ? 15.865 51.776 30.994 1.00 36.23 282 ILE F O 1
ATOM 5276 N N . PRO C 3 305 ? 17.831 51.153 30.047 1.00 33.87 283 PRO F N 1
ATOM 5277 C CA . PRO C 3 305 ? 18.533 52.341 30.574 1.00 33.86 283 PRO F CA 1
ATOM 5278 C C . PRO C 3 305 ? 18.059 53.674 29.988 1.00 38.51 283 PRO F C 1
ATOM 5279 O O . PRO C 3 305 ? 17.497 53.704 28.890 1.00 37.66 283 PRO F O 1
ATOM 5283 N N . GLU C 3 306 ? 18.287 54.771 30.743 1.00 36.30 284 GLU F N 1
ATOM 5284 C CA . GLU C 3 306 ? 17.921 56.158 30.420 1.00 36.82 284 GLU F CA 1
ATOM 5285 C C . GLU C 3 306 ? 18.343 56.614 29.021 1.00 41.51 284 GLU F C 1
ATOM 5286 O O . GLU C 3 306 ? 17.541 57.233 28.320 1.00 41.33 284 GLU F O 1
ATOM 5292 N N . ALA C 3 307 ? 19.600 56.313 28.628 1.00 38.35 285 ALA F N 1
ATOM 5293 C CA . ALA C 3 307 ? 20.213 56.695 27.351 1.00 38.33 285 ALA F CA 1
ATOM 5294 C C . ALA C 3 307 ? 19.510 56.183 26.098 1.00 42.66 285 ALA F C 1
ATOM 5295 O O . ALA C 3 307 ? 19.577 56.844 25.060 1.00 42.29 285 ALA F O 1
ATOM 5297 N N . ALA C 3 308 ? 18.847 55.014 26.188 1.00 39.80 286 ALA F N 1
ATOM 5298 C CA . ALA C 3 308 ? 18.123 54.392 25.075 1.00 39.90 286 ALA F CA 1
ATOM 5299 C C . ALA C 3 308 ? 16.875 55.178 24.669 1.00 44.65 286 ALA F C 1
ATOM 5300 O O . ALA C 3 308 ? 16.462 55.107 23.510 1.00 44.49 286 ALA F O 1
ATOM 5302 N N . PHE C 3 309 ? 16.282 55.924 25.619 1.00 41.76 287 PHE F N 1
ATOM 5303 C CA . PHE C 3 309 ? 15.091 56.737 25.389 1.00 41.94 287 PHE F CA 1
ATOM 5304 C C . PHE C 3 309 ? 15.435 58.126 24.875 1.00 47.84 287 PHE F C 1
ATOM 5305 O O . PHE C 3 309 ? 16.451 58.703 25.271 1.00 47.50 287 PHE F O 1
ATOM 5313 N N . THR C 3 310 ? 14.563 58.670 24.012 1.00 45.71 288 THR F N 1
ATOM 5314 C CA . THR C 3 310 ? 14.667 60.022 23.454 1.00 46.31 288 THR F CA 1
ATOM 5315 C C . THR C 3 310 ? 13.371 60.767 23.771 1.00 51.21 288 THR F C 1
ATOM 5316 O O . THR C 3 310 ? 12.291 60.187 23.634 1.00 50.77 288 THR F O 1
ATOM 5320 N N . ARG C 3 311 ? 13.473 62.035 24.205 1.00 48.63 289 ARG F N 1
ATOM 5321 C CA . ARG C 3 311 ? 12.311 62.864 24.543 1.00 48.97 289 ARG F CA 1
ATOM 5322 C C . ARG C 3 311 ? 11.448 63.148 23.301 1.00 53.37 289 ARG F C 1
ATOM 5323 O O . ARG C 3 311 ? 11.995 63.264 22.203 1.00 52.97 289 ARG F O 1
ATOM 5331 N N . VAL C 3 312 ? 10.106 63.225 23.472 1.00 50.50 290 VAL F N 1
ATOM 5332 C CA . VAL C 3 312 ? 9.144 63.485 22.378 1.00 50.74 290 VAL F CA 1
ATOM 5333 C C . VAL C 3 312 ? 9.513 64.761 21.593 1.00 55.90 290 VAL F C 1
ATOM 5334 O O . VAL C 3 312 ? 9.487 64.748 20.358 1.00 55.38 290 VAL F O 1
ATOM 5338 N N . VAL C 3 313 ? 9.845 65.852 22.320 1.00 53.68 291 VAL F N 1
ATOM 5339 C CA . VAL C 3 313 ? 10.249 67.157 21.775 1.00 54.21 291 VAL F CA 1
ATOM 5340 C C . VAL C 3 313 ? 11.534 66.982 20.926 1.00 59.29 291 VAL F C 1
ATOM 5341 O O . VAL C 3 313 ? 11.639 67.567 19.845 1.00 59.21 291 VAL F O 1
ATOM 5345 N N . ASP C 3 314 ? 12.487 66.152 21.410 1.00 56.34 292 ASP F N 1
ATOM 5346 C CA . ASP C 3 314 ? 13.753 65.859 20.726 1.00 56.46 292 ASP F CA 1
ATOM 5347 C C . ASP C 3 314 ? 13.586 64.876 19.559 1.00 60.72 292 ASP F C 1
ATOM 5348 O O . ASP C 3 314 ? 14.480 64.777 18.718 1.00 60.33 292 ASP F O 1
ATOM 5353 N N . ALA C 3 315 ? 12.446 64.158 19.511 1.00 57.61 293 ALA F N 1
ATOM 5354 C CA . ALA C 3 315 ? 12.109 63.184 18.468 1.00 57.50 293 ALA F CA 1
ATOM 5355 C C . ALA C 3 315 ? 11.313 63.856 17.322 1.00 61.99 293 ALA F C 1
ATOM 5356 O O . ALA C 3 315 ? 10.653 64.868 17.578 1.00 61.63 293 ALA F O 1
ATOM 5358 N N . PRO C 3 316 ? 11.345 63.335 16.063 1.00 66.33 294 PRO F N 1
ATOM 5359 C CA . PRO C 3 316 ? 10.593 63.996 14.978 1.00 67.55 294 PRO F CA 1
ATOM 5360 C C . PRO C 3 316 ? 9.075 63.913 15.131 1.00 69.92 294 PRO F C 1
ATOM 5361 O O . PRO C 3 316 ? 8.540 62.845 15.438 1.00 66.91 294 PRO F O 1
ATOM 5365 N N . SER C 3 317 ? 8.388 65.052 14.927 1.00 68.53 295 SER F N 1
ATOM 5366 C CA . SER C 3 317 ? 6.931 65.152 15.019 1.00 67.73 295 SER F CA 1
ATOM 5367 C C . SER C 3 317 ? 6.303 64.860 13.658 1.00 71.97 295 SER F C 1
ATOM 5368 O O . SER C 3 317 ? 6.671 65.482 12.657 1.00 73.68 295 SER F O 1
ATOM 5371 N N . LEU C 3 318 ? 5.374 63.892 13.623 1.00 66.66 296 LEU F N 1
ATOM 5372 C CA . LEU C 3 318 ? 4.700 63.453 12.400 1.00 66.37 296 LEU F CA 1
ATOM 5373 C C . LEU C 3 318 ? 3.320 64.099 12.248 1.00 71.41 296 LEU F C 1
ATOM 5374 O O . LEU C 3 318 ? 2.590 64.235 13.231 1.00 70.70 296 LEU F O 1
ATOM 5379 N N . THR C 3 319 ? 2.981 64.512 11.014 1.00 69.68 297 THR F N 1
ATOM 5380 C CA . THR C 3 319 ? 1.699 65.131 10.650 1.00 71.08 297 THR F CA 1
ATOM 5381 C C . THR C 3 319 ? 1.335 64.821 9.188 1.00 75.50 297 THR F C 1
ATOM 5382 O O . THR C 3 319 ? 2.119 64.159 8.502 1.00 74.16 297 THR F O 1
ATOM 5386 N N . ASP C 3 320 ? 0.149 65.297 8.720 1.00 73.70 298 ASP F N 1
ATOM 5387 C CA . ASP C 3 320 ? -0.380 65.097 7.360 1.00 74.24 298 ASP F CA 1
ATOM 5388 C C . ASP C 3 320 ? -0.222 63.632 6.920 1.00 75.15 298 ASP F C 1
ATOM 5389 O O . ASP C 3 320 ? 0.409 63.340 5.899 1.00 74.82 298 ASP F O 1
ATOM 5394 N N . MET C 3 321 ? -0.752 62.712 7.741 1.00 69.35 299 MET F N 1
ATOM 5395 C CA . MET C 3 321 ? -0.625 61.278 7.510 1.00 66.56 299 MET F CA 1
ATOM 5396 C C . MET C 3 321 ? -1.819 60.625 6.837 1.00 69.60 299 MET F C 1
ATOM 5397 O O . MET C 3 321 ? -2.966 60.853 7.227 1.00 69.74 299 MET F O 1
ATOM 5402 N N . SER C 3 322 ? -1.527 59.796 5.825 1.00 65.03 300 SER F N 1
ATOM 5403 C CA . SER C 3 322 ? -2.499 59.029 5.048 1.00 64.18 300 SER F CA 1
ATOM 5404 C C . SER C 3 322 ? -1.961 57.617 4.830 1.00 65.38 300 SER F C 1
ATOM 5405 O O . SER C 3 322 ? -0.769 57.448 4.560 1.00 64.59 300 SER F O 1
ATOM 5408 N N . CYS C 3 323 ? -2.831 56.606 4.968 1.00 60.49 301 CYS F N 1
ATOM 5409 C CA . CYS C 3 323 ? -2.441 55.209 4.806 1.00 58.41 301 CYS F CA 1
ATOM 5410 C C . CYS C 3 323 ? -3.255 54.482 3.742 1.00 62.00 301 CYS F C 1
ATOM 5411 O O . CYS C 3 323 ? -4.487 54.481 3.785 1.00 61.92 301 CYS F O 1
ATOM 5414 N N . GLU C 3 324 ? -2.545 53.851 2.797 1.00 58.22 302 GLU F N 1
ATOM 5415 C CA . GLU C 3 324 ? -3.124 53.054 1.717 1.00 58.05 302 GLU F CA 1
ATOM 5416 C C . GLU C 3 324 ? -2.556 51.634 1.743 1.00 60.15 302 GLU F C 1
ATOM 5417 O O . GLU C 3 324 ? -1.344 51.458 1.887 1.00 59.05 302 GLU F O 1
ATOM 5423 N N . VAL C 3 325 ? -3.442 50.627 1.645 1.00 56.28 303 VAL F N 1
ATOM 5424 C CA . VAL C 3 325 ? -3.069 49.210 1.650 1.00 55.10 303 VAL F CA 1
ATOM 5425 C C . VAL C 3 325 ? -3.236 48.651 0.215 1.00 59.38 303 VAL F C 1
ATOM 5426 O O . VAL C 3 325 ? -4.355 48.305 -0.181 1.00 59.44 303 VAL F O 1
ATOM 5430 N N . PRO C 3 326 ? -2.150 48.603 -0.596 1.00 55.96 304 PRO F N 1
ATOM 5431 C CA . PRO C 3 326 ? -2.296 48.109 -1.975 1.00 56.23 304 PRO F CA 1
ATOM 5432 C C . PRO C 3 326 ? -2.410 46.592 -2.096 1.00 59.63 304 PRO F C 1
ATOM 5433 O O . PRO C 3 326 ? -2.949 46.115 -3.092 1.00 59.57 304 PRO F O 1
ATOM 5437 N N . ALA C 3 327 ? -1.893 45.837 -1.106 1.00 55.60 305 ALA F N 1
ATOM 5438 C CA . ALA C 3 327 ? -1.919 44.374 -1.113 1.00 55.27 305 ALA F CA 1
ATOM 5439 C C . ALA C 3 327 ? -2.087 43.783 0.285 1.00 58.80 305 ALA F C 1
ATOM 5440 O O . ALA C 3 327 ? -1.351 44.158 1.200 1.00 58.03 305 ALA F O 1
ATOM 5442 N N . CYS C 3 328 ? -3.062 42.862 0.448 1.00 55.85 306 CYS F N 1
ATOM 5443 C CA . CYS C 3 328 ? -3.313 42.164 1.712 1.00 55.95 306 CYS F CA 1
ATOM 5444 C C . CYS C 3 328 ? -3.903 40.774 1.549 1.00 60.48 306 CYS F C 1
ATOM 5445 O O . CYS C 3 328 ? -4.859 40.578 0.798 1.00 60.48 306 CYS F O 1
ATOM 5448 N N . THR C 3 329 ? -3.332 39.819 2.295 1.00 57.55 307 THR F N 1
ATOM 5449 C CA . THR C 3 329 ? -3.743 38.420 2.367 1.00 58.79 307 THR F CA 1
ATOM 5450 C C . THR C 3 329 ? -3.675 38.031 3.848 1.00 63.65 307 THR F C 1
ATOM 5451 O O . THR C 3 329 ? -2.590 38.066 4.438 1.00 62.68 307 THR F O 1
ATOM 5455 N N . HIS C 3 330 ? -4.833 37.712 4.459 1.00 61.86 308 HIS F N 1
ATOM 5456 C CA . HIS C 3 330 ? -4.869 37.337 5.872 1.00 62.91 308 HIS F CA 1
ATOM 5457 C C . HIS C 3 330 ? -4.328 35.931 6.133 1.00 68.48 308 HIS F C 1
ATOM 5458 O O . HIS C 3 330 ? -4.971 34.936 5.796 1.00 69.95 308 HIS F O 1
ATOM 5465 N N . SER C 3 331 ? -3.105 35.865 6.689 1.00 64.65 309 SER F N 1
ATOM 5466 C CA . SER C 3 331 ? -2.392 34.622 6.997 1.00 66.13 309 SER F CA 1
ATOM 5467 C C . SER C 3 331 ? -1.479 34.784 8.222 1.00 69.94 309 SER F C 1
ATOM 5468 O O . SER C 3 331 ? -1.354 35.891 8.752 1.00 67.88 309 SER F O 1
ATOM 5471 N N . SER C 3 332 ? -0.849 33.674 8.671 1.00 68.64 310 SER F N 1
ATOM 5472 C CA . SER C 3 332 ? 0.070 33.635 9.816 1.00 68.89 310 SER F CA 1
ATOM 5473 C C . SER C 3 332 ? 1.334 34.470 9.571 1.00 70.52 310 SER F C 1
ATOM 5474 O O . SER C 3 332 ? 1.851 35.084 10.506 1.00 69.51 310 SER F O 1
ATOM 5477 N N . ASP C 3 333 ? 1.817 34.492 8.312 1.00 65.93 311 ASP F N 1
ATOM 5478 C CA . ASP C 3 333 ? 2.983 35.263 7.874 1.00 64.06 311 ASP F CA 1
ATOM 5479 C C . ASP C 3 333 ? 2.522 36.667 7.449 1.00 64.26 311 ASP F C 1
ATOM 5480 O O . ASP C 3 333 ? 1.326 36.873 7.227 1.00 63.85 311 ASP F O 1
ATOM 5485 N N . PHE C 3 334 ? 3.464 37.627 7.344 1.00 58.16 312 PHE F N 1
ATOM 5486 C CA . PHE C 3 334 ? 3.187 39.012 6.950 1.00 55.60 312 PHE F CA 1
ATOM 5487 C C . PHE C 3 334 ? 2.736 39.104 5.480 1.00 57.73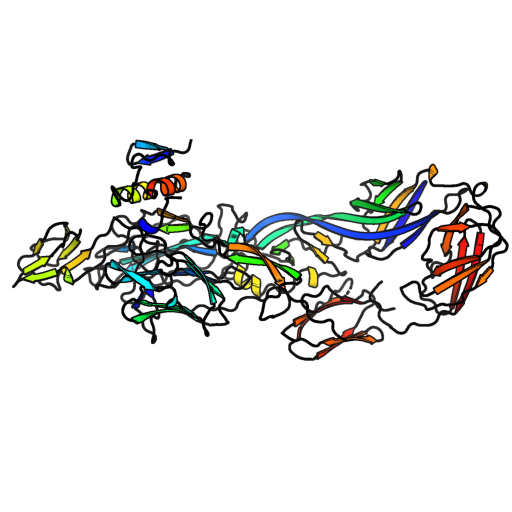 312 PHE F C 1
ATOM 5488 O O . PHE C 3 334 ? 3.545 39.361 4.583 1.00 57.21 312 PHE F O 1
ATOM 5496 N N . GLY C 3 335 ? 1.444 38.861 5.263 1.00 53.37 313 GLY F N 1
ATOM 5497 C CA . GLY C 3 335 ? 0.821 38.873 3.944 1.00 52.70 313 GLY F CA 1
ATOM 5498 C C . GLY C 3 335 ? 0.169 40.182 3.545 1.00 54.65 313 GLY F C 1
ATOM 5499 O O . GLY C 3 335 ? -0.565 40.229 2.554 1.00 54.03 313 GLY F O 1
ATOM 5500 N N . GLY C 3 336 ? 0.445 41.238 4.308 1.00 50.10 314 GLY F N 1
ATOM 5501 C CA . GLY C 3 336 ? -0.087 42.573 4.064 1.00 49.13 314 GLY F CA 1
ATOM 5502 C C . GLY C 3 336 ? 0.998 43.612 3.877 1.00 52.25 314 GLY F C 1
ATOM 5503 O O . GLY C 3 336 ? 2.008 43.593 4.583 1.00 51.68 314 GLY F O 1
ATOM 5504 N N . VAL C 3 337 ? 0.797 44.519 2.908 1.00 48.77 315 VAL F N 1
ATOM 5505 C CA . VAL C 3 337 ? 1.721 45.610 2.577 1.00 48.70 315 VAL F CA 1
ATOM 5506 C C . VAL C 3 337 ? 0.980 46.933 2.802 1.00 51.91 315 VAL F C 1
ATOM 5507 O O . VAL C 3 337 ? -0.141 47.090 2.317 1.00 51.60 315 VAL F O 1
ATOM 5511 N N . ALA C 3 338 ? 1.595 47.868 3.546 1.00 48.06 316 ALA F N 1
ATOM 5512 C CA . ALA C 3 338 ? 0.996 49.172 3.828 1.00 47.90 316 ALA F CA 1
ATOM 5513 C C . ALA C 3 338 ? 1.954 50.324 3.533 1.00 52.07 316 ALA F C 1
ATOM 5514 O O . ALA C 3 338 ? 3.096 50.318 4.000 1.00 51.81 316 ALA F O 1
ATOM 5516 N N . ILE C 3 339 ? 1.485 51.305 2.744 1.00 49.19 317 ILE F N 1
ATOM 5517 C CA . ILE C 3 339 ? 2.251 52.497 2.378 1.00 50.20 317 ILE F CA 1
ATOM 5518 C C . ILE C 3 339 ? 1.664 53.705 3.112 1.00 54.15 317 ILE F C 1
ATOM 5519 O O . ILE C 3 339 ? 0.475 53.997 2.969 1.00 53.95 317 ILE F O 1
ATOM 5524 N N . ILE C 3 340 ? 2.496 54.375 3.926 1.00 50.73 318 ILE F N 1
ATOM 5525 C CA . ILE C 3 340 ? 2.091 55.535 4.718 1.00 51.03 318 ILE F CA 1
ATOM 5526 C C . ILE C 3 340 ? 2.819 56.797 4.250 1.00 56.76 318 ILE F C 1
ATOM 5527 O O . ILE C 3 340 ? 4.051 56.843 4.261 1.00 57.01 318 ILE F O 1
ATOM 5532 N N . LYS C 3 341 ? 2.045 57.813 3.834 1.00 54.54 319 LYS F N 1
ATOM 5533 C CA . LYS C 3 341 ? 2.564 59.114 3.406 1.00 56.89 319 LYS F CA 1
ATOM 5534 C C . LYS C 3 341 ? 2.562 60.033 4.623 1.00 60.62 319 LYS F C 1
ATOM 5535 O O . LYS C 3 341 ? 1.621 59.985 5.418 1.00 59.11 319 LYS F O 1
ATOM 5541 N N . TYR C 3 342 ? 3.626 60.835 4.798 1.00 58.42 320 TYR F N 1
ATOM 5542 C CA . TYR C 3 342 ? 3.770 61.696 5.973 1.00 58.52 320 TYR F CA 1
ATOM 5543 C C . TYR C 3 342 ? 4.473 63.033 5.714 1.00 65.52 320 TYR F C 1
ATOM 5544 O O . TYR C 3 342 ? 5.005 63.268 4.626 1.00 67.25 320 TYR F O 1
ATOM 5553 N N . ALA C 3 343 ? 4.493 63.888 6.752 1.00 62.59 321 ALA F N 1
ATOM 5554 C CA . ALA C 3 343 ? 5.158 65.185 6.788 1.00 65.67 321 ALA F CA 1
ATOM 5555 C C . ALA C 3 343 ? 5.879 65.286 8.141 1.00 68.57 321 ALA F C 1
ATOM 5556 O O . ALA C 3 343 ? 5.249 65.561 9.166 1.00 67.42 321 ALA F O 1
ATOM 5558 N N . ALA C 3 344 ? 7.188 64.978 8.149 1.00 65.09 322 ALA F N 1
ATOM 5559 C CA . ALA C 3 344 ? 8.016 64.994 9.357 1.00 64.29 322 ALA F CA 1
ATOM 5560 C C . ALA C 3 344 ? 8.630 66.369 9.614 1.00 71.46 322 ALA F C 1
ATOM 5561 O O . ALA C 3 344 ? 9.059 67.039 8.672 1.00 74.25 322 ALA F O 1
ATOM 5563 N N . SER C 3 345 ? 8.669 66.782 10.897 1.00 67.43 323 SER F N 1
ATOM 5564 C CA . SER C 3 345 ? 9.230 68.066 11.331 1.00 70.47 323 SER F CA 1
ATOM 5565 C C . SER C 3 345 ? 10.750 68.113 11.149 1.00 75.97 323 SER F C 1
ATOM 5566 O O . SER C 3 345 ? 11.294 69.173 10.837 1.00 79.52 323 SER F O 1
ATOM 5569 N N . LYS C 3 346 ? 11.425 66.961 11.342 1.00 69.91 324 LYS F N 1
ATOM 5570 C CA . LYS C 3 346 ? 12.878 66.798 11.210 1.00 71.46 324 LYS F CA 1
ATOM 5571 C C . LYS C 3 346 ? 13.275 65.352 10.860 1.00 72.83 324 LYS F C 1
ATOM 5572 O O . LYS C 3 346 ? 12.426 64.458 10.876 1.00 69.01 324 LYS F O 1
ATOM 5578 N N . LYS C 3 347 ? 14.564 65.135 10.536 1.00 71.36 325 LYS F N 1
ATOM 5579 C CA . LYS C 3 347 ? 15.118 63.823 10.201 1.00 69.53 325 LYS F CA 1
ATOM 5580 C C . LYS C 3 347 ? 15.482 63.071 11.486 1.00 70.64 325 LYS F C 1
ATOM 5581 O O . LYS C 3 347 ? 16.059 63.660 12.404 1.00 71.31 325 LYS F O 1
ATOM 5587 N N . GLY C 3 348 ? 15.143 61.783 11.528 1.00 63.96 326 GLY F N 1
ATOM 5588 C CA . GLY C 3 348 ? 15.419 60.912 12.666 1.00 61.41 326 GLY F CA 1
ATOM 5589 C C . GLY C 3 348 ? 14.851 59.514 12.535 1.00 62.01 326 GLY F C 1
ATOM 5590 O O . GLY C 3 348 ? 14.425 59.107 11.450 1.00 61.29 326 GLY F O 1
ATOM 5591 N N . LYS C 3 349 ? 14.854 58.766 13.651 1.00 56.47 327 LYS F N 1
ATOM 5592 C CA . LYS C 3 349 ? 14.341 57.397 13.717 1.00 53.64 327 LYS F CA 1
ATOM 5593 C C . LYS C 3 349 ? 13.032 57.347 14.500 1.00 54.94 327 LYS F C 1
ATOM 5594 O O . LYS C 3 349 ? 12.974 57.820 15.638 1.00 54.31 327 LYS F O 1
ATOM 5600 N N . CYS C 3 350 ? 11.980 56.787 13.877 1.00 49.79 328 CYS F N 1
ATOM 5601 C CA . CYS C 3 350 ? 10.655 56.642 14.481 1.00 47.57 328 CYS F CA 1
ATOM 5602 C C . CYS C 3 350 ? 10.279 55.177 14.664 1.00 48.89 328 CYS F C 1
ATOM 5603 O O . CYS C 3 350 ? 10.573 54.348 13.799 1.00 48.32 328 CYS F O 1
ATOM 5606 N N . ALA C 3 351 ? 9.620 54.865 15.790 1.00 43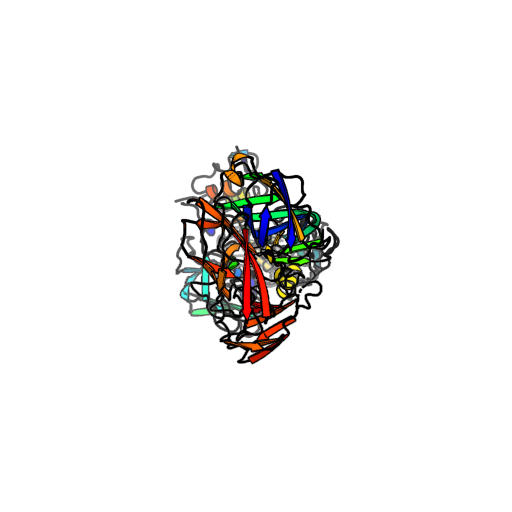.79 329 ALA F N 1
ATOM 5607 C CA . ALA C 3 351 ? 9.160 53.514 16.099 1.00 42.08 329 ALA F CA 1
ATOM 5608 C C . ALA C 3 351 ? 7.850 53.225 15.369 1.00 44.94 329 ALA F C 1
ATOM 5609 O O . ALA C 3 351 ? 6.990 54.106 15.275 1.00 44.41 329 ALA F O 1
ATOM 5611 N N . VAL C 3 352 ? 7.711 51.997 14.838 1.00 40.93 330 VAL F N 1
ATOM 5612 C CA . VAL C 3 352 ? 6.517 51.557 14.109 1.00 40.17 330 VAL F CA 1
ATOM 5613 C C . VAL C 3 352 ? 5.805 50.487 14.929 1.00 43.46 330 VAL F C 1
ATOM 5614 O O . VAL C 3 352 ? 6.404 49.458 15.250 1.00 43.09 330 VAL F O 1
ATOM 5618 N N . HIS C 3 353 ? 4.532 50.735 15.271 1.00 39.95 331 HIS F N 1
ATOM 5619 C CA . HIS C 3 353 ? 3.718 49.806 16.053 1.00 39.86 331 HIS F CA 1
ATOM 5620 C C . HIS C 3 353 ? 2.246 49.896 15.684 1.00 44.39 331 HIS F C 1
ATOM 5621 O O . HIS C 3 353 ? 1.737 50.987 15.418 1.00 44.15 331 HIS F O 1
ATOM 5628 N N . SER C 3 354 ? 1.563 48.744 15.687 1.00 41.68 332 SER F N 1
ATOM 5629 C CA . SER C 3 354 ? 0.134 48.664 15.411 1.00 42.34 332 SER F CA 1
ATOM 5630 C C . SER C 3 354 ? -0.625 48.825 16.727 1.00 47.79 332 SER F C 1
ATOM 5631 O O . SER C 3 354 ? -0.404 48.054 17.665 1.00 47.66 332 SER F O 1
ATOM 5634 N N . MET C 3 355 ? -1.504 49.839 16.802 1.00 45.64 333 MET F N 1
ATOM 5635 C CA . MET C 3 355 ? -2.304 50.102 18.001 1.00 47.19 333 MET F CA 1
ATOM 5636 C C . MET C 3 355 ? -3.470 49.119 18.146 1.00 53.37 333 MET F C 1
ATOM 5637 O O . MET C 3 355 ? -4.003 48.956 19.247 1.00 54.50 333 MET F O 1
ATOM 5642 N N . THR C 3 356 ? -3.841 48.445 17.039 1.00 50.44 334 THR F N 1
ATOM 5643 C CA . THR C 3 356 ? -4.882 47.420 17.003 1.00 52.15 334 THR F CA 1
ATOM 5644 C C . THR C 3 356 ? -4.186 46.071 17.207 1.00 56.34 334 THR F C 1
ATOM 5645 O O . THR C 3 356 ? -3.239 45.747 16.485 1.00 54.47 334 THR F O 1
ATOM 5649 N N . ASN C 3 357 ? -4.643 45.306 18.209 1.00 55.24 335 ASN F N 1
ATOM 5650 C CA . ASN C 3 357 ? -4.081 44.007 18.598 1.00 55.89 335 ASN F CA 1
ATOM 5651 C C . ASN C 3 357 ? -4.271 42.895 17.564 1.00 60.36 335 ASN F C 1
ATOM 5652 O O . ASN C 3 357 ? -3.549 41.895 17.606 1.00 60.23 335 ASN F O 1
ATOM 5657 N N . ALA C 3 358 ? -5.231 43.071 16.641 1.00 57.26 336 ALA F N 1
ATOM 5658 C CA . ALA C 3 358 ? -5.541 42.113 15.582 1.00 57.51 336 ALA F CA 1
ATOM 5659 C C . ALA C 3 358 ? -4.433 42.020 14.525 1.00 59.15 336 ALA F C 1
ATOM 5660 O O . ALA C 3 358 ? -4.206 40.936 13.985 1.00 59.24 336 ALA F O 1
ATOM 5662 N N . VAL C 3 359 ? -3.750 43.148 14.229 1.00 53.52 337 VAL F N 1
ATOM 5663 C CA . VAL C 3 359 ? -2.657 43.193 13.248 1.00 51.42 337 VAL F CA 1
ATOM 5664 C C . VAL C 3 359 ? -1.279 43.453 13.891 1.00 54.01 337 VAL F C 1
ATOM 5665 O O . VAL C 3 359 ? -1.199 44.141 14.910 1.00 53.58 337 VAL F O 1
ATOM 5669 N N . THR C 3 360 ? -0.209 42.882 13.303 1.00 49.84 338 THR F N 1
ATOM 5670 C CA . THR C 3 360 ? 1.170 43.025 13.783 1.00 48.98 338 THR F CA 1
ATOM 5671 C C . THR C 3 360 ? 2.085 43.455 12.629 1.00 51.06 338 THR F C 1
ATOM 5672 O O . THR C 3 360 ? 2.063 42.826 11.572 1.00 50.81 338 THR F O 1
ATOM 5676 N N . ILE C 3 361 ? 2.889 44.516 12.839 1.00 46.30 339 ILE F N 1
ATOM 5677 C CA . ILE C 3 361 ? 3.833 45.049 11.844 1.00 45.37 339 ILE F CA 1
ATOM 5678 C C . ILE C 3 361 ? 5.207 44.366 11.994 1.00 49.29 339 ILE F C 1
ATOM 5679 O O . ILE C 3 361 ? 5.686 44.198 13.117 1.00 48.90 339 ILE F O 1
ATOM 5684 N N . ARG C 3 362 ? 5.825 43.977 10.855 1.00 46.09 340 ARG F N 1
ATOM 5685 C CA . ARG C 3 362 ? 7.128 43.306 10.760 1.00 46.89 340 ARG F CA 1
ATOM 5686 C C . ARG C 3 362 ? 8.287 44.169 11.283 1.00 50.85 340 ARG F C 1
ATOM 5687 O O . ARG C 3 362 ? 9.080 43.690 12.095 1.00 51.17 340 ARG F O 1
ATOM 5695 N N . GLU C 3 363 ? 8.397 45.420 10.802 1.00 46.91 341 GLU F N 1
ATOM 5696 C CA . GLU C 3 363 ? 9.463 46.336 11.214 1.00 47.18 341 GLU F CA 1
ATOM 5697 C C . GLU C 3 363 ? 9.101 47.147 12.451 1.00 50.08 341 GLU F C 1
ATOM 5698 O O . GLU C 3 363 ? 7.952 47.567 12.609 1.00 48.73 341 GLU F O 1
ATOM 5704 N N . ALA C 3 364 ? 10.088 47.341 13.336 1.00 47.12 342 ALA F N 1
ATOM 5705 C CA . ALA C 3 364 ? 9.940 48.058 14.601 1.00 46.53 342 ALA F CA 1
ATOM 5706 C C . ALA C 3 364 ? 10.414 49.513 14.542 1.00 50.75 342 ALA F C 1
ATOM 5707 O O . ALA C 3 364 ? 9.929 50.333 15.322 1.00 49.53 342 ALA F O 1
ATOM 5709 N N . GLU C 3 365 ? 11.365 49.830 13.639 1.00 48.98 343 GLU F N 1
ATOM 5710 C CA . GLU C 3 365 ? 11.939 51.171 13.504 1.00 50.02 343 GLU F CA 1
ATOM 5711 C C . GLU C 3 365 ? 12.249 51.521 12.044 1.00 55.29 343 GLU F C 1
ATOM 5712 O O . GLU C 3 365 ? 12.843 50.712 11.327 1.00 55.71 343 GLU F O 1
ATOM 5718 N N . ILE C 3 366 ? 11.841 52.732 11.613 1.00 52.47 344 ILE F N 1
ATOM 5719 C CA . ILE C 3 366 ? 12.079 53.260 10.261 1.00 53.90 344 ILE F CA 1
ATOM 5720 C C . ILE C 3 366 ? 12.690 54.670 10.316 1.00 59.76 344 ILE F C 1
ATOM 5721 O O . ILE C 3 366 ? 12.503 55.382 11.306 1.00 58.75 344 ILE F O 1
ATOM 5726 N N . GLU C 3 367 ? 13.392 55.075 9.243 1.00 59.05 345 GLU F N 1
ATOM 5727 C CA . GLU C 3 367 ? 14.031 56.386 9.144 1.00 61.66 345 GLU F CA 1
ATOM 5728 C C . GLU C 3 367 ? 13.105 57.398 8.460 1.00 66.18 345 GLU F C 1
ATOM 5729 O O . GLU C 3 367 ? 12.709 57.192 7.310 1.00 66.10 345 GLU F O 1
ATOM 5735 N N . VAL C 3 368 ? 12.752 58.481 9.181 1.00 63.09 346 VAL F N 1
ATOM 5736 C CA . VAL C 3 368 ? 11.892 59.559 8.671 1.00 63.90 346 VAL F CA 1
ATOM 5737 C C . VAL C 3 368 ? 12.723 60.737 8.146 1.00 71.73 346 VAL F C 1
ATOM 5738 O O . VAL C 3 368 ? 13.764 61.058 8.724 1.00 72.82 346 VAL F O 1
ATOM 5742 N N . GLU C 3 369 ? 12.266 61.370 7.049 1.00 70.26 347 GLU F N 1
ATOM 5743 C CA . GLU C 3 369 ? 12.957 62.501 6.428 1.00 74.40 347 GLU F CA 1
ATOM 5744 C C . GLU C 3 369 ? 12.129 63.795 6.510 1.00 79.58 347 GLU F C 1
ATOM 5745 O O . GLU C 3 369 ? 12.406 64.638 7.366 1.00 80.48 347 GLU F O 1
ATOM 5751 N N . GLY C 3 370 ? 11.132 63.928 5.636 1.00 75.94 348 GLY F N 1
ATOM 5752 C CA . GLY C 3 370 ? 10.253 65.090 5.570 1.00 77.31 348 GLY F CA 1
ATOM 5753 C C . GLY C 3 370 ? 8.933 64.760 4.910 1.00 79.34 348 GLY F C 1
ATOM 5754 O O . GLY C 3 370 ? 8.088 64.100 5.519 1.00 75.53 348 GLY F O 1
ATOM 5755 N N . ASN C 3 371 ? 8.760 65.199 3.651 1.00 78.46 349 ASN F N 1
ATOM 5756 C CA . ASN C 3 371 ? 7.554 64.943 2.858 1.00 77.25 349 ASN F CA 1
ATOM 5757 C C . ASN C 3 371 ? 7.742 63.701 1.962 1.00 79.24 349 ASN F C 1
ATOM 5758 O O . ASN C 3 371 ? 7.588 63.765 0.738 1.00 80.64 349 ASN F O 1
ATOM 5763 N N . SER C 3 372 ? 8.076 62.564 2.602 1.00 72.39 350 SER F N 1
ATOM 5764 C CA . SER C 3 372 ? 8.327 61.275 1.953 1.00 70.48 350 SER F CA 1
ATOM 5765 C C . SER C 3 372 ? 7.255 60.225 2.314 1.00 70.08 350 SER F C 1
ATOM 5766 O O . SER C 3 372 ? 6.266 60.557 2.971 1.00 68.40 350 SER F O 1
ATOM 5769 N N . GLN C 3 373 ? 7.445 58.969 1.858 1.00 64.89 351 GLN F N 1
ATOM 5770 C CA . GLN C 3 373 ? 6.545 57.841 2.115 1.00 61.30 351 GLN F CA 1
ATOM 5771 C C . GLN C 3 373 ? 7.298 56.612 2.634 1.00 62.98 351 GLN F C 1
ATOM 5772 O O . GLN C 3 373 ? 8.430 56.359 2.215 1.00 64.13 351 GLN F O 1
ATOM 5778 N N . LEU C 3 374 ? 6.665 55.856 3.549 1.00 56.34 352 LEU F N 1
ATOM 5779 C CA . LEU C 3 374 ? 7.238 54.644 4.143 1.00 54.32 352 LEU F CA 1
ATOM 5780 C C . LEU C 3 374 ? 6.456 53.385 3.751 1.00 55.85 352 LEU F C 1
ATOM 5781 O O . LEU C 3 374 ? 5.240 53.451 3.566 1.00 54.52 352 LEU F O 1
ATOM 5786 N N . GLN C 3 375 ? 7.158 52.246 3.626 1.00 51.80 353 GLN F N 1
ATOM 5787 C CA . GLN C 3 375 ? 6.551 50.962 3.276 1.00 50.15 353 GLN F CA 1
ATOM 5788 C C . GLN C 3 375 ? 6.752 49.961 4.414 1.00 52.19 353 GLN F C 1
ATOM 5789 O O . GLN C 3 375 ? 7.890 49.686 4.803 1.00 52.39 353 GLN F O 1
ATOM 5795 N N . ILE C 3 376 ? 5.639 49.440 4.960 1.00 46.93 354 ILE F N 1
ATOM 5796 C CA . ILE C 3 376 ? 5.642 48.471 6.064 1.00 45.55 354 ILE F CA 1
ATOM 5797 C C . ILE C 3 376 ? 4.900 47.181 5.714 1.00 48.32 354 ILE F C 1
ATOM 5798 O O . ILE C 3 376 ? 3.947 47.205 4.932 1.00 47.56 354 ILE F O 1
ATOM 5803 N N . SER C 3 377 ? 5.337 46.061 6.311 1.00 44.80 355 SER F N 1
ATOM 5804 C CA . SER C 3 377 ? 4.727 44.745 6.131 1.00 44.42 355 SER F CA 1
ATOM 5805 C C . SER C 3 377 ? 3.970 44.360 7.402 1.00 47.36 355 SER F C 1
ATOM 5806 O O . SER C 3 377 ? 4.501 44.521 8.504 1.00 47.03 355 SER F O 1
ATOM 5809 N N . PHE C 3 378 ? 2.724 43.877 7.252 1.00 43.23 356 PHE F N 1
ATOM 5810 C CA . PHE C 3 378 ? 1.884 43.494 8.387 1.00 42.90 356 PHE F CA 1
ATOM 5811 C C . PHE C 3 378 ? 1.208 42.126 8.242 1.00 47.57 356 PHE F C 1
ATOM 5812 O O . PHE C 3 378 ? 1.019 41.643 7.125 1.00 47.26 356 PHE F O 1
ATOM 5820 N N . SER C 3 379 ? 0.834 41.518 9.384 1.00 45.03 357 SER F N 1
ATOM 5821 C CA . SER C 3 379 ? 0.154 40.223 9.450 1.00 46.35 357 SER F CA 1
ATOM 5822 C C . SER C 3 379 ? -1.169 40.356 10.194 1.00 51.47 357 SER F C 1
ATOM 5823 O O . SER C 3 379 ? -1.224 41.008 11.238 1.00 50.96 357 SER F O 1
ATOM 5826 N N . THR C 3 380 ? -2.232 39.734 9.655 1.00 49.33 358 THR F N 1
ATOM 5827 C CA . THR C 3 380 ? -3.578 39.737 10.240 1.00 50.60 358 THR F CA 1
ATOM 5828 C C . THR C 3 380 ? -4.350 38.449 9.926 1.00 56.82 358 THR F C 1
ATOM 5829 O O . THR C 3 380 ? -3.957 37.694 9.037 1.00 56.41 358 THR F O 1
ATOM 5833 N N . ALA C 3 381 ? -5.440 38.206 10.671 1.00 55.70 359 ALA F N 1
ATOM 5834 C CA . ALA C 3 381 ? -6.330 37.058 10.497 1.00 58.19 359 ALA F CA 1
ATOM 5835 C C . ALA C 3 381 ? -7.689 37.537 9.955 1.00 63.21 359 ALA F C 1
ATOM 5836 O O . ALA C 3 381 ? -8.440 36.741 9.386 1.00 64.55 359 ALA F O 1
ATOM 5838 N N . LEU C 3 382 ? -7.978 38.851 10.111 1.00 58.88 360 LEU F N 1
ATOM 5839 C CA . LEU C 3 382 ? -9.214 39.514 9.677 1.00 59.64 360 LEU F CA 1
ATOM 5840 C C . LEU C 3 382 ? -9.312 39.700 8.169 1.00 62.70 360 LEU F C 1
ATOM 5841 O O . LEU C 3 382 ? -8.319 40.024 7.509 1.00 59.93 360 LEU F O 1
ATOM 5846 N N . ALA C 3 383 ? -10.543 39.575 7.646 1.00 61.35 361 ALA F N 1
ATOM 5847 C CA . ALA C 3 383 ? -10.872 39.807 6.242 1.00 60.59 361 ALA F CA 1
ATOM 5848 C C . ALA C 3 383 ? -10.958 41.326 6.029 1.00 63.33 361 ALA F C 1
ATOM 5849 O O . ALA C 3 383 ? -10.359 41.850 5.090 1.00 60.83 361 ALA F O 1
ATOM 5851 N N . SER C 3 384 ? -11.680 42.030 6.929 1.00 61.56 362 SER F N 1
ATOM 5852 C CA . SER C 3 384 ? -11.836 43.483 6.919 1.00 60.88 362 SER F CA 1
ATOM 5853 C C . SER C 3 384 ? -10.948 44.053 8.032 1.00 63.49 362 SER F C 1
ATOM 5854 O O . SER C 3 384 ? -11.351 44.085 9.200 1.00 64.52 362 SER F O 1
ATOM 5857 N N . ALA C 3 385 ? -9.713 44.443 7.669 1.00 57.49 363 ALA F N 1
ATOM 5858 C CA . ALA C 3 385 ? -8.729 44.968 8.612 1.00 56.08 363 ALA F CA 1
ATOM 5859 C C . ALA C 3 385 ? -8.794 46.488 8.769 1.00 59.46 363 ALA F C 1
ATOM 5860 O O . ALA C 3 385 ? -8.419 47.234 7.859 1.00 57.99 363 ALA F O 1
ATOM 5862 N N . GLU C 3 386 ? -9.299 46.934 9.931 1.00 57.07 364 GLU F N 1
ATOM 5863 C CA . GLU C 3 386 ? -9.422 48.339 10.315 1.00 56.99 364 GLU F CA 1
ATOM 5864 C C . GLU C 3 386 ? -8.436 48.543 11.466 1.00 59.19 364 GLU F C 1
ATOM 5865 O O . GLU C 3 386 ? -8.732 48.173 12.606 1.00 60.13 364 GLU F O 1
ATOM 5871 N N . PHE C 3 387 ? -7.235 49.062 11.153 1.00 53.04 365 PHE F N 1
ATOM 5872 C CA . PHE C 3 387 ? -6.171 49.222 12.144 1.00 51.45 365 PHE F CA 1
ATOM 5873 C C . PHE C 3 387 ? -5.488 50.586 12.198 1.00 53.87 365 PHE F C 1
ATOM 5874 O O . PHE C 3 387 ? -5.487 51.329 11.214 1.00 53.22 365 PHE F O 1
ATOM 5882 N N . ARG C 3 388 ? -4.896 50.897 13.369 1.00 49.67 366 ARG F N 1
ATOM 5883 C CA . ARG C 3 388 ? -4.173 52.139 13.657 1.00 48.81 366 ARG F CA 1
ATOM 5884 C C . ARG C 3 388 ? -2.665 51.854 13.677 1.00 50.17 366 ARG F C 1
ATOM 5885 O O . ARG C 3 388 ? -2.233 50.883 14.303 1.00 49.44 366 ARG F O 1
ATOM 5893 N N . VAL C 3 389 ? -1.870 52.697 12.994 1.00 45.51 367 VAL F N 1
ATOM 5894 C CA . VAL C 3 389 ? -0.408 52.568 12.936 1.00 43.94 367 VAL F CA 1
ATOM 5895 C C . VAL C 3 389 ? 0.228 53.792 13.596 1.00 47.39 367 VAL F C 1
ATOM 5896 O O . VAL C 3 389 ? -0.001 54.920 13.153 1.00 47.69 367 VAL F O 1
ATOM 5900 N N . GLN C 3 390 ? 1.020 53.565 14.656 1.00 42.95 368 GLN F N 1
ATOM 5901 C CA . GLN C 3 390 ? 1.698 54.637 15.376 1.00 42.88 368 GLN F CA 1
ATOM 5902 C C . GLN C 3 390 ? 3.151 54.776 14.922 1.00 46.20 368 GLN F C 1
ATOM 5903 O O . GLN C 3 390 ? 3.972 53.892 15.177 1.00 45.04 368 GLN F O 1
ATOM 5909 N N . VAL C 3 391 ? 3.449 55.883 14.224 1.00 43.64 369 VAL F N 1
ATOM 5910 C CA . VAL C 3 391 ? 4.792 56.230 13.757 1.00 43.92 369 VAL F CA 1
ATOM 5911 C C . VAL C 3 391 ? 5.207 57.384 14.666 1.00 48.95 369 VAL F C 1
ATOM 5912 O O . VAL C 3 391 ? 4.630 58.473 14.583 1.00 49.81 369 VAL F O 1
ATOM 5916 N N . CYS C 3 392 ? 6.153 57.106 15.590 1.00 45.41 370 CYS F N 1
ATOM 5917 C CA . CYS C 3 392 ? 6.630 58.003 16.649 1.00 46.16 370 CYS F CA 1
ATOM 5918 C C . CYS C 3 392 ? 5.476 58.256 17.648 1.00 50.79 370 CYS F C 1
ATOM 5919 O O . CYS C 3 392 ? 5.005 57.287 18.243 1.00 49.02 370 CYS F O 1
ATOM 5922 N N . SER C 3 393 ? 4.979 59.503 17.789 1.00 49.80 371 SER F N 1
ATOM 5923 C CA . SER C 3 393 ? 3.880 59.823 18.709 1.00 50.40 371 SER F CA 1
ATOM 5924 C C . SER C 3 393 ? 2.515 60.056 18.028 1.00 55.86 371 SER F C 1
ATOM 5925 O O . SER C 3 393 ? 1.498 60.155 18.721 1.00 55.94 371 SER F O 1
ATOM 5928 N N . THR C 3 394 ? 2.490 60.124 16.683 1.00 53.26 372 THR F N 1
ATOM 5929 C CA . THR C 3 394 ? 1.262 60.347 15.912 1.00 54.15 372 THR F CA 1
ATOM 5930 C C . THR C 3 394 ? 0.756 59.043 15.276 1.00 57.24 372 THR F C 1
ATOM 5931 O O . THR C 3 394 ? 1.557 58.240 14.793 1.00 55.57 372 THR F O 1
ATOM 5935 N N . GLN C 3 395 ? -0.576 58.846 15.284 1.00 54.85 373 GLN F N 1
ATOM 5936 C CA . GLN C 3 395 ? -1.251 57.660 14.747 1.00 54.06 373 GLN F CA 1
ATOM 5937 C C . GLN C 3 395 ? -1.923 57.904 13.392 1.00 59.39 373 GLN F C 1
ATOM 5938 O O . GLN C 3 395 ? -2.447 58.992 13.146 1.00 60.56 373 GLN F O 1
ATOM 5944 N N . VAL C 3 396 ? -1.925 56.870 12.528 1.00 55.66 374 VAL F N 1
ATOM 5945 C CA . VAL C 3 396 ? -2.540 56.888 11.195 1.00 56.28 374 VAL F CA 1
ATOM 5946 C C . VAL C 3 396 ? -3.485 55.682 11.005 1.00 60.53 374 VAL F C 1
ATOM 5947 O O . VAL C 3 396 ? -3.138 54.559 11.379 1.00 58.86 374 VAL F O 1
ATOM 5951 N N . HIS C 3 397 ? -4.683 55.933 10.449 1.00 59.05 375 HIS F N 1
ATOM 5952 C CA . HIS C 3 397 ? -5.697 54.909 10.203 1.00 59.24 375 HIS F CA 1
ATOM 5953 C C . HIS C 3 397 ? -5.479 54.224 8.852 1.00 62.19 375 HIS F C 1
ATOM 5954 O O . HIS C 3 397 ? -5.354 54.903 7.830 1.00 62.27 375 HIS F O 1
ATOM 5961 N N . CYS C 3 398 ? -5.437 52.879 8.856 1.00 57.78 376 CYS F N 1
ATOM 5962 C CA . CYS C 3 398 ? -5.263 52.063 7.654 1.00 56.90 376 CYS F CA 1
ATOM 5963 C C . CYS C 3 398 ? -6.524 51.251 7.375 1.00 61.78 376 CYS F C 1
ATOM 5964 O O . CYS C 3 398 ? -7.000 50.528 8.255 1.00 61.58 376 CYS F O 1
ATOM 5967 N N . ALA C 3 399 ? -7.059 51.372 6.149 1.00 59.30 377 ALA F N 1
ATOM 5968 C CA . ALA C 3 399 ? -8.239 50.635 5.700 1.00 60.25 377 ALA F CA 1
ATOM 5969 C C . ALA C 3 399 ? -7.767 49.514 4.775 1.00 63.33 377 ALA F C 1
ATOM 5970 O O . ALA C 3 399 ? -7.135 49.785 3.749 1.00 62.30 377 ALA F O 1
ATOM 5972 N N . ALA C 3 400 ? -8.021 48.255 5.169 1.00 60.17 378 ALA F N 1
ATOM 5973 C CA . ALA C 3 400 ? -7.584 47.088 4.405 1.00 59.32 378 ALA F CA 1
ATOM 5974 C C . ALA C 3 400 ? -8.672 46.043 4.202 1.00 64.46 378 ALA F C 1
ATOM 5975 O O . ALA C 3 400 ? -9.403 45.709 5.138 1.00 65.30 378 ALA F O 1
ATOM 5977 N N . GLU C 3 401 ? -8.762 45.523 2.969 1.00 60.91 379 GLU F N 1
ATOM 5978 C CA . GLU C 3 401 ? -9.700 44.476 2.577 1.00 61.92 379 GLU F CA 1
ATOM 5979 C C . GLU C 3 401 ? -8.864 43.249 2.200 1.00 64.75 379 GLU F C 1
ATOM 5980 O O . GLU C 3 401 ? -8.562 43.022 1.025 1.00 63.95 379 GLU F O 1
ATOM 5986 N N . CYS C 3 402 ? -8.439 42.497 3.226 1.00 61.12 380 CYS F N 1
ATOM 5987 C CA . CYS C 3 402 ? -7.595 41.310 3.095 1.00 60.47 380 CYS F CA 1
ATOM 5988 C C . CYS C 3 402 ? -8.379 40.095 2.615 1.00 66.38 380 CYS F C 1
ATOM 5989 O O . CYS C 3 402 ? -9.528 39.899 3.014 1.00 67.73 380 CYS F O 1
ATOM 5992 N N . HIS C 3 403 ? -7.751 39.286 1.748 1.00 63.08 381 HIS F N 1
ATOM 5993 C CA . HIS C 3 403 ? -8.370 38.110 1.134 1.00 64.69 381 HIS F CA 1
ATOM 5994 C C . HIS C 3 403 ? -7.815 36.767 1.648 1.00 70.25 381 HIS F C 1
ATOM 5995 O O . HIS C 3 403 ? -6.652 36.722 2.053 1.00 68.70 381 HIS F O 1
ATOM 6002 N N . PRO C 3 404 ? -8.620 35.667 1.649 1.00 69.81 382 PRO F N 1
ATOM 6003 C CA . PRO C 3 404 ? -8.114 34.380 2.168 1.00 71.31 382 PRO F CA 1
ATOM 6004 C C . PRO C 3 404 ? -6.987 33.740 1.351 1.00 75.03 382 PRO F C 1
ATOM 6005 O O . PRO C 3 404 ? -6.972 33.887 0.127 1.00 73.79 382 PRO F O 1
ATOM 6009 N N . PRO C 3 405 ? -6.035 33.021 1.999 1.00 72.62 383 PRO F N 1
ATOM 6010 C CA . PRO C 3 405 ? -4.951 32.385 1.232 1.00 72.39 383 PRO F CA 1
ATOM 6011 C C . PRO C 3 405 ? -5.335 31.015 0.666 1.00 79.18 383 PRO F C 1
ATOM 6012 O O . PRO C 3 405 ? -6.426 30.514 0.949 1.00 80.64 383 PRO F O 1
ATOM 6016 N N . LYS C 3 406 ? -4.436 30.418 -0.143 1.00 76.52 384 LYS F N 1
ATOM 6017 C CA . LYS C 3 406 ? -4.631 29.112 -0.786 1.00 78.94 384 LYS F CA 1
ATOM 6018 C C . LYS C 3 406 ? -4.704 27.932 0.178 1.00 86.22 384 LYS F C 1
ATOM 6019 O O . LYS C 3 406 ? -5.571 27.071 0.015 1.00 88.17 384 LYS F O 1
ATOM 6025 N N . ASP C 3 407 ? -3.794 27.886 1.167 1.00 83.38 385 ASP F N 1
ATOM 6026 C CA . ASP C 3 407 ? -3.704 26.791 2.130 1.00 86.52 385 ASP F CA 1
ATOM 6027 C C . ASP C 3 407 ? -4.422 27.073 3.444 1.00 91.77 385 ASP F C 1
ATOM 6028 O O . ASP C 3 407 ? -4.294 28.166 4.000 1.00 88.92 385 ASP F O 1
ATOM 6033 N N . HIS C 3 408 ? -5.171 26.071 3.938 1.00 92.61 386 HIS F N 1
ATOM 6034 C CA . HIS C 3 408 ? -5.898 26.121 5.208 1.00 94.60 386 HIS F CA 1
ATOM 6035 C C . HIS C 3 408 ? -4.958 25.753 6.362 1.00 100.04 386 HIS F C 1
ATOM 6036 O O . HIS C 3 408 ? -5.236 26.092 7.513 1.00 100.15 386 HIS F O 1
ATOM 6043 N N . ILE C 3 409 ? -3.853 25.047 6.045 1.00 97.62 387 ILE F N 1
ATOM 6044 C CA . ILE C 3 409 ? -2.839 24.601 7.003 1.00 99.13 387 ILE F CA 1
ATOM 6045 C C . ILE C 3 409 ? -1.491 25.265 6.684 1.00 100.56 387 ILE F C 1
ATOM 6046 O O . ILE C 3 409 ? -1.080 25.309 5.522 1.00 98.59 387 ILE F O 1
ATOM 6051 N N . VAL C 3 410 ? -0.816 25.779 7.725 1.00 97.10 388 VAL F N 1
ATOM 6052 C CA . VAL C 3 410 ? 0.489 26.444 7.646 1.00 94.88 388 VAL F CA 1
ATOM 6053 C C . VAL C 3 410 ? 1.486 25.770 8.619 1.00 102.12 388 VAL F C 1
ATOM 6054 O O . VAL C 3 410 ? 1.074 25.286 9.677 1.00 104.18 388 VAL F O 1
ATOM 6058 N N . ASN C 3 411 ? 2.781 25.712 8.247 1.00 99.15 389 ASN F N 1
ATOM 6059 C CA . ASN C 3 411 ? 3.816 25.085 9.075 1.00 101.85 389 ASN F CA 1
ATOM 6060 C C . ASN C 3 411 ? 4.465 26.000 10.142 1.00 104.94 389 ASN F C 1
ATOM 6061 O O . ASN C 3 411 ? 5.511 25.652 10.699 1.00 106.07 389 ASN F O 1
ATOM 6066 N N . TYR C 3 412 ? 3.814 27.145 10.453 1.00 99.37 390 TYR F N 1
ATOM 6067 C CA . TYR C 3 412 ? 4.255 28.122 11.460 1.00 97.84 390 TYR F CA 1
ATOM 6068 C C . TYR C 3 412 ? 3.062 28.585 12.325 1.00 101.60 390 TYR F C 1
ATOM 6069 O O . TYR C 3 412 ? 1.964 28.727 11.784 1.00 100.64 390 TYR F O 1
ATOM 6078 N N . PRO C 3 413 ? 3.263 28.842 13.649 1.00 98.79 391 PRO F N 1
ATOM 6079 C CA . PRO C 3 413 ? 2.147 29.302 14.482 1.00 102.22 391 PRO F CA 1
ATOM 6080 C C . PRO C 3 413 ? 2.084 30.829 14.618 1.00 129.15 391 PRO F C 1
ATOM 6081 O O . PRO C 3 413 ? 2.864 31.551 13.998 1.00 88.35 391 PRO F O 1
#

Radius of gyration: 38.3 Å; Cα contacts (8 Å, |Δi|>4): 2101; chains: 3; bounding box: 77×129×51 Å

InterPro domains:
  IPR000336 Flavivirus/Alphavirus glycoprotein, immunoglobulin-like domain superfamily [G3DSA:2.60.40.350] (1101-1200)
  IPR000930 Peptidase S3, togavirin [PF00944] (106-262)
  IPR000930 Peptidase S3, togavirin [PR00798] (104-117)
  IPR000930 Peptidase S3, togavirin [PR00798] (125-149)
  IPR000930 Peptidase S3, togavirin [PR00798] (150-174)
  IPR000930 Peptidase S3, togavirin [PR00798] (175-199)
  IPR000930 Peptidase S3, togavirin [PR00798] (200-224)
  IPR000930 Peptidase S3, togavirin [PR00798] (225-251)
  IPR000930 Peptidase S3, togavirin [PS51690] (113-261)
  IPR000936 Alphavirus E2 glycoprotein [PF00943] (339-742)
  IPR002533 Alphavirus E3 spike glycoprotein [PF01563] (268-325)
  IPR002548 Alphavirus E1 glycoprotein [PF01589] (744-1247)
  IPR009003 Peptidase S1, PA clan [SSF50494] (107-262)
  IPR014756 Immunoglobulin E-set [SSF81296] (1102-1200)
  IPR036253 Flavivirus glycoprotein, central and dimerisation domain superfamily [SSF56983] (810-1101)
  IPR038055 Flaviviral glycoprotein E, dimerisation domain [G3DSA:2.60.98.10] (810-887)
  IPR038055 Flaviviral glycoprotein E, dimerisation domain [G3DSA:2.60.98.10] (924-988)
  IPR038055 Flaviviral glycoprotein E, dimerisation domain [G3DSA:2.60.98.10] (1013-1100)
  IPR042304 Alphavirus E2 glycoprotein, domain A [G3DSA:2.60.40.3200] (331-593)
  IPR042305 Alphavirus E2 glycoprotein, domain B [G3DSA:2.60.40.4310] (500-554)

Foldseek 3Di:
DFWFDDPPDIDHLLDDPCPDAQCVVPVVSLVVSLVRCPVGPSSVSNVVRNHDHD/DPDFPCVQAAAAFFWFQDFDPRHIDRAQFHWFDWDQPWLVQKIKTFTRWFAQAALVRDGHRQWTWTADQPGIHIAGPVQKWKAFPHTWDWLAGGIRITITRYDFHQKIKIWGAGPVRDITMGIDGDGGDRDDFFFFDDDDADPAADKDKTKWFDRDQDFDPDKFKKDFAAWAWDLVQWDQDVHKIKGNQPQFWKWKAFPDPADHTGIDRDIDIRPRGDSVRMTMTTGDPRHMGTPGPRGDAHPPPGVDIDMDTGGRDMDIDIGGDHDFDAFDWDDDDQKIKTFDAGPGWGKKWKFFQDDGGPIDIDTDGHTDMDIGGADQRWMWIDIIRDDIDIGHGD/DKDKDWDFLFAPDWDWDWDCDPQFWIFIKIKGFNKKKWFWDKDFQWKDFFKDKDWDFKDKFAQAWDDDDDDPAAPKDKDKDFQAWAADPVGTPHPDRGRIIIITIIGMDHDPCLVPFMKIKIFTDQIWIKTWMWMCAPNDTDIDIGTQCQPTWDADPNKTKGKHDFPDSDDLEDRMWMDGPWFIARDPDDGDLGDEALAPPQWTGRGSPDPDIHHHFPWDWDDDDHNDRDTDIDTRGDNSVVCVVVVPDGCCPPGPQNWHFGPPPTITMSRRDGMMMMIIRDDPVSIDGLVRDKDKDPKAKEWPWAAADPDQRTKMKMWIAIPAWDKWAKAKPDPQKGWPDGIDTDHGRDMDMTTMHGNDQFDWTWIDTTHDIYTYTDRHHYDDDPDDPDD

Sequence (783 aa):
PVMCLLANTTFPCSQPPCTPCCYEKEPEETLRMLEDNVMRPGYYQLLQASLTCSDNFNVYKATRPYLAHCPDCGEGHSCHSPVALERIRNEATDGTLKIQVVSLQIGIKTDDSHDWTKLRYMDNHMPADAERAGLFVRTSAPCTITGTMGHFILARCPKGETLTVGFTDSRKISHSCTHPFHHDPPVIGREKFHSRPQHGKELPCSTYVQSTAATTEEIEVHMPPDTPDRTLMSQQSGNVKITVNGQTVRYKCNCGGSNEGLTTTTDKVINNCKVDQCHAAVTNHKKWQYNSPLVPRNAELGDRKGKIHIPFPLANVTCRVPKARNPTVTYGKNQVIMLLYPDHPTLLSYRNMGEEPNYQEEWVMHKKEVVLTVPTEGLEVTWGNNEPYKYWPQYEHVTVIPNTVGVPYKTLVNRPGYSPMVLEMELLSVTLEPTLSLDYITCEYKTVIPSPYVKCCGTAECKDKNLPDYSCKVFTGVYPFMWGGAYCFCDAENTQLSEAHVEKSESCKTEFASAYRAHTASASAKLRVLYQGNNITVTAYANGDHAVTVKDAKFIVGPMSSAWTPFDNKIVVYKGDVYNMDYPPFGAGRPGQFGDIQSRTPESKDVYANTQLVLQRPAAGTVHVPYSQAPSGFKYWLKERGASLQHTAPFGCQIATNPVRAVNCAVGNMPISIDIPEAAFTRVVDAPSLTDMSCEVPACTHSSDFGGVAIIKYAASKKGKCAVHSMTNAVTIREAEIEVEGNSQLQISFSTALASAEFRVQVCSTQVHCAAECHPPKDHIVNYP

B-factor: mean 51.14, std 17.51, range [19.24, 131.93]

Nearest PDB structures (foldseek):
  3n44-assembly1_A  TM=1.019E+00  e=3.976E-11  Chikungunya virus
  5vu2-assembly1_U  TM=9.969E-01  e=9.137E-11  Chikungunya virus strain Senegal 37997
  3n40-assembly1_P  TM=9.970E-01  e=1.680E-09  Chikungunya virus
  8ua4-assembly1_M  TM=9.624E-01  e=1.748E-07  Eastern equine encephalitis virus
  8ua4-assembly1_N  TM=9.555E-01  e=2.152E-07  Eastern equine encephalitis virus